Protein AF-A0A3P7DG30-F1 (afdb_monomer)

Solvent-accessible surface area (backbone atoms only — not comparable to full-atom values): 66988 Å² total; per-residue (Å²): 108,68,69,62,52,48,56,38,57,54,28,17,49,40,93,50,67,67,52,9,52,51,21,15,55,46,50,40,54,54,44,76,74,46,60,71,66,63,37,50,54,53,50,51,48,46,51,65,69,16,72,43,100,82,44,52,61,43,20,36,23,16,34,29,41,27,53,17,39,24,22,60,70,63,69,58,56,77,91,47,46,68,63,50,53,58,49,41,66,50,29,53,68,43,72,45,83,51,95,93,50,63,50,24,65,66,26,24,31,27,26,22,46,29,49,36,14,44,37,73,49,56,54,60,82,76,45,55,94,46,45,68,63,53,50,40,49,30,53,41,31,23,34,65,46,90,49,52,65,39,8,38,36,15,29,53,18,49,50,42,30,34,73,63,50,64,71,46,83,66,35,72,71,47,46,81,55,48,34,75,69,49,24,55,41,57,71,48,15,39,63,46,44,44,56,62,50,32,68,44,68,87,40,31,61,53,48,55,51,47,35,68,72,54,31,27,55,33,86,55,63,68,53,17,53,47,36,13,55,22,43,20,62,42,22,72,61,45,47,66,57,41,60,67,51,49,50,67,65,30,60,61,24,57,72,40,88,49,62,55,33,18,33,18,19,43,31,31,48,22,27,34,53,33,17,30,50,75,62,68,52,89,72,62,67,69,59,50,58,57,58,48,46,46,46,61,71,45,41,70,48,41,70,38,65,73,89,38,68,66,13,54,46,44,44,49,27,48,21,50,26,41,31,40,32,38,84,58,54,64,64,92,64,52,53,58,68,43,52,47,52,51,41,57,58,26,20,35,33,84,49,65,69,43,23,55,36,20,43,56,12,39,48,31,41,45,60,66,27,56,51,78,69,39,18,51,51,50,49,50,46,40,66,73,45,44,62,50,37,54,73,67,53,93,46,65,37,45,26,30,17,42,31,41,50,64,43,33,58,43,65,62,42,54,64,53,82,50,103,54,94,41,61,48,55,52,51,50,53,52,35,46,47,54,57,62,59,72,50,71,63,56,55,52,54,61,62,64,65,78,69,78,72,62,88,85,59,66,69,63,79,49,56,40,30,43,31,24,46,55,17,46,47,52,49,54,55,65,51,62,84,45,88,82,36,53,68,55,50,49,54,41,52,45,50,37,50,18,40,43,44,31,72,46,39,69,47,11,31,48,26,41,55,30,48,33,50,37,69,72,63,67,49,76,78,63,75,72,46,68,62,52,42,71,57,53,60,63,81,95,58,88,78,58,48,58,48,42,73,43,32,59,54,56,40,58,35,56,73,39,85,84,45,21,62,34,37,48,53,10,35,27,44,10,32,21,46,82,56,60,65,46,14,49,28,27,34,56,25,50,52,49,55,47,56,71,38,44,88,37,66,68,57,46,48,56,51,39,41,44,54,38,49,54,52,64,78,36,65,88,41,59,88,51,47,55,12,41,53,49,34,49,50,54,49,58,76,66,64,51,58,64,83,33,36,86,46,51,80,78,32,74,34,56,47,52,44,52,59,51,56,53,44,42,56,52,28,36,51,43,92,47,30,66,49,16,37,56,28,35,53,53,52,41,53,62,62,64,70,69,81,85,68,91,46,66,72,56,48,51,53,49,51,51,51,48,48,56,50,68,73,49,71,43,73,63,79,92,53,67,70,58,33,44,49,50,42,40,48,69,55,68,74,36,88,79,76,73,47,44,65,51,71,65,59,72,82,68,86,87,83,93,77,88,88,82,58,38,74,60,83,86,80,90,78,92,77,51,74,68,48,51,48,53,50,68,61,57,72,62,84,69,87,75,77,79,41,75,70,51,54,54,49,52,48,57,47,35,56,54,25,50,52,52,26,52,55,35,41,75,74,34,67,96,36,60,32,79,28,40,22,39,47,49,56,30,47,53,37,56,59,62,50,53,65,52,47,80,45,31,66,54,32,47,58,40,53,78,69,48,42,56,65,51,54,61,55,41,38,63,44,91,54,63,68,54,23,32,53,50,32,51,45,46,30,52,65,34,30,59,74,45,35,67,76,12,53,72,16,32,47,54,38,53,56,48,39,55,70,73,39,42,56,37,48,47,34,62,44,37,62,71,61,50,51,71,87,41,65,72,42,32,52,29,41,42,34,49,50,48,34,51,51,24,48,37,74,79,40,59,82,48,45,55,54,40,46,71,40,45,44,50,66,50,26,54,52,51,44,42,50,88,74,84,87,51,71,58,39,41,51,26,22,46,56,42,22,48,39,23,61,77,26,69,61,42,36,56,54,38,58,72,87,50,62,45,62,54,40,50,53,57,45,56,57,64,43,41,86,40,62,64,90,40,69,66,53,39,50,42,52,50,25,52,44,48,26,50,38,30,30,31,71,39,61,73,42,35,53,52,38,55,75,62,44,42,64,62,52,31,54,43,15,52,70,63,66,39,71,54,21,63,58,29,43,49,40,48,23,50,39,22,39,76,79,71,8,26,66,44,27,43,48,43,58,59,36,66,83,48,100,84,54,36,39,65,74,60,50,51,56,46,66,77,46,72,78,57,65,92,74,35,85,87,57,53,74,62,61,56,49,29,33,49,32,45,34,53,34,27,35,61,69,50,28,54,71,69,53,40,50,58,53,46,50,62,40,59,42,79,90,26,51,61,51,53,55,48,53,59,50,44,55,61,39,53,67,69,60,73,75,92,75,93,68,55,74,70,52,45,54,50,49,49,50,56,32,44,77,55,40,44,62,44,47,47,28,49,44,51,43,50,44,52,38,49,59,70,38,61,69,65,56,30,54,50,51,29,50,50,35,30,73,74,72,73,47,40,53,57,38,82,70,46,38,64,53,48,50,55,49,47,71,72,50,58,89,88,43,54,68,59,42,52,50,46,53,51,44,46,54,43,38,56,50,54,76,74,110

Radius of gyration: 38.96 Å; Cα contacts (8 Å, |Δi|>4): 1635; chains: 1; bounding box: 98×92×104 Å

Secondary structure (DSSP, 8-state):
-HHHHHHHHHGGG-SSHHHHHHHHHHHHHHHTTS-HHHHHHHHHHHHHHHSSTT--HHHHHHHHHHHHHHHHTT-S-GGGHHHHHHHHHHHTT--EEETTEEE-HHHHHHHHHHHHHHHHHS-HHHHGGGHHHHHHHHHHHHHH-SSHHHHHHHHHHHHHHHHHH--STTHHHHHTTS-TTGGG-HHHIIIIIHHHHTTSHHHHHHHHHHIIIIITT-SSHHHHHHHHHHHHHHTTT-HHHIIIIIHHHHGGGGG-SSHHHHHHHHHHHHHHHHHHHHTT----HHHHHHHTTHHHHHHHHHTS-TTSHHHHHHHHHHHHHHHHHTTTS-GGG--HHHHHHHHHHHHT-SSHHHHHHHHHHHHHHGGGG-SHHHHHHHHHHIIIIIHHHHHH-SSHHHHHHHHHHHTTS-HHHHT---SSTTHHHHHHHHHHHHHTT-SHHHHHHHHHTTSSSTTSS--HHHHHHHHHHHHHHHHHHHHTT-GGGHHHHHHHHHHHHHHTTSS-HHHHHHHHHHHHHHHHTT-TT-TTHHHHHHHH--SSS---SSSTTHHHHHTHHHH-TTTHHHHHHHHHHHHTSS-HHHHHHHHHHHHHHHHHHTT-HHHHHHHHHHHHHHHHHTTT-HHHHHHHHHHHHHHHHTTTTHHHHT-GGG-HHHHHHHHHHHHHHHHTT-SSHHHHHHHHHHHHHHHHH------HHHHHHHHHHHHHHHHS-TT--S-HHHHHHHHHHHHHS-STT--HHHHTTSSS----------------S---HHHHHHHHSSS-S------HHHHHHHHHHHHHHHHHHHHHHHHHTT-GGGTHHHHHHHHHHHHHGGGGGG-GGGHHHHHHTTHHHHHHHHHT-SSHHHHHHHHHHHHHHT-HHHHHHSHHHHHHHHHHHHHTTHHHHIIIIIITTS-TTSHHHHHHHHHHHHHHHHHHHH-GGGHHHHHHTSHHHHHHHHHT-SS---HHHHHHHHHHHHHHHH-HHHHHHTTTSS-HHHHHHHHHTTTTTS--SSHHHHHHHHHHHHHHHHHTTSTTHHHHHHHTTHHHHHHHHHHHT-TTHHHHHHHHHHHHSTTTTHHHHHHHHH-TTSTT--HHHHHHHHHH-PPPGGG-SS--HHHHHHHHHHHHHHHHHHS-HHHHHHHHHHHHSGGGHHHHHHHHHHHHHHHHH-------HHHHHHHHHHHHHTTHHHHHHHHHHHHHHHHHS-HHHHHHHHHHHHHHHS---HHHHHHHHHHHHHHT--TT-HHHHHHHHHHHHHHHHHTT-

Foldseek 3Di:
DVVVLVVLLVQLQDPDPVSLLVSLLVLLVVLVVDDLVVLVVSLVVLLVFQQDPPHDQSSLLSSLSNLLSCLLSQNDDLVCVVSLLVSLLCQLQDWDDDPLGTDRLSSNLSSLSSLLSNLNHDALVSCVVPLLVLLLSLLLQLQQPPDLSSVLSSLVSLVSNCVRHVRRVCSVVLNVLSDSVNSNDNLSSLAPSLLVCLLPVSNLLSNLCSLLPRQLLHSDPVSLLSSLNSLLSSCLSPVPCCQPPVLVSLVVQCVDPPLSSNLSSLLNNLSNLLSSVVNVHDDDLVSLLSNLCSLVVLVVQLPPDLPDPSNVSSLLSLLSNLLRCLVRHQLVSHPLCSNVSSLLSQLLRPDPVSVVSSLSSLLSNLVNQLPPRSLVVVLCCCVPPLLCCLQPPPGLSSVLSSLSNLLNHDLSSCPDDDPDLPRLVSLLVSLLVLLVLPDVSSVVVVVVPPDEDPPPPPPSSLSSNLSSLSSCLRSQLSSLVRPPCLVSNLSSLLSLLLQLQAADQVSVVSSLVSLLSNLVSPRPNDPPSVLSCQLNVDPDDDDRSSALQSLLSSLSLCVDPSNNLSSVQRLLLQLLDDPPRSNCSSLVNNLVVLQVCLVPPPSNLSNLQSLLVQCVVCPPVCSRNNSSVSSVVSNVVSVSNLVCLVPVVVRPSSVSVVVSLVVLLVLLLDQALVSNLVSLVSVLVVLVPDDDDPDPVVVVLSVVSNCLSVVDPSRDHDCSVVSVVSSVVVCVSPPPPPNSVVVNVPPDDDDDDDDFDDLDDDDDDDADVVNVVVVVCVVPDDPPPCDLVNLLVLLVQLVVLLVLLVVQCVVQVVPCRRRVNSVVSNLVSLVSLLSCLVPLLNLQSCVVSCVLVSLLVQLQDPDVVSVLSSLLSLLSNLAQVSCVVRVVSSCVNLVVNLVVPVLLSCVPSQQVPFDCVDPSSVVSNVSSLSSVVSSCVSPVVCLLVNLVSCVLVSLLCLCLDPDDDDDNNLSSLQVNLSSLQSDPNSLVSCCDPHVSLLSLLNSLLVQLQDAQPHPSSNSSNLSSLSSLLSSLVNLVVLVVCVVSCVLQSLQSSLVNLYLCNQSSLSNLLSSLDDLSSLVVLAVQCVLPPDPPRRNCVRLVVCLLDPDDCVSCVPDDSLSSLLSSLSNLLSSLPRDDPVSVQVVLVSCPPPQSSSLVVLLVVLVVLVVQLPDDDDDDPVVVVVSVVVSVVSRLSSNLSSLSNLLSNLLPHDVSSVVVQLVSCCVPVVGSQSLVRRVVSLVVVLVPDDPPCVVVNVVSVVSNVSSVVVNVD

Structure (mmCIF, N/CA/C/O backbone):
data_AF-A0A3P7DG30-F1
#
_entry.id   AF-A0A3P7DG30-F1
#
loop_
_atom_site.group_PDB
_atom_site.id
_atom_site.type_symbol
_atom_site.label_atom_id
_atom_site.label_alt_id
_atom_site.label_comp_id
_atom_site.label_asym_id
_atom_site.label_entity_id
_atom_site.label_seq_id
_atom_site.pdbx_PDB_ins_code
_atom_site.Cartn_x
_atom_site.Cartn_y
_atom_site.Cartn_z
_atom_site.occupancy
_atom_site.B_iso_or_equiv
_atom_site.auth_seq_id
_atom_site.auth_comp_id
_atom_site.auth_asym_id
_atom_site.auth_atom_id
_atom_site.pdbx_PDB_model_num
ATOM 1 N N . MET A 1 1 ? 42.788 17.725 -25.098 1.00 73.31 1 MET A N 1
ATOM 2 C CA . MET A 1 1 ? 41.752 18.670 -24.625 1.00 73.31 1 MET A CA 1
ATOM 3 C C . MET A 1 1 ? 40.387 18.272 -25.163 1.00 73.31 1 MET A C 1
ATOM 5 O O . MET A 1 1 ? 39.527 17.990 -24.349 1.00 73.31 1 MET A O 1
ATOM 9 N N . GLU A 1 2 ? 40.218 18.169 -26.484 1.00 78.88 2 GLU A N 1
ATOM 10 C CA . GLU A 1 2 ? 38.965 17.752 -27.139 1.00 78.88 2 GLU A CA 1
ATOM 11 C C . GLU A 1 2 ? 38.338 16.475 -26.551 1.00 78.88 2 GLU A C 1
ATOM 13 O O . GLU A 1 2 ? 37.195 16.528 -26.125 1.00 78.88 2 GLU A O 1
ATOM 18 N N . VAL A 1 3 ? 39.102 15.383 -26.394 1.00 83.75 3 VAL A N 1
ATOM 19 C CA . VAL A 1 3 ? 38.621 14.132 -25.760 1.00 83.75 3 VAL A CA 1
ATOM 20 C C . VAL A 1 3 ? 38.001 14.378 -24.377 1.00 83.75 3 VAL A C 1
ATOM 22 O O . VAL A 1 3 ? 36.866 13.991 -24.137 1.00 83.75 3 VAL A O 1
ATOM 25 N N . VAL A 1 4 ? 38.712 15.089 -23.493 1.00 84.81 4 VAL A N 1
ATOM 26 C CA . VAL A 1 4 ? 38.225 15.430 -22.142 1.00 84.81 4 VAL A CA 1
ATOM 27 C C . VAL A 1 4 ? 36.963 16.289 -22.214 1.00 84.81 4 VAL A C 1
ATOM 29 O O . VAL A 1 4 ? 36.044 16.109 -21.424 1.00 84.81 4 VAL A O 1
ATOM 32 N N . LEU A 1 5 ? 36.906 17.226 -23.161 1.00 85.94 5 LEU A N 1
ATOM 33 C CA . LEU A 1 5 ? 35.750 18.096 -23.330 1.00 85.94 5 LEU A CA 1
ATOM 34 C C . LEU A 1 5 ? 34.532 17.332 -23.874 1.00 85.94 5 LEU A C 1
ATOM 36 O O . LEU A 1 5 ? 33.424 17.607 -23.427 1.00 85.94 5 LEU A O 1
ATOM 40 N N . ASN A 1 6 ? 34.730 16.340 -24.747 1.00 86.94 6 ASN A N 1
ATOM 41 C CA . ASN A 1 6 ? 33.671 15.443 -25.211 1.00 86.94 6 ASN A CA 1
ATOM 42 C C . ASN A 1 6 ? 33.125 14.581 -24.063 1.00 86.94 6 ASN A C 1
ATOM 44 O O . ASN A 1 6 ? 31.918 14.586 -23.859 1.00 86.94 6 ASN A O 1
ATOM 48 N N . THR A 1 7 ? 33.981 13.969 -23.236 1.00 88.62 7 THR A N 1
ATOM 49 C CA . THR A 1 7 ? 33.534 13.199 -22.056 1.00 88.62 7 THR A CA 1
ATOM 50 C C . THR A 1 7 ? 32.713 14.048 -21.076 1.00 88.62 7 THR A C 1
ATOM 52 O O . THR A 1 7 ? 31.718 13.586 -20.525 1.00 88.62 7 THR A O 1
ATOM 55 N N . ILE A 1 8 ? 33.078 15.321 -20.871 1.00 90.62 8 ILE A N 1
ATOM 56 C CA . ILE A 1 8 ? 32.302 16.228 -20.005 1.00 90.62 8 ILE A CA 1
ATOM 57 C C . ILE A 1 8 ? 31.005 16.705 -20.699 1.00 90.62 8 ILE A C 1
ATOM 59 O O . ILE A 1 8 ? 30.000 16.937 -20.031 1.00 90.62 8 ILE A O 1
ATOM 63 N N . LEU A 1 9 ? 30.981 16.841 -22.031 1.00 92.38 9 LEU A N 1
ATOM 64 C CA . LEU A 1 9 ? 29.743 17.110 -22.778 1.00 92.38 9 LEU A CA 1
ATOM 65 C C . LEU A 1 9 ? 28.774 15.920 -22.721 1.00 92.38 9 LEU A C 1
ATOM 67 O O . LEU A 1 9 ? 27.572 16.127 -22.565 1.00 92.38 9 LEU A O 1
ATOM 71 N N . GLU A 1 10 ? 29.285 14.692 -22.803 1.00 92.12 10 GLU A N 1
ATOM 72 C CA . GLU A 1 10 ? 28.518 13.452 -22.638 1.00 92.12 10 GLU A CA 1
ATOM 73 C C . GLU A 1 10 ? 27.915 13.363 -21.229 1.00 92.12 10 GLU A C 1
ATOM 75 O O . GLU A 1 10 ? 26.727 13.071 -21.092 1.00 92.12 10 GLU A O 1
ATOM 80 N N . SER A 1 11 ? 28.664 13.757 -20.190 1.00 93.62 11 SER A N 1
ATOM 81 C CA . SER A 1 11 ? 28.175 13.769 -18.803 1.00 93.62 11 SER A CA 1
ATOM 82 C C . SER A 1 11 ? 27.002 14.734 -18.550 1.00 93.62 11 SER A C 1
ATOM 84 O O . SER A 1 11 ? 26.345 14.632 -17.517 1.00 93.62 11 SER A O 1
ATOM 86 N N . LEU A 1 12 ? 26.682 15.654 -19.474 1.00 93.94 12 LEU A N 1
ATOM 87 C CA . LEU A 1 12 ? 25.449 16.456 -19.408 1.00 93.94 12 LEU A CA 1
ATOM 88 C C . LEU A 1 12 ? 24.175 15.647 -19.704 1.00 93.94 12 LEU A C 1
ATOM 90 O O . LEU A 1 12 ? 23.078 16.176 -19.534 1.00 93.94 12 LEU A O 1
ATOM 94 N N . ARG A 1 13 ? 24.302 14.407 -20.185 1.00 94.31 13 ARG A N 1
ATOM 95 C CA . ARG A 1 13 ? 23.184 13.535 -20.579 1.00 94.31 13 ARG A CA 1
ATOM 96 C C . ARG A 1 13 ? 23.017 12.301 -19.683 1.00 94.31 13 ARG A C 1
ATOM 98 O O . ARG A 1 13 ? 22.098 11.530 -19.918 1.00 94.31 13 ARG A O 1
ATOM 105 N N . ASP A 1 14 ? 23.876 12.152 -18.678 1.00 93.69 14 ASP A N 1
ATOM 106 C CA . ASP A 1 14 ? 23.865 11.083 -17.669 1.00 93.69 14 ASP A CA 1
ATOM 107 C C . ASP A 1 14 ? 22.534 11.020 -16.894 1.00 93.69 14 ASP A C 1
ATOM 109 O O . ASP A 1 14 ? 21.919 12.071 -16.683 1.00 93.69 14 ASP A O 1
ATOM 113 N N . ARG A 1 15 ? 22.089 9.840 -16.430 1.00 90.12 15 ARG A N 1
ATOM 114 C CA . ARG A 1 15 ? 20.874 9.687 -15.600 1.00 90.12 15 ARG A CA 1
ATOM 115 C C . ARG A 1 15 ? 20.934 10.412 -14.248 1.00 90.12 15 ARG A C 1
ATOM 117 O O . ARG A 1 15 ? 19.916 10.956 -13.805 1.00 90.12 15 ARG A O 1
ATOM 124 N N . HIS A 1 16 ? 22.100 10.516 -13.616 1.00 90.56 16 HIS A N 1
ATOM 125 C CA . HIS A 1 16 ? 22.272 11.097 -12.285 1.00 90.56 16 HIS A CA 1
ATOM 126 C C . HIS A 1 16 ? 22.434 12.625 -12.336 1.00 90.56 16 HIS A C 1
ATOM 128 O O . HIS A 1 16 ? 23.271 13.186 -13.048 1.00 90.56 16 HIS A O 1
ATOM 134 N N . THR A 1 17 ? 21.639 13.337 -11.531 1.00 91.12 17 THR A N 1
ATOM 135 C CA . THR A 1 17 ? 21.659 14.811 -11.475 1.00 91.12 17 THR A CA 1
ATOM 136 C C . THR A 1 17 ? 23.016 15.375 -11.058 1.00 91.12 17 THR A C 1
ATOM 138 O O . THR A 1 17 ? 23.458 16.365 -11.645 1.00 91.12 17 THR A O 1
ATOM 141 N N . ASP A 1 18 ? 23.708 14.736 -10.115 1.00 91.50 18 ASP A N 1
ATOM 142 C CA . ASP A 1 18 ? 25.004 15.210 -9.621 1.00 91.50 18 ASP A CA 1
ATOM 143 C C . ASP A 1 18 ? 26.095 15.160 -10.693 1.00 91.50 18 ASP A C 1
ATOM 145 O O . ASP A 1 18 ? 26.908 16.083 -10.789 1.00 91.50 18 ASP A O 1
ATOM 149 N N . ILE A 1 19 ? 26.063 14.146 -11.564 1.00 93.06 19 ILE A N 1
ATOM 150 C CA . ILE A 1 19 ? 26.992 14.012 -12.692 1.00 93.06 19 ILE A CA 1
ATOM 151 C C . ILE A 1 19 ? 26.727 15.113 -13.728 1.00 93.06 19 ILE A C 1
ATOM 153 O O . ILE A 1 19 ? 27.662 15.816 -14.132 1.00 93.06 19 ILE A O 1
ATOM 157 N N . ARG A 1 20 ? 25.457 15.366 -14.080 1.00 95.38 20 ARG A N 1
ATOM 158 C CA . ARG A 1 20 ? 25.079 16.480 -14.974 1.00 95.38 20 ARG A CA 1
ATOM 159 C C . ARG A 1 20 ? 25.500 17.844 -14.413 1.00 95.38 20 ARG A C 1
ATOM 161 O O . ARG A 1 20 ? 26.015 18.692 -15.146 1.00 95.38 20 ARG A O 1
ATOM 168 N N . TRP A 1 21 ? 25.332 18.056 -13.108 1.00 93.31 21 TRP A N 1
ATOM 169 C CA . TRP A 1 21 ? 25.706 19.286 -12.399 1.00 93.31 21 TRP A CA 1
ATOM 170 C C . TRP A 1 21 ? 27.225 19.484 -12.306 1.00 93.31 21 TRP A C 1
ATOM 172 O O . TRP A 1 21 ? 27.728 20.590 -12.543 1.00 93.31 21 TRP A O 1
ATOM 182 N N . ALA A 1 22 ? 27.975 18.419 -12.014 1.00 94.38 22 ALA A N 1
ATOM 183 C CA . ALA A 1 22 ? 29.434 18.421 -12.036 1.00 94.38 22 ALA A CA 1
ATOM 184 C C . ALA A 1 22 ? 29.970 18.716 -13.448 1.00 94.38 22 ALA A C 1
ATOM 186 O O . ALA A 1 22 ? 30.849 19.572 -13.600 1.00 94.38 22 ALA A O 1
ATOM 187 N N . GLY A 1 23 ? 29.383 18.093 -14.476 1.00 93.94 23 GLY A N 1
ATOM 188 C CA . GLY A 1 23 ? 29.694 18.333 -15.887 1.00 93.94 23 GLY A CA 1
ATOM 189 C C . GLY A 1 23 ? 29.487 19.791 -16.297 1.00 93.94 23 GLY A C 1
ATOM 190 O O . GLY A 1 23 ? 30.417 20.447 -16.774 1.00 93.94 23 GLY A O 1
ATOM 191 N N . ALA A 1 24 ? 28.309 20.352 -16.006 1.00 94.88 24 ALA A N 1
ATOM 192 C CA . ALA A 1 24 ? 27.980 21.756 -16.262 1.00 94.88 24 ALA A CA 1
ATOM 193 C C . ALA A 1 24 ? 28.974 22.729 -15.594 1.00 94.88 24 ALA A C 1
ATOM 195 O O . ALA A 1 24 ? 29.511 23.638 -16.239 1.00 94.88 24 ALA A O 1
ATOM 196 N N . LYS A 1 25 ? 29.299 22.502 -14.312 1.00 93.38 25 LYS A N 1
ATOM 197 C CA . LYS A 1 25 ? 30.315 23.279 -13.578 1.00 93.38 25 LYS A CA 1
ATOM 198 C C . LYS A 1 25 ? 31.717 23.133 -14.174 1.00 93.38 25 LYS A C 1
ATOM 200 O O . LYS A 1 25 ? 32.481 24.107 -14.146 1.00 93.38 25 LYS A O 1
ATOM 205 N N . GLY A 1 26 ? 32.058 21.945 -14.679 1.00 91.06 26 GLY A N 1
ATOM 206 C CA . GLY A 1 26 ? 33.310 21.626 -15.366 1.00 91.06 26 GLY A CA 1
ATOM 207 C C . GLY A 1 26 ? 33.457 22.397 -16.677 1.00 91.06 26 GLY A C 1
ATOM 208 O O . GLY A 1 26 ? 34.430 23.134 -16.841 1.00 91.06 26 GLY A O 1
ATOM 209 N N . ILE A 1 27 ? 32.449 22.334 -17.549 1.00 91.19 27 ILE A N 1
ATOM 210 C CA . ILE A 1 27 ? 32.363 23.114 -18.797 1.00 91.19 27 ILE A CA 1
ATOM 211 C C . ILE A 1 27 ? 32.520 24.607 -18.505 1.00 91.19 27 ILE A C 1
ATOM 213 O O . ILE A 1 27 ? 33.396 25.255 -19.079 1.00 91.19 27 ILE A O 1
ATOM 217 N N . GLY A 1 28 ? 31.765 25.147 -17.542 1.00 89.00 28 GLY A N 1
ATOM 218 C CA . GLY A 1 28 ? 31.875 26.553 -17.143 1.00 89.00 28 GLY A CA 1
ATOM 219 C C . GLY A 1 28 ? 33.263 26.949 -16.618 1.00 89.00 28 GLY A C 1
ATOM 220 O O . GLY A 1 28 ? 33.649 28.116 -16.712 1.00 89.00 28 GLY A O 1
ATOM 221 N N . ARG A 1 29 ? 34.045 26.006 -16.062 1.00 89.19 29 ARG A N 1
ATOM 222 C CA . ARG A 1 29 ? 35.455 26.237 -15.689 1.00 89.19 29 ARG A CA 1
ATOM 223 C C . ARG A 1 29 ? 36.363 26.206 -16.915 1.00 89.19 29 ARG A C 1
ATOM 225 O O . ARG A 1 29 ? 37.182 27.110 -17.050 1.00 89.19 29 ARG A O 1
ATOM 232 N N . ILE A 1 30 ? 36.217 25.232 -17.810 1.00 87.88 30 ILE A N 1
ATOM 233 C CA . ILE A 1 30 ? 37.080 25.106 -18.994 1.00 87.88 30 ILE A CA 1
ATOM 234 C C . ILE A 1 30 ? 36.874 26.280 -19.959 1.00 87.88 30 ILE A C 1
ATOM 236 O O . ILE A 1 30 ? 37.850 26.912 -20.358 1.00 87.88 30 ILE A O 1
ATOM 240 N N . LEU A 1 31 ? 35.625 26.645 -20.269 1.00 87.25 31 LEU A N 1
ATOM 241 C CA . LEU A 1 31 ? 35.320 27.736 -21.206 1.00 87.25 31 LEU A CA 1
ATOM 242 C C . LEU A 1 31 ? 35.843 29.095 -20.722 1.00 87.25 31 LEU A C 1
ATOM 244 O O . LEU A 1 31 ? 36.256 29.906 -21.545 1.00 87.25 31 LEU A O 1
ATOM 248 N N . SER A 1 32 ? 35.954 29.297 -19.402 1.00 83.44 32 SER A N 1
ATOM 249 C CA . SER A 1 32 ? 36.580 30.492 -18.809 1.00 83.44 32 SER A CA 1
ATOM 250 C C . SER A 1 32 ? 38.069 30.674 -19.136 1.00 83.44 32 SER A C 1
ATOM 252 O O . SER A 1 32 ? 38.636 31.735 -18.877 1.00 83.44 32 SER A O 1
ATOM 254 N N . ARG A 1 33 ? 38.715 29.644 -19.698 1.00 86.06 33 ARG A N 1
ATOM 255 C CA . ARG A 1 33 ? 40.132 29.624 -20.092 1.00 86.06 33 ARG A CA 1
ATOM 256 C C . ARG A 1 33 ? 40.342 29.480 -21.604 1.00 86.06 33 ARG A C 1
ATOM 258 O O . ARG A 1 33 ? 41.489 29.462 -22.041 1.00 86.06 33 ARG A O 1
ATOM 265 N N . LEU A 1 34 ? 39.271 29.377 -22.396 1.00 84.81 34 LEU A N 1
ATOM 266 C CA . LEU A 1 34 ? 39.346 29.216 -23.849 1.00 84.81 34 LEU A CA 1
ATOM 267 C C . LEU A 1 34 ? 39.227 30.561 -24.593 1.00 84.81 34 LEU A C 1
ATOM 269 O O . LEU A 1 34 ? 38.516 31.463 -24.145 1.00 84.81 34 LEU A O 1
ATOM 273 N N . PRO A 1 35 ? 39.861 30.699 -25.774 1.00 85.50 35 PRO A N 1
ATOM 274 C CA . PRO A 1 35 ? 39.541 31.752 -26.733 1.00 85.50 35 PRO A CA 1
ATOM 275 C C . PRO A 1 35 ? 38.043 31.797 -27.071 1.00 85.50 35 PRO A C 1
ATOM 277 O O . PRO A 1 35 ? 37.397 30.758 -27.210 1.00 85.50 35 PRO A O 1
ATOM 280 N N . LYS A 1 36 ? 37.502 33.007 -27.285 1.00 82.12 36 LYS A N 1
ATOM 281 C CA . LYS A 1 36 ? 36.061 33.236 -27.518 1.00 82.12 36 LYS A CA 1
ATOM 282 C C . LYS A 1 36 ? 35.451 32.386 -28.643 1.00 82.12 36 LYS A C 1
ATOM 284 O O . LYS A 1 36 ? 34.299 31.988 -28.521 1.00 82.12 36 LYS A O 1
ATOM 289 N N . HIS A 1 37 ? 36.201 32.110 -29.715 1.00 84.69 37 HIS A N 1
ATOM 290 C CA . HIS A 1 37 ? 35.710 31.283 -30.823 1.00 84.69 37 HIS A CA 1
ATOM 291 C C . HIS A 1 37 ? 35.477 29.830 -30.374 1.00 84.69 37 HIS A C 1
ATOM 293 O O . HIS A 1 37 ? 34.351 29.358 -30.470 1.00 84.69 37 HIS A O 1
ATOM 299 N N . LEU A 1 38 ? 36.463 29.193 -29.727 1.00 85.69 38 LEU A N 1
ATOM 300 C CA . LEU A 1 38 ? 36.312 27.834 -29.186 1.00 85.69 38 LEU A CA 1
ATOM 301 C C . LEU A 1 38 ? 35.207 27.744 -28.123 1.00 85.69 38 LEU A C 1
ATOM 303 O O . LEU A 1 38 ? 34.479 26.758 -28.070 1.00 85.69 38 LEU A O 1
ATOM 307 N N . ALA A 1 39 ? 35.038 28.775 -27.287 1.00 85.06 39 ALA A N 1
ATOM 308 C CA . ALA A 1 39 ? 33.930 28.816 -26.330 1.00 85.06 39 ALA A CA 1
ATOM 309 C C . ALA A 1 39 ? 32.552 28.864 -27.028 1.00 85.06 39 ALA A C 1
ATOM 311 O O . ALA A 1 39 ? 31.612 28.206 -26.578 1.00 85.06 39 ALA A O 1
ATOM 312 N N . SER A 1 40 ? 32.444 29.589 -28.149 1.00 86.25 40 SER A N 1
ATOM 313 C CA . SER A 1 40 ? 31.245 29.611 -28.999 1.00 86.25 40 SER A CA 1
ATOM 314 C C . SER A 1 40 ? 30.978 28.248 -29.645 1.00 86.25 40 SER A C 1
ATOM 316 O O . SER A 1 40 ? 29.835 27.795 -29.649 1.00 86.25 40 SER A O 1
ATOM 318 N N . ASP A 1 41 ? 32.016 27.553 -30.121 1.00 88.31 41 ASP A N 1
ATOM 319 C CA . ASP A 1 41 ? 31.886 26.225 -30.737 1.00 88.31 41 ASP A CA 1
ATOM 320 C C . ASP A 1 41 ? 31.365 25.179 -29.736 1.00 88.31 41 ASP A C 1
ATOM 322 O O . ASP A 1 41 ? 30.448 24.412 -30.046 1.00 88.31 41 ASP A O 1
ATOM 326 N N . VAL A 1 42 ? 31.868 25.190 -28.495 1.00 90.31 42 VAL A N 1
ATOM 327 C CA . VAL A 1 42 ? 31.369 24.293 -27.438 1.00 90.31 42 VAL A CA 1
ATOM 328 C C . VAL A 1 42 ? 29.922 24.618 -27.060 1.00 90.31 42 VAL A C 1
ATOM 330 O O . VAL A 1 42 ? 29.117 23.702 -26.901 1.00 90.31 42 VAL A O 1
ATOM 333 N N . LEU A 1 43 ? 29.551 25.899 -26.987 1.00 91.12 43 LEU A N 1
ATOM 334 C CA . LEU A 1 43 ? 28.156 26.299 -26.787 1.00 91.12 43 LEU A CA 1
ATOM 335 C C . LEU A 1 43 ? 27.249 25.813 -27.931 1.00 91.12 43 LEU A C 1
ATOM 337 O O . LEU A 1 43 ? 26.147 25.332 -27.672 1.00 91.12 43 LEU A O 1
ATOM 341 N N . CYS A 1 44 ? 27.714 25.868 -29.183 1.00 91.19 44 CYS A N 1
ATOM 342 C CA . CYS A 1 44 ? 26.976 25.328 -30.327 1.00 91.19 44 CYS A CA 1
ATOM 343 C C . CYS A 1 44 ? 26.771 23.808 -30.215 1.00 91.19 44 CYS A C 1
ATOM 345 O O . CYS A 1 44 ? 25.694 23.319 -30.558 1.00 91.19 44 CYS A O 1
ATOM 347 N N . ASN A 1 45 ? 27.753 23.066 -29.692 1.00 91.25 45 ASN A N 1
ATOM 348 C CA . ASN A 1 45 ? 27.604 21.635 -29.410 1.00 91.25 45 ASN A CA 1
ATOM 349 C C . ASN A 1 45 ? 26.573 21.367 -28.303 1.00 91.25 45 ASN A C 1
ATOM 351 O O . ASN A 1 45 ? 25.682 20.546 -28.519 1.00 91.25 45 ASN A O 1
ATOM 355 N N . ILE A 1 46 ? 26.620 22.090 -27.176 1.00 93.56 46 ILE A N 1
ATOM 356 C CA . ILE A 1 46 ? 25.603 21.979 -26.108 1.00 93.56 46 ILE A CA 1
ATOM 357 C C . ILE A 1 46 ? 24.205 22.210 -26.695 1.00 93.56 46 ILE A C 1
ATOM 359 O O . ILE A 1 46 ? 23.308 21.392 -26.498 1.00 93.56 46 ILE A O 1
ATOM 363 N N . ILE A 1 47 ? 24.032 23.276 -27.485 1.00 93.56 47 ILE A N 1
ATOM 364 C CA . ILE A 1 47 ? 22.747 23.602 -28.114 1.00 93.56 47 ILE A CA 1
ATOM 365 C C . ILE A 1 47 ? 22.261 22.466 -29.026 1.00 93.56 47 ILE A C 1
ATOM 367 O O . ILE A 1 47 ? 21.115 22.028 -28.923 1.00 93.56 47 ILE A O 1
ATOM 371 N N . LYS A 1 48 ? 23.141 21.970 -29.900 1.00 91.31 48 LYS A N 1
ATOM 372 C CA . LYS A 1 48 ? 22.831 20.951 -30.909 1.00 91.31 48 LYS A CA 1
ATOM 373 C C . LYS A 1 48 ? 22.445 19.598 -30.304 1.00 91.31 48 LYS A C 1
ATOM 375 O O . LYS A 1 48 ? 21.527 18.950 -30.809 1.00 91.31 48 LYS A O 1
ATOM 380 N N . PHE A 1 49 ? 23.154 19.152 -29.268 1.00 91.31 49 PHE A N 1
ATOM 381 C CA . PHE A 1 49 ? 23.005 17.796 -28.736 1.00 91.31 49 PHE A CA 1
ATOM 382 C C . PHE A 1 49 ? 22.009 17.692 -27.573 1.00 91.31 49 PHE A C 1
ATOM 384 O O . PHE A 1 49 ? 21.404 16.632 -27.406 1.00 91.31 49 PHE A O 1
ATOM 391 N N . ASN A 1 50 ? 21.757 18.776 -26.831 1.00 93.94 50 ASN A N 1
ATOM 392 C CA . ASN A 1 50 ? 20.921 18.711 -25.628 1.00 93.94 50 ASN A CA 1
ATOM 393 C C . ASN A 1 50 ? 19.492 19.243 -25.825 1.00 93.94 50 ASN A C 1
ATOM 395 O O . ASN A 1 50 ? 18.592 18.752 -25.154 1.00 93.94 50 ASN A O 1
ATOM 399 N N . PHE A 1 51 ? 19.254 20.177 -26.757 1.00 93.69 51 PHE A N 1
ATOM 400 C CA . PHE A 1 51 ? 17.945 20.833 -26.940 1.00 93.69 51 PHE A CA 1
ATOM 401 C C . PHE A 1 51 ? 17.293 20.523 -28.295 1.00 93.69 51 PHE A C 1
ATOM 403 O O . PHE A 1 51 ? 16.898 21.419 -29.045 1.00 93.69 51 PHE A O 1
ATOM 410 N N . ASN A 1 52 ? 17.189 19.240 -28.636 1.00 86.75 52 ASN A N 1
ATOM 411 C CA . ASN A 1 52 ? 16.437 18.789 -29.807 1.00 86.75 52 ASN A CA 1
ATOM 412 C C . ASN A 1 52 ? 15.200 17.973 -29.384 1.00 86.75 52 ASN A C 1
ATOM 414 O O . ASN A 1 52 ? 15.104 17.512 -28.250 1.00 86.75 52 ASN A O 1
ATOM 418 N N . LEU A 1 53 ? 14.254 17.784 -30.311 1.00 76.44 53 LEU A N 1
ATOM 419 C CA . LEU A 1 53 ? 12.971 17.099 -30.072 1.00 76.44 53 LEU A CA 1
ATOM 420 C C . LEU A 1 53 ? 13.088 15.599 -29.724 1.00 76.44 53 LEU A C 1
ATOM 422 O O . LEU A 1 53 ? 12.069 14.964 -29.486 1.00 76.44 53 LEU A O 1
ATOM 426 N N . ARG A 1 54 ? 14.295 15.020 -29.756 1.00 81.25 54 ARG A N 1
ATOM 427 C CA . ARG A 1 54 ? 14.576 13.624 -29.381 1.00 81.25 54 ARG A CA 1
ATOM 428 C C . ARG A 1 54 ? 15.427 13.506 -28.115 1.00 81.25 54 ARG A C 1
ATOM 430 O O . ARG A 1 54 ? 15.737 12.395 -27.707 1.00 81.25 54 ARG A O 1
ATOM 437 N N . SER A 1 55 ? 15.856 14.625 -27.535 1.00 86.75 55 SER A N 1
ATOM 438 C CA . SER A 1 55 ? 16.566 14.636 -26.260 1.00 86.75 55 SER A CA 1
ATOM 439 C C . SER A 1 55 ? 15.546 14.524 -25.130 1.00 86.75 55 SER A C 1
ATOM 441 O O . SER A 1 55 ? 14.687 15.397 -25.024 1.00 86.75 55 SER A O 1
ATOM 443 N N . GLY A 1 56 ? 15.659 13.492 -24.292 1.00 87.75 56 GLY A N 1
ATOM 444 C CA . GLY A 1 56 ? 14.860 13.356 -23.070 1.00 87.75 56 GLY A CA 1
ATOM 445 C C . GLY A 1 56 ? 15.268 14.340 -21.965 1.00 87.75 56 GLY A C 1
ATOM 446 O O . GLY A 1 56 ? 16.250 15.090 -22.086 1.00 87.75 56 GLY A O 1
ATOM 447 N N . ASN A 1 57 ? 14.520 14.321 -20.864 1.00 91.94 57 ASN A N 1
ATOM 448 C CA . ASN A 1 57 ? 14.636 15.223 -19.718 1.00 91.94 57 ASN A CA 1
ATOM 449 C C . ASN A 1 57 ? 16.071 15.387 -19.185 1.00 91.94 57 ASN A C 1
ATOM 451 O O . ASN A 1 57 ? 16.466 16.504 -18.853 1.00 91.94 57 ASN A O 1
ATOM 455 N N . ALA A 1 58 ? 16.866 14.315 -19.114 1.00 93.19 58 ALA A N 1
ATOM 456 C CA . ALA A 1 58 ? 18.229 14.340 -18.589 1.00 93.19 58 ALA A CA 1
ATOM 457 C C . ALA A 1 58 ? 19.133 15.260 -19.422 1.00 93.19 58 ALA A C 1
ATOM 459 O O . ALA A 1 58 ? 19.805 16.138 -18.878 1.00 93.19 58 ALA A O 1
ATOM 460 N N . ALA A 1 59 ? 19.079 15.125 -20.749 1.00 94.38 59 ALA A N 1
ATOM 461 C CA . ALA A 1 59 ? 19.856 15.939 -21.676 1.00 94.38 59 ALA A CA 1
ATOM 462 C C . ALA A 1 59 ? 19.417 17.412 -21.655 1.00 94.38 59 ALA A C 1
ATOM 464 O O . ALA A 1 59 ? 20.273 18.299 -21.581 1.00 94.38 59 ALA A O 1
ATOM 465 N N . TRP A 1 60 ? 18.104 17.682 -21.641 1.00 96.00 60 TRP A N 1
ATOM 466 C CA . TRP A 1 60 ? 17.582 19.044 -21.466 1.00 96.00 60 TRP A CA 1
ATOM 467 C C . TRP A 1 60 ? 18.040 19.651 -20.137 1.00 96.00 60 TRP A C 1
ATOM 469 O O . TRP A 1 60 ? 18.530 20.778 -20.117 1.00 96.00 60 TRP A O 1
ATOM 479 N N . HIS A 1 61 ? 17.965 18.892 -19.042 1.00 96.38 61 HIS A N 1
ATOM 480 C CA . HIS A 1 61 ? 18.366 19.346 -17.715 1.00 96.38 61 HIS A CA 1
ATOM 481 C C . HIS A 1 61 ? 19.855 19.714 -17.663 1.00 96.38 61 HIS A C 1
ATOM 483 O O . HIS A 1 61 ? 20.194 20.851 -17.334 1.00 96.38 61 HIS A O 1
ATOM 489 N N . GLY A 1 62 ? 20.757 18.803 -18.049 1.00 96.44 62 GLY A N 1
ATOM 490 C CA . GLY A 1 62 ? 22.197 19.084 -18.052 1.00 96.44 62 GLY A CA 1
ATOM 491 C C . GLY A 1 62 ? 22.592 20.180 -19.045 1.00 96.44 62 GLY A C 1
ATOM 492 O O . GLY A 1 62 ? 23.450 21.010 -18.741 1.00 96.44 62 GLY A O 1
ATOM 493 N N . GLY A 1 63 ? 21.907 20.262 -20.192 1.00 96.12 63 GLY A N 1
ATOM 494 C CA . GLY A 1 63 ? 22.025 21.392 -21.114 1.00 96.12 63 GLY A CA 1
ATOM 495 C C . GLY A 1 63 ? 21.676 22.721 -20.442 1.00 96.12 63 GLY A C 1
ATOM 496 O O . GLY A 1 63 ? 22.454 23.674 -20.525 1.00 96.12 63 GLY A O 1
ATOM 497 N N . CYS A 1 64 ? 20.538 22.793 -19.745 1.00 97.00 64 CYS A N 1
ATOM 498 C CA . CYS A 1 64 ? 20.103 24.001 -19.048 1.00 97.00 64 CYS A CA 1
ATOM 499 C C . CYS A 1 64 ? 21.091 24.423 -17.952 1.00 97.00 64 CYS A C 1
ATOM 501 O O . CYS A 1 64 ? 21.465 25.596 -17.890 1.00 97.00 64 CYS A O 1
ATOM 503 N N . LEU A 1 65 ? 21.581 23.473 -17.148 1.00 96.81 65 LEU A N 1
ATOM 504 C CA . LEU A 1 65 ? 22.602 23.727 -16.126 1.00 96.81 65 LEU A CA 1
ATOM 505 C C . LEU A 1 65 ? 23.904 24.274 -16.736 1.00 96.81 65 LEU A C 1
ATOM 507 O O . LEU A 1 65 ? 24.493 25.211 -16.194 1.00 96.81 65 LEU A O 1
ATOM 511 N N . ALA A 1 66 ? 24.346 23.737 -17.879 1.00 95.12 66 ALA A N 1
ATOM 512 C CA . ALA A 1 66 ? 25.544 24.213 -18.570 1.00 95.12 66 ALA A CA 1
ATOM 513 C C . ALA A 1 66 ? 25.366 25.636 -19.130 1.00 95.12 66 ALA A C 1
ATOM 515 O O . ALA A 1 66 ? 26.249 26.479 -18.959 1.00 95.12 66 ALA A O 1
ATOM 516 N N . VAL A 1 67 ? 24.213 25.942 -19.738 1.00 94.81 67 VAL A N 1
ATOM 517 C CA . VAL A 1 67 ? 23.878 27.300 -20.205 1.00 94.81 67 VAL A CA 1
ATOM 518 C C . VAL A 1 67 ? 23.826 28.291 -19.038 1.00 94.81 67 VAL A C 1
ATOM 520 O O . VAL A 1 67 ? 24.398 29.378 -19.142 1.00 94.81 67 VAL A O 1
ATOM 523 N N . ALA A 1 68 ? 23.210 27.916 -17.913 1.00 94.81 68 ALA A N 1
ATOM 524 C CA . ALA A 1 68 ? 23.149 28.752 -16.717 1.00 94.81 68 ALA A CA 1
ATOM 525 C C . ALA A 1 68 ? 24.548 29.031 -16.141 1.00 94.81 68 ALA A C 1
ATOM 527 O O . ALA A 1 68 ? 24.885 30.186 -15.883 1.00 94.81 68 ALA A O 1
ATOM 528 N N . GLU A 1 69 ? 25.412 28.016 -16.028 1.00 93.06 69 GLU A N 1
ATOM 529 C CA . GLU A 1 69 ? 26.798 28.196 -15.579 1.00 93.06 69 GLU A CA 1
ATOM 530 C C . GLU A 1 69 ? 27.615 29.105 -16.513 1.00 93.06 69 GLU A C 1
ATOM 532 O O . GLU A 1 69 ? 28.414 29.909 -16.029 1.00 93.06 69 GLU A O 1
ATOM 537 N N . LEU A 1 70 ? 27.414 29.029 -17.834 1.00 90.75 70 LEU A N 1
ATOM 538 C CA . LEU A 1 70 ? 28.085 29.912 -18.797 1.00 90.75 70 LEU A CA 1
ATOM 539 C C . LEU A 1 70 ? 27.582 31.356 -18.713 1.00 90.75 70 LEU A C 1
ATOM 541 O O . LEU A 1 70 ? 28.397 32.284 -18.710 1.00 90.75 70 LEU A O 1
ATOM 545 N N . ALA A 1 71 ? 26.268 31.551 -18.576 1.00 91.06 71 ALA A N 1
ATOM 546 C CA . ALA A 1 71 ? 25.669 32.859 -18.340 1.00 91.06 71 ALA A CA 1
ATOM 547 C C . ALA A 1 71 ? 26.196 33.470 -17.029 1.00 91.06 71 ALA A C 1
ATOM 549 O O . ALA A 1 71 ? 26.799 34.546 -17.044 1.00 91.06 71 ALA A O 1
ATOM 550 N N . ARG A 1 72 ? 26.076 32.754 -15.904 1.00 89.31 72 ARG A N 1
ATOM 551 C CA . ARG A 1 72 ? 26.475 33.210 -14.559 1.00 89.31 72 ARG A CA 1
ATOM 552 C C . ARG A 1 72 ? 27.941 33.650 -14.471 1.00 89.31 72 ARG A C 1
ATOM 554 O O . ARG A 1 72 ? 28.290 34.458 -13.613 1.00 89.31 72 ARG A O 1
ATOM 561 N N . ARG A 1 73 ? 28.801 33.108 -15.336 1.00 86.88 73 ARG A N 1
ATOM 562 C CA . ARG A 1 73 ? 30.242 33.397 -15.395 1.00 86.88 73 ARG A CA 1
ATOM 563 C C . ARG A 1 73 ? 30.637 34.446 -16.444 1.00 86.88 73 ARG A C 1
ATOM 565 O O . ARG A 1 73 ? 31.814 34.780 -16.514 1.00 86.88 73 ARG A O 1
ATOM 572 N N . GLY A 1 74 ? 29.698 34.960 -17.242 1.00 84.81 74 GLY A N 1
ATOM 573 C CA . GLY A 1 74 ? 29.971 35.980 -18.263 1.00 84.81 74 GLY A CA 1
ATOM 574 C C . GLY A 1 74 ? 30.504 35.447 -19.600 1.00 84.81 74 GLY A C 1
ATOM 575 O O . GLY A 1 74 ? 31.065 36.219 -20.373 1.00 84.81 74 GLY A O 1
ATOM 576 N N . PHE A 1 75 ? 30.351 34.147 -19.886 1.00 83.94 75 PHE A N 1
ATOM 577 C CA . PHE A 1 75 ? 30.882 33.502 -21.101 1.00 83.94 75 PHE A CA 1
ATOM 578 C C . PHE A 1 75 ? 29.820 33.173 -22.160 1.00 83.94 75 PHE A C 1
ATOM 580 O O . PHE A 1 75 ? 30.143 32.543 -23.164 1.00 83.94 75 PHE A O 1
ATOM 587 N N . LEU A 1 76 ? 28.571 33.605 -21.966 1.00 87.75 76 LEU A N 1
ATOM 588 C CA . LEU A 1 76 ? 27.513 33.473 -22.967 1.00 87.75 76 LEU A CA 1
ATOM 589 C C . LEU A 1 76 ? 27.573 34.654 -23.966 1.00 87.75 76 LEU A C 1
ATOM 591 O O . LEU A 1 76 ? 27.357 35.790 -23.540 1.00 87.75 76 LEU A O 1
ATOM 595 N N . PRO A 1 77 ? 27.866 34.440 -25.267 1.00 86.69 77 PRO A N 1
ATOM 596 C CA . PRO A 1 77 ? 27.971 35.531 -26.240 1.00 86.69 77 PRO A CA 1
ATOM 597 C C . PRO A 1 77 ? 26.612 36.183 -26.532 1.00 86.69 77 PRO A C 1
ATOM 599 O O . PRO A 1 77 ? 25.594 35.493 -26.619 1.00 86.69 77 PRO A O 1
ATOM 602 N N . LEU A 1 78 ? 26.594 37.503 -26.743 1.00 89.00 78 LEU A N 1
ATOM 603 C CA . LEU A 1 78 ? 25.367 38.259 -27.037 1.00 89.00 78 LEU A CA 1
ATOM 604 C C . LEU A 1 78 ? 24.715 37.802 -28.352 1.00 89.00 78 LEU A C 1
ATOM 606 O O . LEU A 1 78 ? 23.494 37.755 -28.471 1.00 89.00 78 LEU A O 1
ATOM 610 N N . GLU A 1 79 ? 25.532 37.383 -29.314 1.00 90.19 79 GLU A N 1
ATOM 611 C CA . GLU A 1 79 ? 25.123 36.864 -30.620 1.00 90.19 79 GLU A CA 1
ATOM 612 C C . GLU A 1 79 ? 24.332 35.547 -30.509 1.00 90.19 79 GLU A C 1
ATOM 614 O O . GLU A 1 79 ? 23.604 35.188 -31.431 1.00 90.19 79 GLU A O 1
ATOM 619 N N . ARG A 1 80 ? 24.456 34.836 -29.377 1.00 90.44 80 ARG A N 1
ATOM 620 C CA . ARG A 1 80 ? 23.765 33.570 -29.073 1.00 90.44 80 ARG A CA 1
ATOM 621 C C . ARG A 1 80 ? 22.540 33.734 -28.178 1.00 90.44 80 ARG A C 1
ATOM 623 O O . ARG A 1 80 ? 21.797 32.774 -27.990 1.00 90.44 80 ARG A O 1
ATOM 630 N N . LEU A 1 81 ? 22.281 34.938 -27.667 1.00 91.62 81 LEU A N 1
ATOM 631 C CA . LEU A 1 81 ? 21.097 35.224 -26.857 1.00 91.62 81 LEU A CA 1
ATOM 632 C C . LEU A 1 81 ? 19.760 34.831 -27.539 1.00 91.62 81 LEU A C 1
ATOM 634 O O . LEU A 1 81 ? 18.927 34.258 -26.838 1.00 91.62 81 LEU A O 1
ATOM 638 N N . PRO A 1 82 ? 19.539 35.026 -28.863 1.00 93.81 82 PRO A N 1
ATOM 639 C CA . PRO A 1 82 ? 18.301 34.581 -29.517 1.00 93.81 82 PRO A CA 1
ATOM 640 C C . PRO A 1 82 ? 18.085 33.061 -29.430 1.00 93.81 82 PRO A C 1
ATOM 642 O O . PRO A 1 82 ? 16.971 32.605 -29.164 1.00 93.81 82 PRO A O 1
ATOM 645 N N . ASP A 1 83 ? 19.158 32.280 -29.611 1.00 93.50 83 ASP A N 1
ATOM 646 C CA . ASP A 1 83 ? 19.127 30.815 -29.532 1.00 93.50 83 ASP A CA 1
ATOM 647 C C . ASP A 1 83 ? 18.771 30.369 -28.101 1.00 93.50 83 ASP A C 1
ATOM 649 O O . ASP A 1 83 ? 17.895 29.523 -27.904 1.00 93.50 83 ASP A O 1
ATOM 653 N N . ILE A 1 84 ? 19.394 30.993 -27.092 1.00 94.50 84 ILE A N 1
ATOM 654 C CA . ILE A 1 84 ? 19.147 30.692 -25.674 1.00 94.50 84 ILE A CA 1
ATOM 655 C C . ILE A 1 84 ? 17.734 31.065 -25.234 1.00 94.50 84 ILE A C 1
ATOM 657 O O . ILE A 1 84 ? 17.111 30.272 -24.533 1.00 94.50 84 ILE A O 1
ATOM 661 N N . VAL A 1 85 ? 17.191 32.214 -25.647 1.00 94.12 85 VAL A N 1
ATOM 662 C CA . VAL A 1 85 ? 15.808 32.581 -25.292 1.00 94.12 85 VAL A CA 1
ATOM 663 C C . VAL A 1 85 ? 14.814 31.589 -25.902 1.00 94.12 85 VAL A C 1
ATOM 665 O O . VAL A 1 85 ? 13.890 31.156 -25.217 1.00 94.12 85 VAL A O 1
ATOM 668 N N . LYS A 1 86 ? 15.037 31.129 -27.140 1.00 94.44 86 LYS A N 1
ATOM 669 C CA . LYS A 1 86 ? 14.201 30.085 -27.753 1.00 94.44 86 LYS A CA 1
ATOM 670 C C . LYS A 1 86 ? 14.225 28.771 -26.960 1.00 94.44 86 LYS A C 1
ATOM 672 O O . LYS A 1 86 ? 13.174 28.166 -26.770 1.00 94.44 86 LYS A O 1
ATOM 677 N N . ILE A 1 87 ? 15.398 28.339 -26.493 1.00 95.25 87 ILE A N 1
ATOM 678 C CA . ILE A 1 87 ? 15.546 27.146 -25.640 1.00 95.25 87 ILE A CA 1
ATOM 679 C C . ILE A 1 87 ? 14.835 27.349 -24.299 1.00 95.25 87 ILE A C 1
ATOM 681 O O . ILE A 1 87 ? 14.064 26.495 -23.873 1.00 95.25 87 ILE A O 1
ATOM 685 N N . LEU A 1 88 ? 15.071 28.495 -23.658 1.00 95.25 88 LEU A N 1
ATOM 686 C CA . LEU A 1 88 ? 14.534 28.859 -22.351 1.00 95.25 88 LEU A CA 1
ATOM 687 C C . LEU A 1 88 ? 13.002 28.806 -22.316 1.00 95.25 88 LEU A C 1
ATOM 689 O O . LEU A 1 88 ? 12.433 28.225 -21.396 1.00 95.25 88 LEU A O 1
ATOM 693 N N . LEU A 1 89 ? 12.340 29.368 -23.331 1.00 94.62 89 LEU A N 1
ATOM 694 C CA . LEU A 1 89 ? 10.878 29.386 -23.422 1.00 94.62 89 LEU A CA 1
ATOM 695 C C . LEU A 1 89 ? 10.270 27.981 -23.566 1.00 94.62 89 LEU A C 1
ATOM 697 O O . LEU A 1 89 ? 9.159 27.761 -23.094 1.00 94.62 89 LEU A O 1
ATOM 701 N N . ILE A 1 90 ? 10.991 27.027 -24.168 1.00 94.62 90 ILE A N 1
ATOM 702 C CA . ILE A 1 90 ? 10.576 25.615 -24.226 1.00 94.62 90 ILE A CA 1
ATOM 703 C C . ILE A 1 90 ? 10.878 24.923 -22.888 1.00 94.62 90 ILE A C 1
ATOM 705 O O . ILE A 1 90 ? 10.027 24.227 -22.341 1.00 94.62 90 ILE A O 1
ATOM 709 N N . ALA A 1 91 ? 12.070 25.148 -22.331 1.00 96.00 91 ALA A N 1
ATOM 710 C CA . ALA A 1 91 ? 12.528 24.507 -21.102 1.00 96.00 91 ALA A CA 1
ATOM 711 C C . ALA A 1 91 ? 11.678 24.886 -19.874 1.00 96.00 91 ALA A C 1
ATOM 713 O O . ALA A 1 91 ? 11.434 24.032 -19.030 1.00 96.00 91 ALA A O 1
ATOM 714 N N . LEU A 1 92 ? 11.165 26.123 -19.798 1.00 96.62 92 LEU A N 1
ATOM 715 C CA . LEU A 1 92 ? 10.256 26.590 -18.735 1.00 96.62 92 LEU A CA 1
ATOM 716 C C . LEU A 1 92 ? 8.886 25.885 -18.724 1.00 96.62 92 LEU A C 1
ATOM 718 O O . LEU A 1 92 ? 8.181 25.951 -17.721 1.00 96.62 92 LEU A O 1
ATOM 722 N N . VAL A 1 93 ? 8.498 25.212 -19.811 1.00 94.44 93 VAL A N 1
ATOM 723 C CA . VAL A 1 93 ? 7.218 24.486 -19.939 1.00 94.44 93 VAL A CA 1
ATOM 724 C C . VAL A 1 93 ? 7.411 23.005 -20.278 1.00 94.44 93 VAL A C 1
ATOM 726 O O . VAL A 1 93 ? 6.467 22.339 -20.695 1.00 94.44 93 VAL A O 1
ATOM 729 N N . PHE A 1 94 ? 8.630 22.487 -20.104 1.00 93.12 94 PHE A N 1
ATOM 730 C CA . PHE A 1 94 ? 8.990 21.123 -20.475 1.00 93.12 94 PHE A CA 1
ATOM 731 C C . PHE A 1 94 ? 8.219 20.087 -19.641 1.00 93.12 94 PHE A C 1
ATOM 733 O O . PHE A 1 94 ? 8.271 20.117 -18.411 1.00 93.12 94 PHE A O 1
ATOM 740 N N . GLU A 1 95 ? 7.541 19.167 -20.324 1.00 88.56 95 GLU A N 1
ATOM 741 C CA . GLU A 1 95 ? 6.834 17.994 -19.793 1.00 88.56 95 GLU A CA 1
ATOM 742 C C . GLU A 1 95 ? 7.118 16.821 -20.746 1.00 88.56 95 GLU A C 1
ATOM 744 O O . GLU A 1 95 ? 6.868 16.925 -21.948 1.00 88.56 95 GLU A O 1
ATOM 749 N N . GLU A 1 96 ? 7.610 15.706 -20.217 1.00 84.19 96 GLU A N 1
ATOM 750 C CA . GLU A 1 96 ? 7.853 14.453 -20.934 1.00 84.19 96 GLU A CA 1
ATOM 751 C C . GLU A 1 96 ? 6.973 13.353 -20.314 1.00 84.19 96 GLU A C 1
ATOM 753 O O . GLU A 1 96 ? 7.237 12.933 -19.185 1.00 84.19 96 GLU A O 1
ATOM 758 N N . PRO A 1 97 ? 5.886 12.921 -20.983 1.00 75.75 97 PRO A N 1
ATOM 759 C CA . PRO A 1 97 ? 4.948 11.953 -20.418 1.00 75.75 97 PRO A CA 1
ATOM 760 C C . PRO A 1 97 ? 5.589 10.578 -20.198 1.00 75.75 97 PRO A C 1
ATOM 762 O O . PRO A 1 97 ? 6.130 9.991 -21.131 1.00 75.75 97 PRO A O 1
ATOM 765 N N . GLN A 1 98 ? 5.442 10.029 -18.993 1.00 69.62 98 GLN A N 1
ATOM 766 C CA . GLN A 1 98 ? 5.904 8.692 -18.627 1.00 69.62 98 GLN A CA 1
ATOM 767 C C . GLN A 1 98 ? 4.791 7.979 -17.845 1.00 69.62 98 GLN A C 1
ATOM 769 O O . GLN A 1 98 ? 4.571 8.234 -16.662 1.00 69.62 98 GLN A O 1
ATOM 774 N N . GLY A 1 99 ? 4.035 7.109 -18.521 1.00 62.59 99 GLY A N 1
ATOM 775 C CA . GLY A 1 99 ? 2.923 6.370 -17.913 1.00 62.59 99 GLY A CA 1
ATOM 776 C C . GLY A 1 99 ? 1.820 7.280 -17.352 1.00 62.59 99 GLY A C 1
ATOM 777 O O . GLY A 1 99 ? 1.066 7.899 -18.105 1.00 62.59 99 GLY A O 1
ATOM 778 N N . HIS A 1 100 ? 1.702 7.328 -16.022 1.00 59.34 100 HIS A N 1
ATOM 779 C CA . HIS A 1 100 ? 0.699 8.123 -15.299 1.00 59.34 100 HIS A CA 1
ATOM 780 C C . HIS A 1 100 ? 1.228 9.447 -14.725 1.00 59.34 100 HIS A C 1
ATOM 782 O O . HIS A 1 100 ? 0.474 10.148 -14.055 1.00 59.34 100 HIS A O 1
ATOM 788 N N . HIS A 1 101 ? 2.480 9.804 -15.008 1.00 66.31 101 HIS A N 1
ATOM 789 C CA . HIS A 1 101 ? 3.140 11.041 -14.585 1.00 66.31 101 HIS A CA 1
ATOM 790 C C . HIS A 1 101 ? 3.910 11.665 -15.764 1.00 66.31 101 HIS A C 1
ATOM 792 O O . HIS A 1 101 ? 3.878 11.153 -16.885 1.00 66.31 101 HIS A O 1
ATOM 798 N N . ALA A 1 102 ? 4.588 12.790 -15.539 1.00 77.69 102 ALA A N 1
ATOM 799 C CA . ALA A 1 102 ? 5.520 13.359 -16.508 1.00 77.69 102 ALA A CA 1
ATOM 800 C C . ALA A 1 102 ? 6.812 13.818 -15.829 1.00 77.69 102 ALA A C 1
ATOM 802 O O . ALA A 1 102 ? 6.793 14.376 -14.730 1.00 77.69 102 ALA A O 1
ATOM 803 N N . LEU A 1 103 ? 7.932 13.607 -16.514 1.00 84.19 103 LEU A N 1
ATOM 804 C CA . LEU A 1 103 ? 9.233 14.138 -16.134 1.00 84.19 103 LEU A CA 1
ATOM 805 C C . LEU A 1 103 ? 9.381 15.568 -16.673 1.00 84.19 103 LEU A C 1
ATOM 807 O O . LEU A 1 103 ? 8.839 15.916 -17.717 1.00 84.19 103 LEU A O 1
ATOM 811 N N . GLY A 1 104 ? 10.129 16.420 -15.971 1.00 89.81 104 GLY A N 1
ATOM 812 C CA . GLY A 1 104 ? 10.390 17.786 -16.445 1.00 89.81 104 GLY A CA 1
ATOM 813 C C . GLY A 1 104 ? 10.609 18.830 -15.358 1.00 89.81 104 GLY A C 1
ATOM 814 O O . GLY A 1 104 ? 11.222 19.855 -15.638 1.00 89.81 104 GLY A O 1
ATOM 815 N N . ALA A 1 105 ? 10.207 18.561 -14.112 1.00 93.50 105 ALA A N 1
ATOM 816 C CA . ALA A 1 105 ? 10.377 19.489 -12.989 1.00 93.50 105 ALA A CA 1
ATOM 817 C C . ALA A 1 105 ? 11.815 20.039 -12.873 1.00 93.50 105 ALA A C 1
ATOM 819 O O . ALA A 1 105 ? 12.009 21.251 -12.834 1.00 93.50 105 ALA A O 1
ATOM 820 N N . SER A 1 106 ? 12.831 19.169 -12.936 1.00 94.50 106 SER A N 1
ATOM 821 C CA . SER A 1 106 ? 14.246 19.574 -12.914 1.00 94.50 106 SER A CA 1
ATOM 822 C C . SER A 1 106 ? 14.655 20.417 -14.130 1.00 94.50 106 SER A C 1
ATOM 824 O O . SER A 1 106 ? 15.457 21.336 -14.001 1.00 94.50 106 SER A O 1
ATOM 826 N N . VAL A 1 107 ? 14.092 20.151 -15.317 1.00 96.06 107 VAL A N 1
ATOM 827 C CA . VAL A 1 107 ? 14.346 20.956 -16.529 1.00 96.06 107 VAL A CA 1
ATOM 828 C C . VAL A 1 107 ? 13.803 22.374 -16.342 1.00 96.06 107 VAL A C 1
ATOM 830 O O . VAL A 1 107 ? 14.511 23.340 -16.625 1.00 96.06 107 VAL A O 1
ATOM 833 N N . ARG A 1 108 ? 12.580 22.505 -15.810 1.00 97.06 108 ARG A N 1
ATOM 834 C CA . ARG A 1 108 ? 11.938 23.800 -15.535 1.00 97.06 108 ARG A CA 1
ATOM 835 C C . ARG A 1 108 ? 12.654 24.580 -14.430 1.00 97.06 108 ARG A C 1
ATOM 837 O O . ARG A 1 108 ? 12.836 25.790 -14.561 1.00 97.06 108 ARG A O 1
ATOM 844 N N . ASP A 1 109 ? 13.123 23.897 -13.387 1.00 97.06 109 ASP A N 1
ATOM 845 C CA . ASP A 1 109 ? 13.955 24.481 -12.327 1.00 97.06 109 ASP A CA 1
ATOM 846 C C . ASP A 1 109 ? 15.291 25.018 -12.881 1.00 97.06 109 ASP A C 1
ATOM 848 O O . ASP A 1 109 ? 15.611 26.200 -12.729 1.00 97.06 109 ASP A O 1
ATOM 852 N N . ALA A 1 110 ? 16.013 24.210 -13.666 1.00 96.81 110 ALA A N 1
ATOM 853 C CA . ALA A 1 110 ? 17.239 24.646 -14.332 1.00 96.81 110 ALA A CA 1
ATOM 854 C C . ALA A 1 110 ? 16.998 25.767 -15.363 1.00 96.81 110 ALA A C 1
ATOM 856 O O . ALA A 1 110 ? 17.862 26.625 -15.552 1.00 96.81 110 ALA A O 1
ATOM 857 N N . ALA A 1 111 ? 15.826 25.821 -16.000 1.00 97.50 111 ALA A N 1
ATOM 858 C CA . ALA A 1 111 ? 15.426 26.939 -16.852 1.00 97.50 111 ALA A CA 1
ATOM 859 C C . ALA A 1 111 ? 15.216 28.235 -16.042 1.00 97.50 111 ALA A C 1
ATOM 861 O O . ALA A 1 111 ? 15.671 29.304 -16.455 1.00 97.50 111 ALA A O 1
ATOM 862 N N . CYS A 1 112 ? 14.639 28.150 -14.839 1.00 97.50 112 CYS A N 1
ATOM 863 C CA . CYS A 1 112 ? 14.597 29.277 -13.902 1.00 97.50 112 CYS A CA 1
ATOM 864 C C . CYS A 1 112 ? 16.014 29.708 -13.474 1.00 97.50 112 CYS A C 1
ATOM 866 O O . CYS A 1 112 ? 16.296 30.907 -13.389 1.00 97.50 112 CYS A O 1
ATOM 868 N N . TYR A 1 113 ? 16.946 28.765 -13.304 1.00 96.50 113 TYR A N 1
ATOM 869 C CA . TYR A 1 113 ? 18.353 29.077 -13.033 1.00 96.50 113 TYR A CA 1
ATOM 870 C C . TYR A 1 113 ? 19.067 29.766 -14.215 1.00 96.50 113 TYR A C 1
ATOM 872 O O . TYR A 1 113 ? 19.901 30.651 -13.988 1.00 96.50 113 TYR A O 1
ATOM 880 N N . ILE A 1 114 ? 18.704 29.466 -15.473 1.00 96.06 114 ILE A N 1
ATOM 881 C CA . ILE A 1 114 ? 19.139 30.262 -16.639 1.00 96.06 114 ILE A CA 1
ATOM 882 C C . ILE A 1 114 ? 18.627 31.700 -16.507 1.00 96.06 114 ILE A C 1
ATOM 884 O O . ILE A 1 114 ? 19.438 32.620 -16.579 1.00 96.06 114 ILE A O 1
ATOM 888 N N . CYS A 1 115 ? 17.326 31.916 -16.269 1.00 95.12 115 CYS A N 1
ATOM 889 C CA . CYS A 1 115 ? 16.749 33.258 -16.084 1.00 95.12 115 CYS A CA 1
ATOM 890 C C . CYS A 1 115 ? 17.486 34.070 -15.007 1.00 95.12 115 CYS A C 1
ATOM 892 O O . CYS A 1 115 ? 17.921 35.198 -15.255 1.00 95.12 115 CYS A O 1
ATOM 894 N N . TRP A 1 116 ? 17.679 33.469 -13.831 1.00 95.06 116 TRP A N 1
ATOM 895 C CA . TRP A 1 116 ? 18.412 34.064 -12.712 1.00 95.06 116 TRP A CA 1
ATOM 896 C C . TRP A 1 116 ? 19.865 34.409 -13.079 1.00 95.06 116 TRP A C 1
ATOM 898 O O . TRP A 1 116 ? 20.413 35.424 -12.643 1.00 95.06 116 TRP A O 1
ATOM 908 N N . SER A 1 117 ? 20.494 33.583 -13.918 1.00 94.31 117 SER A N 1
ATOM 909 C CA . SER A 1 117 ? 21.859 33.807 -14.395 1.00 94.31 117 SER A CA 1
ATOM 910 C C . SER A 1 117 ? 21.933 34.934 -15.428 1.00 94.31 117 SER A C 1
ATOM 912 O O . SER A 1 117 ? 22.786 35.808 -15.287 1.00 94.31 117 SER A O 1
ATOM 914 N N . LEU A 1 118 ? 21.010 34.987 -16.399 1.00 92.69 118 LEU A N 1
ATOM 915 C CA . LEU A 1 118 ? 20.924 36.056 -17.408 1.00 92.69 118 LEU A CA 1
ATOM 916 C C . LEU A 1 118 ? 20.810 37.448 -16.763 1.00 92.69 118 LEU A C 1
ATOM 918 O O . LEU A 1 118 ? 21.444 38.391 -17.238 1.00 92.69 118 LEU A O 1
ATOM 922 N N . ALA A 1 119 ? 20.093 37.550 -15.635 1.00 88.44 119 ALA A N 1
ATOM 923 C CA . ALA A 1 119 ? 19.977 38.759 -14.812 1.00 88.44 119 ALA A CA 1
ATOM 924 C C . ALA A 1 119 ? 21.327 39.335 -14.340 1.00 88.44 119 ALA A C 1
ATOM 926 O O . ALA A 1 119 ? 21.417 40.524 -14.028 1.00 88.44 119 ALA A O 1
ATOM 927 N N . ARG A 1 120 ? 22.367 38.495 -14.249 1.00 87.12 120 ARG A N 1
ATOM 928 C CA . ARG A 1 120 ? 23.739 38.864 -13.863 1.00 87.12 120 ARG A CA 1
ATOM 929 C C . ARG A 1 120 ? 24.677 39.073 -15.054 1.00 87.12 120 ARG A C 1
ATOM 931 O O . ARG A 1 120 ? 25.707 39.718 -14.880 1.00 87.12 120 ARG A O 1
ATOM 938 N N . THR A 1 121 ? 24.362 38.503 -16.216 1.00 87.81 121 THR A N 1
ATOM 939 C CA . THR A 1 121 ? 25.257 38.439 -17.386 1.00 87.81 121 THR A CA 1
ATOM 940 C C . THR A 1 121 ? 25.171 39.669 -18.279 1.00 87.81 121 THR A C 1
ATOM 942 O O . THR A 1 121 ? 26.193 40.176 -18.737 1.00 87.81 121 THR A O 1
ATOM 945 N N . PHE A 1 122 ? 23.947 40.106 -18.571 1.00 89.25 122 PHE A N 1
ATOM 946 C CA . PHE A 1 122 ? 23.651 41.064 -19.633 1.00 89.25 122 PHE A CA 1
ATOM 947 C C . PHE A 1 122 ? 23.198 42.411 -19.067 1.00 89.25 122 PHE A C 1
ATOM 949 O O . PHE A 1 122 ? 22.748 42.499 -17.922 1.00 89.25 122 PHE A O 1
ATOM 956 N N . ARG A 1 123 ? 23.329 43.479 -19.860 1.00 87.31 123 ARG A N 1
ATOM 957 C CA . ARG A 1 123 ? 22.833 44.813 -19.490 1.00 87.31 123 ARG A CA 1
ATOM 958 C C . ARG A 1 123 ? 21.343 44.932 -19.850 1.00 87.31 123 ARG A C 1
ATOM 960 O O . ARG A 1 123 ? 20.896 44.223 -20.754 1.00 87.31 123 ARG A O 1
ATOM 967 N N . PRO A 1 124 ? 20.604 45.894 -19.267 1.00 86.38 124 PRO A N 1
ATOM 968 C CA . PRO A 1 124 ? 19.193 46.130 -19.589 1.00 86.38 124 PRO A CA 1
ATOM 969 C C . PRO A 1 124 ? 18.896 46.213 -21.096 1.00 86.38 124 PRO A C 1
ATOM 971 O O . PRO A 1 124 ? 17.988 45.551 -21.589 1.00 86.38 124 PRO A O 1
ATOM 974 N N . VAL A 1 125 ? 19.735 46.948 -21.836 1.00 89.06 125 VAL A N 1
ATOM 975 C CA . VAL A 1 125 ? 19.642 47.141 -23.298 1.00 89.06 125 VAL A CA 1
ATOM 976 C C . VAL A 1 125 ? 19.889 45.870 -24.121 1.00 89.06 125 VAL A C 1
ATOM 978 O O . VAL A 1 125 ? 19.436 45.767 -25.256 1.00 89.06 125 VAL A O 1
ATOM 981 N N . ASP A 1 126 ? 20.613 44.893 -23.571 1.00 90.19 126 ASP A N 1
ATOM 982 C CA . ASP A 1 126 ? 20.930 43.641 -24.266 1.00 90.19 126 ASP A CA 1
ATOM 983 C C . ASP A 1 126 ? 19.747 42.653 -24.178 1.00 90.19 126 ASP A C 1
ATOM 985 O O . ASP A 1 126 ? 19.495 41.887 -25.109 1.00 90.19 126 ASP A O 1
ATOM 989 N N . LEU A 1 127 ? 18.999 42.695 -23.066 1.00 89.44 127 LEU A N 1
ATOM 990 C CA . LEU A 1 127 ? 17.810 41.868 -22.816 1.00 89.44 127 LEU A CA 1
ATOM 991 C C . LEU A 1 127 ? 16.502 42.501 -23.318 1.00 89.44 127 LEU A C 1
ATOM 993 O O . LEU A 1 127 ? 15.483 41.811 -23.346 1.00 89.44 127 LEU A O 1
ATOM 997 N N . GLU A 1 128 ? 16.521 43.776 -23.722 1.00 89.12 128 GLU A N 1
ATOM 998 C CA . GLU A 1 128 ? 15.337 44.612 -23.983 1.00 89.12 128 GLU A CA 1
ATOM 999 C C . GLU A 1 128 ? 14.260 43.915 -24.835 1.00 89.12 128 GLU A C 1
ATOM 1001 O O . GLU A 1 128 ? 13.087 43.872 -24.473 1.00 89.12 128 GLU A O 1
ATOM 1006 N N . LYS A 1 129 ? 14.686 43.256 -25.918 1.00 91.12 129 LYS A N 1
ATOM 1007 C CA . LYS A 1 129 ? 13.820 42.564 -26.892 1.00 91.12 129 LYS A CA 1
ATOM 1008 C C . LYS A 1 129 ? 13.128 41.299 -26.367 1.00 91.12 129 LYS A C 1
ATOM 1010 O O . LYS A 1 129 ? 12.267 40.759 -27.055 1.00 91.12 129 LYS A O 1
ATOM 1015 N N . TYR A 1 130 ? 13.529 40.798 -25.200 1.00 92.75 130 TYR A N 1
ATOM 1016 C CA . TYR A 1 130 ? 13.087 39.511 -24.649 1.00 92.75 130 TYR A CA 1
ATOM 1017 C C . TYR A 1 130 ? 12.411 39.635 -23.282 1.00 92.75 130 TYR A C 1
ATOM 1019 O O . TYR A 1 130 ? 11.823 38.657 -22.817 1.00 92.75 130 TYR A O 1
ATOM 1027 N N . ILE A 1 131 ? 12.468 40.816 -22.650 1.00 90.94 131 ILE A N 1
ATOM 1028 C CA . ILE A 1 131 ? 11.886 41.082 -21.326 1.00 90.94 131 ILE A CA 1
ATOM 1029 C C . ILE A 1 131 ? 10.459 40.556 -21.237 1.00 90.94 131 ILE A C 1
ATOM 1031 O O . ILE A 1 131 ? 10.153 39.807 -20.315 1.00 90.94 131 ILE A O 1
ATOM 1035 N N . GLU A 1 132 ? 9.601 40.916 -22.194 1.00 91.94 132 GLU A N 1
ATOM 1036 C CA . GLU A 1 132 ? 8.174 40.625 -22.080 1.00 91.94 132 GLU A CA 1
ATOM 1037 C C . GLU A 1 132 ? 7.887 39.122 -22.075 1.00 91.94 132 GLU A C 1
ATOM 1039 O O . GLU A 1 132 ? 7.089 38.636 -21.273 1.00 91.94 132 GLU A O 1
ATOM 1044 N N . GLN A 1 133 ? 8.603 38.372 -22.915 1.00 92.94 133 GLN A N 1
ATOM 1045 C CA . GLN A 1 133 ? 8.470 36.922 -23.036 1.00 92.94 133 GLN A CA 1
ATOM 1046 C C . GLN A 1 133 ? 9.020 36.205 -21.796 1.00 92.94 133 GLN A C 1
ATOM 1048 O O . GLN A 1 133 ? 8.376 35.291 -21.279 1.00 92.94 133 GLN A O 1
ATOM 1053 N N . ILE A 1 134 ? 10.180 36.635 -21.282 1.00 94.38 134 ILE A N 1
ATOM 1054 C CA . ILE A 1 134 ? 10.814 36.032 -20.100 1.00 94.38 134 ILE A CA 1
ATOM 1055 C C . ILE A 1 134 ? 10.002 36.343 -18.834 1.00 94.38 134 ILE A C 1
ATOM 1057 O O . ILE A 1 134 ? 9.701 35.429 -18.067 1.00 94.38 134 ILE A O 1
ATOM 1061 N N . ALA A 1 135 ? 9.596 37.602 -18.635 1.00 95.00 135 ALA A N 1
ATOM 1062 C CA . ALA A 1 135 ? 8.786 38.031 -17.495 1.00 95.00 135 ALA A CA 1
ATOM 1063 C C . ALA A 1 135 ? 7.447 37.284 -17.449 1.00 95.00 135 ALA A C 1
ATOM 1065 O O . ALA A 1 135 ? 7.092 36.708 -16.420 1.00 95.00 135 ALA A O 1
ATOM 1066 N N . THR A 1 136 ? 6.739 37.227 -18.582 1.00 95.88 136 THR A N 1
ATOM 1067 C CA . THR A 1 136 ? 5.457 36.517 -18.696 1.00 95.88 136 THR A CA 1
ATOM 1068 C C . THR A 1 136 ? 5.613 35.023 -18.431 1.00 95.88 136 THR A C 1
ATOM 1070 O O . THR A 1 136 ? 4.817 34.448 -17.689 1.00 95.88 136 THR A O 1
ATOM 1073 N N . SER A 1 137 ? 6.659 34.391 -18.972 1.00 96.31 137 SER A N 1
ATOM 1074 C CA . SER A 1 137 ? 6.903 32.956 -18.776 1.00 96.31 137 SER A CA 1
ATOM 1075 C C . SER A 1 137 ? 7.227 32.622 -17.319 1.00 96.31 137 SER A C 1
ATOM 1077 O O . SER A 1 137 ? 6.638 31.695 -16.769 1.00 96.31 137 SER A O 1
ATOM 1079 N N . LEU A 1 138 ? 8.089 33.406 -16.661 1.00 96.69 138 LEU A N 1
ATOM 1080 C CA . LEU A 1 138 ? 8.405 33.231 -15.239 1.00 96.69 138 LEU A CA 1
ATOM 1081 C C . LEU A 1 138 ? 7.177 33.423 -14.342 1.00 96.69 138 LEU A C 1
ATOM 1083 O O . LEU A 1 138 ? 6.956 32.613 -13.447 1.00 96.69 138 LEU A O 1
ATOM 1087 N N . VAL A 1 139 ? 6.345 34.437 -14.606 1.00 97.00 139 VAL A N 1
ATOM 1088 C CA . VAL A 1 139 ? 5.064 34.625 -13.901 1.00 97.00 139 VAL A CA 1
ATOM 1089 C C . VAL A 1 139 ? 4.156 33.410 -14.086 1.00 97.00 139 VAL A C 1
ATOM 1091 O O . VAL A 1 139 ? 3.597 32.912 -13.111 1.00 97.00 139 VAL A O 1
ATOM 1094 N N . CYS A 1 140 ? 4.034 32.888 -15.307 1.00 97.44 140 CYS A N 1
ATOM 1095 C CA . CYS A 1 140 ? 3.205 31.714 -15.568 1.00 97.44 140 CYS A CA 1
ATOM 1096 C C . CYS A 1 140 ? 3.716 30.462 -14.841 1.00 97.44 140 CYS A C 1
ATOM 1098 O O . CYS A 1 140 ? 2.908 29.731 -14.274 1.00 97.44 140 CYS A O 1
ATOM 1100 N N . VAL A 1 141 ? 5.031 30.231 -14.790 1.00 97.38 141 VAL A N 1
ATOM 1101 C CA . VAL A 1 141 ? 5.610 29.113 -14.025 1.00 97.38 141 VAL A CA 1
ATOM 1102 C C . VAL A 1 141 ? 5.400 29.315 -12.518 1.00 97.38 141 VAL A C 1
ATOM 1104 O O . VAL A 1 141 ? 4.904 28.408 -11.856 1.00 97.38 141 VAL A O 1
ATOM 1107 N N . ALA A 1 142 ? 5.661 30.513 -11.981 1.00 97.50 142 ALA A N 1
ATOM 1108 C CA . ALA A 1 142 ? 5.442 30.843 -10.566 1.00 97.50 142 ALA A CA 1
ATOM 1109 C C . ALA A 1 142 ? 3.975 30.678 -10.121 1.00 97.50 142 ALA A C 1
ATOM 1111 O O . ALA A 1 142 ? 3.709 30.342 -8.967 1.00 97.50 142 ALA A O 1
ATOM 1112 N N . LEU A 1 143 ? 3.019 30.882 -11.033 1.00 97.44 143 LEU A N 1
ATOM 1113 C CA . LEU A 1 143 ? 1.593 30.677 -10.784 1.00 97.44 143 LEU A CA 1
ATOM 1114 C C . LEU A 1 143 ? 1.147 29.221 -10.961 1.00 97.44 143 LEU A C 1
ATOM 1116 O O . LEU A 1 143 ? 0.391 28.706 -10.134 1.00 97.44 143 LEU A O 1
ATOM 1120 N N . PHE A 1 144 ? 1.567 28.578 -12.053 1.00 97.38 144 PHE A N 1
ATOM 1121 C CA . PHE A 1 144 ? 0.888 27.404 -12.604 1.00 97.38 144 PHE A CA 1
ATOM 1122 C C . PHE A 1 144 ? 1.737 26.132 -12.670 1.00 97.38 144 PHE A C 1
ATOM 1124 O O . PHE A 1 144 ? 1.249 25.106 -13.161 1.00 97.38 144 PHE A O 1
ATOM 1131 N N . ASP A 1 145 ? 2.983 26.122 -12.193 1.00 96.12 145 ASP A N 1
ATOM 1132 C CA . ASP A 1 145 ? 3.681 24.843 -12.054 1.00 96.12 145 ASP A CA 1
ATOM 1133 C C . ASP A 1 145 ? 2.967 23.914 -11.061 1.00 96.12 145 ASP A C 1
ATOM 1135 O O . ASP A 1 145 ? 2.365 24.371 -10.085 1.00 96.12 145 ASP A O 1
ATOM 1139 N N . ARG A 1 146 ? 3.024 22.605 -11.317 1.00 94.06 146 ARG A N 1
ATOM 1140 C CA . ARG A 1 146 ? 2.538 21.586 -10.382 1.00 94.06 146 ARG A CA 1
ATOM 1141 C C . ARG A 1 146 ? 3.437 21.554 -9.148 1.00 94.06 146 ARG A C 1
ATOM 1143 O O . ARG A 1 146 ? 2.934 21.577 -8.022 1.00 94.06 146 ARG A O 1
ATOM 1150 N N . GLU A 1 147 ? 4.747 21.626 -9.367 1.00 94.44 147 GLU A N 1
ATOM 1151 C CA . GLU A 1 147 ? 5.754 21.432 -8.332 1.00 94.44 147 GLU A CA 1
ATOM 1152 C C . GLU A 1 147 ? 6.070 22.729 -7.579 1.00 94.44 147 GLU A C 1
ATOM 1154 O O . GLU A 1 147 ? 6.287 23.794 -8.162 1.00 94.44 147 GLU A O 1
ATOM 1159 N N . VAL A 1 148 ? 6.086 22.653 -6.246 1.00 95.00 148 VAL A N 1
ATOM 1160 C CA . VAL A 1 148 ? 6.254 23.834 -5.382 1.00 95.00 148 VAL A CA 1
ATOM 1161 C C . VAL A 1 148 ? 7.663 24.431 -5.447 1.00 95.00 148 VAL A C 1
ATOM 1163 O O . VAL A 1 148 ? 7.813 25.651 -5.361 1.00 95.00 148 VAL A O 1
ATOM 1166 N N . ASN A 1 149 ? 8.687 23.599 -5.646 1.00 94.25 149 ASN A N 1
ATOM 1167 C CA . ASN A 1 149 ? 10.065 24.040 -5.867 1.00 94.25 149 ASN A CA 1
ATOM 1168 C C . ASN A 1 149 ? 10.185 24.850 -7.168 1.00 94.25 149 ASN A C 1
ATOM 1170 O O . ASN A 1 149 ? 10.693 25.966 -7.124 1.00 94.25 149 ASN A O 1
ATOM 1174 N N . VAL A 1 150 ? 9.616 24.373 -8.279 1.00 96.44 150 VAL A N 1
ATOM 1175 C CA . VAL A 1 150 ? 9.652 25.072 -9.574 1.00 96.44 150 VAL A CA 1
ATOM 1176 C C . VAL A 1 150 ? 8.919 26.419 -9.503 1.00 96.44 150 VAL A C 1
ATOM 1178 O O . VAL A 1 150 ? 9.443 27.427 -9.984 1.00 96.44 150 VAL A O 1
ATOM 1181 N N . ARG A 1 151 ? 7.758 26.496 -8.825 1.00 97.44 151 ARG A N 1
ATOM 1182 C CA . ARG A 1 151 ? 7.072 27.787 -8.593 1.00 97.44 151 ARG A CA 1
ATOM 1183 C C . ARG A 1 151 ? 7.948 28.777 -7.809 1.00 97.44 151 ARG A C 1
ATOM 1185 O O . ARG A 1 151 ? 8.015 29.958 -8.155 1.00 97.44 151 ARG A O 1
ATOM 1192 N N . ARG A 1 152 ? 8.654 28.298 -6.776 1.00 96.69 152 ARG A N 1
ATOM 1193 C CA . ARG A 1 152 ? 9.594 29.097 -5.965 1.00 96.69 152 ARG A CA 1
ATOM 1194 C C . ARG A 1 152 ? 10.833 29.526 -6.756 1.00 96.69 152 ARG A C 1
ATOM 1196 O O . ARG A 1 152 ? 11.232 30.684 -6.648 1.00 96.69 152 ARG A O 1
ATOM 1203 N N . ALA A 1 153 ? 11.397 28.650 -7.584 1.00 96.94 153 ALA A N 1
ATOM 1204 C CA . ALA A 1 153 ? 12.528 28.958 -8.455 1.00 96.94 153 ALA A CA 1
ATOM 1205 C C . ALA A 1 153 ? 12.172 30.033 -9.493 1.00 96.94 153 ALA A C 1
ATOM 1207 O O . ALA A 1 153 ? 12.940 30.975 -9.694 1.00 96.94 153 ALA A O 1
ATOM 1208 N N . ALA A 1 154 ? 10.977 29.958 -10.089 1.00 97.44 154 ALA A N 1
ATOM 1209 C CA . ALA A 1 154 ? 10.481 30.974 -11.015 1.00 97.44 154 ALA A CA 1
ATOM 1210 C C . ALA A 1 154 ? 10.267 32.337 -10.334 1.00 97.44 154 ALA A C 1
ATOM 1212 O O . ALA A 1 154 ? 10.691 33.362 -10.870 1.00 97.44 154 ALA A O 1
ATOM 1213 N N . SER A 1 155 ? 9.693 32.349 -9.124 1.00 96.38 155 SER A N 1
ATOM 1214 C CA . SER A 1 155 ? 9.601 33.548 -8.275 1.00 96.38 155 SER A CA 1
ATOM 1215 C C . SER A 1 155 ? 10.982 34.158 -7.995 1.00 96.38 155 SER A C 1
ATOM 1217 O O . SER A 1 155 ? 11.192 35.349 -8.219 1.00 96.38 155 SER A O 1
ATOM 1219 N N . ALA A 1 156 ? 11.952 33.351 -7.552 1.00 95.44 156 ALA A N 1
ATOM 1220 C CA . ALA A 1 156 ? 13.305 33.818 -7.241 1.00 95.44 156 ALA A CA 1
ATOM 1221 C C . ALA A 1 156 ? 14.050 34.349 -8.482 1.00 95.44 156 ALA A C 1
ATOM 1223 O O . ALA A 1 156 ? 14.747 35.363 -8.412 1.00 95.44 156 ALA A O 1
ATOM 1224 N N . ALA A 1 157 ? 13.875 33.707 -9.641 1.00 95.25 157 ALA A N 1
ATOM 1225 C CA . ALA A 1 157 ? 14.420 34.178 -10.911 1.00 95.25 157 ALA A CA 1
ATOM 1226 C C . ALA A 1 157 ? 13.783 35.505 -11.362 1.00 95.25 157 ALA A C 1
ATOM 1228 O O . ALA A 1 157 ? 14.497 36.403 -11.809 1.00 95.25 157 ALA A O 1
ATOM 1229 N N . PHE A 1 158 ? 12.465 35.664 -11.191 1.00 95.12 158 PHE A N 1
ATOM 1230 C CA . PHE A 1 158 ? 11.766 36.926 -11.448 1.00 95.12 158 PHE A CA 1
ATOM 1231 C C . PHE A 1 158 ? 12.280 38.033 -10.512 1.00 95.12 158 PHE A C 1
ATOM 1233 O O . PHE A 1 158 ? 12.610 39.125 -10.975 1.00 95.12 158 PHE A O 1
ATOM 1240 N N . GLN A 1 159 ? 12.448 37.732 -9.218 1.00 94.50 159 GLN A N 1
ATOM 1241 C CA . GLN A 1 159 ? 12.981 38.663 -8.217 1.00 94.50 159 GLN A CA 1
ATOM 1242 C C . GLN A 1 159 ? 14.379 39.172 -8.567 1.00 94.50 159 GLN A C 1
ATOM 1244 O O . GLN A 1 159 ? 14.641 40.371 -8.467 1.00 94.50 159 GLN A O 1
ATOM 1249 N N . GLU A 1 160 ? 15.269 38.286 -9.009 1.00 93.50 160 GLU A N 1
ATOM 1250 C CA . GLU A 1 160 ? 16.628 38.666 -9.385 1.00 93.50 160 GLU A CA 1
ATOM 1251 C C . GLU A 1 160 ? 16.655 39.582 -10.619 1.00 93.50 160 GLU A C 1
ATOM 1253 O O . GLU A 1 160 ? 17.414 40.553 -10.641 1.00 93.50 160 GLU A O 1
ATOM 1258 N N . ILE A 1 161 ? 15.810 39.329 -11.628 1.00 92.31 161 ILE A N 1
ATOM 1259 C CA . ILE A 1 161 ? 15.745 40.189 -12.818 1.00 92.31 161 ILE A CA 1
ATOM 1260 C C . ILE A 1 161 ? 15.170 41.566 -12.463 1.00 92.31 161 ILE A C 1
ATOM 1262 O O . ILE A 1 161 ? 15.763 42.577 -12.841 1.00 92.31 161 ILE A O 1
ATOM 1266 N N . VAL A 1 162 ? 14.086 41.633 -11.681 1.00 92.44 162 VAL A N 1
ATOM 1267 C CA . VAL A 1 162 ? 13.540 42.913 -11.193 1.00 92.44 162 VAL A CA 1
ATOM 1268 C C . VAL A 1 162 ? 14.598 43.685 -10.399 1.00 92.44 162 VAL A C 1
ATOM 1270 O O . VAL A 1 162 ? 14.817 44.862 -10.671 1.00 92.44 162 VAL A O 1
ATOM 1273 N N . GLY A 1 163 ? 15.293 43.027 -9.466 1.00 89.50 163 GLY A N 1
ATOM 1274 C CA . GLY A 1 163 ? 16.280 43.670 -8.595 1.00 89.50 163 GLY A CA 1
ATOM 1275 C C . GLY A 1 163 ? 17.558 44.137 -9.301 1.00 89.50 163 GLY A C 1
ATOM 1276 O O . GLY A 1 163 ? 18.133 45.145 -8.895 1.00 89.50 163 GLY A O 1
ATOM 1277 N N . ARG A 1 164 ? 18.019 43.434 -10.348 1.00 86.00 164 ARG A N 1
ATOM 1278 C CA . ARG A 1 164 ? 19.259 43.782 -11.076 1.00 86.00 164 ARG A CA 1
ATOM 1279 C C . ARG A 1 164 ? 19.058 44.639 -12.310 1.00 86.00 164 ARG A C 1
ATOM 1281 O O . ARG A 1 164 ? 19.901 45.484 -12.594 1.00 86.00 164 ARG A O 1
ATOM 1288 N N . GLN A 1 165 ? 18.011 44.361 -13.077 1.00 82.50 165 GLN A N 1
ATOM 1289 C CA . GLN A 1 165 ? 17.778 45.000 -14.369 1.00 82.50 165 GLN A CA 1
ATOM 1290 C C . GLN A 1 165 ? 16.772 46.147 -14.235 1.00 82.50 165 GLN A C 1
ATOM 1292 O O . GLN A 1 165 ? 16.891 47.140 -14.944 1.00 82.50 165 GLN A O 1
ATOM 1297 N N . GLY A 1 166 ? 15.787 46.028 -13.333 1.00 80.31 166 GLY A N 1
ATOM 1298 C CA . GLY A 1 166 ? 14.730 47.031 -13.150 1.00 80.31 166 GLY A CA 1
ATOM 1299 C C . GLY A 1 166 ? 13.775 47.168 -14.342 1.00 80.31 166 GLY A C 1
ATOM 1300 O O . GLY A 1 166 ? 12.986 48.105 -14.383 1.00 80.31 166 GLY A O 1
ATOM 1301 N N . THR A 1 167 ? 13.849 46.262 -15.323 1.00 83.69 167 THR A N 1
ATOM 1302 C CA . THR A 1 167 ? 13.176 46.403 -16.623 1.00 83.69 167 THR A CA 1
ATOM 1303 C C . THR A 1 167 ? 11.851 45.654 -16.755 1.00 83.69 167 THR A C 1
ATOM 1305 O O . THR A 1 167 ? 11.119 45.879 -17.714 1.00 83.69 167 THR A O 1
ATOM 1308 N N . PHE A 1 168 ? 11.531 44.750 -15.827 1.00 88.75 168 PHE A N 1
ATOM 1309 C CA . PHE A 1 168 ? 10.288 43.974 -15.852 1.00 88.75 168 PHE A CA 1
ATOM 1310 C C . PHE A 1 168 ? 9.081 44.873 -15.521 1.00 88.75 168 PHE A C 1
ATOM 1312 O O . PHE A 1 168 ? 9.030 45.411 -14.408 1.00 88.75 168 PHE A O 1
ATOM 1319 N N . PRO A 1 169 ? 8.097 45.038 -16.431 1.00 89.50 169 PRO A N 1
ATOM 1320 C CA . PRO A 1 169 ? 6.950 45.910 -16.187 1.00 89.50 169 PRO A CA 1
ATOM 1321 C C . PRO A 1 169 ? 6.147 45.448 -14.966 1.00 89.50 169 PRO A C 1
ATOM 1323 O O . PRO A 1 169 ? 5.878 44.256 -14.812 1.00 89.50 169 PRO A O 1
ATOM 1326 N N . ASN A 1 170 ? 5.802 46.390 -14.082 1.00 92.69 170 ASN A N 1
ATOM 1327 C CA . ASN A 1 170 ? 5.151 46.142 -12.785 1.00 92.69 170 ASN A CA 1
ATOM 1328 C C . ASN A 1 170 ? 5.865 45.100 -11.897 1.00 92.69 170 ASN A C 1
ATOM 1330 O O . ASN A 1 170 ? 5.239 44.421 -11.082 1.00 92.69 170 ASN A O 1
ATOM 1334 N N . GLY A 1 171 ? 7.183 44.938 -12.067 1.00 91.88 171 GLY A N 1
ATOM 1335 C CA . GLY A 1 171 ? 7.951 43.878 -11.419 1.00 91.88 171 GLY A CA 1
ATOM 1336 C C . GLY A 1 171 ? 7.915 43.922 -9.889 1.00 91.88 171 GLY A C 1
ATOM 1337 O O . GLY A 1 171 ? 7.811 42.876 -9.253 1.00 91.88 171 GLY A O 1
ATOM 1338 N N . ILE A 1 172 ? 7.947 45.115 -9.286 1.00 91.19 172 ILE A N 1
ATOM 1339 C CA . ILE A 1 172 ? 7.908 45.281 -7.824 1.00 91.19 172 ILE A CA 1
ATOM 1340 C C . ILE A 1 172 ? 6.523 44.889 -7.291 1.00 91.19 172 ILE A C 1
ATOM 1342 O O . ILE A 1 172 ? 6.402 44.121 -6.337 1.00 91.19 172 ILE A O 1
ATOM 1346 N N . GLU A 1 173 ? 5.465 45.369 -7.937 1.00 93.38 173 GLU A N 1
ATOM 1347 C CA . GLU A 1 173 ? 4.084 45.126 -7.531 1.00 93.38 173 GLU A CA 1
ATOM 1348 C C . GLU A 1 173 ? 3.669 43.666 -7.753 1.00 93.38 173 GLU A C 1
ATOM 1350 O O . GLU A 1 173 ? 2.869 43.132 -6.985 1.00 93.38 173 GLU A O 1
ATOM 1355 N N . ILE A 1 174 ? 4.228 42.994 -8.763 1.00 94.94 174 ILE A N 1
ATOM 1356 C CA . ILE A 1 174 ? 4.049 41.554 -8.985 1.00 94.94 174 ILE A CA 1
ATOM 1357 C C . ILE A 1 174 ? 4.810 40.740 -7.935 1.00 94.94 174 ILE A C 1
ATOM 1359 O O . ILE A 1 174 ? 4.238 39.801 -7.386 1.00 94.94 174 ILE A O 1
ATOM 1363 N N . LEU A 1 175 ? 6.042 41.117 -7.576 1.00 91.62 175 LEU A N 1
ATOM 1364 C CA . LEU A 1 175 ? 6.818 40.413 -6.545 1.00 91.62 175 LEU A CA 1
ATOM 1365 C C . LEU A 1 175 ? 6.121 40.356 -5.187 1.00 91.62 175 LEU A C 1
ATOM 1367 O O . LEU A 1 175 ? 6.149 39.317 -4.539 1.00 91.62 175 LEU A O 1
ATOM 1371 N N . THR A 1 176 ? 5.423 41.424 -4.790 1.00 92.12 176 THR A N 1
ATOM 1372 C CA . THR A 1 176 ? 4.602 41.423 -3.559 1.00 92.12 176 THR A CA 1
ATOM 1373 C C . THR A 1 176 ? 3.393 40.473 -3.600 1.00 92.12 176 THR A C 1
ATOM 1375 O O . THR A 1 176 ? 2.660 40.373 -2.619 1.00 92.12 176 THR A O 1
ATOM 1378 N N . LYS A 1 177 ? 3.151 39.797 -4.732 1.00 93.94 177 LYS A N 1
ATOM 1379 C CA . LYS A 1 177 ? 2.054 38.840 -4.948 1.00 93.94 177 LYS A CA 1
ATOM 1380 C C . LYS A 1 177 ? 2.536 37.414 -5.197 1.00 93.94 177 LYS A C 1
ATOM 1382 O O . LYS A 1 177 ? 1.834 36.481 -4.821 1.00 93.94 177 LYS A O 1
ATOM 1387 N N . ILE A 1 178 ? 3.695 37.248 -5.837 1.00 93.31 178 ILE A N 1
ATOM 1388 C CA . ILE A 1 178 ? 4.336 35.946 -6.083 1.00 93.31 178 ILE A CA 1
ATOM 1389 C C . ILE A 1 178 ? 5.477 35.671 -5.100 1.00 93.31 178 ILE A C 1
ATOM 1391 O O . ILE A 1 178 ? 6.483 35.094 -5.484 1.00 93.31 178 ILE A O 1
ATOM 1395 N N . ASP A 1 179 ? 5.337 36.072 -3.835 1.00 89.62 179 ASP A N 1
ATOM 1396 C CA . ASP A 1 179 ? 6.339 35.766 -2.814 1.00 89.62 179 ASP A CA 1
ATOM 1397 C C . ASP A 1 179 ? 6.454 34.252 -2.523 1.00 89.62 179 ASP A C 1
ATOM 1399 O O . ASP A 1 179 ? 5.574 33.452 -2.851 1.00 89.62 179 ASP A O 1
ATOM 1403 N N . TYR A 1 180 ? 7.545 33.864 -1.858 1.00 87.50 180 TYR A N 1
ATOM 1404 C CA . TYR A 1 180 ? 7.911 32.479 -1.536 1.00 87.50 180 TYR A CA 1
ATOM 1405 C C . TYR A 1 180 ? 6.824 31.655 -0.810 1.00 87.50 180 TYR A C 1
ATOM 1407 O O . TYR A 1 180 ? 6.743 30.431 -0.995 1.00 87.50 180 TYR A O 1
ATOM 1415 N N . PHE A 1 181 ? 6.000 32.302 0.021 1.00 88.12 181 PHE A N 1
ATOM 1416 C CA . PHE A 1 181 ? 4.899 31.671 0.750 1.00 88.12 181 PHE A CA 1
ATOM 1417 C C . PHE A 1 181 ? 3.630 31.639 -0.100 1.00 88.12 181 PHE A C 1
ATOM 1419 O O . PHE A 1 181 ? 2.965 30.603 -0.175 1.00 88.12 181 PHE A O 1
ATOM 1426 N N . ALA A 1 182 ? 3.324 32.742 -0.787 1.00 90.25 182 ALA A N 1
ATOM 1427 C CA . ALA A 1 182 ? 2.191 32.854 -1.696 1.00 90.25 182 ALA A CA 1
ATOM 1428 C C . ALA A 1 182 ? 2.255 31.806 -2.821 1.00 90.25 182 ALA A C 1
ATOM 1430 O O . ALA A 1 182 ? 1.265 31.110 -3.059 1.00 90.25 182 ALA A O 1
ATOM 1431 N N . VAL A 1 183 ? 3.431 31.599 -3.433 1.00 93.62 183 VAL A N 1
ATOM 1432 C CA . VAL A 1 183 ? 3.633 30.546 -4.448 1.00 93.62 183 VAL A CA 1
ATOM 1433 C C . VAL A 1 183 ? 3.666 29.125 -3.875 1.00 93.62 183 VAL A C 1
ATOM 1435 O O . VAL A 1 183 ? 3.559 28.149 -4.620 1.00 93.62 183 VAL A O 1
ATOM 1438 N N . GLY A 1 184 ? 3.742 28.972 -2.550 1.00 90.69 184 GLY A N 1
ATOM 1439 C CA . GLY A 1 184 ? 3.581 27.679 -1.884 1.00 90.69 184 GLY A CA 1
ATOM 1440 C C . GLY A 1 184 ? 2.197 27.066 -2.128 1.00 90.69 184 GLY A C 1
ATOM 1441 O O . GLY A 1 184 ? 2.079 25.876 -2.417 1.00 90.69 184 GLY A O 1
ATOM 1442 N N . GLN A 1 185 ? 1.147 27.890 -2.093 1.00 92.00 185 GLN A N 1
ATOM 1443 C CA . GLN A 1 185 ? -0.251 27.451 -2.074 1.00 92.00 185 GLN A CA 1
ATOM 1444 C C . GLN A 1 185 ? -0.849 27.330 -3.489 1.00 92.00 185 GLN A C 1
ATOM 1446 O O . GLN A 1 185 ? -1.464 28.266 -3.996 1.00 92.00 185 GLN A O 1
ATOM 1451 N N . ARG A 1 186 ? -0.729 26.146 -4.109 1.00 94.81 186 ARG A N 1
ATOM 1452 C CA . ARG A 1 186 ? -1.182 25.845 -5.490 1.00 94.81 186 ARG A CA 1
ATOM 1453 C C . ARG A 1 186 ? -2.607 26.327 -5.820 1.00 94.81 186 ARG A C 1
ATOM 1455 O O . ARG A 1 186 ? -2.810 26.976 -6.837 1.00 94.81 186 ARG A O 1
ATOM 1462 N N . CYS A 1 187 ? -3.603 26.083 -4.967 1.00 94.94 187 CYS A N 1
ATOM 1463 C CA . CYS A 1 187 ? -4.970 26.558 -5.238 1.00 94.94 187 CYS A CA 1
ATOM 1464 C C . CYS A 1 187 ? -5.064 28.096 -5.238 1.00 94.94 187 CYS A C 1
ATOM 1466 O O . CYS A 1 187 ? -5.772 28.683 -6.055 1.00 94.94 187 CYS A O 1
ATOM 1468 N N . ARG A 1 188 ? -4.310 28.764 -4.359 1.00 95.81 188 ARG A N 1
ATOM 1469 C CA . ARG A 1 188 ? -4.289 30.226 -4.232 1.00 95.81 188 ARG A CA 1
ATOM 1470 C C . ARG A 1 188 ? -3.554 30.892 -5.397 1.00 95.81 188 ARG A C 1
ATOM 1472 O O . ARG A 1 188 ? -4.022 31.916 -5.898 1.00 95.81 188 ARG A O 1
ATOM 1479 N N . THR A 1 189 ? -2.458 30.301 -5.882 1.00 96.81 189 THR A N 1
ATOM 1480 C CA . THR A 1 189 ? -1.766 30.801 -7.081 1.00 96.81 189 THR A CA 1
ATOM 1481 C C . THR A 1 189 ? -2.671 30.747 -8.303 1.00 96.81 189 THR A C 1
ATOM 1483 O O . THR A 1 189 ? -2.856 31.763 -8.976 1.00 96.81 189 THR A O 1
ATOM 1486 N N . TYR A 1 190 ? -3.312 29.598 -8.528 1.00 97.19 190 TYR A N 1
ATOM 1487 C CA . TYR A 1 190 ? -4.224 29.383 -9.646 1.00 97.19 190 TYR A CA 1
ATOM 1488 C C . TYR A 1 190 ? -5.447 30.303 -9.618 1.00 97.19 190 TYR A C 1
ATOM 1490 O O . TYR A 1 190 ? -5.829 30.818 -10.669 1.00 97.19 190 TYR A O 1
ATOM 1498 N N . LEU A 1 191 ? -6.070 30.506 -8.451 1.00 96.38 191 LEU A N 1
ATOM 1499 C CA . LEU A 1 191 ? -7.432 31.050 -8.363 1.00 96.38 191 LEU A CA 1
ATOM 1500 C C . LEU A 1 191 ? -7.551 32.473 -7.797 1.00 96.38 191 LEU A C 1
ATOM 1502 O O . LEU A 1 191 ? -8.616 33.084 -7.928 1.00 96.38 191 LEU A O 1
ATOM 1506 N N . GLU A 1 192 ? -6.503 33.000 -7.163 1.00 96.00 192 GLU A N 1
ATOM 1507 C CA . GLU A 1 192 ? -6.487 34.357 -6.598 1.00 96.00 192 GLU A CA 1
ATOM 1508 C C . GLU A 1 192 ? -5.343 35.194 -7.165 1.00 96.00 192 GLU A C 1
ATOM 1510 O O . GLU A 1 192 ? -5.574 36.284 -7.687 1.00 96.00 192 GLU A O 1
ATOM 1515 N N . ILE A 1 193 ? -4.107 34.699 -7.065 1.00 96.25 193 ILE A N 1
ATOM 1516 C CA . ILE A 1 193 ? -2.907 35.480 -7.396 1.00 96.25 193 ILE A CA 1
ATOM 1517 C C . ILE A 1 193 ? -2.829 35.713 -8.911 1.00 96.25 193 ILE A C 1
ATOM 1519 O O . ILE A 1 193 ? -2.594 36.844 -9.339 1.00 96.25 193 ILE A O 1
ATOM 1523 N N . SER A 1 194 ? -3.147 34.698 -9.722 1.00 96.62 194 SER A N 1
ATOM 1524 C CA . SER A 1 194 ? -3.298 34.818 -11.181 1.00 96.62 194 SER A CA 1
ATOM 1525 C C . SER A 1 194 ? -4.215 35.983 -11.582 1.00 96.62 194 SER A C 1
ATOM 1527 O O . SER A 1 194 ? -3.849 36.814 -12.410 1.00 96.62 194 SER A O 1
ATOM 1529 N N . CYS A 1 195 ? -5.371 36.101 -10.926 1.00 95.81 195 CYS A N 1
ATOM 1530 C CA . CYS A 1 195 ? -6.392 37.116 -11.181 1.00 95.81 195 CYS A CA 1
ATOM 1531 C C . CYS A 1 195 ? -5.983 38.510 -10.681 1.00 95.81 195 CYS A C 1
ATOM 1533 O O . CYS A 1 195 ? -6.497 39.521 -11.156 1.00 95.81 195 CYS A O 1
ATOM 1535 N N . GLN A 1 196 ? -5.062 38.590 -9.717 1.00 95.62 196 GLN A N 1
ATOM 1536 C CA . GLN A 1 196 ? -4.466 39.858 -9.297 1.00 95.62 196 GLN A CA 1
ATOM 1537 C C . GLN A 1 196 ? -3.380 40.337 -10.266 1.00 95.62 196 GLN A C 1
ATOM 1539 O O . GLN A 1 196 ? -3.235 41.545 -10.439 1.00 95.62 196 GLN A O 1
ATOM 1544 N N . ILE A 1 197 ? -2.628 39.420 -10.885 1.00 95.75 197 ILE A N 1
ATOM 1545 C CA . ILE A 1 197 ? -1.563 39.746 -11.849 1.00 95.75 197 ILE A CA 1
ATOM 1546 C C . ILE A 1 197 ? -2.141 40.019 -13.239 1.00 95.75 197 ILE A C 1
ATOM 1548 O O . ILE A 1 197 ? -1.703 40.955 -13.898 1.00 95.75 197 ILE A O 1
ATOM 1552 N N . ALA A 1 198 ? -3.213 39.331 -13.635 1.00 93.88 198 ALA A N 1
ATOM 1553 C CA . ALA A 1 198 ? -4.000 39.627 -14.837 1.00 93.88 198 ALA A CA 1
ATOM 1554 C C . ALA A 1 198 ? -4.798 40.954 -14.761 1.00 93.88 198 ALA A C 1
ATOM 1556 O O . ALA A 1 198 ? -5.771 41.151 -15.485 1.00 93.88 198 ALA A O 1
ATOM 1557 N N . ARG A 1 199 ? -4.421 41.867 -13.856 1.00 92.81 199 ARG A N 1
ATOM 1558 C CA . ARG A 1 199 ? -4.789 43.293 -13.890 1.00 92.81 199 ARG A CA 1
ATOM 1559 C C . ARG A 1 199 ? -3.740 44.132 -14.622 1.00 92.81 199 ARG A C 1
ATOM 1561 O O . ARG A 1 199 ? -4.043 45.233 -15.068 1.00 92.81 199 ARG A O 1
ATOM 1568 N N . TYR A 1 200 ? -2.521 43.613 -14.751 1.00 93.75 200 TYR A N 1
ATOM 1569 C CA . TYR A 1 200 ? -1.467 44.179 -15.577 1.00 93.75 200 TYR A CA 1
ATOM 1570 C C . TYR A 1 200 ? -1.645 43.618 -16.994 1.00 93.75 200 TYR A C 1
ATOM 1572 O O . TYR A 1 200 ? -1.442 42.425 -17.239 1.00 93.75 200 TYR A O 1
ATOM 1580 N N . SER A 1 201 ? -2.082 44.470 -17.926 1.00 90.75 201 SER A N 1
ATOM 1581 C CA . SER A 1 201 ? -2.502 44.076 -19.284 1.00 90.75 201 SER A CA 1
ATOM 1582 C C . SER A 1 201 ? -1.456 43.228 -20.014 1.00 90.75 201 SER A C 1
ATOM 1584 O O . SER A 1 201 ? -1.797 42.195 -20.584 1.00 90.75 201 SER A O 1
ATOM 1586 N N . MET A 1 202 ? -0.181 43.603 -19.891 1.00 92.44 202 MET A N 1
ATOM 1587 C CA . MET A 1 202 ? 0.986 42.896 -20.432 1.00 92.44 202 MET A CA 1
ATOM 1588 C C . MET A 1 202 ? 1.002 41.384 -20.119 1.00 92.44 202 MET A C 1
ATOM 1590 O O . MET A 1 202 ? 1.281 40.577 -20.999 1.00 92.44 202 MET A O 1
ATOM 1594 N N . TYR A 1 203 ? 0.663 40.982 -18.890 1.00 95.25 203 TYR A N 1
ATOM 1595 C CA . TYR A 1 203 ? 0.703 39.575 -18.465 1.00 95.25 203 TYR A CA 1
ATOM 1596 C C . TYR A 1 203 ? -0.601 38.822 -18.756 1.00 95.25 203 TYR A C 1
ATOM 1598 O O . TYR A 1 203 ? -0.638 37.594 -18.689 1.00 95.25 203 TYR A O 1
ATOM 1606 N N . THR A 1 204 ? -1.684 39.543 -19.053 1.00 94.88 204 THR A N 1
ATOM 1607 C CA . THR A 1 204 ? -3.054 39.010 -19.045 1.00 94.88 204 THR A CA 1
ATOM 1608 C C . THR A 1 204 ? -3.257 37.937 -20.110 1.00 94.88 204 THR A C 1
ATOM 1610 O O . THR A 1 204 ? -3.657 36.816 -19.791 1.00 94.88 204 THR A O 1
ATOM 1613 N N . GLN A 1 205 ? -2.929 38.248 -21.366 1.00 94.75 205 GLN A N 1
ATOM 1614 C CA . GLN A 1 205 ? -3.090 37.301 -22.469 1.00 94.75 205 GLN A CA 1
ATOM 1615 C C . GLN A 1 205 ? -2.128 36.116 -22.320 1.00 94.75 205 GLN A C 1
ATOM 1617 O O . GLN A 1 205 ? -2.563 34.977 -22.445 1.00 94.75 205 GLN A O 1
ATOM 1622 N N . GLY A 1 206 ? -0.871 36.348 -21.925 1.00 94.62 206 GLY A N 1
ATOM 1623 C CA . GLY A 1 206 ? 0.109 35.279 -21.697 1.00 94.62 206 GLY A CA 1
ATOM 1624 C C . GLY A 1 206 ? -0.281 34.290 -20.590 1.00 94.62 206 GLY A C 1
ATOM 1625 O O . GLY A 1 206 ? -0.137 33.083 -20.773 1.00 94.62 206 GLY A O 1
ATOM 1626 N N . ILE A 1 207 ? -0.855 34.774 -19.482 1.00 96.88 207 ILE A N 1
ATOM 1627 C CA . ILE A 1 207 ? -1.425 33.935 -18.413 1.00 96.88 207 ILE A CA 1
ATOM 1628 C C . ILE A 1 207 ? -2.537 33.025 -18.959 1.00 96.88 207 ILE A C 1
ATOM 1630 O O . ILE A 1 207 ? -2.548 31.819 -18.698 1.00 96.88 207 ILE A O 1
ATOM 1634 N N . ILE A 1 208 ? -3.456 33.587 -19.749 1.00 96.56 208 ILE A N 1
ATOM 1635 C CA . ILE A 1 208 ? -4.573 32.851 -20.355 1.00 96.56 208 ILE A CA 1
ATOM 1636 C C . ILE A 1 208 ? -4.055 31.838 -21.390 1.00 96.56 208 ILE A C 1
ATOM 1638 O O . ILE A 1 208 ? -4.490 30.684 -21.401 1.00 96.56 208 ILE A O 1
ATOM 1642 N N . GLU A 1 209 ? -3.091 32.233 -22.225 1.00 95.50 209 GLU A N 1
ATOM 1643 C CA . GLU A 1 209 ? -2.464 31.364 -23.223 1.00 95.50 209 GLU A CA 1
ATOM 1644 C C . GLU A 1 209 ? -1.682 30.206 -22.605 1.00 95.50 209 GLU A C 1
ATOM 1646 O O . GLU A 1 209 ? -1.719 29.095 -23.139 1.00 95.50 209 GLU A O 1
ATOM 1651 N N . HIS A 1 210 ? -1.012 30.423 -21.474 1.00 96.19 210 HIS A N 1
ATOM 1652 C CA . HIS A 1 210 ? -0.292 29.369 -20.770 1.00 96.19 210 HIS A CA 1
ATOM 1653 C C . HIS A 1 210 ? -1.249 28.298 -20.226 1.00 96.19 210 HIS A C 1
ATOM 1655 O O . HIS A 1 210 ? -1.014 27.100 -20.413 1.00 96.19 210 HIS A O 1
ATOM 1661 N N . LEU A 1 211 ? -2.364 28.714 -19.612 1.00 96.88 211 LEU A N 1
ATOM 1662 C CA . LEU A 1 211 ? -3.383 27.791 -19.109 1.00 96.88 211 LEU A CA 1
ATOM 1663 C C . LEU A 1 211 ? -3.933 26.898 -20.229 1.00 96.88 211 LEU A C 1
ATOM 1665 O O . LEU A 1 211 ? -3.888 25.674 -20.112 1.00 96.88 211 LEU A O 1
ATOM 1669 N N . ILE A 1 212 ? -4.394 27.487 -21.336 1.00 95.25 212 ILE A N 1
ATOM 1670 C CA . ILE A 1 212 ? -5.013 26.735 -22.444 1.00 95.25 212 ILE A CA 1
ATOM 1671 C C . ILE A 1 212 ? -4.022 25.875 -23.235 1.00 95.25 212 ILE A C 1
ATOM 1673 O O . ILE A 1 212 ? -4.431 24.857 -23.787 1.00 95.25 212 ILE A O 1
ATOM 1677 N N . SER A 1 213 ? -2.743 26.264 -23.298 1.00 93.81 213 SER A N 1
ATOM 1678 C CA . SER A 1 213 ? -1.740 25.559 -24.113 1.00 93.81 213 SER A CA 1
ATOM 1679 C C . SER A 1 213 ? -1.037 24.429 -23.357 1.00 93.81 213 SER A C 1
ATOM 1681 O O . SER A 1 213 ? -0.653 23.450 -23.986 1.00 93.81 213 SER A O 1
ATOM 1683 N N . PHE A 1 214 ? -0.892 24.533 -22.028 1.00 94.06 214 PHE A N 1
ATOM 1684 C CA . PHE A 1 214 ? -0.129 23.560 -21.228 1.00 94.06 214 PHE A CA 1
ATOM 1685 C C . PHE A 1 214 ? -0.929 22.920 -20.089 1.00 94.06 214 PHE A C 1
ATOM 1687 O O . PHE A 1 214 ? -0.722 21.750 -19.779 1.00 94.06 214 PHE A O 1
ATOM 1694 N N . LYS A 1 215 ? -1.842 23.657 -19.443 1.00 95.56 215 LYS A N 1
ATOM 1695 C CA . LYS A 1 215 ? -2.453 23.221 -18.173 1.00 95.56 215 LYS A CA 1
ATOM 1696 C C . LYS A 1 215 ? -3.837 22.586 -18.342 1.00 95.56 215 LYS A C 1
ATOM 1698 O O . LYS A 1 215 ? -4.153 21.636 -17.635 1.00 95.56 215 LYS A O 1
ATOM 1703 N N . ILE A 1 216 ? -4.613 22.996 -19.350 1.00 95.75 216 ILE A N 1
ATOM 1704 C CA . ILE A 1 216 ? -5.875 22.330 -19.735 1.00 95.75 216 ILE A CA 1
ATOM 1705 C C . ILE A 1 216 ? -5.653 20.927 -20.317 1.00 95.75 216 ILE A C 1
ATOM 1707 O O . ILE A 1 216 ? -6.523 20.074 -20.175 1.00 95.75 216 ILE A O 1
ATOM 1711 N N . ILE A 1 217 ? -4.498 20.649 -20.923 1.00 93.12 217 ILE A N 1
ATOM 1712 C CA . ILE A 1 217 ? -4.164 19.326 -21.488 1.00 93.12 217 ILE A CA 1
ATOM 1713 C C . ILE A 1 217 ? -3.218 18.493 -20.608 1.00 93.12 217 ILE A C 1
ATOM 1715 O O . ILE A 1 217 ? -2.803 17.411 -21.015 1.00 93.12 217 ILE A O 1
ATOM 1719 N N . HIS A 1 218 ? -2.894 18.983 -19.409 1.00 92.31 218 HIS A N 1
ATOM 1720 C CA . HIS A 1 218 ? -1.982 18.341 -18.461 1.00 92.31 218 HIS A CA 1
ATOM 1721 C C . HIS A 1 218 ? -2.487 16.954 -18.023 1.00 92.31 218 HIS A C 1
ATOM 1723 O O . HIS A 1 218 ? -3.694 16.734 -17.939 1.00 92.31 218 HIS A O 1
ATOM 1729 N N . TRP A 1 219 ? -1.591 16.014 -17.715 1.00 88.69 219 TRP A N 1
ATOM 1730 C CA . TRP A 1 219 ? -1.942 14.628 -17.357 1.00 88.69 219 TRP A CA 1
ATOM 1731 C C . TRP A 1 219 ? -2.670 14.515 -16.001 1.00 88.69 219 TRP A C 1
ATOM 1733 O O . TRP A 1 219 ? -3.658 13.786 -15.887 1.00 88.69 219 TRP A O 1
ATOM 1743 N N . ASP A 1 220 ? -2.251 15.305 -15.010 1.00 90.00 220 ASP A N 1
ATOM 1744 C CA . ASP A 1 220 ? -2.898 15.447 -13.696 1.00 90.00 220 ASP A CA 1
ATOM 1745 C C . ASP A 1 220 ? -4.274 16.136 -13.822 1.00 90.00 220 ASP A C 1
ATOM 1747 O O . ASP A 1 220 ? -4.396 17.210 -14.417 1.00 90.00 220 ASP A O 1
ATOM 1751 N N . GLU A 1 221 ? -5.320 15.514 -13.274 1.00 91.94 221 GLU A N 1
ATOM 1752 C CA . GLU A 1 221 ? -6.695 16.024 -13.316 1.00 91.94 221 GLU A CA 1
ATOM 1753 C C . GLU A 1 221 ? -6.919 17.249 -12.430 1.00 91.94 221 GLU A C 1
ATOM 1755 O O . GLU A 1 221 ? -7.673 18.142 -12.821 1.00 91.94 221 GLU A O 1
ATOM 1760 N N . GLU A 1 222 ? -6.260 17.330 -11.274 1.00 92.81 222 GLU A N 1
ATOM 1761 C CA . GLU A 1 222 ? -6.426 18.455 -10.354 1.00 92.81 222 GLU A CA 1
ATOM 1762 C C . GLU A 1 222 ? -5.928 19.750 -11.007 1.00 92.81 222 GLU A C 1
ATOM 1764 O O . GLU A 1 222 ? -6.597 20.783 -10.953 1.00 92.81 222 GLU A O 1
ATOM 1769 N N . ILE A 1 223 ? -4.808 19.662 -11.734 1.00 94.50 223 ILE A N 1
ATOM 1770 C CA . ILE A 1 223 ? -4.267 20.758 -12.545 1.00 94.50 223 ILE A CA 1
ATOM 1771 C C . ILE A 1 223 ? -5.266 21.195 -13.623 1.00 94.50 223 ILE A C 1
ATOM 1773 O O . ILE A 1 223 ? -5.499 22.397 -13.770 1.00 94.50 223 ILE A O 1
ATOM 1777 N N . ARG A 1 224 ? -5.915 20.265 -14.340 1.00 95.25 224 ARG A N 1
ATOM 1778 C CA . ARG A 1 224 ? -6.928 20.616 -15.358 1.00 95.25 224 ARG A CA 1
ATOM 1779 C C . ARG A 1 224 ? -8.161 21.292 -14.745 1.00 95.25 224 ARG A C 1
ATOM 1781 O O . ARG A 1 224 ? -8.653 22.271 -15.306 1.00 95.25 224 ARG A O 1
ATOM 1788 N N . LEU A 1 225 ? -8.638 20.819 -13.590 1.00 95.69 225 LEU A N 1
ATOM 1789 C CA . LEU A 1 225 ? -9.783 21.406 -12.879 1.00 95.69 225 LEU A CA 1
ATOM 1790 C C . LEU A 1 225 ? -9.465 22.811 -12.335 1.00 95.69 225 LEU A C 1
ATOM 1792 O O . LEU A 1 225 ? -10.231 23.745 -12.581 1.00 95.69 225 LEU A O 1
ATOM 1796 N N . LEU A 1 226 ? -8.316 22.989 -11.670 1.00 96.69 226 LEU A N 1
ATOM 1797 C CA . LEU A 1 226 ? -7.839 24.299 -11.202 1.00 96.69 226 LEU A CA 1
ATOM 1798 C C . LEU A 1 226 ? -7.632 25.277 -12.363 1.00 96.69 226 LEU A C 1
ATOM 1800 O O . LEU A 1 226 ? -7.979 26.450 -12.250 1.00 96.69 226 LEU A O 1
ATOM 1804 N N . SER A 1 227 ? -7.117 24.799 -13.496 1.00 97.44 227 SER A N 1
ATOM 1805 C CA . SER A 1 227 ? -6.935 25.606 -14.707 1.00 97.44 227 SER A CA 1
ATOM 1806 C C . SER A 1 227 ? -8.259 26.074 -15.307 1.00 97.44 227 SER A C 1
ATOM 1808 O O . SER A 1 227 ? -8.367 27.222 -15.732 1.00 97.44 227 SER A O 1
ATOM 1810 N N . ALA A 1 228 ? -9.283 25.218 -15.328 1.00 97.31 228 ALA A N 1
ATOM 1811 C CA . ALA A 1 228 ? -10.607 25.589 -15.816 1.00 97.31 228 ALA A CA 1
ATOM 1812 C C . ALA A 1 228 ? -11.273 26.647 -14.914 1.00 97.31 228 ALA A C 1
ATOM 1814 O O . ALA A 1 228 ? -11.809 27.634 -15.414 1.00 97.31 228 ALA A O 1
ATOM 1815 N N . GLU A 1 229 ? -11.198 26.491 -13.589 1.00 96.50 229 GLU A N 1
ATOM 1816 C CA . GLU A 1 229 ? -11.692 27.488 -12.623 1.00 96.50 229 GLU A CA 1
ATOM 1817 C C . GLU A 1 229 ? -10.868 28.795 -12.665 1.00 96.50 229 GLU A C 1
ATOM 1819 O O . GLU A 1 229 ? -11.431 29.886 -12.554 1.00 96.50 229 GLU A O 1
ATOM 1824 N N . ALA A 1 230 ? -9.558 28.726 -12.925 1.00 96.94 230 ALA A N 1
ATOM 1825 C CA . ALA A 1 230 ? -8.740 29.910 -13.193 1.00 96.94 230 ALA A CA 1
ATOM 1826 C C . ALA A 1 230 ? -9.218 30.644 -14.459 1.00 96.94 230 ALA A C 1
ATOM 1828 O O . ALA A 1 230 ? -9.434 31.855 -14.417 1.00 96.94 230 ALA A O 1
ATOM 1829 N N . LEU A 1 231 ? -9.470 29.923 -15.561 1.00 96.44 231 LEU A N 1
ATOM 1830 C CA . LEU A 1 231 ? -10.022 30.504 -16.791 1.00 96.44 231 LEU A CA 1
ATOM 1831 C C . LEU A 1 231 ? -11.399 31.147 -16.572 1.00 96.44 231 LEU A C 1
ATOM 1833 O O . LEU A 1 231 ? -11.629 32.231 -17.105 1.00 96.44 231 LEU A O 1
ATOM 1837 N N . HIS A 1 232 ? -12.288 30.551 -15.764 1.00 96.25 232 HIS A N 1
ATOM 1838 C CA . HIS A 1 232 ? -13.575 31.167 -15.398 1.00 96.25 232 HIS A CA 1
ATOM 1839 C C . HIS A 1 232 ? -13.389 32.571 -14.804 1.00 96.25 232 HIS A C 1
ATOM 1841 O O . HIS A 1 232 ? -14.079 33.514 -15.192 1.00 96.25 232 HIS A O 1
ATOM 1847 N N . ARG A 1 233 ? -12.439 32.719 -13.874 1.00 95.81 233 ARG A N 1
ATOM 1848 C CA . ARG A 1 233 ? -12.163 33.987 -13.180 1.00 95.81 233 ARG A CA 1
ATOM 1849 C C . ARG A 1 233 ? -11.437 34.992 -14.075 1.00 95.81 233 ARG A C 1
ATOM 1851 O O . ARG A 1 233 ? -11.785 36.171 -14.073 1.00 95.81 233 ARG A O 1
ATOM 1858 N N . LEU A 1 234 ? -10.479 34.520 -14.872 1.00 95.38 234 LEU A N 1
ATOM 1859 C CA . LEU A 1 234 ? -9.673 35.332 -15.791 1.00 95.38 234 LEU A CA 1
ATOM 1860 C C . LEU A 1 234 ? -10.462 35.871 -16.996 1.00 95.38 234 LEU A C 1
ATOM 1862 O O . LEU A 1 234 ? -10.008 36.826 -17.624 1.00 95.38 234 LEU A O 1
ATOM 1866 N N . CYS A 1 235 ? -11.662 35.344 -17.281 1.00 94.62 235 CYS A N 1
ATOM 1867 C CA . CYS A 1 235 ? -12.576 35.921 -18.278 1.00 94.62 235 CYS A CA 1
ATOM 1868 C C . CYS A 1 235 ? -12.810 37.425 -18.066 1.00 94.62 235 CYS A C 1
ATOM 1870 O O . CYS A 1 235 ? -12.953 38.151 -19.042 1.00 94.62 235 CYS A O 1
ATOM 1872 N N . ALA A 1 236 ? -12.808 37.901 -16.816 1.00 93.50 236 ALA A N 1
ATOM 1873 C CA . ALA A 1 236 ? -13.031 39.310 -16.491 1.00 93.50 236 ALA A CA 1
ATOM 1874 C C . ALA A 1 236 ? -11.857 40.243 -16.840 1.00 93.50 236 ALA A C 1
ATOM 1876 O O . ALA A 1 236 ? -12.057 41.456 -16.862 1.00 93.50 236 ALA A O 1
ATOM 1877 N N . SER A 1 237 ? -10.660 39.708 -17.105 1.00 92.75 237 SER A N 1
ATOM 1878 C CA . SER A 1 237 ? -9.474 40.510 -17.431 1.00 92.75 237 SER A CA 1
ATOM 1879 C C . SER A 1 237 ? -9.388 40.888 -18.914 1.00 92.75 237 SER A C 1
ATOM 1881 O O . SER A 1 237 ? -8.996 42.007 -19.226 1.00 92.75 237 SER A O 1
ATOM 1883 N N . ASP A 1 238 ? -9.767 39.985 -19.825 1.00 92.88 238 ASP A N 1
ATOM 1884 C CA . ASP A 1 238 ? -9.874 40.266 -21.269 1.00 92.88 238 ASP A CA 1
ATOM 1885 C C . ASP A 1 238 ? -10.953 39.367 -21.917 1.00 92.88 238 ASP A C 1
ATOM 1887 O O . ASP A 1 238 ? -10.637 38.338 -22.530 1.00 92.88 238 ASP A O 1
ATOM 1891 N N . PRO A 1 239 ? -12.250 39.716 -21.778 1.00 92.88 239 PRO A N 1
ATOM 1892 C CA . PRO A 1 239 ? -13.343 38.896 -22.306 1.00 92.88 239 PRO A CA 1
ATOM 1893 C C . PRO A 1 239 ? -13.287 38.747 -23.834 1.00 92.88 239 PRO A C 1
ATOM 1895 O O . PRO A 1 239 ? -13.650 37.703 -24.377 1.00 92.88 239 PRO A O 1
ATOM 1898 N N . SER A 1 240 ? -12.801 39.778 -24.531 1.00 91.44 240 SER A N 1
ATOM 1899 C CA . SER A 1 240 ? -12.607 39.813 -25.985 1.00 91.44 240 SER A CA 1
ATOM 1900 C C . SER A 1 240 ? -11.609 38.760 -26.466 1.00 91.44 240 SER A C 1
ATOM 1902 O O . SER A 1 240 ? -11.925 37.964 -27.353 1.00 91.44 240 SER A O 1
ATOM 1904 N N . PHE A 1 241 ? -10.420 38.723 -25.863 1.00 91.94 241 PHE A N 1
ATOM 1905 C CA . PHE A 1 241 ? -9.383 37.750 -26.194 1.00 91.94 241 PHE A CA 1
ATOM 1906 C C . PHE A 1 241 ? -9.819 36.323 -25.861 1.00 91.94 241 PHE A C 1
ATOM 1908 O O . PHE A 1 241 ? -9.622 35.408 -26.664 1.00 91.94 241 PHE A O 1
ATOM 1915 N N . VAL A 1 242 ? -10.462 36.133 -24.705 1.00 92.06 242 VAL A N 1
ATOM 1916 C CA . VAL A 1 242 ? -10.977 34.823 -24.294 1.00 92.06 242 VAL A CA 1
ATOM 1917 C C . VAL A 1 242 ? -12.035 34.319 -25.282 1.00 92.06 242 VAL A C 1
ATOM 1919 O O . VAL A 1 242 ? -11.935 33.185 -25.750 1.00 92.06 242 VAL A O 1
ATOM 1922 N N . CYS A 1 243 ? -12.995 35.156 -25.679 1.00 91.25 243 CYS A N 1
ATOM 1923 C CA . CYS A 1 243 ? -13.995 34.777 -26.675 1.00 91.25 243 CYS A CA 1
ATOM 1924 C C . CYS A 1 243 ? -13.347 34.383 -28.020 1.00 91.25 243 CYS A C 1
ATOM 1926 O O . CYS A 1 243 ? -13.599 33.295 -28.536 1.00 91.25 243 CYS A O 1
ATOM 1928 N N . ALA A 1 244 ? -12.440 35.210 -28.553 1.00 89.06 244 ALA A N 1
ATOM 1929 C CA . ALA A 1 244 ? -11.856 34.993 -29.878 1.00 89.06 244 ALA A CA 1
ATOM 1930 C C . ALA A 1 244 ? -10.822 33.848 -29.953 1.00 89.06 244 ALA A C 1
ATOM 1932 O O . ALA A 1 244 ? -10.778 33.123 -30.949 1.00 89.06 244 ALA A O 1
ATOM 1933 N N . GLN A 1 245 ? -9.962 33.691 -28.938 1.00 91.38 245 GLN A N 1
ATOM 1934 C CA . GLN A 1 245 ? -8.802 32.786 -28.995 1.00 91.38 245 GLN A CA 1
ATOM 1935 C C . GLN A 1 245 ? -8.946 31.542 -28.115 1.00 91.38 245 GLN A C 1
ATOM 1937 O O . GLN A 1 245 ? -8.573 30.449 -28.549 1.00 91.38 245 GLN A O 1
ATOM 1942 N N . VAL A 1 246 ? -9.497 31.663 -26.899 1.00 93.31 246 VAL A N 1
ATOM 1943 C CA . VAL A 1 246 ? -9.622 30.509 -25.987 1.00 93.31 246 VAL A CA 1
ATOM 1944 C C . VAL A 1 246 ? -10.633 29.513 -26.538 1.00 93.31 246 VAL A C 1
ATOM 1946 O O . VAL A 1 246 ? -10.293 28.344 -26.709 1.00 93.31 246 VAL A O 1
ATOM 1949 N N . LEU A 1 247 ? -11.838 29.966 -26.899 1.00 92.12 247 LEU A N 1
ATOM 1950 C CA . LEU A 1 247 ? -12.881 29.083 -27.436 1.00 92.12 247 LEU A CA 1
ATOM 1951 C C . LEU A 1 247 ? -12.396 28.325 -28.683 1.00 92.12 247 LEU A C 1
ATOM 1953 O O . LEU A 1 247 ? -12.557 27.107 -28.772 1.00 92.12 247 LEU A O 1
ATOM 1957 N N . LYS A 1 248 ? -11.687 29.013 -29.587 1.00 92.19 248 LYS A N 1
ATOM 1958 C CA . LYS A 1 248 ? -11.082 28.422 -30.789 1.00 92.19 248 LYS A CA 1
ATOM 1959 C C . LYS A 1 248 ? -10.067 27.309 -30.482 1.00 92.19 248 LYS A C 1
ATOM 1961 O O . LYS A 1 248 ? -10.021 26.330 -31.224 1.00 92.19 248 LYS A O 1
ATOM 1966 N N . LYS A 1 249 ? -9.271 27.426 -29.407 1.00 93.31 249 LYS A N 1
ATOM 1967 C CA . LYS A 1 249 ? -8.338 26.366 -28.967 1.00 93.31 249 LYS A CA 1
ATOM 1968 C C . LYS A 1 249 ? -9.041 25.234 -28.198 1.00 93.31 249 LYS A C 1
ATOM 1970 O O . LYS A 1 249 ? -8.585 24.097 -28.270 1.00 93.31 249 LYS A O 1
ATOM 1975 N N . LEU A 1 250 ? -10.142 25.511 -27.493 1.00 94.50 250 LEU A N 1
ATOM 1976 C CA . LEU A 1 250 ? -10.868 24.505 -26.705 1.00 94.50 250 LEU A CA 1
ATOM 1977 C C . LEU A 1 250 ? -11.771 23.596 -27.551 1.00 94.50 250 LEU A C 1
ATOM 1979 O O . LEU A 1 250 ? -11.849 22.401 -27.264 1.00 94.50 250 LEU A O 1
ATOM 1983 N N . MET A 1 251 ? -12.415 24.116 -28.603 1.00 91.44 251 MET A N 1
ATOM 1984 C CA . MET A 1 251 ? -13.359 23.338 -29.424 1.00 91.44 251 MET A CA 1
ATOM 1985 C C . MET A 1 251 ? -12.775 22.025 -30.000 1.00 91.44 251 MET A C 1
ATOM 1987 O O . MET A 1 251 ? -13.431 20.988 -29.870 1.00 91.44 251 MET A O 1
ATOM 1991 N N . PRO A 1 252 ? -11.542 21.981 -30.554 1.00 93.81 252 PRO A N 1
ATOM 1992 C CA . PRO A 1 252 ? -10.936 20.729 -31.021 1.00 93.81 252 PRO A CA 1
ATOM 1993 C C . PRO A 1 252 ? -10.718 19.680 -29.918 1.00 93.81 252 PRO A C 1
ATOM 1995 O O . PRO A 1 252 ? -10.816 18.480 -30.179 1.00 93.81 252 PRO A O 1
ATOM 1998 N N . LEU A 1 253 ? -10.454 20.105 -28.675 1.00 94.56 253 LEU A N 1
ATOM 1999 C CA . LEU A 1 253 ? -10.151 19.191 -27.567 1.00 94.56 253 LEU A CA 1
ATOM 2000 C C . LEU A 1 253 ? -11.353 18.310 -27.199 1.00 94.56 253 LEU A C 1
ATOM 2002 O O . LEU A 1 253 ? -11.167 17.147 -26.851 1.00 94.56 253 LEU A O 1
ATOM 2006 N N . ILE A 1 254 ? -12.579 18.819 -27.359 1.00 92.56 254 ILE A N 1
ATOM 2007 C CA . ILE A 1 254 ? -13.847 18.116 -27.076 1.00 92.56 254 ILE A CA 1
ATOM 2008 C C . ILE A 1 254 ? -13.969 16.804 -27.874 1.00 92.56 254 ILE A C 1
ATOM 2010 O O . ILE A 1 254 ? -14.579 15.840 -27.409 1.00 92.56 254 ILE A O 1
ATOM 2014 N N . SER A 1 255 ? -13.361 16.749 -29.063 1.00 90.44 255 SER A N 1
ATOM 2015 C CA . SER A 1 255 ? -13.350 15.561 -29.926 1.00 90.44 255 SER A CA 1
ATOM 2016 C C . SER A 1 255 ? -12.023 14.789 -29.896 1.00 90.44 255 SER A C 1
ATOM 2018 O O . SER A 1 255 ? -11.935 13.734 -30.520 1.00 90.44 255 SER A O 1
ATOM 2020 N N . SER A 1 256 ? -11.011 15.254 -29.149 1.00 91.81 256 SER A N 1
ATOM 2021 C CA . SER A 1 256 ? -9.680 14.627 -29.081 1.00 91.81 256 SER A CA 1
ATOM 2022 C C . SER A 1 256 ? -9.758 13.159 -28.665 1.00 91.81 256 SER A C 1
ATOM 2024 O O . SER A 1 256 ? -10.482 12.811 -27.731 1.00 91.81 256 SER A O 1
ATOM 2026 N N . GLU A 1 257 ? -9.023 12.279 -29.344 1.00 88.38 257 GLU A N 1
ATOM 2027 C CA . GLU A 1 257 ? -8.962 10.845 -29.022 1.00 88.38 257 GLU A CA 1
ATOM 2028 C C . GLU A 1 257 ? -8.371 10.588 -27.626 1.00 88.38 257 GLU A C 1
ATOM 2030 O O . GLU A 1 257 ? -8.781 9.652 -26.938 1.00 88.38 257 GLU A O 1
ATOM 2035 N N . SER A 1 258 ? -7.479 11.471 -27.161 1.00 89.06 258 SER A N 1
ATOM 2036 C CA . SER A 1 258 ? -6.970 11.447 -25.790 1.00 89.06 258 SER A CA 1
ATOM 2037 C C . SER A 1 258 ? -8.066 11.851 -24.802 1.00 89.06 258 SER A C 1
ATOM 2039 O O . SER A 1 258 ? -8.498 13.004 -24.756 1.00 89.06 258 SER A O 1
ATOM 2041 N N . LEU A 1 259 ? -8.488 10.907 -23.955 1.00 89.50 259 LEU A N 1
ATOM 2042 C CA . LEU A 1 259 ? -9.508 11.145 -22.926 1.00 89.50 259 LEU A CA 1
ATOM 2043 C C . LEU A 1 259 ? -9.088 12.208 -21.897 1.00 89.50 259 LEU A C 1
ATOM 2045 O O . LEU A 1 259 ? -9.954 12.890 -21.355 1.00 89.50 259 LEU A O 1
ATOM 2049 N N . ILE A 1 260 ? -7.782 12.379 -21.663 1.00 90.12 260 ILE A N 1
ATOM 2050 C CA . ILE A 1 260 ? -7.212 13.438 -20.813 1.00 90.12 260 ILE A CA 1
ATOM 2051 C C . ILE A 1 260 ? -7.482 14.812 -21.434 1.00 90.12 260 ILE A C 1
ATOM 2053 O O . ILE A 1 260 ? -8.098 15.669 -20.800 1.00 90.12 260 ILE A O 1
ATOM 2057 N N . MET A 1 261 ? -7.100 14.992 -22.703 1.00 92.81 261 MET A N 1
ATOM 2058 C CA . MET A 1 261 ? -7.329 16.236 -23.446 1.00 92.81 261 MET A CA 1
ATOM 2059 C C . MET A 1 261 ? -8.823 16.527 -23.603 1.00 92.81 261 MET A C 1
ATOM 2061 O O . MET A 1 261 ? -9.249 17.669 -23.442 1.00 92.81 261 MET A O 1
ATOM 2065 N N . ARG A 1 262 ? -9.629 15.486 -23.848 1.00 94.12 262 ARG A N 1
ATOM 2066 C CA . ARG A 1 262 ? -11.090 15.578 -23.924 1.00 94.12 262 ARG A CA 1
ATOM 2067 C C . ARG A 1 262 ? -11.707 16.044 -22.609 1.00 94.12 262 ARG A C 1
ATOM 2069 O O . ARG A 1 262 ? -12.566 16.921 -22.622 1.00 94.12 262 ARG A O 1
ATOM 2076 N N . GLN A 1 263 ? -11.258 15.495 -21.477 1.00 94.94 263 GLN A N 1
ATOM 2077 C CA . GLN A 1 263 ? -11.755 15.881 -20.153 1.00 94.94 263 GLN A CA 1
ATOM 2078 C C . GLN A 1 263 ? -11.410 17.339 -19.853 1.00 94.94 263 GLN A C 1
ATOM 2080 O O . GLN A 1 263 ? -12.297 18.108 -19.486 1.00 94.94 263 GLN A O 1
ATOM 2085 N N . GLY A 1 264 ? -10.155 17.725 -20.095 1.00 95.62 264 GLY A N 1
ATOM 2086 C CA . GLY A 1 264 ? -9.694 19.102 -19.962 1.00 95.62 264 GLY A CA 1
ATOM 2087 C C . GLY A 1 264 ? -10.495 20.078 -20.816 1.00 95.62 264 GLY A C 1
ATOM 2088 O O . GLY A 1 264 ? -11.041 21.041 -20.287 1.00 95.62 264 GLY A O 1
ATOM 2089 N N . GLY A 1 265 ? -10.636 19.797 -22.115 1.00 96.00 265 GLY A N 1
ATOM 2090 C CA . GLY A 1 265 ? -11.384 20.635 -23.054 1.00 96.00 265 GLY A CA 1
ATOM 2091 C C . GLY A 1 265 ? -12.844 20.852 -22.651 1.00 96.00 265 GLY A C 1
ATOM 2092 O O . GLY A 1 265 ? -13.315 21.986 -22.661 1.00 96.00 265 GLY A O 1
ATOM 2093 N N . VAL A 1 266 ? -13.544 19.791 -22.234 1.00 96.44 266 VAL A N 1
ATOM 2094 C CA . VAL A 1 266 ? -14.947 19.856 -21.782 1.00 96.44 266 VAL A CA 1
ATOM 2095 C C . VAL A 1 266 ? -15.110 20.724 -20.529 1.00 96.44 266 VAL A C 1
ATOM 2097 O O . VAL A 1 266 ? -15.997 21.578 -20.489 1.00 96.44 266 VAL A O 1
ATOM 2100 N N . VAL A 1 267 ? -14.261 20.532 -19.513 1.00 97.12 267 VAL A N 1
ATOM 2101 C CA . VAL A 1 267 ? -14.319 21.305 -18.258 1.00 97.12 267 VAL A CA 1
ATOM 2102 C C . VAL A 1 267 ? -13.921 22.763 -18.510 1.00 97.12 267 VAL A C 1
ATOM 2104 O O . VAL A 1 267 ? -14.627 23.672 -18.078 1.00 97.12 267 VAL A O 1
ATOM 2107 N N . ALA A 1 268 ? -12.840 22.996 -19.259 1.00 97.25 268 ALA A N 1
ATOM 2108 C CA . ALA A 1 268 ? -12.374 24.331 -19.624 1.00 97.25 268 ALA A CA 1
ATOM 2109 C C . ALA A 1 268 ? -13.452 25.127 -20.362 1.00 97.25 268 ALA A C 1
ATOM 2111 O O . ALA A 1 268 ? -13.747 26.254 -19.979 1.00 97.25 268 ALA A O 1
ATOM 2112 N N . LEU A 1 269 ? -14.080 24.523 -21.377 1.00 96.56 269 LEU A N 1
ATOM 2113 C CA . LEU A 1 269 ? -15.127 25.160 -22.170 1.00 96.56 269 LEU A CA 1
ATOM 2114 C C . LEU A 1 269 ? -16.304 25.582 -21.288 1.00 96.56 269 LEU A C 1
ATOM 2116 O O . LEU A 1 269 ? -16.762 26.720 -21.372 1.00 96.56 269 LEU A O 1
ATOM 2120 N N . ALA A 1 270 ? -16.757 24.690 -20.405 1.00 96.69 270 ALA A N 1
ATOM 2121 C CA . ALA A 1 270 ? -17.852 24.974 -19.488 1.00 96.69 270 ALA A CA 1
ATOM 2122 C C . ALA A 1 270 ? -17.538 26.146 -18.545 1.00 96.69 270 ALA A C 1
ATOM 2124 O O . ALA A 1 270 ? -18.349 27.063 -18.393 1.00 96.69 270 ALA A O 1
ATOM 2125 N N . SER A 1 271 ? -16.345 26.144 -17.952 1.00 96.44 271 SER A N 1
ATOM 2126 C CA . SER A 1 271 ? -15.887 27.201 -17.051 1.00 96.44 271 SER A CA 1
ATOM 2127 C C . SER A 1 271 ? -15.671 28.540 -17.769 1.00 96.44 271 SER A C 1
ATOM 2129 O O . SER A 1 271 ? -16.119 29.576 -17.268 1.00 96.44 271 SER A O 1
ATOM 2131 N N . THR A 1 272 ? -15.071 28.533 -18.965 1.00 96.31 272 THR A N 1
ATOM 2132 C CA . THR A 1 272 ? -14.852 29.727 -19.798 1.00 96.31 272 THR A CA 1
ATOM 2133 C C . THR A 1 272 ? -16.165 30.357 -20.257 1.00 96.31 272 THR A C 1
ATOM 2135 O O . THR A 1 272 ? -16.350 31.555 -20.072 1.00 96.31 272 THR A O 1
ATOM 2138 N N . LEU A 1 273 ? -17.111 29.585 -20.801 1.00 95.62 273 LEU A N 1
ATOM 2139 C CA . LEU A 1 273 ? -18.412 30.124 -21.226 1.00 95.62 273 LEU A CA 1
ATOM 2140 C C . LEU A 1 273 ? -19.202 30.697 -20.039 1.00 95.62 273 LEU A C 1
ATOM 2142 O O . LEU A 1 273 ? -19.838 31.743 -20.165 1.00 95.62 273 LEU A O 1
ATOM 2146 N N . SER A 1 274 ? -19.115 30.056 -18.869 1.00 95.00 274 SER A N 1
ATOM 2147 C CA . SER A 1 274 ? -19.696 30.570 -17.623 1.00 95.00 274 SER A CA 1
ATOM 2148 C C . SER A 1 274 ? -19.042 31.883 -17.168 1.00 95.00 274 SER A C 1
ATOM 2150 O O . SER A 1 274 ? -19.733 32.803 -16.728 1.00 95.00 274 SER A O 1
ATOM 2152 N N . GLY A 1 275 ? -17.724 32.019 -17.350 1.00 95.12 275 GLY A N 1
ATOM 2153 C CA . GLY A 1 275 ? -16.985 33.255 -17.082 1.00 95.12 275 GLY A CA 1
ATOM 2154 C C . GLY A 1 275 ? -17.368 34.385 -18.042 1.00 95.12 275 GLY A C 1
ATOM 2155 O O . GLY A 1 275 ? -17.777 35.453 -17.597 1.00 95.12 275 GLY A O 1
ATOM 2156 N N . LEU A 1 276 ? -17.346 34.132 -19.354 1.00 94.81 276 LEU A N 1
ATOM 2157 C CA . LEU A 1 276 ? -17.755 35.093 -20.390 1.00 94.81 276 LEU A CA 1
ATOM 2158 C C . LEU A 1 276 ? -19.198 35.583 -20.189 1.00 94.81 276 LEU A C 1
ATOM 2160 O O . LEU A 1 276 ? -19.467 36.783 -20.264 1.00 94.81 276 LEU A O 1
ATOM 2164 N N . LYS A 1 277 ? -20.125 34.678 -19.845 1.00 92.81 277 LYS A N 1
ATOM 2165 C CA . LYS A 1 277 ? -21.513 35.042 -19.528 1.00 92.81 277 LYS A CA 1
ATOM 2166 C C . LYS A 1 277 ? -21.607 35.957 -18.307 1.00 92.81 277 LYS A C 1
ATOM 2168 O O . LYS A 1 277 ? -22.359 36.929 -18.337 1.00 92.81 277 LYS A O 1
ATOM 2173 N N . ARG A 1 278 ? -20.829 35.679 -17.255 1.00 92.81 278 ARG A N 1
ATOM 2174 C CA . ARG A 1 278 ? -20.726 36.527 -16.055 1.00 92.81 278 ARG A CA 1
ATOM 2175 C C . ARG A 1 278 ? -20.136 37.909 -16.366 1.00 92.81 278 ARG A C 1
ATOM 2177 O O . ARG A 1 278 ? -20.507 38.877 -15.711 1.00 92.81 278 ARG A O 1
ATOM 2184 N N . CYS A 1 279 ? -19.272 38.010 -17.374 1.00 91.94 279 CYS A N 1
ATOM 2185 C CA . CYS A 1 279 ? -18.730 39.270 -17.891 1.00 91.94 279 CYS A CA 1
ATOM 2186 C C . CYS A 1 279 ? -19.690 40.032 -18.823 1.00 91.94 279 CYS A C 1
ATOM 2188 O O . CYS A 1 279 ? -19.346 41.120 -19.278 1.00 91.94 279 CYS A O 1
ATOM 2190 N N . GLY A 1 280 ? -20.876 39.488 -19.125 1.00 91.19 280 GLY A N 1
ATOM 2191 C CA . GLY A 1 280 ? -21.837 40.105 -20.044 1.00 91.19 280 GLY A CA 1
ATOM 2192 C C . GLY A 1 280 ? -21.444 40.013 -21.523 1.00 91.19 280 GLY A C 1
ATOM 2193 O O . GLY A 1 280 ? -22.025 40.715 -22.347 1.00 91.19 280 GLY A O 1
ATOM 2194 N N . THR A 1 281 ? -20.475 39.164 -21.878 1.00 89.44 281 THR A N 1
ATOM 2195 C CA . THR A 1 281 ? -20.058 38.960 -23.269 1.00 89.44 281 THR A CA 1
ATOM 2196 C C . THR A 1 281 ? -21.187 38.313 -24.072 1.00 89.44 281 THR A C 1
ATOM 2198 O O . THR A 1 281 ? -21.756 37.301 -23.657 1.00 89.44 281 THR A O 1
ATOM 2201 N N . LEU A 1 282 ? -21.507 38.897 -25.230 1.00 84.88 282 LEU A N 1
ATOM 2202 C CA . LEU A 1 282 ? -22.410 38.288 -26.204 1.00 84.88 282 LEU A CA 1
ATOM 2203 C C . LEU A 1 282 ? -21.705 37.094 -26.859 1.00 84.88 282 LEU A C 1
ATOM 2205 O O . LEU A 1 282 ? -20.545 37.197 -27.254 1.00 84.88 282 LEU A O 1
ATOM 2209 N N . LEU A 1 283 ? -22.407 35.967 -26.929 1.00 86.69 283 LEU A N 1
ATOM 2210 C CA . LEU A 1 283 ? -21.937 34.710 -27.502 1.00 86.69 283 LEU A CA 1
ATOM 2211 C C . LEU A 1 283 ? -22.948 34.265 -28.557 1.00 86.69 283 LEU A C 1
ATOM 2213 O O . LEU A 1 283 ? -24.154 34.347 -28.312 1.00 86.69 283 LEU A O 1
ATOM 2217 N N . ASP A 1 284 ? -22.447 33.815 -29.704 1.00 85.62 284 ASP A N 1
ATOM 2218 C CA . ASP A 1 284 ? -23.274 33.463 -30.857 1.00 85.62 284 ASP A CA 1
ATOM 2219 C C . ASP A 1 284 ? -24.160 32.241 -30.571 1.00 85.62 284 ASP A C 1
ATOM 2221 O O . ASP A 1 284 ? -23.763 31.306 -29.872 1.00 85.62 284 ASP A O 1
ATOM 2225 N N . GLU A 1 285 ? -25.369 32.223 -31.134 1.00 86.94 285 GLU A N 1
ATOM 2226 C CA . GLU A 1 285 ? -26.333 31.141 -30.897 1.00 86.94 285 GLU A CA 1
ATOM 2227 C C . GLU A 1 285 ? -25.821 29.790 -31.431 1.00 86.94 285 GLU A C 1
ATOM 2229 O O . GLU A 1 285 ? -25.909 28.780 -30.733 1.00 86.94 285 GLU A O 1
ATOM 2234 N N . GLU A 1 286 ? -25.132 29.796 -32.579 1.00 90.75 286 GLU A N 1
ATOM 2235 C CA . GLU A 1 286 ? -24.442 28.634 -33.163 1.00 90.75 286 GLU A CA 1
ATOM 2236 C C . GLU A 1 286 ? -23.414 28.004 -32.198 1.00 90.75 286 GLU A C 1
ATOM 2238 O O . GLU A 1 286 ? -23.253 26.781 -32.140 1.00 90.75 286 GLU A O 1
ATOM 2243 N N . LEU A 1 287 ? -22.723 28.809 -31.381 1.00 90.75 287 LEU A N 1
ATOM 2244 C CA . LEU A 1 287 ? -21.798 28.285 -30.374 1.00 90.75 287 LEU A CA 1
ATOM 2245 C C . LEU A 1 287 ? -22.561 27.507 -29.294 1.00 90.75 287 LEU A C 1
ATOM 2247 O O . LEU A 1 287 ? -22.127 26.425 -28.897 1.00 90.75 287 LEU A O 1
ATOM 2251 N N . TYR A 1 288 ? -23.710 28.011 -28.841 1.00 92.69 288 TYR A N 1
ATOM 2252 C CA . TYR A 1 288 ? -24.562 27.293 -27.893 1.00 92.69 288 TYR A CA 1
ATOM 2253 C C . TYR A 1 288 ? -25.188 26.030 -28.508 1.00 92.69 288 TYR A C 1
ATOM 2255 O O . TYR A 1 288 ? -25.226 24.991 -27.843 1.00 92.69 288 TYR A O 1
ATOM 2263 N N . GLU A 1 289 ? -25.612 26.063 -29.772 1.00 91.56 289 GLU A N 1
ATOM 2264 C CA . GLU A 1 289 ? -26.103 24.881 -30.499 1.00 91.56 289 GLU A CA 1
ATOM 2265 C C . GLU A 1 289 ? -25.038 23.782 -30.627 1.00 91.56 289 GLU A C 1
ATOM 2267 O O . GLU A 1 289 ? -25.344 22.597 -30.492 1.00 91.56 289 GLU A O 1
ATOM 2272 N N . ASN A 1 290 ? -23.770 24.147 -30.825 1.00 91.88 290 ASN A N 1
ATOM 2273 C CA . ASN A 1 290 ? -22.660 23.193 -30.830 1.00 91.88 290 ASN A CA 1
ATOM 2274 C C . ASN A 1 290 ? -22.351 22.659 -29.418 1.00 91.88 290 ASN A C 1
ATOM 2276 O O . ASN A 1 290 ? -22.192 21.453 -29.218 1.00 91.88 290 ASN A O 1
ATOM 2280 N N . VAL A 1 291 ? -22.312 23.533 -28.408 1.00 94.06 291 VAL A N 1
ATOM 2281 C CA . VAL A 1 291 ? -22.006 23.160 -27.014 1.00 94.06 291 VAL A CA 1
ATOM 2282 C C . VAL A 1 291 ? -23.081 22.243 -26.418 1.00 94.06 291 VAL A C 1
ATOM 2284 O O . VAL A 1 291 ? -22.759 21.280 -25.721 1.00 94.06 291 VAL A O 1
ATOM 2287 N N . THR A 1 292 ? -24.361 22.475 -26.713 1.00 94.25 292 THR A N 1
ATOM 2288 C CA . THR A 1 292 ? -25.477 21.661 -26.188 1.00 94.25 292 THR A CA 1
ATOM 2289 C C . THR A 1 292 ? -25.467 20.206 -26.656 1.00 94.25 292 THR A C 1
ATOM 2291 O O . THR A 1 292 ? -26.076 19.367 -25.989 1.00 94.25 292 THR A O 1
ATOM 2294 N N . GLN A 1 293 ? -24.742 19.881 -27.732 1.00 93.88 293 GLN A N 1
ATOM 2295 C CA . GLN A 1 293 ? -24.582 18.516 -28.248 1.00 93.88 293 GLN A CA 1
ATOM 2296 C C . GLN A 1 293 ? -23.543 17.687 -27.474 1.00 93.88 293 GLN A C 1
ATOM 2298 O O . GLN A 1 293 ? -23.577 16.456 -27.542 1.00 93.88 293 GLN A O 1
ATOM 2303 N N . ILE A 1 294 ? -22.650 18.319 -26.705 1.00 94.94 294 ILE A N 1
ATOM 2304 C CA . ILE A 1 294 ? -21.515 17.650 -26.046 1.00 94.94 294 ILE A CA 1
ATOM 2305 C C . ILE A 1 294 ? -21.952 16.504 -25.112 1.00 94.94 294 ILE A C 1
ATOM 2307 O O . ILE A 1 294 ? -21.341 15.435 -25.196 1.00 94.94 294 ILE A O 1
ATOM 2311 N N . PRO A 1 295 ? -23.016 16.624 -24.287 1.00 94.75 295 PRO A N 1
ATOM 2312 C CA . PRO A 1 295 ? -23.500 15.498 -23.488 1.00 94.75 295 PRO A CA 1
ATOM 2313 C C . PRO A 1 295 ? -23.873 14.272 -24.328 1.00 94.75 295 PRO A C 1
ATOM 2315 O O . PRO A 1 295 ? -23.477 13.168 -23.966 1.00 94.75 295 PRO A O 1
ATOM 2318 N N . SER A 1 296 ? -24.507 14.443 -25.495 1.00 92.81 296 SER A N 1
ATOM 2319 C CA . SER A 1 296 ? -24.824 13.323 -26.401 1.00 92.81 296 SER A CA 1
ATOM 2320 C C . SER A 1 296 ? -23.566 12.640 -26.969 1.00 92.81 296 SER A C 1
ATOM 2322 O O . SER A 1 296 ? -23.527 11.417 -27.100 1.00 92.81 296 SER A O 1
ATOM 2324 N N . MET A 1 297 ? -22.497 13.407 -27.228 1.00 91.12 297 MET A N 1
ATOM 2325 C CA . MET A 1 297 ? -21.206 12.889 -27.706 1.00 91.12 297 MET A CA 1
ATOM 2326 C C . MET A 1 297 ? -20.415 12.160 -26.608 1.00 91.12 297 MET A C 1
ATOM 2328 O O . MET A 1 297 ? -19.695 11.199 -26.888 1.00 91.12 297 MET A O 1
ATOM 2332 N N . VAL A 1 298 ? -20.520 12.621 -25.357 1.00 90.56 298 VAL A N 1
ATOM 2333 C CA . VAL A 1 298 ? -19.749 12.103 -24.213 1.00 90.56 298 VAL A CA 1
ATOM 2334 C C . VAL A 1 298 ? -20.478 10.968 -23.481 1.00 90.56 298 VAL A C 1
ATOM 2336 O O . VAL A 1 298 ? -19.821 10.057 -22.973 1.00 90.56 298 VAL A O 1
ATOM 2339 N N . TYR A 1 299 ? -21.814 10.938 -23.479 1.00 91.62 299 TYR A N 1
ATOM 2340 C CA . TYR A 1 299 ? -22.624 9.911 -22.810 1.00 91.62 299 TYR A CA 1
ATOM 2341 C C . TYR A 1 299 ? -22.232 8.454 -23.162 1.00 91.62 299 TYR A C 1
ATOM 2343 O O . TYR A 1 299 ? -22.098 7.641 -22.239 1.00 91.62 299 TYR A O 1
ATOM 2351 N N . PRO A 1 300 ? -21.924 8.087 -24.428 1.00 89.19 300 PRO A N 1
ATOM 2352 C CA . PRO A 1 300 ? -21.420 6.751 -24.766 1.00 89.19 300 PRO A CA 1
ATOM 2353 C C . PRO A 1 300 ? -20.094 6.376 -24.087 1.00 89.19 300 PRO A C 1
ATOM 2355 O O . PRO A 1 300 ? -19.787 5.191 -23.964 1.00 89.19 300 PRO A O 1
ATOM 2358 N N . LEU A 1 301 ? -19.293 7.353 -23.649 1.00 86.88 301 LEU A N 1
ATOM 2359 C CA . LEU A 1 301 ? -18.055 7.136 -22.893 1.00 86.88 301 LEU A CA 1
ATOM 2360 C C . LEU A 1 301 ? -18.352 6.941 -21.403 1.00 86.88 301 LEU A C 1
ATOM 2362 O O . LEU A 1 301 ? -17.837 5.996 -20.812 1.00 86.88 301 LEU A O 1
ATOM 2366 N N . CYS A 1 302 ? -19.243 7.757 -20.829 1.00 86.81 302 CYS A N 1
ATOM 2367 C CA . CYS A 1 302 ? -19.737 7.586 -19.457 1.00 86.81 302 CYS A CA 1
ATOM 2368 C C . CYS A 1 302 ? -20.426 6.223 -19.257 1.00 86.81 302 CYS A C 1
ATOM 2370 O O . CYS A 1 302 ? -20.338 5.620 -18.187 1.00 86.81 302 CYS A O 1
ATOM 2372 N N . LYS A 1 303 ? -21.109 5.703 -20.284 1.00 84.50 303 LYS A N 1
ATOM 2373 C CA . LYS A 1 303 ? -21.813 4.410 -20.229 1.00 84.50 303 LYS A CA 1
ATOM 2374 C C . LYS A 1 303 ? -20.898 3.186 -20.409 1.00 84.50 303 LYS A C 1
ATOM 2376 O O . LYS A 1 303 ? -21.300 2.075 -20.067 1.00 84.50 303 LYS A O 1
ATOM 2381 N N . LYS A 1 304 ? -19.667 3.347 -20.918 1.00 72.12 304 LYS A N 1
ATOM 2382 C CA . LYS A 1 304 ? -18.671 2.254 -20.949 1.00 72.12 304 LYS A CA 1
ATOM 2383 C C . LYS A 1 304 ? -18.270 1.875 -19.518 1.00 72.12 304 LYS A C 1
ATOM 2385 O O . LYS A 1 304 ? -18.278 2.736 -18.641 1.00 72.12 304 LYS A O 1
ATOM 2390 N N . ARG A 1 305 ? -17.933 0.583 -19.323 1.00 58.66 305 ARG A N 1
ATOM 2391 C CA . ARG A 1 305 ? -17.644 -0.105 -18.037 1.00 58.66 305 ARG A CA 1
ATOM 2392 C C . ARG A 1 305 ? -17.332 0.873 -16.894 1.00 58.66 305 ARG A C 1
ATOM 2394 O O . ARG A 1 305 ? -16.270 1.498 -16.910 1.00 58.66 305 ARG A O 1
ATOM 2401 N N . THR A 1 306 ? -18.245 0.952 -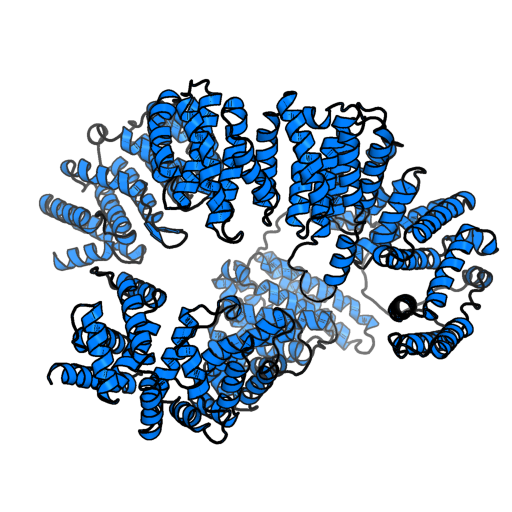15.926 1.00 59.00 306 THR A N 1
ATOM 2402 C CA . THR A 1 306 ? -18.271 1.890 -14.783 1.00 59.00 306 THR A CA 1
ATOM 2403 C C . THR A 1 306 ? -16.918 2.058 -14.088 1.00 59.00 306 THR A C 1
ATOM 2405 O O . THR A 1 306 ? -16.502 3.174 -13.797 1.00 59.00 306 THR A O 1
ATOM 2408 N N . HIS A 1 307 ? -16.167 0.971 -13.907 1.00 60.94 307 HIS A N 1
ATOM 2409 C CA . HIS A 1 307 ? -14.872 1.010 -13.220 1.00 60.94 307 HIS A CA 1
ATOM 2410 C C . HIS A 1 307 ? -13.694 1.562 -14.054 1.00 60.94 307 HIS A C 1
ATOM 2412 O O . HIS A 1 307 ? -12.608 1.739 -13.509 1.00 60.94 307 HIS A O 1
ATOM 2418 N N . SER A 1 308 ? -13.858 1.835 -15.355 1.00 72.81 308 SER A N 1
ATOM 2419 C CA . SER A 1 308 ? -12.763 2.351 -16.195 1.00 72.81 308 SER A CA 1
ATOM 2420 C C . SER A 1 308 ? -12.431 3.818 -15.889 1.00 72.81 308 SER A C 1
ATOM 2422 O O . SER A 1 308 ? -13.327 4.658 -15.791 1.00 72.81 308 SER A O 1
ATOM 2424 N N . LEU A 1 309 ? -11.134 4.148 -15.804 1.00 75.69 309 LEU A N 1
ATOM 2425 C CA . LEU A 1 309 ? -10.646 5.509 -15.527 1.00 75.69 309 LEU A CA 1
ATOM 2426 C C . LEU A 1 309 ? -11.242 6.546 -16.497 1.00 75.69 309 LEU A C 1
ATOM 2428 O O . LEU A 1 309 ? -11.694 7.608 -16.077 1.00 75.69 309 LEU A O 1
ATOM 2432 N N . GLY A 1 310 ? -11.333 6.195 -17.784 1.00 80.88 310 GLY A N 1
ATOM 2433 C CA . GLY A 1 310 ? -11.960 7.027 -18.812 1.00 80.88 310 GLY A CA 1
ATOM 2434 C C . GLY A 1 310 ? -13.439 7.339 -18.554 1.00 80.88 310 GLY A C 1
ATOM 2435 O O . GLY A 1 310 ? -13.862 8.473 -18.768 1.00 80.88 310 GLY A O 1
ATOM 2436 N N . SER A 1 311 ? -14.216 6.375 -18.045 1.00 85.50 311 SER A N 1
ATOM 2437 C CA . SER A 1 311 ? -15.618 6.597 -17.665 1.00 85.50 311 SER A CA 1
ATOM 2438 C C . SER A 1 311 ? -15.705 7.561 -16.477 1.00 85.50 311 SER A C 1
ATOM 2440 O O . SER A 1 311 ? -16.357 8.599 -16.577 1.00 85.50 311 SER A O 1
ATOM 2442 N N . LYS A 1 312 ? -14.946 7.306 -15.401 1.00 89.44 312 LYS A N 1
ATOM 2443 C CA . LYS A 1 312 ? -14.891 8.171 -14.204 1.00 89.44 312 LYS A CA 1
ATOM 2444 C C . LYS A 1 312 ? -14.441 9.609 -14.509 1.00 89.44 312 LYS A C 1
ATOM 2446 O O . LYS A 1 312 ? -14.954 10.553 -13.909 1.00 89.44 312 LYS A O 1
ATOM 2451 N N . LEU A 1 313 ? -13.496 9.795 -15.435 1.00 90.75 313 LEU A N 1
ATOM 2452 C CA . LEU A 1 313 ? -13.054 11.111 -15.920 1.00 90.75 313 LEU A CA 1
ATOM 2453 C C . LEU A 1 313 ? -14.172 11.852 -16.669 1.00 90.75 313 LEU A C 1
ATOM 2455 O O . LEU A 1 313 ? -14.473 12.999 -16.340 1.00 90.75 313 LEU A O 1
ATOM 2459 N N . MET A 1 314 ? -14.819 11.201 -17.642 1.00 93.56 314 MET A N 1
ATOM 2460 C CA . MET A 1 314 ? -15.907 11.808 -18.425 1.00 93.56 314 MET A CA 1
ATOM 2461 C C . MET A 1 314 ? -17.134 12.137 -17.565 1.00 93.56 314 MET A C 1
ATOM 2463 O O . MET A 1 314 ? -17.726 13.201 -17.724 1.00 93.56 314 MET A O 1
ATOM 2467 N N . ARG A 1 315 ? -17.485 11.275 -16.604 1.00 93.81 315 ARG A N 1
ATOM 2468 C CA . ARG A 1 315 ? -18.600 11.497 -15.670 1.00 93.81 315 ARG A CA 1
ATOM 2469 C C . ARG A 1 315 ? -18.390 12.744 -14.809 1.00 93.81 315 ARG A C 1
ATOM 2471 O O . ARG A 1 315 ? -19.268 13.604 -14.762 1.00 93.81 315 ARG A O 1
ATOM 2478 N N . ARG A 1 316 ? -17.201 12.906 -14.212 1.00 94.38 316 ARG A N 1
ATOM 2479 C CA . ARG A 1 316 ? -16.837 14.123 -13.457 1.00 94.38 316 ARG A CA 1
ATOM 2480 C C . ARG A 1 316 ? -16.795 15.365 -14.353 1.00 94.38 316 ARG A C 1
ATOM 2482 O O . ARG A 1 316 ? -17.274 16.417 -13.934 1.00 94.38 316 ARG A O 1
ATOM 2489 N N . ALA A 1 317 ? -16.339 15.232 -15.602 1.00 95.50 317 ALA A N 1
ATOM 2490 C CA . ALA A 1 317 ? -16.414 16.305 -16.598 1.00 95.50 317 ALA A CA 1
ATOM 2491 C C . ALA A 1 317 ? -17.860 16.762 -16.851 1.00 95.50 317 ALA A C 1
ATOM 2493 O O . ALA A 1 317 ? -18.130 17.959 -16.849 1.00 95.50 317 ALA A O 1
ATOM 2494 N N . MET A 1 318 ? -18.793 15.818 -17.020 1.00 96.25 318 MET A N 1
ATOM 2495 C CA . MET A 1 318 ? -20.218 16.103 -17.231 1.00 96.25 318 MET A CA 1
ATOM 2496 C C . MET A 1 318 ? -20.876 16.765 -16.018 1.00 96.25 318 MET A C 1
ATOM 2498 O O . MET A 1 318 ? -21.675 17.680 -16.201 1.00 96.25 318 MET A O 1
ATOM 2502 N N . ASN A 1 319 ? -20.494 16.396 -14.791 1.00 96.56 319 ASN A N 1
ATOM 2503 C CA . ASN A 1 319 ? -20.950 17.102 -13.590 1.00 96.56 319 ASN A CA 1
ATOM 2504 C C . ASN A 1 319 ? -20.539 18.585 -13.615 1.00 96.56 319 ASN A C 1
ATOM 2506 O O . ASN A 1 319 ? -21.388 19.457 -13.435 1.00 96.56 319 ASN A O 1
ATOM 2510 N N . VAL A 1 320 ? -19.265 18.892 -13.892 1.00 96.25 320 VAL A N 1
ATOM 2511 C CA . VAL A 1 320 ? -18.802 20.292 -13.993 1.00 96.25 320 VAL A CA 1
ATOM 2512 C C . VAL A 1 320 ? -19.464 21.009 -15.172 1.00 96.25 320 VAL A C 1
ATOM 2514 O O . VAL A 1 320 ? -19.941 22.129 -15.013 1.00 96.25 320 VAL A O 1
ATOM 2517 N N . PHE A 1 321 ? -19.557 20.353 -16.330 1.00 97.25 321 PHE A N 1
ATOM 2518 C CA . PHE A 1 321 ? -20.180 20.897 -17.536 1.00 97.25 321 PHE A CA 1
ATOM 2519 C C . PHE A 1 321 ? -21.624 21.343 -17.283 1.00 97.25 321 PHE A C 1
ATOM 2521 O O . PHE A 1 321 ? -21.971 22.503 -17.505 1.00 97.25 321 PHE A O 1
ATOM 2528 N N . ILE A 1 322 ? -22.452 20.439 -16.754 1.00 97.06 322 ILE A N 1
ATOM 2529 C CA . ILE A 1 322 ? -23.869 20.700 -16.502 1.00 97.06 322 ILE A CA 1
ATOM 2530 C C . ILE A 1 322 ? -24.035 21.724 -15.371 1.00 97.06 322 ILE A C 1
ATOM 2532 O O . ILE A 1 322 ? -24.849 22.641 -15.509 1.00 97.06 322 ILE A O 1
ATOM 2536 N N . LYS A 1 323 ? -23.229 21.651 -14.299 1.00 96.38 323 LYS A N 1
ATOM 2537 C CA . LYS A 1 323 ? -23.220 22.659 -13.223 1.00 96.38 323 LYS A CA 1
ATOM 2538 C C . LYS A 1 323 ? -22.957 24.067 -13.764 1.00 96.38 323 LYS A C 1
ATOM 2540 O O . LYS A 1 323 ? -23.728 24.979 -13.482 1.00 96.38 323 LYS A O 1
ATOM 2545 N N . SER A 1 324 ? -21.888 24.238 -14.539 1.00 95.38 324 SER A N 1
ATOM 2546 C CA . SER A 1 324 ? -21.407 25.555 -14.972 1.00 95.38 324 SER A CA 1
ATOM 2547 C C . SER A 1 324 ? -22.224 26.172 -16.107 1.00 95.38 324 SER A C 1
ATOM 2549 O O . SER A 1 324 ? -22.270 27.399 -16.203 1.00 95.38 324 SER A O 1
ATOM 2551 N N . LEU A 1 325 ? -22.858 25.356 -16.962 1.00 96.06 325 LEU A N 1
ATOM 2552 C CA . LEU A 1 325 ? -23.554 25.827 -18.167 1.00 96.06 325 LEU A CA 1
ATOM 2553 C C . LEU A 1 325 ? -25.077 25.914 -18.054 1.00 96.06 325 LEU A C 1
ATOM 2555 O O . LEU A 1 325 ? -25.689 26.623 -18.854 1.00 96.06 325 LEU A O 1
ATOM 2559 N N . SER A 1 326 ? -25.700 25.265 -17.065 1.00 94.44 326 SER A N 1
ATOM 2560 C CA . SER A 1 326 ? -27.163 25.320 -16.913 1.00 94.44 326 SER A CA 1
ATOM 2561 C C . SER A 1 326 ? -27.691 26.740 -16.671 1.00 94.44 326 SER A C 1
ATOM 2563 O O . SER A 1 326 ? -28.792 27.053 -17.091 1.00 94.44 326 SER A O 1
ATOM 2565 N N . SER A 1 327 ? -26.921 27.639 -16.052 1.00 90.31 327 SER A N 1
ATOM 2566 C CA . SER A 1 327 ? -27.305 29.055 -15.902 1.00 90.31 327 SER A CA 1
ATOM 2567 C C . SER A 1 327 ? -26.822 29.962 -17.046 1.00 90.31 327 SER A C 1
ATOM 2569 O O . SER A 1 327 ? -26.979 31.180 -16.972 1.00 90.31 327 SER A O 1
ATOM 2571 N N . VAL A 1 328 ? -26.175 29.397 -18.069 1.00 92.75 328 VAL A N 1
ATOM 2572 C CA . VAL A 1 328 ? -25.478 30.137 -19.135 1.00 92.75 328 VAL A CA 1
ATOM 2573 C C . VAL A 1 328 ? -26.217 30.036 -20.459 1.00 92.75 328 VAL A C 1
ATOM 2575 O O . VAL A 1 328 ? -26.436 31.055 -21.118 1.00 92.75 328 VAL A O 1
ATOM 2578 N N . ILE A 1 329 ? -26.573 28.809 -20.838 1.00 92.69 329 ILE A N 1
ATOM 2579 C CA . ILE A 1 329 ? -27.195 28.495 -22.121 1.00 92.69 329 ILE A CA 1
ATOM 2580 C C . ILE A 1 329 ? -28.710 28.746 -22.028 1.00 92.69 329 ILE A C 1
ATOM 2582 O O . ILE A 1 329 ? -29.335 28.307 -21.060 1.00 92.69 329 ILE A O 1
ATOM 2586 N N . PRO A 1 330 ? -29.333 29.425 -23.011 1.00 90.69 330 PRO A N 1
ATOM 2587 C CA . PRO A 1 330 ? -30.785 29.568 -23.070 1.00 90.69 330 PRO A CA 1
ATOM 2588 C C . PRO A 1 330 ? -31.499 28.208 -23.032 1.00 90.69 330 PRO A C 1
ATOM 2590 O O . PRO A 1 330 ? -31.184 27.320 -23.825 1.00 90.69 330 PRO A O 1
ATOM 2593 N N . LYS A 1 331 ? -32.507 28.064 -22.156 1.00 89.12 331 LYS A N 1
ATOM 2594 C CA . LYS A 1 331 ? -33.277 26.815 -21.961 1.00 89.12 331 LYS A CA 1
ATOM 2595 C C . LYS A 1 331 ? -33.707 26.164 -23.283 1.00 89.12 331 LYS A C 1
ATOM 2597 O O . LYS A 1 331 ? -33.597 24.953 -23.420 1.00 89.12 331 LYS A O 1
ATOM 2602 N N . GLY A 1 332 ? -34.175 26.965 -24.245 1.00 88.94 332 GLY A N 1
ATOM 2603 C CA . GLY A 1 332 ? -34.704 26.489 -25.529 1.00 88.94 332 GLY A CA 1
ATOM 2604 C C . GLY A 1 332 ? -33.707 25.726 -26.411 1.00 88.94 332 GLY A C 1
ATOM 2605 O O . GLY A 1 332 ? -34.145 24.956 -27.258 1.00 88.94 332 GLY A O 1
ATOM 2606 N N . LEU A 1 333 ? -32.397 25.889 -26.193 1.00 92.56 333 LEU A N 1
ATOM 2607 C CA . LEU A 1 333 ? -31.347 25.174 -26.933 1.00 92.56 333 LEU A CA 1
ATOM 2608 C C . LEU A 1 333 ? -30.925 23.864 -26.244 1.00 92.56 333 LEU A C 1
ATOM 2610 O O . LEU A 1 333 ? -30.272 23.014 -26.848 1.00 92.56 333 LEU A O 1
ATOM 2614 N N . ILE A 1 334 ? -31.260 23.686 -24.962 1.00 92.00 334 ILE A N 1
ATOM 2615 C CA . ILE A 1 334 ? -30.799 22.546 -24.168 1.00 92.00 334 ILE A CA 1
ATOM 2616 C C . ILE A 1 334 ? -31.654 21.317 -24.479 1.00 92.00 334 ILE A C 1
ATOM 2618 O O . ILE A 1 334 ? -32.833 21.248 -24.134 1.00 92.00 334 ILE A O 1
ATOM 2622 N N . LYS A 1 335 ? -31.025 20.292 -25.062 1.00 90.00 335 LYS A N 1
ATOM 2623 C CA . LYS A 1 335 ? -31.617 18.961 -25.243 1.00 90.00 335 LYS A CA 1
ATOM 2624 C C . LYS A 1 335 ? -31.792 18.281 -23.883 1.00 90.00 335 LYS A C 1
ATOM 2626 O O . LYS A 1 335 ? -30.867 17.646 -23.374 1.00 90.00 335 LYS A O 1
ATOM 2631 N N . THR A 1 336 ? -32.976 18.439 -23.289 1.00 91.06 336 THR A N 1
ATOM 2632 C CA . THR A 1 336 ? -33.293 18.003 -21.919 1.00 91.06 336 THR A CA 1
ATOM 2633 C C . THR A 1 336 ? -32.903 16.553 -21.649 1.00 91.06 336 THR A C 1
ATOM 2635 O O . THR A 1 336 ? -32.186 16.306 -20.685 1.00 91.06 336 THR A O 1
ATOM 2638 N N . GLU A 1 337 ? -33.304 15.613 -22.509 1.00 91.81 337 GLU A N 1
ATOM 2639 C CA . GLU A 1 337 ? -33.043 14.176 -22.321 1.00 91.81 337 GLU A CA 1
ATOM 2640 C C . GLU A 1 337 ? -31.549 13.814 -22.383 1.00 91.81 337 GLU A C 1
ATOM 2642 O O . GLU A 1 337 ? -31.109 12.958 -21.618 1.00 91.81 337 GLU A O 1
ATOM 2647 N N . ASP A 1 338 ? -30.741 14.477 -23.222 1.00 93.19 338 ASP A N 1
ATOM 2648 C CA . ASP A 1 338 ? -29.297 14.201 -23.331 1.00 93.19 338 ASP A CA 1
ATOM 2649 C C . ASP A 1 338 ? -28.558 14.609 -22.046 1.00 93.19 338 ASP A C 1
ATOM 2651 O O . ASP A 1 338 ? -27.723 13.873 -21.514 1.00 93.19 338 ASP A O 1
ATOM 2655 N N . TRP A 1 339 ? -28.888 15.793 -21.523 1.00 95.31 339 TRP A N 1
ATOM 2656 C CA . TRP A 1 339 ? -28.305 16.328 -20.292 1.00 95.31 339 TRP A CA 1
ATOM 2657 C C . TRP A 1 339 ? -28.816 15.566 -19.064 1.00 95.31 339 TRP A C 1
ATOM 2659 O O . TRP A 1 339 ? -28.030 15.214 -18.180 1.00 95.31 339 TRP A O 1
ATOM 2669 N N . LEU A 1 340 ? -30.116 15.258 -19.031 1.00 93.88 340 LEU A N 1
ATOM 2670 C CA . LEU A 1 340 ? -30.741 14.490 -17.961 1.00 93.88 340 LEU A CA 1
ATOM 2671 C C . LEU A 1 340 ? -30.199 13.058 -17.911 1.00 93.88 340 LEU A C 1
ATOM 2673 O O . LEU A 1 340 ? -29.873 12.591 -16.827 1.00 93.88 340 LEU A O 1
ATOM 2677 N N . SER A 1 341 ? -29.985 12.405 -19.057 1.00 93.81 341 SER A N 1
ATOM 2678 C CA . SER A 1 341 ? -29.373 11.069 -19.124 1.00 93.81 341 SER A CA 1
ATOM 2679 C C . SER A 1 341 ? -27.967 11.041 -18.517 1.00 93.81 341 SER A C 1
ATOM 2681 O O . SER A 1 341 ? -27.614 10.083 -17.829 1.00 93.81 341 SER A O 1
ATOM 2683 N N . CYS A 1 342 ? -27.155 12.083 -18.736 1.00 94.12 342 CYS A N 1
ATOM 2684 C CA . CYS A 1 342 ? -25.853 12.230 -18.078 1.00 94.12 342 CYS A CA 1
ATOM 2685 C C . CYS A 1 342 ? -25.983 12.425 -16.559 1.00 94.12 342 CYS A C 1
ATOM 2687 O O . CYS A 1 342 ? -25.213 11.823 -15.811 1.00 94.12 342 CYS A O 1
ATOM 2689 N N . LEU A 1 343 ? -26.949 13.228 -16.095 1.00 94.75 343 LEU A N 1
ATOM 2690 C CA . LEU A 1 343 ? -27.207 13.413 -14.664 1.00 94.75 343 LEU A CA 1
ATOM 2691 C C . LEU A 1 343 ? -27.699 12.126 -14.000 1.00 94.75 343 LEU A C 1
ATOM 2693 O O . LEU A 1 343 ? -27.082 11.693 -13.035 1.00 94.75 343 LEU A O 1
ATOM 2697 N N . GLU A 1 344 ? -28.760 11.497 -14.511 1.00 93.75 344 GLU A N 1
ATOM 2698 C CA . GLU A 1 344 ? -29.325 10.241 -13.990 1.00 93.75 344 GLU A CA 1
ATOM 2699 C C . GLU A 1 344 ? -28.239 9.155 -13.868 1.00 93.75 344 GLU A C 1
ATOM 2701 O O . GLU A 1 344 ? -28.116 8.502 -12.829 1.00 93.75 344 GLU A O 1
ATOM 2706 N N . LEU A 1 345 ? -27.385 9.027 -14.893 1.00 92.94 345 LEU A N 1
ATOM 2707 C CA . LEU A 1 345 ? -26.262 8.085 -14.924 1.00 92.94 345 LEU A CA 1
ATOM 2708 C C . LEU A 1 345 ? -25.174 8.380 -13.874 1.00 92.94 345 LEU A C 1
ATOM 2710 O O . LEU A 1 345 ? -24.521 7.441 -13.413 1.00 92.94 345 LEU A O 1
ATOM 2714 N N . ASN A 1 346 ? -24.964 9.652 -13.520 1.00 94.44 346 ASN A N 1
ATOM 2715 C CA . ASN A 1 346 ? -23.984 10.087 -12.520 1.00 94.44 346 ASN A CA 1
ATOM 2716 C C . ASN A 1 346 ? -24.554 10.082 -11.091 1.00 94.44 346 ASN A C 1
ATOM 2718 O O . ASN A 1 346 ? -23.815 9.804 -10.150 1.00 94.44 346 ASN A O 1
ATOM 2722 N N . PHE A 1 347 ? -25.851 10.352 -10.915 1.00 93.88 347 PHE A N 1
ATOM 2723 C CA . PHE A 1 347 ? -26.542 10.188 -9.635 1.00 93.88 347 PHE A CA 1
ATOM 2724 C C . PHE A 1 347 ? -26.491 8.728 -9.183 1.00 93.88 347 PHE A C 1
ATOM 2726 O O . PHE A 1 347 ? -26.201 8.475 -8.023 1.00 93.88 347 PHE A O 1
ATOM 2733 N N . CYS A 1 348 ? -26.699 7.773 -10.093 1.00 90.81 348 CYS A N 1
ATOM 2734 C CA . CYS A 1 348 ? -26.687 6.339 -9.780 1.00 90.81 348 CYS A CA 1
ATOM 2735 C C . CYS A 1 348 ? -25.275 5.698 -9.780 1.00 90.81 348 CYS A C 1
ATOM 2737 O O . CYS A 1 348 ? -25.155 4.473 -9.732 1.00 90.81 348 CYS A O 1
ATOM 2739 N N . ASP A 1 349 ? -24.198 6.491 -9.872 1.00 89.94 349 ASP A N 1
ATOM 2740 C CA . ASP A 1 349 ? -22.817 5.980 -9.880 1.00 89.94 349 ASP A CA 1
ATOM 2741 C C . ASP A 1 349 ? -22.430 5.364 -8.525 1.00 89.94 349 ASP A C 1
ATOM 2743 O O . ASP A 1 349 ? -22.819 5.864 -7.473 1.00 89.94 349 ASP A O 1
ATOM 2747 N N . GLU A 1 350 ? -21.618 4.308 -8.529 1.00 84.62 350 GLU A N 1
ATOM 2748 C CA . GLU A 1 350 ? -21.092 3.662 -7.318 1.00 84.62 350 GLU A CA 1
ATOM 2749 C C . GLU A 1 350 ? -20.115 4.570 -6.542 1.00 84.62 350 GLU A C 1
ATOM 2751 O O . GLU A 1 350 ? -20.038 4.501 -5.312 1.00 84.62 350 GLU A O 1
ATOM 2756 N N . ASN A 1 351 ? -19.400 5.473 -7.222 1.00 85.81 351 ASN A N 1
ATOM 2757 C CA . ASN A 1 351 ? -18.460 6.409 -6.610 1.00 85.81 351 ASN A CA 1
ATOM 2758 C C . ASN A 1 351 ? -19.169 7.644 -6.016 1.00 85.81 351 ASN A C 1
ATOM 2760 O O . ASN A 1 351 ? -19.851 8.401 -6.707 1.00 85.81 351 ASN A O 1
ATOM 2764 N N . GLU A 1 352 ? -18.947 7.874 -4.720 1.00 83.94 352 GLU A N 1
ATOM 2765 C CA . GLU A 1 352 ? -19.593 8.937 -3.941 1.00 83.94 352 GLU A CA 1
ATOM 2766 C C . GLU A 1 352 ? -19.274 10.354 -4.455 1.00 83.94 352 GLU A C 1
ATOM 2768 O O . GLU A 1 352 ? -20.146 11.221 -4.445 1.00 83.94 352 GLU A O 1
ATOM 2773 N N . ASP A 1 353 ? -18.062 10.605 -4.958 1.00 87.38 353 ASP A N 1
ATOM 2774 C CA . ASP A 1 353 ? -17.664 11.929 -5.457 1.00 87.38 353 ASP A CA 1
ATOM 2775 C C . ASP A 1 353 ? -18.334 12.261 -6.797 1.00 87.38 353 ASP A C 1
ATOM 2777 O O . ASP A 1 353 ? -18.688 13.417 -7.056 1.00 87.38 353 ASP A O 1
ATOM 2781 N N . ILE A 1 354 ? -18.597 11.245 -7.629 1.00 92.69 354 ILE A N 1
ATOM 2782 C CA . ILE A 1 354 ? -19.428 11.390 -8.831 1.00 92.69 354 ILE A CA 1
ATOM 2783 C C . ILE A 1 354 ? -20.874 11.722 -8.437 1.00 92.69 354 ILE A C 1
ATOM 2785 O O . ILE A 1 354 ? -21.437 12.656 -9.018 1.00 92.69 354 ILE A O 1
ATOM 2789 N N . ARG A 1 355 ? -21.444 11.062 -7.414 1.00 91.38 355 ARG A N 1
ATOM 2790 C CA . ARG A 1 355 ? -22.789 11.393 -6.897 1.00 91.38 355 ARG A CA 1
ATOM 2791 C C . ARG A 1 355 ? -22.853 12.814 -6.326 1.00 91.38 355 ARG A C 1
ATOM 2793 O O . ARG A 1 355 ? -23.723 13.588 -6.717 1.00 91.38 355 ARG A O 1
ATOM 2800 N N . LYS A 1 356 ? -21.889 13.222 -5.490 1.00 91.06 356 LYS A N 1
ATOM 2801 C CA . LYS A 1 356 ? -21.784 14.599 -4.954 1.00 91.06 356 LYS A CA 1
ATOM 2802 C C . LYS A 1 356 ? -21.694 15.650 -6.063 1.00 91.06 356 LYS A C 1
ATOM 2804 O O . LYS A 1 356 ? -22.374 16.676 -6.002 1.00 91.06 356 LYS A O 1
ATOM 2809 N N . GLY A 1 357 ? -20.893 15.388 -7.098 1.00 93.69 357 GLY A N 1
ATOM 2810 C CA . GLY A 1 357 ? -20.821 16.245 -8.280 1.00 93.69 357 GLY A CA 1
ATOM 2811 C C . GLY A 1 357 ? -22.148 16.317 -9.046 1.00 93.69 357 GLY A C 1
ATOM 2812 O O . GLY A 1 357 ? -22.515 17.395 -9.515 1.00 93.69 357 GLY A O 1
ATOM 2813 N N . ALA A 1 358 ? -22.891 15.207 -9.127 1.00 96.19 358 ALA A N 1
ATOM 2814 C CA . ALA A 1 358 ? -24.205 15.155 -9.765 1.00 96.19 358 ALA A CA 1
ATOM 2815 C C . ALA A 1 358 ? -25.246 15.977 -8.989 1.00 96.19 358 ALA A C 1
ATOM 2817 O O . ALA A 1 358 ? -26.009 16.715 -9.608 1.00 96.19 358 ALA A O 1
ATOM 2818 N N . CYS A 1 359 ? -25.218 15.960 -7.650 1.00 93.75 359 CYS A N 1
ATOM 2819 C CA . CYS A 1 359 ? -26.059 16.826 -6.815 1.00 93.75 359 CYS A CA 1
ATOM 2820 C C . CYS A 1 359 ? -25.851 18.313 -7.143 1.00 93.75 359 CYS A C 1
ATOM 2822 O O . CYS A 1 359 ? -26.810 19.058 -7.342 1.00 93.75 359 CYS A O 1
ATOM 2824 N N . GLU A 1 360 ? -24.597 18.757 -7.230 1.00 94.62 360 GLU A N 1
ATOM 2825 C CA . GLU A 1 360 ? -24.254 20.144 -7.562 1.00 94.62 360 GLU A CA 1
ATOM 2826 C C . GLU A 1 360 ? -24.650 20.535 -8.998 1.00 94.62 360 GLU A C 1
ATOM 2828 O O . GLU A 1 360 ? -25.110 21.657 -9.240 1.00 94.62 360 GLU A O 1
ATOM 2833 N N . ALA A 1 361 ? -24.521 19.603 -9.943 1.00 96.69 361 ALA A N 1
ATOM 2834 C CA . ALA A 1 361 ? -24.961 19.780 -11.321 1.00 96.69 361 ALA A CA 1
ATOM 2835 C C . ALA A 1 361 ? -26.496 19.847 -11.434 1.00 96.69 361 ALA A C 1
ATOM 2837 O O . ALA A 1 361 ? -27.029 20.766 -12.056 1.00 96.69 361 ALA A O 1
ATOM 2838 N N . GLY A 1 362 ? -27.211 18.945 -10.756 1.00 95.56 362 GLY A N 1
ATOM 2839 C CA . GLY A 1 362 ? -28.673 18.889 -10.704 1.00 95.56 362 GLY A CA 1
ATOM 2840 C C . GLY A 1 362 ? -29.300 20.154 -10.112 1.00 95.56 362 GLY A C 1
ATOM 2841 O O . GLY A 1 362 ? -30.229 20.698 -10.706 1.00 95.56 362 GLY A O 1
ATOM 2842 N N . LYS A 1 363 ? -28.735 20.706 -9.023 1.00 93.00 363 LYS A N 1
ATOM 2843 C CA . LYS A 1 363 ? -29.161 22.004 -8.446 1.00 93.00 363 LYS A CA 1
ATOM 2844 C C . LYS A 1 363 ? -29.134 23.157 -9.454 1.00 93.00 363 LYS A C 1
ATOM 2846 O O . LYS A 1 363 ? -29.896 24.112 -9.303 1.00 93.00 363 LYS A O 1
ATOM 2851 N N . SER A 1 364 ? -28.228 23.103 -10.431 1.00 94.19 364 SER A N 1
ATOM 2852 C CA . SER A 1 364 ? -28.106 24.117 -11.485 1.00 94.19 364 SER A CA 1
ATOM 2853 C C . SER A 1 364 ? -29.029 23.798 -12.663 1.00 94.19 364 SER A C 1
ATOM 2855 O O . SER A 1 364 ? -29.712 24.690 -13.157 1.00 94.19 364 SER A O 1
ATOM 2857 N N . PHE A 1 365 ? -29.098 22.528 -13.071 1.00 95.88 365 PHE A N 1
ATOM 2858 C CA . PHE A 1 365 ? -29.898 22.067 -14.206 1.00 95.88 365 PHE A CA 1
ATOM 2859 C C . PHE A 1 365 ? -31.402 22.173 -13.971 1.00 95.88 365 PHE A C 1
ATOM 2861 O O . PHE A 1 365 ? -32.109 22.768 -14.778 1.00 95.88 365 PHE A O 1
ATOM 2868 N N . PHE A 1 366 ? -31.917 21.647 -12.858 1.00 94.06 366 PHE A N 1
ATOM 2869 C CA . PHE A 1 366 ? -33.363 21.597 -12.639 1.00 94.06 366 PHE A CA 1
ATOM 2870 C C . PHE A 1 366 ? -33.991 22.993 -12.472 1.00 94.06 366 PHE A C 1
ATOM 2872 O O . PHE A 1 366 ? -35.160 23.173 -12.805 1.00 94.06 366 PHE A O 1
ATOM 2879 N N . LYS A 1 367 ? -33.212 24.011 -12.067 1.00 91.94 367 LYS A N 1
ATOM 2880 C CA . LYS A 1 367 ? -33.655 25.420 -12.022 1.00 91.94 367 LYS A CA 1
ATOM 2881 C C . LYS A 1 367 ? -34.075 25.991 -13.382 1.00 91.94 367 LYS A C 1
ATOM 2883 O O . LYS A 1 367 ? -34.804 26.975 -13.411 1.00 91.94 367 LYS A O 1
ATOM 2888 N N . LEU A 1 368 ? -33.660 25.385 -14.496 1.00 91.44 368 LEU A N 1
ATOM 2889 C CA . LEU A 1 368 ? -34.120 25.760 -15.840 1.00 91.44 368 LEU A CA 1
ATOM 2890 C C . LEU A 1 368 ? -35.577 25.368 -16.131 1.00 91.44 368 LEU A C 1
ATOM 2892 O O . LEU A 1 368 ? -36.147 25.839 -17.112 1.00 91.44 368 LEU A O 1
ATOM 2896 N N . TYR A 1 369 ? -36.166 24.492 -15.318 1.00 89.94 369 TYR A N 1
ATOM 2897 C CA . TYR A 1 369 ? -37.461 23.857 -15.564 1.00 89.94 369 TYR A CA 1
ATOM 2898 C C . TYR A 1 369 ? -38.475 24.218 -14.465 1.00 89.94 369 TYR A C 1
ATOM 2900 O O . TYR A 1 369 ? -39.287 23.390 -14.070 1.00 89.94 369 TYR A O 1
ATOM 2908 N N . ILE A 1 370 ? -38.402 25.449 -13.947 1.00 87.56 370 ILE A N 1
ATOM 2909 C CA . ILE A 1 370 ? -39.340 25.998 -12.947 1.00 87.56 370 ILE A CA 1
ATOM 2910 C C . ILE A 1 370 ? -40.563 26.691 -13.570 1.00 87.56 370 ILE A C 1
ATOM 2912 O O . ILE A 1 370 ? -41.499 27.052 -12.863 1.00 87.56 370 ILE A O 1
ATOM 2916 N N . ASP A 1 371 ? -40.567 26.893 -14.888 1.00 87.44 371 ASP A N 1
ATOM 2917 C CA . ASP A 1 371 ? -41.751 27.317 -15.633 1.00 87.44 371 ASP A CA 1
ATOM 2918 C C . ASP A 1 371 ? -42.802 26.200 -15.663 1.00 87.44 371 ASP A C 1
ATOM 2920 O O . ASP A 1 371 ? -42.463 25.021 -15.578 1.00 87.44 371 ASP A O 1
ATOM 2924 N N . SER A 1 372 ? -44.074 26.557 -15.868 1.00 83.12 372 SER A N 1
ATOM 2925 C CA . SER A 1 372 ? -45.193 25.604 -15.795 1.00 83.12 372 SER A CA 1
ATOM 2926 C C . SER A 1 372 ? -44.985 24.331 -16.629 1.00 83.12 372 SER A C 1
ATOM 2928 O O . SER A 1 372 ? -45.344 23.253 -16.169 1.00 83.12 372 SER A O 1
ATOM 2930 N N . SER A 1 373 ? -44.385 24.437 -17.824 1.00 86.19 373 SER A N 1
ATOM 2931 C CA . SER A 1 373 ? -44.165 23.285 -18.710 1.00 86.19 373 SER A CA 1
ATOM 2932 C C . SER A 1 373 ? -43.007 22.392 -18.251 1.00 86.19 373 SER A C 1
ATOM 2934 O O . SER A 1 373 ? -43.134 21.168 -18.215 1.00 86.19 373 SER A O 1
ATOM 2936 N N . GLY A 1 374 ? -41.883 22.994 -17.846 1.00 87.31 374 GLY A N 1
ATOM 2937 C CA . GLY A 1 374 ? -40.729 22.262 -17.326 1.00 87.31 374 GLY A CA 1
ATOM 2938 C C . GLY A 1 374 ? -41.024 21.590 -15.986 1.00 87.31 374 GLY A C 1
ATOM 2939 O O . GLY A 1 374 ? -40.590 20.462 -15.746 1.00 87.31 374 GLY A O 1
ATOM 2940 N N . ALA A 1 375 ? -41.807 22.256 -15.141 1.00 86.06 375 ALA A N 1
ATOM 2941 C CA . ALA A 1 375 ? -42.125 21.778 -13.809 1.00 86.06 375 ALA A CA 1
ATOM 2942 C C . ALA A 1 375 ? -43.134 20.614 -13.862 1.00 86.06 375 ALA A C 1
ATOM 2944 O O . ALA A 1 375 ? -42.973 19.633 -13.134 1.00 86.06 375 ALA A O 1
ATOM 2945 N N . GLU A 1 376 ? -44.107 20.649 -14.784 1.00 86.06 376 GLU A N 1
ATOM 2946 C CA . GLU A 1 376 ? -44.991 19.509 -15.065 1.00 86.06 376 GLU A CA 1
ATOM 2947 C C . GLU A 1 376 ? -44.214 18.299 -15.619 1.00 86.06 376 GLU A C 1
ATOM 2949 O O . GLU A 1 376 ? -44.407 17.177 -15.143 1.00 86.06 376 GLU A O 1
ATOM 2954 N N . PHE A 1 377 ? -43.271 18.517 -16.546 1.00 89.75 377 PHE A N 1
ATOM 2955 C CA . PHE A 1 377 ? -42.369 17.470 -17.046 1.00 89.75 377 PHE A CA 1
ATOM 2956 C C . PHE A 1 377 ? -41.562 16.810 -15.915 1.00 89.75 377 PHE A C 1
ATOM 2958 O O . PHE A 1 377 ? -41.556 15.581 -15.794 1.00 89.75 377 PHE A O 1
ATOM 2965 N N . LEU A 1 378 ? -40.923 17.603 -15.045 1.00 89.75 378 LEU A N 1
ATOM 2966 C CA . LEU A 1 378 ? -40.156 17.069 -13.916 1.00 89.75 378 LEU A CA 1
ATOM 2967 C C . LEU A 1 378 ? -41.050 16.320 -12.922 1.00 89.75 378 LEU A C 1
ATOM 2969 O O . LEU A 1 378 ? -40.678 15.239 -12.470 1.00 89.75 378 LEU A O 1
ATOM 2973 N N . MET A 1 379 ? -42.243 16.836 -12.620 1.00 87.88 379 MET A N 1
ATOM 2974 C CA . MET A 1 379 ? -43.223 16.160 -11.766 1.00 87.88 379 MET A CA 1
ATOM 2975 C C . MET A 1 379 ? -43.636 14.790 -12.334 1.00 87.88 379 MET A C 1
ATOM 2977 O O . MET A 1 379 ? -43.703 13.808 -11.588 1.00 87.88 379 MET A O 1
ATOM 2981 N N . LEU A 1 380 ? -43.883 14.700 -13.646 1.00 89.44 380 LEU A N 1
ATOM 2982 C CA . LEU A 1 380 ? -44.190 13.438 -14.323 1.00 89.44 380 LEU A CA 1
ATOM 2983 C C . LEU A 1 380 ? -43.006 12.463 -14.256 1.00 89.44 380 LEU A C 1
ATOM 2985 O O . LEU A 1 380 ? -43.205 11.313 -13.862 1.00 89.44 380 LEU A O 1
ATOM 2989 N N . ARG A 1 381 ? -41.775 12.917 -14.539 1.00 91.19 381 ARG A N 1
ATOM 2990 C CA . ARG A 1 381 ? -40.550 12.098 -14.427 1.00 91.19 381 ARG A CA 1
ATOM 2991 C C . ARG A 1 381 ? -40.340 11.578 -12.999 1.00 91.19 381 ARG A C 1
ATOM 2993 O O . ARG A 1 381 ? -40.057 10.396 -12.816 1.00 91.19 381 ARG A O 1
ATOM 3000 N N . ILE A 1 382 ? -40.559 12.420 -11.984 1.00 90.38 382 ILE A N 1
ATOM 3001 C CA . ILE A 1 382 ? -40.469 12.038 -10.566 1.00 90.38 382 ILE A CA 1
ATOM 3002 C C . ILE A 1 382 ? -41.476 10.927 -10.232 1.00 90.38 382 ILE A C 1
ATOM 3004 O O . ILE A 1 382 ? -41.079 9.907 -9.668 1.00 90.38 382 ILE A O 1
ATOM 3008 N N . ARG A 1 383 ? -42.755 11.078 -10.610 1.00 88.75 383 ARG A N 1
ATOM 3009 C CA . ARG A 1 383 ? -43.792 10.060 -10.342 1.00 88.75 383 ARG A CA 1
ATOM 3010 C C . ARG A 1 383 ? -43.601 8.762 -11.128 1.00 88.75 383 ARG A C 1
ATOM 3012 O O . ARG A 1 383 ? -43.885 7.694 -10.596 1.00 88.75 383 ARG A O 1
ATOM 3019 N N . GLN A 1 384 ? -43.170 8.840 -12.386 1.00 90.38 384 GLN A N 1
ATOM 3020 C CA . GLN A 1 384 ? -43.121 7.683 -13.291 1.00 90.38 384 GLN A CA 1
ATOM 3021 C C . GLN A 1 384 ? -41.793 6.917 -13.250 1.00 90.38 384 GLN A C 1
ATOM 3023 O O . GLN A 1 384 ? -41.784 5.729 -13.563 1.00 90.38 384 GLN A O 1
ATOM 3028 N N . VAL A 1 385 ? -40.688 7.569 -12.872 1.00 90.75 385 VAL A N 1
ATOM 3029 C CA . VAL A 1 385 ? -39.340 6.973 -12.893 1.00 90.75 385 VAL A CA 1
ATOM 3030 C C . VAL A 1 385 ? -38.735 6.938 -11.494 1.00 90.75 385 VAL A C 1
ATOM 3032 O O . VAL A 1 385 ? -38.489 5.859 -10.963 1.00 90.75 385 VAL A O 1
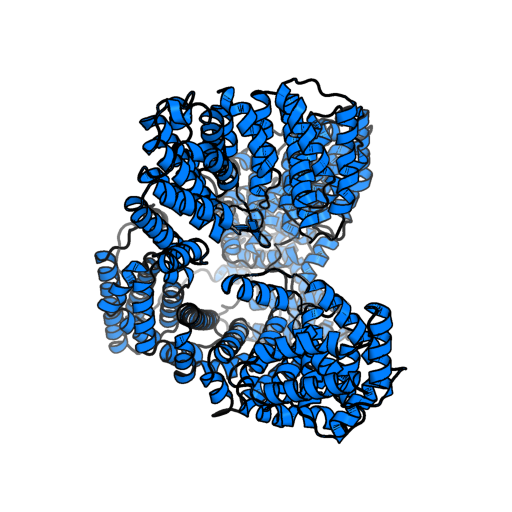ATOM 3035 N N . TYR A 1 386 ? -38.547 8.094 -10.855 1.00 91.75 386 TYR A N 1
ATOM 3036 C CA . TYR A 1 386 ? -37.736 8.185 -9.635 1.00 91.75 386 TYR A CA 1
ATOM 3037 C C . TYR A 1 386 ? -38.406 7.557 -8.400 1.00 91.75 386 TYR A C 1
ATOM 3039 O O . TYR A 1 386 ? -37.785 6.746 -7.711 1.00 91.75 386 TYR A O 1
ATOM 3047 N N . LEU A 1 387 ? -39.678 7.869 -8.123 1.00 87.69 387 LEU A N 1
ATOM 3048 C CA . LEU A 1 387 ? -40.395 7.286 -6.978 1.00 87.69 387 LEU A CA 1
ATOM 3049 C C . LEU A 1 387 ? -40.584 5.757 -7.099 1.00 87.69 387 LEU A C 1
ATOM 3051 O O . LEU A 1 387 ? -40.427 5.069 -6.090 1.00 87.69 387 LEU A O 1
ATOM 3055 N N . PRO A 1 388 ? -40.832 5.177 -8.291 1.00 88.38 388 PRO A N 1
ATOM 3056 C CA . PRO A 1 388 ? -40.731 3.732 -8.487 1.00 88.38 388 PRO A CA 1
ATOM 3057 C C . PRO A 1 388 ? -39.307 3.186 -8.302 1.00 88.38 388 PRO A C 1
ATOM 3059 O O . PRO A 1 388 ? -39.134 2.154 -7.654 1.00 88.38 388 PRO A O 1
ATOM 3062 N N . GLN A 1 389 ? -38.280 3.863 -8.830 1.00 86.62 389 GLN A N 1
ATOM 3063 C CA . GLN A 1 389 ? -36.896 3.376 -8.811 1.00 86.62 389 GLN A CA 1
ATOM 3064 C C . GLN A 1 389 ? -36.317 3.278 -7.392 1.00 86.62 389 GLN A C 1
ATOM 3066 O O . GLN A 1 389 ? -35.737 2.249 -7.063 1.00 86.62 389 GLN A O 1
ATOM 3071 N N . ILE A 1 390 ? -36.534 4.260 -6.509 1.00 82.50 390 ILE A N 1
ATOM 3072 C CA . ILE A 1 390 ? -36.038 4.191 -5.114 1.00 82.50 390 ILE A CA 1
ATOM 3073 C C . ILE A 1 390 ? -36.646 3.020 -4.307 1.00 82.50 390 ILE A C 1
ATOM 3075 O O . ILE A 1 390 ? -36.017 2.505 -3.378 1.00 82.50 390 ILE A O 1
ATOM 3079 N N . ILE A 1 391 ? -37.848 2.562 -4.684 1.00 77.38 391 ILE A N 1
ATOM 3080 C CA . ILE A 1 391 ? -38.544 1.424 -4.059 1.00 77.38 391 ILE A CA 1
ATOM 3081 C C . ILE A 1 391 ? -38.138 0.085 -4.701 1.00 77.38 391 ILE A C 1
ATOM 3083 O O . ILE A 1 391 ? -38.025 -0.916 -3.996 1.00 77.38 391 ILE A O 1
ATOM 3087 N N . ALA A 1 392 ? -37.955 0.047 -6.026 1.00 78.00 392 ALA A N 1
ATOM 3088 C CA . ALA A 1 392 ? -37.839 -1.192 -6.805 1.00 78.00 392 ALA A CA 1
ATOM 3089 C C . ALA A 1 392 ? -36.436 -1.497 -7.368 1.00 78.00 392 ALA A C 1
ATOM 3091 O O . ALA A 1 392 ? -36.240 -2.573 -7.944 1.00 78.00 392 ALA A O 1
ATOM 3092 N N . ALA A 1 393 ? -35.469 -0.581 -7.252 1.00 74.50 393 ALA A N 1
ATOM 3093 C CA . ALA A 1 393 ? -34.116 -0.800 -7.756 1.00 74.50 393 ALA A CA 1
ATOM 3094 C C . ALA A 1 393 ? -33.409 -1.960 -7.036 1.00 74.50 393 ALA A C 1
ATOM 3096 O O . ALA A 1 393 ? -33.595 -2.206 -5.846 1.00 74.50 393 ALA A O 1
ATOM 3097 N N . LYS A 1 394 ? -32.577 -2.678 -7.798 1.00 71.62 394 LYS A N 1
ATOM 3098 C CA . LYS A 1 394 ? -31.818 -3.853 -7.336 1.00 71.62 394 LYS A CA 1
ATOM 3099 C C . LYS A 1 394 ? -30.392 -3.519 -6.890 1.00 71.62 394 LYS A C 1
ATOM 3101 O O . LYS A 1 394 ? -29.667 -4.424 -6.492 1.00 71.62 394 LYS A O 1
ATOM 3106 N N . VAL A 1 395 ? -29.984 -2.260 -7.018 1.00 73.38 395 VAL A N 1
ATOM 3107 C CA . VAL A 1 395 ? -28.647 -1.751 -6.702 1.00 73.38 395 VAL A CA 1
ATOM 3108 C C . VAL A 1 395 ? -28.836 -0.565 -5.762 1.00 73.38 395 VAL A C 1
ATOM 3110 O O . VAL A 1 395 ? -29.682 0.288 -6.030 1.00 73.38 395 VAL A O 1
ATOM 3113 N N . GLU A 1 396 ? -28.094 -0.499 -4.654 1.00 71.38 396 GLU A N 1
ATOM 3114 C CA . GLU A 1 396 ? -28.303 0.593 -3.690 1.00 71.38 396 GLU A CA 1
ATOM 3115 C C . GLU A 1 396 ? -27.796 1.937 -4.225 1.00 71.38 396 GLU A C 1
ATOM 3117 O O . GLU A 1 396 ? -28.429 2.949 -3.956 1.00 71.38 396 GLU A O 1
ATOM 3122 N N . SER A 1 397 ? -26.742 1.969 -5.056 1.00 81.06 397 SER A N 1
ATOM 3123 C CA . SER A 1 397 ? -26.266 3.218 -5.677 1.00 81.06 397 SER A CA 1
ATOM 3124 C C . SER A 1 397 ? -27.354 3.909 -6.506 1.00 81.06 397 SER A C 1
ATOM 3126 O O . SER A 1 397 ? -27.428 5.136 -6.507 1.00 81.06 397 SER A O 1
ATOM 3128 N N . ASP A 1 398 ? -28.253 3.141 -7.135 1.00 85.31 398 ASP A N 1
ATOM 3129 C CA . ASP A 1 398 ? -29.448 3.676 -7.794 1.00 85.31 398 ASP A CA 1
ATOM 3130 C C . ASP A 1 398 ? -30.403 4.313 -6.767 1.00 85.31 398 ASP A C 1
ATOM 3132 O O . ASP A 1 398 ? -30.885 5.425 -6.970 1.00 85.31 398 ASP A O 1
ATOM 3136 N N . ARG A 1 399 ? -30.682 3.634 -5.643 1.00 83.94 399 ARG A N 1
ATOM 3137 C CA . ARG A 1 399 ? -31.594 4.133 -4.592 1.00 83.94 399 ARG A CA 1
ATOM 3138 C C . ARG A 1 399 ? -31.033 5.390 -3.923 1.00 83.94 399 ARG A C 1
ATOM 3140 O O . ARG A 1 399 ? -31.760 6.369 -3.768 1.00 83.94 399 ARG A O 1
ATOM 3147 N N . GLU A 1 400 ? -29.749 5.375 -3.567 1.00 84.19 400 GLU A N 1
ATOM 3148 C CA . GLU A 1 400 ? -29.006 6.510 -3.007 1.00 84.19 400 GLU A CA 1
ATOM 3149 C C . GLU A 1 400 ? -28.996 7.690 -3.980 1.00 84.19 400 GLU A C 1
ATOM 3151 O O . GLU A 1 400 ? -29.333 8.812 -3.606 1.00 84.19 400 GLU A O 1
ATOM 3156 N N . GLY A 1 401 ? -28.660 7.422 -5.244 1.00 88.44 401 GLY A N 1
ATOM 3157 C CA . GLY A 1 401 ? -28.625 8.409 -6.313 1.00 88.44 401 GLY A CA 1
ATOM 3158 C C . GLY A 1 401 ? -29.962 9.100 -6.522 1.00 88.44 401 GLY A C 1
ATOM 3159 O O . GLY A 1 401 ? -30.022 10.325 -6.616 1.00 88.44 401 GLY A O 1
ATOM 3160 N N . ILE A 1 402 ? -31.051 8.331 -6.532 1.00 91.69 402 ILE A N 1
ATOM 3161 C CA . ILE A 1 402 ? -32.401 8.875 -6.651 1.00 91.69 402 ILE A CA 1
ATOM 3162 C C . ILE A 1 402 ? -32.830 9.641 -5.388 1.00 91.69 402 ILE A C 1
ATOM 3164 O O . ILE A 1 402 ? -33.449 10.699 -5.515 1.00 91.69 402 ILE A O 1
ATOM 3168 N N . ALA A 1 403 ? -32.477 9.185 -4.182 1.00 86.81 403 ALA A N 1
ATOM 3169 C CA . ALA A 1 403 ? -32.733 9.942 -2.951 1.00 86.81 403 ALA A CA 1
ATOM 3170 C C . ALA A 1 403 ? -32.037 11.318 -2.979 1.00 86.81 403 ALA A C 1
ATOM 3172 O O . ALA A 1 403 ? -32.666 12.343 -2.699 1.00 86.81 403 ALA A O 1
ATOM 3173 N N . ALA A 1 404 ? -30.772 11.347 -3.404 1.00 88.81 404 ALA A N 1
ATOM 3174 C CA . ALA A 1 404 ? -29.988 12.566 -3.567 1.00 88.81 404 ALA A CA 1
ATOM 3175 C C . ALA A 1 404 ? -30.543 13.483 -4.679 1.00 88.81 404 ALA A C 1
ATOM 3177 O O . ALA A 1 404 ? -30.615 14.702 -4.499 1.00 88.81 404 ALA A O 1
ATOM 3178 N N . LEU A 1 405 ? -31.009 12.910 -5.799 1.00 92.75 405 LEU A N 1
ATOM 3179 C CA . LEU A 1 405 ? -31.662 13.635 -6.897 1.00 92.75 405 LEU A CA 1
ATOM 3180 C C . LEU A 1 405 ? -32.934 14.346 -6.416 1.00 92.75 405 LEU A C 1
ATOM 3182 O O . LEU A 1 405 ? -33.110 15.538 -6.675 1.00 92.75 405 LEU A O 1
ATOM 3186 N N . LEU A 1 406 ? -33.799 13.653 -5.667 1.00 89.56 406 LEU A N 1
ATOM 3187 C CA . LEU A 1 406 ? -35.021 14.238 -5.099 1.00 89.56 406 LEU A CA 1
ATOM 3188 C C . LEU A 1 406 ? -34.716 15.417 -4.157 1.00 89.56 406 LEU A C 1
ATOM 3190 O O . LEU A 1 406 ? -35.476 16.384 -4.121 1.00 89.56 406 LEU A O 1
ATOM 3194 N N . GLY A 1 407 ? -33.579 15.380 -3.453 1.00 85.19 407 GLY A N 1
ATOM 3195 C CA . GLY A 1 407 ? -33.096 16.468 -2.598 1.00 85.19 407 GLY A CA 1
ATOM 3196 C C . GLY A 1 407 ? -32.595 17.724 -3.330 1.00 85.19 407 GLY A C 1
ATOM 3197 O O . GLY A 1 407 ? -32.334 18.730 -2.668 1.00 85.19 407 GLY A O 1
ATOM 3198 N N . VAL A 1 408 ? -32.453 17.703 -4.664 1.00 90.50 408 VAL A N 1
ATOM 3199 C CA . VAL A 1 408 ? -31.997 18.862 -5.464 1.00 90.50 408 VAL A CA 1
ATOM 3200 C C . VAL A 1 408 ? -33.042 19.420 -6.438 1.00 90.50 408 VAL A C 1
ATOM 3202 O O . VAL A 1 408 ? -32.746 20.362 -7.177 1.00 90.50 408 VAL A O 1
ATOM 3205 N N . ILE A 1 409 ? -34.263 18.877 -6.429 1.00 89.50 409 ILE A N 1
ATOM 3206 C CA . ILE A 1 409 ? -35.394 19.406 -7.201 1.00 89.50 409 ILE A CA 1
ATOM 3207 C C . ILE A 1 409 ? -35.792 20.804 -6.668 1.00 89.50 409 ILE A C 1
ATOM 3209 O O . ILE A 1 409 ? -35.890 20.977 -5.450 1.00 89.50 409 ILE A O 1
ATOM 3213 N N . PRO A 1 410 ? -36.031 21.811 -7.536 1.00 86.88 410 PRO A N 1
ATOM 3214 C CA . PRO A 1 410 ? -36.430 23.149 -7.113 1.00 86.88 410 PRO A CA 1
ATOM 3215 C C . PRO A 1 410 ? -37.751 23.169 -6.347 1.00 86.88 410 PRO A C 1
ATOM 3217 O O . PRO A 1 410 ? -38.677 22.406 -6.633 1.00 86.88 410 PRO A O 1
ATOM 3220 N N . SER A 1 411 ? -37.855 24.125 -5.428 1.00 80.25 411 SER A N 1
ATOM 3221 C CA . SER A 1 411 ? -39.063 24.431 -4.661 1.00 80.25 411 SER A CA 1
ATOM 3222 C C . SER A 1 411 ? -40.309 24.551 -5.528 1.00 80.25 411 SER A C 1
ATOM 3224 O O . SER A 1 411 ? -41.339 23.993 -5.197 1.00 80.25 411 SER A O 1
ATOM 3226 N N . GLU A 1 412 ? -40.206 25.223 -6.662 1.00 81.19 412 GLU A N 1
ATOM 3227 C CA . GLU A 1 412 ? -41.278 25.529 -7.601 1.00 81.19 412 GLU A CA 1
ATOM 3228 C C . GLU A 1 412 ? -41.914 24.255 -8.177 1.00 81.19 412 GLU A C 1
ATOM 3230 O O . GLU A 1 412 ? -43.126 24.196 -8.357 1.00 81.19 412 GLU A O 1
ATOM 3235 N N . VAL A 1 413 ? -41.109 23.208 -8.389 1.00 83.50 413 VAL A N 1
ATOM 3236 C CA . VAL A 1 413 ? -41.560 21.892 -8.868 1.00 83.50 413 VAL A CA 1
ATOM 3237 C C . VAL A 1 413 ? -42.179 21.084 -7.725 1.00 83.50 413 VAL A C 1
ATOM 3239 O O . VAL A 1 413 ? -43.221 20.455 -7.895 1.00 83.50 413 VAL A O 1
ATOM 3242 N N . LEU A 1 414 ? -41.563 21.118 -6.537 1.00 77.69 414 LEU A N 1
ATOM 3243 C CA . LEU A 1 414 ? -42.088 20.467 -5.329 1.00 77.69 414 LEU A CA 1
ATOM 3244 C C . LEU A 1 414 ? -43.413 21.099 -4.858 1.00 77.69 414 LEU A C 1
ATOM 3246 O O . LEU A 1 414 ? -44.246 20.409 -4.273 1.00 77.69 414 LEU A O 1
ATOM 3250 N N . LEU A 1 415 ? -43.600 22.393 -5.131 1.00 73.00 415 LEU A N 1
ATOM 3251 C CA . LEU A 1 415 ? -44.768 23.207 -4.794 1.00 73.00 415 LEU A CA 1
ATOM 3252 C C . LEU A 1 415 ? -45.811 23.294 -5.932 1.00 73.00 415 LEU A C 1
ATOM 3254 O O . LEU A 1 415 ? -46.679 24.174 -5.929 1.00 73.00 415 LEU A O 1
ATOM 3258 N N . LEU A 1 416 ? -45.778 22.376 -6.903 1.00 72.56 416 LEU A N 1
ATOM 3259 C CA . LEU A 1 416 ? -46.851 22.269 -7.890 1.00 72.56 416 LEU A CA 1
ATOM 3260 C C . LEU A 1 416 ? -48.136 21.722 -7.256 1.00 72.56 416 LEU A C 1
ATOM 3262 O O . LEU A 1 416 ? -48.264 20.540 -6.931 1.00 72.56 416 LEU A O 1
ATOM 3266 N N . SER A 1 417 ? -49.125 22.607 -7.144 1.00 58.25 417 SER A N 1
ATOM 3267 C CA . SER A 1 417 ? -50.500 22.281 -6.769 1.00 58.25 417 SER A CA 1
ATOM 3268 C C . SER A 1 417 ? -51.200 21.480 -7.875 1.00 58.25 417 SER A C 1
ATOM 3270 O O . SER A 1 417 ? -51.954 22.035 -8.675 1.00 58.25 417 SER A O 1
ATOM 3272 N N . THR A 1 418 ? -51.000 20.161 -7.916 1.00 55.88 418 THR A N 1
ATOM 3273 C CA . THR A 1 418 ? -51.903 19.280 -8.673 1.00 55.88 418 THR A CA 1
ATOM 3274 C C . THR A 1 418 ? -53.309 19.271 -8.070 1.00 55.88 418 THR A C 1
ATOM 3276 O O . THR A 1 418 ? -53.481 19.548 -6.888 1.00 55.88 418 THR A O 1
ATOM 3279 N N . LEU A 1 419 ? -54.313 18.864 -8.857 1.00 51.56 419 LEU A N 1
ATOM 3280 C CA . LEU A 1 419 ? -55.717 18.692 -8.426 1.00 51.56 419 LEU A CA 1
ATOM 3281 C C . LEU A 1 419 ? -55.911 17.751 -7.214 1.00 51.56 419 LEU A C 1
ATOM 3283 O O . LEU A 1 419 ? -56.992 17.698 -6.633 1.00 51.56 419 LEU A O 1
ATOM 3287 N N . SER A 1 420 ? -54.867 17.022 -6.819 1.00 52.62 420 SER A N 1
ATOM 3288 C CA . SER A 1 420 ? -54.713 16.421 -5.496 1.00 52.62 420 SER A CA 1
ATOM 3289 C C . SER A 1 420 ? -53.546 17.078 -4.751 1.00 52.62 420 SER A C 1
ATOM 3291 O O . SER A 1 420 ? -52.461 17.189 -5.329 1.00 52.62 420 SER A O 1
ATOM 3293 N N . ASP A 1 421 ? -53.732 17.397 -3.462 1.00 54.50 421 ASP A N 1
ATOM 3294 C CA . ASP A 1 421 ? -52.756 18.015 -2.527 1.00 54.50 421 ASP A CA 1
ATOM 3295 C C . ASP A 1 421 ? -51.517 17.134 -2.204 1.00 54.50 421 ASP A C 1
ATOM 3297 O O . ASP A 1 421 ? -51.031 17.094 -1.072 1.00 54.50 421 ASP A O 1
ATOM 3301 N N . SER A 1 422 ? -51.068 16.307 -3.147 1.00 67.12 422 SER A N 1
ATOM 3302 C CA . SER A 1 422 ? -50.354 15.066 -2.857 1.00 67.12 422 SER A CA 1
ATOM 3303 C C . SER A 1 422 ? -48.884 15.045 -3.250 1.00 67.12 422 SER A C 1
ATOM 3305 O O . SER A 1 422 ? -48.180 14.216 -2.695 1.00 67.12 422 SER A O 1
ATOM 3307 N N . PHE A 1 423 ? -48.384 15.891 -4.159 1.00 79.38 423 PHE A N 1
ATOM 3308 C CA . PHE A 1 423 ? -47.065 15.645 -4.768 1.00 79.38 423 PHE A CA 1
ATOM 3309 C C . PHE A 1 423 ? -45.895 15.694 -3.770 1.00 79.38 423 PHE A C 1
ATOM 3311 O O . PHE A 1 423 ? -45.189 14.699 -3.600 1.00 79.38 423 PHE A O 1
ATOM 3318 N N . ALA A 1 424 ? -45.733 16.793 -3.027 1.00 78.69 424 ALA A N 1
ATOM 3319 C CA . ALA A 1 424 ? -44.724 16.864 -1.966 1.00 78.69 424 ALA A CA 1
ATOM 3320 C C . ALA A 1 424 ? -44.941 15.780 -0.890 1.00 78.69 424 ALA A C 1
ATOM 3322 O O . ALA A 1 424 ? -43.987 15.149 -0.437 1.00 78.69 424 ALA A O 1
ATOM 3323 N N . ALA A 1 425 ? -46.199 15.506 -0.523 1.00 79.88 425 ALA A N 1
ATOM 3324 C CA . ALA A 1 425 ? -46.549 14.470 0.448 1.00 79.88 425 ALA A CA 1
ATOM 3325 C C . ALA A 1 425 ? -46.215 13.042 -0.041 1.00 79.88 425 ALA A C 1
ATOM 3327 O O . ALA A 1 425 ? -45.883 12.180 0.769 1.00 79.88 425 ALA A O 1
ATOM 3328 N N . GLU A 1 426 ? -46.270 12.790 -1.350 1.00 83.69 426 GLU A N 1
ATOM 3329 C CA . GLU A 1 426 ? -45.925 11.531 -2.014 1.00 83.69 426 GLU A CA 1
ATOM 3330 C C . GLU A 1 426 ? -44.409 11.287 -1.972 1.00 83.69 426 GLU A C 1
ATOM 3332 O O . GLU A 1 426 ? -43.974 10.193 -1.597 1.00 83.69 426 GLU A O 1
ATOM 3337 N N . ILE A 1 427 ? -43.612 12.327 -2.252 1.00 85.31 427 ILE A N 1
ATOM 3338 C CA . ILE A 1 427 ? -42.147 12.300 -2.121 1.00 85.31 427 ILE A CA 1
ATOM 3339 C C . ILE A 1 427 ? -41.749 12.094 -0.654 1.00 85.31 427 ILE A C 1
ATOM 3341 O O . ILE A 1 427 ? -41.006 11.160 -0.352 1.00 85.31 427 ILE A O 1
ATOM 3345 N N . ILE A 1 428 ? -42.287 12.901 0.272 1.00 84.06 428 ILE A N 1
ATOM 3346 C CA . ILE A 1 428 ? -41.985 12.795 1.711 1.00 84.06 428 ILE A CA 1
ATOM 3347 C C . ILE A 1 428 ? -42.325 11.397 2.230 1.00 84.06 428 ILE A C 1
ATOM 3349 O O . ILE A 1 428 ? -41.475 10.759 2.840 1.00 84.06 428 ILE A O 1
ATOM 3353 N N . ARG A 1 429 ? -43.523 10.873 1.934 1.00 84.69 429 ARG A N 1
ATOM 3354 C CA . ARG A 1 429 ? -43.924 9.509 2.324 1.00 84.69 429 ARG A CA 1
ATOM 3355 C C . ARG A 1 429 ? -42.936 8.454 1.815 1.00 84.69 429 ARG A C 1
ATOM 3357 O O . ARG A 1 429 ? -42.629 7.514 2.542 1.00 84.69 429 ARG A O 1
ATOM 3364 N N . THR A 1 430 ? -42.430 8.604 0.592 1.00 84.94 430 THR A N 1
ATOM 3365 C CA . THR A 1 430 ? -41.481 7.654 -0.012 1.00 84.94 430 THR A CA 1
ATOM 3366 C C . THR A 1 430 ? -40.107 7.708 0.667 1.00 84.94 430 THR A C 1
ATOM 3368 O O . THR A 1 430 ? -39.541 6.665 1.004 1.00 84.94 430 THR A O 1
ATOM 3371 N N . LEU A 1 431 ? -39.596 8.909 0.958 1.00 84.75 431 LEU A N 1
ATOM 3372 C CA . LEU A 1 431 ? -38.342 9.092 1.698 1.00 84.75 431 LEU A CA 1
ATOM 3373 C C . LEU A 1 431 ? -38.462 8.604 3.156 1.00 84.75 431 LEU A C 1
ATOM 3375 O O . LEU A 1 431 ? -37.595 7.877 3.633 1.00 84.75 431 LEU A O 1
ATOM 3379 N N . THR A 1 432 ? -39.566 8.902 3.845 1.00 83.19 432 THR A N 1
ATOM 3380 C CA . THR A 1 432 ? -39.839 8.442 5.221 1.00 83.19 432 THR A CA 1
ATOM 3381 C C . THR A 1 432 ? -40.012 6.917 5.315 1.00 83.19 432 THR A C 1
ATOM 3383 O O . THR A 1 432 ? -39.545 6.291 6.275 1.00 83.19 432 THR A O 1
ATOM 3386 N N . PHE A 1 433 ? -40.608 6.284 4.297 1.00 79.69 433 PHE A N 1
ATOM 3387 C CA . PHE A 1 433 ? -40.653 4.822 4.180 1.00 79.69 433 PHE A CA 1
ATOM 3388 C C . PHE A 1 433 ? -39.248 4.223 4.010 1.00 79.69 433 PHE A C 1
ATOM 3390 O O . PHE A 1 433 ? -38.907 3.249 4.682 1.00 79.69 433 PHE A O 1
ATOM 3397 N N . THR A 1 434 ? -38.412 4.854 3.180 1.00 76.88 434 THR A N 1
ATOM 3398 C CA . THR A 1 434 ? -37.010 4.460 2.958 1.00 76.88 434 THR A CA 1
ATOM 3399 C C . THR A 1 434 ? -36.183 4.558 4.247 1.00 76.88 434 THR A C 1
ATOM 3401 O O . THR A 1 434 ? -35.492 3.607 4.604 1.00 76.88 434 THR A O 1
ATOM 3404 N N . ILE A 1 435 ? -36.336 5.642 5.020 1.00 78.88 435 ILE A N 1
ATOM 3405 C CA . ILE A 1 435 ? -35.692 5.809 6.340 1.00 78.88 435 ILE A CA 1
ATOM 3406 C C . ILE A 1 435 ? -36.083 4.688 7.314 1.00 78.88 435 ILE A C 1
ATOM 3408 O O . ILE A 1 435 ? -35.264 4.240 8.113 1.00 78.88 435 ILE A O 1
ATOM 3412 N N . SER A 1 436 ? -37.319 4.194 7.225 1.00 68.50 436 SER A N 1
ATOM 3413 C CA . SER A 1 436 ? -37.829 3.124 8.090 1.00 68.50 436 SER A CA 1
ATOM 3414 C C . SER A 1 436 ? -37.317 1.719 7.723 1.00 68.50 436 SER A C 1
ATOM 3416 O O . SER A 1 436 ? -37.674 0.756 8.409 1.00 68.50 436 SER A O 1
ATOM 3418 N N . GLY A 1 437 ? -36.542 1.565 6.637 1.00 62.84 437 GLY A N 1
ATOM 3419 C CA . GLY A 1 437 ? -35.935 0.296 6.202 1.00 62.84 437 GLY A CA 1
ATOM 3420 C C . GLY A 1 437 ? -36.926 -0.870 6.158 1.00 62.84 437 GLY A C 1
ATOM 3421 O O . GLY A 1 437 ? -36.643 -1.942 6.697 1.00 62.84 437 GLY A O 1
ATOM 3422 N N . SER A 1 438 ? -38.147 -0.611 5.685 1.00 52.66 438 SER A N 1
ATOM 3423 C CA . SER A 1 438 ? -39.310 -1.499 5.837 1.00 52.66 438 SER A CA 1
ATOM 3424 C C . SER A 1 438 ? -39.597 -2.363 4.604 1.00 52.66 438 SER A C 1
ATOM 3426 O O . SER A 1 438 ? -40.617 -3.052 4.576 1.00 52.66 438 SER A O 1
ATOM 3428 N N . SER A 1 439 ? -38.740 -2.347 3.577 1.00 52.81 439 SER A N 1
ATOM 3429 C CA . SER A 1 439 ? -38.925 -3.224 2.419 1.00 52.81 439 SER A CA 1
ATOM 3430 C C . SER A 1 439 ? -38.408 -4.639 2.701 1.00 52.81 439 SER A C 1
ATOM 3432 O O . SER A 1 439 ? -37.471 -4.855 3.474 1.00 52.81 439 SER A O 1
ATOM 3434 N N . ALA A 1 440 ? -38.994 -5.630 2.024 1.00 48.44 440 ALA A N 1
ATOM 3435 C CA . ALA A 1 440 ? -38.484 -6.999 2.059 1.00 48.44 440 ALA A CA 1
ATOM 3436 C C . ALA A 1 440 ? -37.052 -7.099 1.490 1.00 48.44 440 ALA A C 1
ATOM 3438 O O . ALA A 1 440 ? -36.294 -7.968 1.917 1.00 48.44 440 ALA A O 1
ATOM 3439 N N . LEU A 1 441 ? -36.663 -6.185 0.586 1.00 53.31 441 LEU A N 1
ATOM 3440 C CA . LEU A 1 441 ? -35.293 -6.081 0.079 1.00 53.31 441 LEU A CA 1
ATOM 3441 C C . LEU A 1 441 ? -34.319 -5.771 1.223 1.00 53.31 441 LEU A C 1
ATOM 3443 O O . LEU A 1 441 ? -33.400 -6.556 1.456 1.00 53.31 441 LEU A O 1
ATOM 3447 N N . ASP A 1 442 ? -34.591 -4.717 2.003 1.00 51.03 442 ASP A N 1
ATOM 3448 C CA . ASP A 1 442 ? -33.747 -4.297 3.134 1.00 51.03 442 ASP A CA 1
ATOM 3449 C C . ASP A 1 442 ? -33.569 -5.441 4.161 1.00 51.03 442 ASP A C 1
ATOM 3451 O O . ASP A 1 442 ? -32.494 -5.618 4.737 1.00 51.03 442 ASP A O 1
ATOM 3455 N N . ALA A 1 443 ? -34.604 -6.270 4.357 1.00 46.69 443 ALA A N 1
ATOM 3456 C CA . ALA A 1 443 ? -34.543 -7.457 5.213 1.00 46.69 443 ALA A CA 1
ATOM 3457 C C . ALA A 1 443 ? -33.710 -8.609 4.611 1.00 46.69 443 ALA A C 1
ATOM 3459 O O . ALA A 1 443 ? -32.938 -9.245 5.330 1.00 46.69 443 ALA A O 1
ATOM 3460 N N . THR A 1 444 ? -33.827 -8.879 3.305 1.00 45.41 444 THR A N 1
ATOM 3461 C CA . THR A 1 444 ? -33.001 -9.907 2.636 1.00 45.41 444 THR A CA 1
ATOM 3462 C C . THR A 1 444 ? -31.519 -9.535 2.588 1.00 45.41 444 THR A C 1
ATOM 3464 O O . THR A 1 444 ? -30.667 -10.401 2.783 1.00 45.41 444 THR A O 1
ATOM 3467 N N . TRP A 1 445 ? -31.197 -8.253 2.407 1.00 49.53 445 TRP A N 1
ATOM 3468 C CA . TRP A 1 445 ? -29.813 -7.777 2.338 1.00 49.53 445 TRP A CA 1
ATOM 3469 C C . TRP A 1 445 ? -29.143 -7.818 3.721 1.00 49.53 445 TRP A C 1
ATOM 3471 O O . TRP A 1 445 ? -27.970 -8.165 3.828 1.00 49.53 445 TRP A O 1
ATOM 3481 N N . ALA A 1 446 ? -29.904 -7.603 4.801 1.00 43.84 446 ALA A N 1
ATOM 3482 C CA . ALA A 1 446 ? -29.425 -7.823 6.168 1.00 43.84 446 ALA A CA 1
ATOM 3483 C C . ALA A 1 446 ? -29.095 -9.301 6.481 1.00 43.84 446 ALA A C 1
ATOM 3485 O O . ALA A 1 446 ? -28.215 -9.564 7.299 1.00 43.84 446 ALA A O 1
ATOM 3486 N N . TYR A 1 447 ? -29.766 -10.265 5.837 1.00 38.34 447 TYR A N 1
ATOM 3487 C CA . TYR A 1 447 ? -29.482 -11.696 6.023 1.00 38.34 447 TYR A CA 1
ATOM 3488 C C . TYR A 1 447 ? -28.257 -12.175 5.229 1.00 38.34 447 TYR A C 1
ATOM 3490 O O . TYR A 1 447 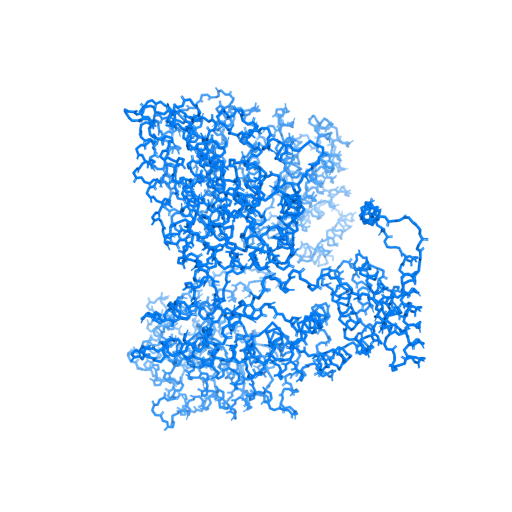? -27.511 -13.011 5.731 1.00 38.34 447 TYR A O 1
ATOM 3498 N N . GLY A 1 448 ? -28.013 -11.626 4.032 1.00 41.38 448 GLY A N 1
ATOM 3499 C CA . GLY A 1 448 ? -26.819 -11.945 3.235 1.00 41.38 448 GLY A CA 1
ATOM 3500 C C . GLY A 1 448 ? -25.504 -11.461 3.863 1.00 41.38 448 GLY A C 1
ATOM 3501 O O . GLY A 1 448 ? -24.470 -12.100 3.697 1.00 41.38 448 GLY A O 1
ATOM 3502 N N . ARG A 1 449 ? -25.546 -10.373 4.644 1.00 45.00 449 ARG A N 1
ATOM 3503 C CA . ARG A 1 449 ? -24.361 -9.741 5.258 1.00 45.00 449 ARG A CA 1
ATOM 3504 C C . ARG A 1 449 ? -23.754 -10.474 6.454 1.00 45.00 449 ARG A C 1
ATOM 3506 O O . ARG A 1 449 ? -22.655 -10.127 6.870 1.00 45.00 449 ARG A O 1
ATOM 3513 N N . ARG A 1 450 ? -24.429 -11.478 7.024 1.00 40.84 450 ARG A N 1
ATOM 3514 C CA . ARG A 1 450 ? -23.958 -12.193 8.230 1.00 40.84 450 ARG A CA 1
ATOM 3515 C C . ARG A 1 450 ? -22.866 -13.248 7.970 1.00 40.84 450 ARG A C 1
ATOM 3517 O O . ARG A 1 450 ? -22.539 -13.994 8.890 1.00 40.84 450 ARG A O 1
ATOM 3524 N N . SER A 1 451 ? -22.313 -13.357 6.756 1.00 37.88 451 SER A N 1
ATOM 3525 C CA . SER A 1 451 ? -21.369 -14.435 6.406 1.00 37.88 451 SER A CA 1
ATOM 3526 C C . SER A 1 451 ? -20.268 -14.013 5.407 1.00 37.88 451 SER A C 1
ATOM 3528 O O . SER A 1 451 ? -20.323 -14.370 4.235 1.00 37.88 451 SER A O 1
ATOM 3530 N N . CYS A 1 452 ? -19.238 -13.322 5.926 1.00 30.19 452 CYS A N 1
ATOM 3531 C CA . CYS A 1 452 ? -17.836 -13.355 5.445 1.00 30.19 452 CYS A CA 1
ATOM 3532 C C . CYS A 1 452 ? -17.303 -12.397 4.337 1.00 30.19 452 CYS A C 1
ATOM 3534 O O . CYS A 1 452 ? -16.315 -12.775 3.718 1.00 30.19 452 CYS A O 1
ATOM 3536 N N . VAL A 1 453 ? -17.833 -11.179 4.078 1.00 31.00 453 VAL A N 1
ATOM 3537 C CA . VAL A 1 453 ? -17.129 -10.214 3.161 1.00 31.00 453 VAL A CA 1
ATOM 3538 C C . VAL A 1 453 ? -17.205 -8.705 3.517 1.00 31.00 453 VAL A C 1
ATOM 3540 O O . VAL A 1 453 ? -16.231 -7.984 3.324 1.00 31.00 453 VAL A O 1
ATOM 3543 N N . GLU A 1 454 ? -18.328 -8.158 4.000 1.00 34.81 454 GLU A N 1
ATOM 3544 C CA . GLU A 1 454 ? -18.609 -6.704 3.835 1.00 34.81 454 GLU A CA 1
ATOM 3545 C C . GLU A 1 454 ? -18.096 -5.729 4.930 1.00 34.81 454 GLU A C 1
ATOM 3547 O O . GLU A 1 454 ? -18.620 -4.620 5.047 1.00 34.81 454 GLU A O 1
ATOM 3552 N N . ALA A 1 455 ? -17.042 -6.055 5.691 1.00 36.94 455 ALA A N 1
ATOM 3553 C CA . ALA A 1 455 ? -16.366 -5.045 6.533 1.00 36.94 455 ALA A CA 1
ATOM 3554 C C . ALA A 1 455 ? -15.706 -3.931 5.685 1.00 36.94 455 ALA A C 1
ATOM 3556 O O . ALA A 1 455 ? -15.634 -2.775 6.097 1.00 36.94 455 ALA A O 1
ATOM 3557 N N . ILE A 1 456 ? -15.296 -4.272 4.458 1.00 36.41 456 ILE A N 1
ATOM 3558 C CA . ILE A 1 456 ? -14.559 -3.400 3.529 1.00 36.41 456 ILE A CA 1
ATOM 3559 C C . ILE A 1 456 ? -15.500 -2.538 2.649 1.00 36.41 456 ILE A C 1
ATOM 3561 O O . ILE A 1 456 ? -15.063 -1.592 1.995 1.00 36.41 456 ILE A O 1
ATOM 3565 N N . THR A 1 457 ? -16.819 -2.779 2.663 1.00 33.22 457 THR A N 1
ATOM 3566 C CA . THR A 1 457 ? -17.793 -2.080 1.795 1.00 33.22 457 THR A CA 1
ATOM 3567 C C . THR A 1 457 ? -18.962 -1.461 2.568 1.00 33.22 457 THR A C 1
ATOM 3569 O O . THR A 1 457 ? -20.116 -1.821 2.353 1.00 33.22 457 THR A O 1
ATOM 3572 N N . ARG A 1 458 ? -18.632 -0.499 3.448 1.00 44.22 458 ARG A N 1
ATOM 3573 C CA . ARG A 1 458 ? -19.494 0.572 4.011 1.00 44.22 458 ARG A CA 1
ATOM 3574 C C . ARG A 1 458 ? -21.000 0.267 4.076 1.00 44.22 458 ARG A C 1
ATOM 3576 O O . ARG A 1 458 ? -21.698 0.518 3.101 1.00 44.22 458 ARG A O 1
ATOM 3583 N N . ASP A 1 459 ? -21.486 -0.134 5.257 1.00 53.00 459 ASP A N 1
ATOM 3584 C CA . ASP A 1 459 ? -22.900 -0.370 5.631 1.00 53.00 459 ASP A CA 1
ATOM 3585 C C . ASP A 1 459 ? -23.942 0.308 4.709 1.00 53.00 459 ASP A C 1
ATOM 3587 O O . ASP A 1 459 ? -24.393 1.437 4.921 1.00 53.00 459 ASP A O 1
ATOM 3591 N N . ILE A 1 460 ? -24.289 -0.406 3.638 1.00 52.59 460 ILE A N 1
ATOM 3592 C CA . ILE A 1 460 ? -24.884 0.166 2.421 1.00 52.59 460 ILE A CA 1
ATOM 3593 C C . ILE A 1 460 ? -26.280 0.751 2.700 1.00 52.59 460 ILE A C 1
ATOM 3595 O O . ILE A 1 460 ? -26.618 1.847 2.262 1.00 52.59 460 ILE A O 1
ATOM 3599 N N . GLY A 1 461 ? -27.053 0.083 3.565 1.00 65.19 461 GLY A N 1
ATOM 3600 C CA . GLY A 1 461 ? -28.377 0.556 3.982 1.00 65.19 461 GLY A CA 1
ATOM 3601 C C . GLY A 1 461 ? -28.340 1.764 4.927 1.00 65.19 461 GLY A C 1
ATOM 3602 O O . GLY A 1 461 ? -29.392 2.293 5.290 1.00 65.19 461 GLY A O 1
ATOM 3603 N N . ARG A 1 462 ? -27.161 2.210 5.381 1.00 76.06 462 ARG A N 1
ATOM 3604 C CA . ARG A 1 462 ? -27.003 3.472 6.115 1.00 76.06 462 ARG A CA 1
ATOM 3605 C C . ARG A 1 462 ? -26.963 4.662 5.147 1.00 76.06 462 ARG A C 1
ATOM 3607 O O . ARG A 1 462 ? -27.639 5.652 5.411 1.00 76.06 462 ARG A O 1
ATOM 3614 N N . VAL A 1 463 ? -26.242 4.566 4.025 1.00 76.38 463 VAL A N 1
ATOM 3615 C CA . VAL A 1 463 ? -26.022 5.705 3.108 1.00 76.38 463 VAL A CA 1
ATOM 3616 C C . VAL A 1 463 ? -27.344 6.168 2.493 1.00 76.38 463 VAL A C 1
ATOM 3618 O O . VAL A 1 463 ? -27.651 7.359 2.512 1.00 76.38 463 VAL A O 1
ATOM 3621 N N . LEU A 1 464 ? -28.190 5.223 2.074 1.00 79.38 464 LEU A N 1
ATOM 3622 C CA . LEU A 1 464 ? -29.539 5.509 1.583 1.00 79.38 464 LEU A CA 1
ATOM 3623 C C . LEU A 1 464 ? -30.418 6.236 2.621 1.00 79.38 464 LEU A C 1
ATOM 3625 O O . LEU A 1 464 ? -31.139 7.177 2.278 1.00 79.38 464 LEU A O 1
ATOM 3629 N N . ARG A 1 465 ? -30.353 5.833 3.899 1.00 82.75 465 ARG A N 1
ATOM 3630 C CA . ARG A 1 465 ? -31.095 6.500 4.984 1.00 82.75 465 ARG A CA 1
ATOM 3631 C C . ARG A 1 465 ? -30.576 7.915 5.223 1.00 82.75 465 ARG A C 1
ATOM 3633 O O . ARG A 1 465 ? -31.380 8.827 5.403 1.00 82.75 465 ARG A O 1
ATOM 3640 N N . GLU A 1 466 ? -29.261 8.115 5.187 1.00 86.69 466 GLU A N 1
ATOM 3641 C CA . GLU A 1 466 ? -28.651 9.440 5.309 1.00 86.69 466 GLU A CA 1
ATOM 3642 C C . GLU A 1 466 ? -29.062 10.381 4.161 1.00 86.69 466 GLU A C 1
ATOM 3644 O O . GLU A 1 466 ? -29.498 11.501 4.431 1.00 86.69 466 GLU A O 1
ATOM 3649 N N . GLU A 1 467 ? -29.015 9.937 2.899 1.00 84.31 467 GLU A N 1
ATOM 3650 C CA . GLU A 1 467 ? -29.468 10.744 1.752 1.00 84.31 467 GLU A CA 1
ATOM 3651 C C . GLU A 1 467 ? -30.967 11.069 1.820 1.00 84.31 467 GLU A C 1
ATOM 3653 O O . GLU A 1 467 ? -31.364 12.217 1.609 1.00 84.31 467 GLU A O 1
ATOM 3658 N N . ALA A 1 468 ? -31.810 10.110 2.218 1.00 86.12 468 ALA A N 1
ATOM 3659 C CA . ALA A 1 468 ? -33.235 10.364 2.418 1.00 86.12 468 ALA A CA 1
ATOM 3660 C C . ALA A 1 468 ? -33.496 11.408 3.525 1.00 86.12 468 ALA A C 1
ATOM 3662 O O . ALA A 1 468 ? -34.342 12.290 3.355 1.00 86.12 468 ALA A O 1
ATOM 3663 N N . MET A 1 469 ? -32.740 11.374 4.631 1.00 92.50 469 MET A N 1
ATOM 3664 C CA . MET A 1 469 ? -32.814 12.397 5.683 1.00 92.50 469 MET A CA 1
ATOM 3665 C C . MET A 1 469 ? -32.319 13.769 5.193 1.00 92.50 469 MET A C 1
ATOM 3667 O O . MET A 1 469 ? -32.960 14.786 5.470 1.00 92.50 469 MET A O 1
ATOM 3671 N N . ARG A 1 470 ? -31.222 13.821 4.421 1.00 90.06 470 ARG A N 1
ATOM 3672 C CA . ARG A 1 470 ? -30.696 15.060 3.811 1.00 90.06 470 ARG A CA 1
ATOM 3673 C C . ARG A 1 470 ? -31.696 15.690 2.837 1.00 90.06 470 ARG A C 1
ATOM 3675 O O . ARG A 1 470 ? -31.860 16.911 2.860 1.00 90.06 470 ARG A O 1
ATOM 3682 N N . ALA A 1 471 ? -32.397 14.880 2.042 1.00 86.31 471 ALA A N 1
ATOM 3683 C CA . ALA A 1 471 ? -33.463 15.334 1.152 1.00 86.31 471 ALA A CA 1
ATOM 3684 C C . ALA A 1 471 ? -34.673 15.880 1.935 1.00 86.31 471 ALA A C 1
ATOM 3686 O O . ALA A 1 471 ? -35.142 16.985 1.652 1.00 86.31 471 ALA A O 1
ATOM 3687 N N . LEU A 1 472 ? -35.138 15.185 2.982 1.00 90.12 472 LEU A N 1
ATOM 3688 C CA . LEU A 1 472 ? -36.222 15.682 3.845 1.00 90.12 472 LEU A CA 1
ATOM 3689 C C . LEU A 1 472 ? -35.876 17.010 4.539 1.00 90.12 472 LEU A C 1
ATOM 3691 O O . LEU A 1 472 ? -36.745 17.873 4.655 1.00 90.12 472 LEU A O 1
ATOM 3695 N N . ALA A 1 473 ? -34.611 17.225 4.916 1.00 90.38 473 ALA A N 1
ATOM 3696 C CA . ALA A 1 473 ? -34.135 18.493 5.481 1.00 90.38 473 ALA A CA 1
ATOM 3697 C C . ALA A 1 473 ? -34.312 19.705 4.543 1.00 90.38 473 ALA A C 1
ATOM 3699 O O . ALA A 1 473 ? -34.263 20.848 4.998 1.00 90.38 473 ALA A O 1
ATOM 3700 N N . ILE A 1 474 ? -34.475 19.460 3.238 1.00 85.94 474 ILE A N 1
ATOM 3701 C CA . ILE A 1 474 ? -34.707 20.470 2.197 1.00 85.94 474 ILE A CA 1
ATOM 3702 C C . ILE A 1 474 ? -36.196 20.536 1.836 1.00 85.94 474 ILE A C 1
ATOM 3704 O O . ILE A 1 474 ? -36.742 21.627 1.700 1.00 85.94 474 ILE A O 1
ATOM 3708 N N . ILE A 1 475 ? -36.866 19.388 1.710 1.00 85.25 475 ILE A N 1
ATOM 3709 C CA . ILE A 1 475 ? -38.251 19.303 1.222 1.00 85.25 475 ILE A CA 1
ATOM 3710 C C . ILE A 1 475 ? -39.270 19.737 2.292 1.00 85.25 475 ILE A C 1
ATOM 3712 O O . ILE A 1 475 ? -40.224 20.445 1.965 1.00 85.25 475 ILE A O 1
ATOM 3716 N N . LEU A 1 476 ? -39.078 19.362 3.566 1.00 87.81 476 LEU A N 1
ATOM 3717 C CA . LEU A 1 476 ? -40.040 19.671 4.637 1.00 87.81 476 LEU A CA 1
ATOM 3718 C C . LEU A 1 476 ? -40.258 21.188 4.849 1.00 87.81 476 LEU A C 1
ATOM 3720 O O . LEU A 1 476 ? -41.420 21.597 4.884 1.00 87.81 476 LEU A O 1
ATOM 3724 N N . PRO A 1 477 ? -39.215 22.046 4.937 1.00 86.31 477 PRO A N 1
ATOM 3725 C CA . PRO A 1 477 ? -39.396 23.491 5.129 1.00 86.31 477 PRO A CA 1
ATOM 3726 C C . PRO A 1 477 ? -40.089 24.187 3.955 1.00 86.31 477 PRO A C 1
ATOM 3728 O O . PRO A 1 477 ? -40.813 25.161 4.154 1.00 86.31 477 PRO A O 1
ATOM 3731 N N . LEU A 1 478 ? -39.879 23.686 2.734 1.00 80.31 478 LEU A N 1
ATOM 3732 C CA . LEU A 1 478 ? -40.509 24.221 1.528 1.00 80.31 478 LEU A CA 1
ATOM 3733 C C . LEU A 1 478 ? -42.004 23.909 1.515 1.00 80.31 478 LEU A C 1
ATOM 3735 O O . LEU A 1 478 ? -42.827 24.801 1.329 1.00 80.31 478 LEU A O 1
ATOM 3739 N N . ALA A 1 479 ? -42.359 22.650 1.762 1.00 78.38 479 ALA A N 1
ATOM 3740 C CA . ALA A 1 479 ? -43.718 22.156 1.590 1.00 78.38 479 ALA A CA 1
ATOM 3741 C C . ALA A 1 479 ? -44.680 22.508 2.752 1.00 78.38 479 ALA A C 1
ATOM 3743 O O . ALA A 1 479 ? -45.851 22.131 2.715 1.00 78.38 479 ALA A O 1
ATOM 3744 N N . GLN A 1 480 ? -44.229 23.279 3.752 1.00 76.81 480 GLN A N 1
ATOM 3745 C CA . GLN A 1 480 ? -45.019 23.714 4.919 1.00 76.81 480 GLN A CA 1
ATOM 3746 C C . GLN A 1 480 ? -46.296 24.516 4.592 1.00 76.81 480 GLN A C 1
ATOM 3748 O O . GLN A 1 480 ? -47.137 24.717 5.464 1.00 76.81 480 GLN A O 1
ATOM 3753 N N . SER A 1 481 ? -46.440 25.005 3.358 1.00 70.44 481 SER A N 1
ATOM 3754 C CA . SER A 1 481 ? -47.616 25.742 2.881 1.00 70.44 481 SER A CA 1
ATOM 3755 C C . SER A 1 481 ? -48.854 24.861 2.653 1.00 70.44 481 SER A C 1
ATOM 3757 O O . SER A 1 481 ? -49.955 25.397 2.519 1.00 70.44 481 SER A O 1
ATOM 3759 N N . TYR A 1 482 ? -48.713 23.530 2.629 1.00 71.12 482 TYR A N 1
ATOM 3760 C CA . TYR A 1 482 ? -49.822 22.604 2.379 1.00 71.12 482 TYR A CA 1
ATOM 3761 C C . TYR A 1 482 ? -50.526 22.138 3.655 1.00 71.12 482 TYR A C 1
ATOM 3763 O O . TYR A 1 482 ? -49.931 21.513 4.529 1.00 71.12 482 TYR A O 1
ATOM 3771 N N . SER A 1 483 ? -51.845 22.332 3.714 1.00 63.97 483 SER A N 1
ATOM 3772 C CA . SER A 1 483 ? -52.681 21.996 4.879 1.00 63.97 483 SER A CA 1
ATOM 3773 C C . SER A 1 483 ? -52.609 20.525 5.319 1.00 63.97 483 SER A C 1
ATOM 3775 O O . SER A 1 483 ? -52.683 20.240 6.511 1.00 63.97 483 SER A O 1
ATOM 3777 N N . LYS A 1 484 ? -52.430 19.586 4.381 1.00 67.88 484 LYS A N 1
ATOM 3778 C CA . LYS A 1 484 ? -52.382 18.132 4.642 1.00 67.88 484 LYS A CA 1
ATOM 3779 C C . LYS A 1 484 ? -50.989 17.590 4.985 1.00 67.88 484 LYS A C 1
ATOM 3781 O O . LYS A 1 484 ? -50.826 16.380 5.123 1.00 67.88 484 LYS A O 1
ATOM 3786 N N . ILE A 1 485 ? -49.972 18.446 5.093 1.00 76.00 485 ILE A N 1
ATOM 3787 C CA . ILE A 1 485 ? -48.587 17.990 5.270 1.00 76.00 485 ILE A CA 1
ATOM 3788 C C . ILE A 1 485 ? -48.168 17.807 6.732 1.00 76.00 485 ILE A C 1
ATOM 3790 O O . ILE A 1 485 ? -47.159 17.159 6.990 1.00 76.00 485 ILE A O 1
ATOM 3794 N N . VAL A 1 486 ? -48.938 18.340 7.687 1.00 76.94 486 VAL A N 1
ATOM 3795 C CA . VAL A 1 486 ? -48.596 18.342 9.122 1.00 76.94 486 VAL A CA 1
ATOM 3796 C C . VAL A 1 486 ? -48.347 16.924 9.650 1.00 76.94 486 VAL A C 1
ATOM 3798 O O . VAL A 1 486 ? -47.327 16.679 10.295 1.00 76.94 486 VAL A O 1
ATOM 3801 N N . ASP A 1 487 ? -49.193 15.963 9.274 1.00 79.38 487 ASP A N 1
ATOM 3802 C CA . ASP A 1 487 ? -49.025 14.549 9.641 1.00 79.38 487 ASP A CA 1
ATOM 3803 C C . ASP A 1 487 ? -47.721 13.953 9.081 1.00 79.38 487 ASP A C 1
ATOM 3805 O O . ASP A 1 487 ? -47.064 13.145 9.735 1.00 79.38 487 ASP A O 1
ATOM 3809 N N . ARG A 1 488 ? -47.303 14.381 7.879 1.00 83.62 488 ARG A N 1
ATOM 3810 C CA . ARG A 1 488 ? -46.060 13.933 7.227 1.00 83.62 488 ARG A CA 1
ATOM 3811 C C . ARG A 1 488 ? -44.818 14.613 7.795 1.00 83.62 488 ARG A C 1
ATOM 3813 O O . ARG A 1 488 ? -43.776 13.966 7.859 1.00 83.62 488 ARG A O 1
ATOM 3820 N N . ILE A 1 489 ? -44.923 15.870 8.240 1.00 85.25 489 ILE A N 1
ATOM 3821 C CA . ILE A 1 489 ? -43.872 16.538 9.024 1.00 85.25 489 ILE A CA 1
ATOM 3822 C C . ILE A 1 489 ? -43.637 15.749 10.313 1.00 85.25 489 ILE A C 1
ATOM 3824 O O . ILE A 1 489 ? -42.495 15.395 10.597 1.00 85.25 489 ILE A O 1
ATOM 3828 N N . SER A 1 490 ? -44.703 15.420 11.051 1.00 86.56 490 SER A N 1
ATOM 3829 C CA . SER A 1 490 ? -44.603 14.608 12.268 1.00 86.56 490 SER A CA 1
ATOM 3830 C C . SER A 1 490 ? -43.957 13.247 11.997 1.00 86.56 490 SER A C 1
ATOM 3832 O O . SER A 1 490 ? -42.961 12.907 12.632 1.00 86.56 490 SER A O 1
ATOM 3834 N N . GLU A 1 491 ? -44.459 12.497 11.010 1.00 86.75 491 GLU A N 1
ATOM 3835 C CA . GLU A 1 491 ? -43.927 11.179 10.649 1.00 86.75 491 GLU A CA 1
ATOM 3836 C C . GLU A 1 491 ? -42.425 11.240 10.311 1.00 86.75 491 GLU A C 1
ATOM 3838 O O . GLU A 1 491 ? -41.638 10.435 10.812 1.00 86.75 491 GLU A O 1
ATOM 3843 N N . ALA A 1 492 ? -42.010 12.233 9.518 1.00 88.94 492 ALA A N 1
ATOM 3844 C CA . ALA A 1 492 ? -40.614 12.446 9.154 1.00 88.94 492 ALA A CA 1
ATOM 3845 C C . ALA A 1 492 ? -39.735 12.831 10.358 1.00 88.94 492 ALA A C 1
ATOM 3847 O O . ALA A 1 492 ? -38.681 12.226 10.558 1.00 88.94 492 ALA A O 1
ATOM 3848 N N . VAL A 1 493 ? -40.165 13.794 11.183 1.00 92.12 493 VAL A N 1
ATOM 3849 C CA . VAL A 1 493 ? -39.431 14.234 12.385 1.00 92.12 493 VAL A CA 1
ATOM 3850 C C . VAL A 1 493 ? -39.261 13.072 13.364 1.00 92.12 493 VAL A C 1
ATOM 3852 O O . VAL A 1 493 ? -38.145 12.804 13.802 1.00 92.12 493 VAL A O 1
ATOM 3855 N N . CYS A 1 494 ? -40.328 12.317 13.628 1.00 92.50 494 CYS A N 1
ATOM 3856 C CA . CYS A 1 494 ? -40.306 11.118 14.462 1.00 92.50 494 CYS A CA 1
ATOM 3857 C C . CYS A 1 494 ? -39.320 10.052 13.953 1.00 92.50 494 CYS A C 1
ATOM 3859 O O . CYS A 1 494 ? -38.597 9.446 14.747 1.00 92.50 494 CYS A O 1
ATOM 3861 N N . LYS A 1 495 ? -39.234 9.837 12.633 1.00 90.12 495 LYS A N 1
ATOM 3862 C CA . LYS A 1 495 ? -38.282 8.882 12.042 1.00 90.12 495 LYS A CA 1
ATOM 3863 C C . LYS A 1 495 ? -36.837 9.368 12.068 1.00 90.12 495 LYS A C 1
ATOM 3865 O O . LYS A 1 495 ? -35.955 8.568 12.369 1.00 90.12 495 LYS A O 1
ATOM 3870 N N . ILE A 1 496 ? -36.587 10.657 11.847 1.00 93.00 496 ILE A N 1
ATOM 3871 C CA . ILE A 1 496 ? -35.247 11.243 12.010 1.00 93.00 496 ILE A CA 1
ATOM 3872 C C . ILE A 1 496 ? -34.807 11.161 13.481 1.00 93.00 496 ILE A C 1
ATOM 3874 O O . ILE A 1 496 ? -33.677 10.770 13.758 1.00 93.00 496 ILE A O 1
ATOM 3878 N N . ILE A 1 497 ? -35.708 11.430 14.432 1.00 93.94 497 ILE A N 1
ATOM 3879 C CA . ILE A 1 497 ? -35.445 11.255 15.868 1.00 93.94 497 ILE A CA 1
ATOM 3880 C C . ILE A 1 497 ? -35.047 9.807 16.183 1.00 93.94 497 ILE A C 1
ATOM 3882 O O . ILE A 1 497 ? -34.022 9.598 16.829 1.00 93.94 497 ILE A O 1
ATOM 3886 N N . GLN A 1 498 ? -35.788 8.813 15.675 1.00 92.81 498 GLN A N 1
ATOM 3887 C CA . GLN A 1 498 ? -35.443 7.395 15.834 1.00 92.81 498 GLN A CA 1
ATOM 3888 C C . GLN A 1 498 ? -34.021 7.098 15.310 1.00 92.81 498 GLN A C 1
ATOM 3890 O O . GLN A 1 498 ? -33.213 6.503 16.021 1.00 92.81 498 GLN A O 1
ATOM 3895 N N . GLN A 1 499 ? -33.677 7.574 14.105 1.00 91.06 499 GLN A N 1
ATOM 3896 C CA . GLN A 1 499 ? -32.332 7.411 13.532 1.00 91.06 499 GLN A CA 1
ATOM 3897 C C . GLN A 1 499 ? -31.234 8.129 14.333 1.00 91.06 499 GLN A C 1
ATOM 3899 O O . GLN A 1 499 ? -30.114 7.634 14.394 1.00 91.06 499 GLN A O 1
ATOM 3904 N N . SER A 1 500 ? -31.548 9.242 15.007 1.00 93.62 500 SER A N 1
ATOM 3905 C CA . SER A 1 500 ? -30.612 9.946 15.899 1.00 93.62 500 SER A CA 1
ATOM 3906 C C . SER A 1 500 ? -30.348 9.239 17.236 1.00 93.62 500 SER A C 1
ATOM 3908 O O . SER A 1 500 ? -29.630 9.775 18.071 1.00 93.62 500 SER A O 1
ATOM 3910 N N . ILE A 1 501 ? -30.930 8.058 17.462 1.00 93.88 501 ILE A N 1
ATOM 3911 C CA . ILE A 1 501 ? -30.752 7.255 18.683 1.00 93.88 501 ILE A CA 1
ATOM 3912 C C . ILE A 1 501 ? -30.305 5.823 18.337 1.00 93.88 501 ILE A C 1
ATOM 3914 O O . ILE A 1 501 ? -29.723 5.139 19.173 1.00 93.88 501 ILE A O 1
ATOM 3918 N N . GLU A 1 502 ? -30.520 5.346 17.110 1.00 88.31 502 GLU A N 1
ATOM 3919 C CA . GLU A 1 502 ? -30.056 4.020 16.685 1.00 88.31 502 GLU A CA 1
ATOM 3920 C C . GLU A 1 502 ? -28.517 3.869 16.692 1.00 88.31 502 GLU A C 1
ATOM 3922 O O . GLU A 1 502 ? -27.738 4.827 16.716 1.00 88.31 502 GLU A O 1
ATOM 3927 N N . LYS A 1 503 ? -28.080 2.606 16.672 1.00 84.50 503 LYS A N 1
ATOM 3928 C CA . LYS A 1 503 ? -26.720 2.159 17.012 1.00 84.50 503 LYS A CA 1
ATOM 3929 C C . LYS A 1 503 ? -25.590 2.536 16.040 1.00 84.50 503 LYS A C 1
ATOM 3931 O O . LYS A 1 503 ? -24.472 2.078 16.232 1.00 84.50 503 LYS A O 1
ATOM 3936 N N . ILE A 1 504 ? -25.873 3.263 14.957 1.00 83.81 504 ILE A N 1
ATOM 3937 C CA . ILE A 1 504 ? -24.905 3.536 13.882 1.00 83.81 504 ILE A CA 1
ATOM 3938 C C . ILE A 1 504 ? -24.471 4.997 13.971 1.00 83.81 504 ILE A C 1
ATOM 3940 O O . ILE A 1 504 ? -25.222 5.895 13.592 1.00 83.81 504 ILE A O 1
ATOM 3944 N N . ASP A 1 505 ? -23.254 5.232 14.450 1.00 86.94 505 ASP A N 1
ATOM 3945 C CA . ASP A 1 505 ? -22.787 6.547 14.910 1.00 86.94 505 ASP A CA 1
ATOM 3946 C C . ASP A 1 505 ? -22.879 7.656 13.851 1.00 86.94 505 ASP A C 1
ATOM 3948 O O . ASP A 1 505 ? -23.362 8.751 14.129 1.00 86.94 505 ASP A O 1
ATOM 3952 N N . ALA A 1 506 ? -22.498 7.370 12.606 1.00 85.56 506 ALA A N 1
ATOM 3953 C CA . ALA A 1 506 ? -22.575 8.350 11.521 1.00 85.56 506 ALA A CA 1
ATOM 3954 C C . ALA A 1 506 ? -24.008 8.571 10.989 1.00 85.56 506 ALA A C 1
ATOM 3956 O O . ALA A 1 506 ? -24.346 9.673 10.555 1.00 85.56 506 ALA A O 1
ATOM 3957 N N . THR A 1 507 ? -24.892 7.570 11.085 1.00 87.19 507 THR A N 1
ATOM 3958 C CA . THR A 1 507 ? -26.327 7.764 10.808 1.00 87.19 507 THR A CA 1
ATOM 3959 C C . THR A 1 507 ? -26.972 8.601 11.912 1.00 87.19 507 THR A C 1
ATOM 3961 O O . THR A 1 507 ? -27.762 9.495 11.608 1.00 87.19 507 THR A O 1
ATOM 3964 N N . ARG A 1 508 ? -26.570 8.380 13.171 1.00 91.19 508 ARG A N 1
ATOM 3965 C CA . ARG A 1 508 ? -26.973 9.171 14.337 1.00 91.19 508 ARG A CA 1
ATOM 3966 C C . ARG A 1 508 ? -26.545 10.634 14.209 1.00 91.19 508 ARG A C 1
ATOM 3968 O O . ARG A 1 508 ? -27.378 11.529 14.353 1.00 91.19 508 ARG A O 1
ATOM 3975 N N . GLU A 1 509 ? -25.289 10.878 13.848 1.00 92.75 509 GLU A N 1
ATOM 3976 C CA . GLU A 1 509 ? -24.764 12.208 13.528 1.00 92.75 509 GLU A CA 1
ATOM 3977 C C . GLU A 1 509 ? -25.513 12.859 12.359 1.00 92.75 509 GLU A C 1
ATOM 3979 O O . GLU A 1 509 ? -25.976 13.995 12.482 1.00 92.75 509 GLU A O 1
ATOM 3984 N N . CYS A 1 510 ? -25.696 12.151 11.240 1.00 92.06 510 CYS A N 1
ATOM 3985 C CA . CYS A 1 510 ? -26.416 12.697 10.094 1.00 92.06 510 CYS A CA 1
ATOM 3986 C C . CYS A 1 510 ? -27.860 13.076 10.456 1.00 92.06 510 CYS A C 1
ATOM 3988 O O . CYS A 1 510 ? -28.311 14.159 10.078 1.00 92.06 510 CYS A O 1
ATOM 3990 N N . ALA A 1 511 ? -28.563 12.231 11.214 1.00 93.56 511 ALA A N 1
ATOM 3991 C CA . ALA A 1 511 ? -29.911 12.497 11.700 1.00 93.56 511 ALA A CA 1
ATOM 3992 C C . ALA A 1 511 ? -29.960 13.726 12.625 1.00 93.56 511 ALA A C 1
ATOM 3994 O O . ALA A 1 511 ? -30.834 14.581 12.471 1.00 93.56 511 ALA A O 1
ATOM 3995 N N . ALA A 1 512 ? -28.996 13.865 13.538 1.00 93.31 512 ALA A N 1
ATOM 3996 C CA . ALA A 1 512 ? -28.903 15.012 14.436 1.00 93.31 512 ALA A CA 1
ATOM 3997 C C . ALA A 1 512 ? -28.591 16.326 13.696 1.00 93.31 512 ALA A C 1
ATOM 3999 O O . ALA A 1 512 ? -29.221 17.350 13.968 1.00 93.31 512 ALA A O 1
ATOM 4000 N N . LEU A 1 513 ? -27.685 16.307 12.711 1.00 92.50 513 LEU A N 1
ATOM 4001 C CA . LEU A 1 513 ? -27.386 17.463 11.854 1.00 92.50 513 LEU A CA 1
ATOM 4002 C C . LEU A 1 513 ? -28.567 17.832 10.940 1.00 92.50 513 LEU A C 1
ATOM 4004 O O . LEU A 1 513 ? -28.840 19.015 10.724 1.00 92.50 513 LEU A O 1
ATOM 4008 N N . VAL A 1 514 ? -29.312 16.840 10.445 1.00 93.19 514 VAL A N 1
ATOM 4009 C CA . VAL A 1 514 ? -30.570 17.053 9.715 1.00 93.19 514 VAL A CA 1
ATOM 4010 C C . VAL A 1 514 ? -31.623 17.692 10.620 1.00 93.19 514 VAL A C 1
ATOM 4012 O O . VAL A 1 514 ? -32.242 18.677 10.218 1.00 93.19 514 VAL A O 1
ATOM 4015 N N . MET A 1 515 ? -31.790 17.211 11.854 1.00 94.25 515 MET A N 1
ATOM 4016 C CA . MET A 1 515 ? -32.745 17.787 12.803 1.00 94.25 515 MET A CA 1
ATOM 4017 C C . MET A 1 515 ? -32.357 19.215 13.211 1.00 94.25 515 MET A C 1
ATOM 4019 O O . MET A 1 515 ? -33.202 20.109 13.203 1.00 94.25 515 MET A O 1
ATOM 4023 N N . LYS A 1 516 ? -31.061 19.474 13.437 1.00 92.38 516 LYS A N 1
ATOM 4024 C CA . LYS A 1 516 ? -30.498 20.822 13.618 1.00 92.38 516 LYS A CA 1
ATOM 4025 C C . LYS A 1 516 ? -30.896 21.754 12.465 1.00 92.38 516 LYS A C 1
ATOM 4027 O O . LYS A 1 516 ? -31.412 22.843 12.715 1.00 92.38 516 LYS A O 1
ATOM 4032 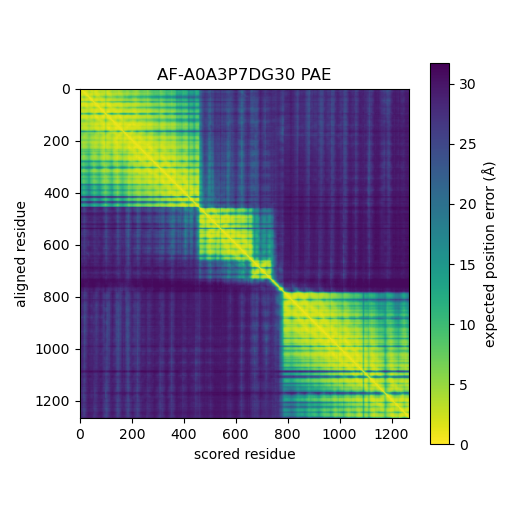N N . ARG A 1 517 ? -30.736 21.308 11.212 1.00 91.81 517 ARG A N 1
ATOM 4033 C CA . ARG A 1 517 ? -31.111 22.073 10.009 1.00 91.81 517 ARG A CA 1
ATOM 4034 C C . ARG A 1 517 ? -32.622 22.310 9.898 1.00 91.81 517 ARG A C 1
ATOM 4036 O O . ARG A 1 517 ? -33.029 23.419 9.561 1.00 91.81 517 ARG A O 1
ATOM 4043 N N . ILE A 1 518 ? -33.449 21.311 10.212 1.00 92.31 518 ILE A N 1
ATOM 4044 C CA . ILE A 1 518 ? -34.916 21.438 10.215 1.00 92.31 518 ILE A CA 1
ATOM 4045 C C . ILE A 1 518 ? -35.359 22.485 11.251 1.00 92.31 518 ILE A C 1
ATOM 4047 O O . ILE A 1 518 ? -36.101 23.402 10.904 1.00 92.31 518 ILE A O 1
ATOM 4051 N N . LEU A 1 519 ? -34.840 22.439 12.480 1.00 92.06 519 LEU A N 1
ATOM 4052 C CA . LEU A 1 519 ? -35.160 23.421 13.529 1.00 92.06 519 LEU A CA 1
ATOM 4053 C C . LEU A 1 519 ? -34.653 24.837 13.198 1.00 92.06 519 LEU A C 1
ATOM 4055 O O . LEU A 1 519 ? -35.285 25.831 13.564 1.00 92.06 519 LEU A O 1
ATOM 4059 N N . GLN A 1 520 ? -33.528 24.956 12.487 1.00 91.12 520 GLN A N 1
ATOM 4060 C CA . GLN A 1 520 ? -33.016 26.242 11.995 1.00 91.12 520 GLN A CA 1
ATOM 4061 C C . GLN A 1 520 ? -33.826 26.813 10.820 1.00 91.12 520 GLN A C 1
ATOM 4063 O O . GLN A 1 520 ? -33.794 28.020 10.605 1.00 91.12 520 GLN A O 1
ATOM 4068 N N . SER A 1 521 ? -34.573 25.985 10.083 1.00 89.31 521 SER A N 1
ATOM 4069 C CA . SER A 1 521 ? -35.362 26.427 8.921 1.00 89.31 521 SER A CA 1
ATOM 4070 C C . SER A 1 521 ? -36.638 27.208 9.266 1.00 89.31 521 SER A C 1
ATOM 4072 O O . SER A 1 521 ? -37.210 27.853 8.3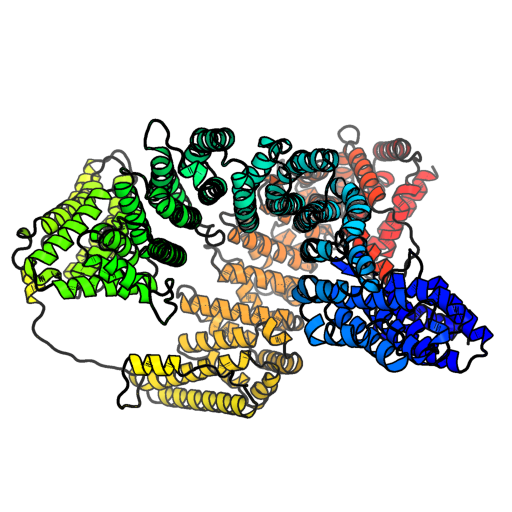91 1.00 89.31 521 SER A O 1
ATOM 4074 N N . GLY A 1 522 ? -37.102 27.144 10.521 1.00 84.50 522 GLY A N 1
ATOM 4075 C CA . GLY A 1 522 ? -38.362 27.765 10.950 1.00 84.50 522 GLY A CA 1
ATOM 4076 C C . GLY A 1 522 ? -39.631 27.019 10.510 1.00 84.50 522 GLY A C 1
ATOM 4077 O O . GLY A 1 522 ? -40.704 27.622 10.490 1.00 84.50 522 GLY A O 1
ATOM 4078 N N . LEU A 1 523 ? -39.515 25.734 10.148 1.00 86.38 523 LEU A N 1
ATOM 4079 C CA . LEU A 1 523 ? -40.634 24.857 9.791 1.00 86.38 523 LEU A CA 1
ATOM 4080 C C . LEU A 1 523 ? -41.711 24.835 10.888 1.00 86.38 523 LEU A C 1
ATOM 4082 O O . LEU A 1 523 ? -41.481 24.338 11.989 1.00 86.38 523 LEU A O 1
ATOM 4086 N N . LYS A 1 524 ? -42.910 25.326 10.563 1.00 84.38 524 LYS A N 1
ATOM 4087 C CA . LYS A 1 524 ? -44.057 25.312 11.482 1.00 84.38 524 LYS A CA 1
ATOM 4088 C C . LYS A 1 524 ? -44.677 23.915 11.610 1.00 84.38 524 LYS A C 1
ATOM 4090 O O . LYS A 1 524 ? -44.633 23.112 10.683 1.00 84.38 524 LYS A O 1
ATOM 4095 N N . GLY A 1 525 ? -45.325 23.657 12.748 1.00 81.75 525 GLY A N 1
ATOM 4096 C CA . GLY A 1 525 ? -46.085 22.423 13.004 1.00 81.75 525 GLY A CA 1
ATOM 4097 C C . GLY A 1 525 ? -45.296 21.294 13.678 1.00 81.75 525 GLY A C 1
ATOM 4098 O O . GLY A 1 525 ? -45.883 20.257 13.990 1.00 81.75 525 GLY A O 1
ATOM 4099 N N . ILE A 1 526 ? -44.003 21.500 13.952 1.00 87.31 526 ILE A N 1
ATOM 4100 C CA . ILE A 1 526 ? -43.190 20.601 14.780 1.00 87.31 526 ILE A CA 1
ATOM 4101 C C . ILE A 1 526 ? -43.776 20.571 16.201 1.00 87.31 526 ILE A C 1
ATOM 4103 O O . ILE A 1 526 ? -43.914 21.605 16.850 1.00 87.31 526 ILE A O 1
ATOM 4107 N N . GLN A 1 527 ? -44.141 19.383 16.684 1.00 89.56 527 GLN A N 1
ATOM 4108 C CA . GLN A 1 527 ? -44.710 19.213 18.024 1.00 89.56 527 GLN A CA 1
ATOM 4109 C C . GLN A 1 527 ? -43.615 19.271 19.095 1.00 89.56 527 GLN A C 1
ATOM 4111 O O . GLN A 1 527 ? -42.486 18.854 18.846 1.00 89.56 527 GLN A O 1
ATOM 4116 N N . GLU A 1 528 ? -43.942 19.794 20.281 1.00 91.31 528 GLU A N 1
ATOM 4117 C CA . GLU A 1 528 ? -43.003 19.960 21.408 1.00 91.31 528 GLU A CA 1
ATOM 4118 C C . GLU A 1 528 ? -41.640 20.592 20.996 1.00 91.31 528 GLU A C 1
ATOM 4120 O O . GLU A 1 528 ? -40.596 20.234 21.533 1.00 91.31 528 GLU A O 1
ATOM 4125 N N . GLU A 1 529 ? -41.622 21.524 20.028 1.00 90.56 529 GLU A N 1
ATOM 4126 C CA . GLU A 1 529 ? -40.399 22.032 19.367 1.00 90.56 529 GLU A CA 1
ATOM 4127 C C . GLU A 1 529 ? -39.296 22.491 20.345 1.00 90.56 529 GLU A C 1
ATOM 4129 O O . GLU A 1 529 ? -38.107 22.280 20.094 1.00 90.56 529 GLU A O 1
ATOM 4134 N N . GLU A 1 530 ? -39.677 23.056 21.493 1.00 90.12 530 GLU A N 1
ATOM 4135 C CA . GLU A 1 530 ? -38.768 23.471 22.569 1.00 90.12 530 GLU A CA 1
ATOM 4136 C C . GLU A 1 530 ? -37.850 22.338 23.064 1.00 90.12 530 GLU A C 1
ATOM 4138 O O . GLU A 1 530 ? -36.657 22.572 23.291 1.00 90.12 530 GLU A O 1
ATOM 4143 N N . ILE A 1 531 ? -38.357 21.099 23.176 1.00 92.19 531 ILE A N 1
ATOM 4144 C CA . ILE A 1 531 ? -37.542 19.953 23.608 1.00 92.19 531 ILE A CA 1
ATOM 4145 C C . ILE A 1 531 ? -36.500 19.599 22.544 1.00 92.19 531 ILE A C 1
ATOM 4147 O O . ILE A 1 531 ? -35.340 19.346 22.871 1.00 92.19 531 ILE A O 1
ATOM 4151 N N . LEU A 1 532 ? -36.878 19.670 21.264 1.00 93.19 532 LEU A N 1
ATOM 4152 C CA . LEU A 1 532 ? -35.975 19.396 20.148 1.00 93.19 532 LEU A CA 1
ATOM 4153 C C . LEU A 1 532 ? -34.903 20.484 20.034 1.00 93.19 532 LEU A C 1
ATOM 4155 O O . LEU A 1 532 ? -33.727 20.166 19.853 1.00 93.19 532 LEU A O 1
ATOM 4159 N N . ARG A 1 533 ? -35.264 21.761 20.222 1.00 91.81 533 ARG A N 1
ATOM 4160 C CA . ARG A 1 533 ? -34.291 22.865 20.278 1.00 91.81 533 ARG A CA 1
ATOM 4161 C C . ARG A 1 533 ? -33.278 22.657 21.407 1.00 91.81 533 ARG A C 1
ATOM 4163 O O . ARG A 1 533 ? -32.082 22.737 21.148 1.00 91.81 533 ARG A O 1
ATOM 4170 N N . LYS A 1 534 ? -33.722 22.293 22.616 1.00 89.81 534 LYS A N 1
ATOM 4171 C CA . LYS A 1 534 ? -32.837 21.994 23.764 1.00 89.81 534 LYS A CA 1
ATOM 4172 C C . LYS A 1 534 ? -31.867 20.825 23.508 1.00 89.81 534 LYS A C 1
ATOM 4174 O O . LYS A 1 534 ? -30.783 20.775 24.099 1.00 89.81 534 LYS A O 1
ATOM 4179 N N . ILE A 1 535 ? -32.245 19.884 22.643 1.00 91.62 535 ILE A N 1
ATOM 4180 C CA . ILE A 1 535 ? -31.432 18.713 22.293 1.00 91.62 535 ILE A CA 1
ATOM 4181 C C . ILE A 1 535 ? -30.447 19.031 21.161 1.00 91.62 535 ILE A C 1
ATOM 4183 O O . ILE A 1 535 ? -29.248 18.847 21.346 1.00 91.62 535 ILE A O 1
ATOM 4187 N N . TYR A 1 536 ? -30.923 19.519 20.011 1.00 92.12 536 TYR A N 1
ATOM 4188 C CA . TYR A 1 536 ? -30.118 19.616 18.783 1.00 92.12 536 TYR A CA 1
ATOM 4189 C C . TYR A 1 536 ? -29.507 21.011 18.520 1.00 92.12 536 TYR A C 1
ATOM 4191 O O . TYR A 1 536 ? -28.570 21.124 17.726 1.00 92.12 536 TYR A O 1
ATOM 4199 N N . LEU A 1 537 ? -29.990 22.078 19.177 1.00 87.94 537 LEU A N 1
ATOM 4200 C CA . LEU A 1 537 ? -29.439 23.442 19.078 1.00 87.94 537 LEU A CA 1
ATOM 4201 C C . LEU A 1 537 ? -28.623 23.794 20.327 1.00 87.94 537 LEU A C 1
ATOM 4203 O O . LEU A 1 537 ? -29.027 24.596 21.166 1.00 87.94 537 LEU A O 1
ATOM 4207 N N . ILE A 1 538 ? -27.456 23.166 20.446 1.00 75.06 538 ILE A N 1
ATOM 4208 C CA . ILE A 1 538 ? -26.519 23.407 21.544 1.00 75.06 538 ILE A CA 1
ATOM 4209 C C . ILE A 1 538 ? -25.697 24.664 21.237 1.00 75.06 538 ILE A C 1
ATOM 4211 O O . ILE A 1 538 ? -25.052 24.753 20.191 1.00 75.06 538 ILE A O 1
ATOM 4215 N N . ASN A 1 539 ? -25.719 25.623 22.162 1.00 61.78 539 ASN A N 1
ATOM 4216 C CA . ASN A 1 539 ? -24.859 26.802 22.135 1.00 61.78 539 ASN A CA 1
ATOM 4217 C C . ASN A 1 539 ? -23.530 26.480 22.837 1.00 61.78 539 ASN A C 1
ATOM 4219 O O . ASN A 1 539 ? -23.546 25.934 23.937 1.00 61.78 539 ASN A O 1
ATOM 4223 N N . GLY A 1 540 ? -22.400 26.871 22.244 1.00 55.25 540 GLY A N 1
ATOM 4224 C CA . GLY A 1 540 ? -21.097 26.923 22.926 1.00 55.25 540 GLY A CA 1
ATOM 4225 C C . GLY A 1 540 ? -20.181 25.700 22.796 1.00 55.25 540 GLY A C 1
ATOM 4226 O O . GLY A 1 540 ? -18.983 25.857 22.990 1.00 55.25 540 GLY A O 1
ATOM 4227 N N . SER A 1 541 ? -20.678 24.521 22.409 1.00 57.09 541 SER A N 1
ATOM 4228 C CA . SER A 1 541 ? -19.827 23.353 22.128 1.00 57.09 541 SER A CA 1
ATOM 4229 C C . SER A 1 541 ? -20.361 22.507 20.969 1.00 57.09 541 SER A C 1
ATOM 4231 O O . SER A 1 541 ? -21.570 22.304 20.817 1.00 57.09 541 SER A O 1
ATOM 4233 N N . ASN A 1 542 ? -19.449 22.010 20.127 1.00 68.81 542 ASN A N 1
ATOM 4234 C CA . ASN A 1 542 ? -19.779 21.026 19.100 1.00 68.81 542 ASN A CA 1
ATOM 4235 C C . ASN A 1 542 ? -19.972 19.666 19.776 1.00 68.81 542 ASN A C 1
ATOM 4237 O O . ASN A 1 542 ? -19.009 18.955 20.033 1.00 68.81 542 ASN A O 1
ATOM 4241 N N . MET A 1 543 ? -21.225 19.314 20.068 1.00 81.12 543 MET A N 1
ATOM 4242 C CA . MET A 1 543 ? -21.587 17.961 20.494 1.00 81.12 543 MET A CA 1
ATOM 4243 C C . MET A 1 543 ? -21.161 16.954 19.426 1.00 81.12 543 MET A C 1
ATOM 4245 O O . MET A 1 543 ? -21.673 17.005 18.304 1.00 81.12 543 MET A O 1
ATOM 4249 N N . ASP A 1 544 ? -20.273 16.032 19.792 1.00 86.88 544 ASP A N 1
ATOM 4250 C CA . ASP A 1 544 ? -20.021 14.856 18.977 1.00 86.88 544 ASP A CA 1
ATOM 4251 C C . ASP A 1 544 ? -21.199 13.884 19.111 1.00 86.88 544 ASP A C 1
ATOM 4253 O O . ASP A 1 544 ? -21.430 13.261 20.147 1.00 86.88 544 ASP A O 1
ATOM 4257 N N . TRP A 1 545 ? -21.965 13.765 18.032 1.00 90.31 545 TRP A N 1
ATOM 4258 C CA . TRP A 1 545 ? -23.095 12.846 17.949 1.00 90.31 545 TRP A CA 1
ATOM 4259 C C . TRP A 1 545 ? -22.659 11.392 17.716 1.00 90.31 545 TRP A C 1
ATOM 4261 O O . TRP A 1 545 ? -23.490 10.491 17.848 1.00 90.31 545 TRP A O 1
ATOM 4271 N N . ARG A 1 546 ? -21.379 11.141 17.403 1.00 89.44 546 ARG A N 1
ATOM 4272 C CA . ARG A 1 546 ? -20.809 9.791 17.316 1.00 89.44 546 ARG A CA 1
ATOM 4273 C C . ARG A 1 546 ? -20.440 9.242 18.695 1.00 89.44 546 ARG A C 1
ATOM 4275 O O . ARG A 1 546 ? -20.655 8.062 18.935 1.00 89.44 546 ARG A O 1
ATOM 4282 N N . SER A 1 547 ? -20.021 10.081 19.638 1.00 88.56 547 SER A N 1
ATOM 4283 C CA . SER A 1 547 ? -19.809 9.700 21.038 1.00 88.56 547 SER A CA 1
ATOM 4284 C C . SER A 1 547 ? -21.082 9.132 21.704 1.00 88.56 547 SER A C 1
ATOM 4286 O O . SER A 1 547 ? -22.165 9.712 21.561 1.00 88.56 547 SER A O 1
ATOM 4288 N N . PRO A 1 548 ? -20.988 8.058 22.518 1.00 86.31 548 PRO A N 1
ATOM 4289 C CA . PRO A 1 548 ? -22.100 7.578 23.348 1.00 86.31 548 PRO A CA 1
ATOM 4290 C C . PRO A 1 548 ? -22.618 8.612 24.364 1.00 86.31 548 PRO A C 1
ATOM 4292 O O . PRO A 1 548 ? -23.737 8.490 24.859 1.00 86.31 548 PRO A O 1
ATOM 4295 N N . SER A 1 549 ? -21.852 9.668 24.660 1.00 87.88 549 SER A N 1
ATOM 4296 C CA . SER A 1 549 ? -22.279 10.756 25.553 1.00 87.88 549 SER A CA 1
ATOM 4297 C C . SER A 1 549 ? -23.580 11.444 25.103 1.00 87.88 549 SER A C 1
ATOM 4299 O O . SER A 1 549 ? -24.362 11.898 25.947 1.00 87.88 549 SER A O 1
ATOM 4301 N N . CYS A 1 550 ? -23.875 11.461 23.795 1.00 92.06 550 CYS A N 1
ATOM 4302 C CA . CYS A 1 550 ? -25.091 12.071 23.254 1.00 92.06 550 CYS A CA 1
ATOM 4303 C C . CYS A 1 550 ? -26.388 11.405 23.764 1.00 92.06 550 CYS A C 1
ATOM 4305 O O . CYS A 1 550 ? -27.416 12.084 23.878 1.00 92.06 550 CYS A O 1
ATOM 4307 N N . PHE A 1 551 ? -26.347 10.122 24.157 1.00 94.12 551 PHE A N 1
ATOM 4308 C CA . PHE A 1 551 ? -27.510 9.385 24.667 1.00 94.12 551 PHE A CA 1
ATOM 4309 C C . PHE A 1 551 ? -28.133 10.037 25.903 1.00 94.12 551 PHE A C 1
ATOM 4311 O O . PHE A 1 551 ? -29.358 10.144 25.978 1.00 94.12 551 PHE A O 1
ATOM 4318 N N . LYS A 1 552 ? -27.318 10.583 26.817 1.00 91.38 552 LYS A N 1
ATOM 4319 C CA . LYS A 1 552 ? -27.799 11.308 28.010 1.00 91.38 552 LYS A CA 1
ATOM 4320 C C . LYS A 1 552 ? -28.690 12.504 27.645 1.00 91.38 552 LYS A C 1
ATOM 4322 O O . LYS A 1 552 ? -29.654 12.799 28.346 1.00 91.38 552 LYS A O 1
ATOM 4327 N N . ARG A 1 553 ? -28.402 13.185 26.527 1.00 91.25 553 ARG A N 1
ATOM 4328 C CA . ARG A 1 553 ? -29.210 14.311 26.028 1.00 91.25 553 ARG A CA 1
ATOM 4329 C C . ARG A 1 553 ? -30.436 13.834 25.248 1.00 91.25 553 ARG A C 1
ATOM 4331 O O . ARG A 1 553 ? -31.516 14.395 25.415 1.00 91.25 553 ARG A O 1
ATOM 4338 N N . LEU A 1 554 ? -30.285 12.790 24.434 1.00 94.44 554 LEU A N 1
ATOM 4339 C CA . LEU A 1 554 ? -31.379 12.180 23.671 1.00 94.44 554 LEU A CA 1
ATOM 4340 C C . LEU A 1 554 ? -32.449 11.547 24.579 1.00 94.44 554 LEU A C 1
ATOM 4342 O O . LEU A 1 554 ? -33.630 11.564 24.237 1.00 94.44 554 LEU A O 1
ATOM 4346 N N . ALA A 1 555 ? -32.073 11.069 25.768 1.00 94.00 555 ALA A N 1
ATOM 4347 C CA . ALA A 1 555 ? -32.984 10.485 26.754 1.00 94.00 555 ALA A CA 1
ATOM 4348 C C . ALA A 1 555 ? -34.077 11.455 27.246 1.00 94.00 555 ALA A C 1
ATOM 4350 O O . ALA A 1 555 ? -35.138 11.015 27.690 1.00 94.00 555 ALA A O 1
ATOM 4351 N N . LEU A 1 556 ? -33.902 12.773 27.074 1.00 92.75 556 LEU A N 1
ATOM 4352 C CA . LEU A 1 556 ? -34.965 13.761 27.304 1.00 92.75 556 LEU A CA 1
ATOM 4353 C C . LEU A 1 556 ? -36.232 13.470 26.467 1.00 92.75 556 LEU A C 1
ATOM 4355 O O . LEU A 1 556 ? -37.343 13.732 26.927 1.00 92.75 556 LEU A O 1
ATOM 4359 N N . LEU A 1 557 ? -36.092 12.857 25.284 1.00 94.38 557 LEU A N 1
ATOM 4360 C CA . LEU A 1 557 ? -37.207 12.472 24.404 1.00 94.38 557 LEU A CA 1
ATOM 4361 C C . LEU A 1 557 ? -38.059 11.322 24.956 1.00 94.38 557 LEU A C 1
ATOM 4363 O O . LEU A 1 557 ? -39.182 11.128 24.500 1.00 94.38 557 LEU A O 1
ATOM 4367 N N . LEU A 1 558 ? -37.565 10.567 25.940 1.00 93.38 558 LEU A N 1
ATOM 4368 C CA . LEU A 1 558 ? -38.349 9.529 26.615 1.00 93.38 558 LEU A CA 1
ATOM 4369 C C . LEU A 1 558 ? -39.399 10.139 27.562 1.00 93.38 558 LEU A C 1
ATOM 4371 O O . LEU A 1 558 ? -40.435 9.521 27.817 1.00 93.38 558 LEU A O 1
ATOM 4375 N N . LYS A 1 559 ? -39.164 11.367 28.049 1.00 89.25 559 LYS A N 1
ATOM 4376 C CA . LYS A 1 559 ? -40.105 12.100 28.912 1.00 89.25 559 LYS A CA 1
ATOM 4377 C C . LYS A 1 559 ? -41.257 12.711 28.101 1.00 89.25 559 LYS A C 1
ATOM 4379 O O . LYS A 1 559 ? -42.397 12.651 28.558 1.00 89.25 559 LYS A O 1
ATOM 4384 N N . SER A 1 560 ? -40.986 13.180 26.876 1.00 91.56 560 SER A N 1
ATOM 4385 C CA . SER A 1 560 ? -41.993 13.614 25.885 1.00 91.56 560 SER A CA 1
ATOM 4386 C C . SER A 1 560 ? -43.124 12.595 25.735 1.00 91.56 560 SER A C 1
ATOM 4388 O O . SER A 1 560 ? -42.862 11.402 25.613 1.00 91.56 560 SER A O 1
ATOM 4390 N N . SER A 1 561 ? -44.383 13.038 25.706 1.00 90.06 561 SER A N 1
ATOM 4391 C CA . SER A 1 561 ? -45.506 12.130 25.419 1.00 90.06 561 SER A CA 1
ATOM 4392 C C . SER A 1 561 ? -45.585 11.771 23.933 1.00 90.06 561 SER A C 1
ATOM 4394 O O . SER A 1 561 ? -45.987 10.661 23.584 1.00 90.06 561 SER A O 1
ATOM 4396 N N . TYR A 1 562 ? -45.146 12.696 23.076 1.00 92.12 562 TYR A N 1
ATOM 4397 C CA . TYR A 1 562 ? -45.232 12.604 21.626 1.00 92.12 562 TYR A CA 1
ATOM 4398 C C . TYR A 1 562 ? -44.108 11.753 21.020 1.00 92.12 562 TYR A C 1
ATOM 4400 O O . TYR A 1 562 ? -44.353 10.868 20.200 1.00 92.12 562 TYR A O 1
ATOM 4408 N N . TYR A 1 563 ? -42.863 11.975 21.456 1.00 93.94 563 TYR A N 1
ATOM 4409 C CA . TYR A 1 563 ? -41.685 11.335 20.862 1.00 93.94 563 TYR A CA 1
ATOM 4410 C C . TYR A 1 563 ? -41.300 9.992 21.500 1.00 93.94 563 TYR A C 1
ATOM 4412 O O . TYR A 1 563 ? -40.517 9.249 20.899 1.00 93.94 563 TYR A O 1
ATOM 4420 N N . ARG A 1 564 ? -41.877 9.627 22.659 1.00 94.19 564 ARG A N 1
ATOM 4421 C CA . ARG A 1 564 ? -41.494 8.435 23.445 1.00 94.19 564 ARG A CA 1
ATOM 4422 C C . ARG A 1 564 ? -41.401 7.155 22.631 1.00 94.19 564 ARG A C 1
ATOM 4424 O O . ARG A 1 564 ? -40.440 6.419 22.800 1.00 94.19 564 ARG A O 1
ATOM 4431 N N . TYR A 1 565 ? -42.374 6.877 21.763 1.00 93.75 565 TYR A N 1
ATOM 4432 C CA . TYR A 1 565 ? -42.410 5.632 20.987 1.00 93.75 565 TYR A CA 1
ATOM 4433 C C . TYR A 1 565 ? -41.203 5.495 20.053 1.00 93.75 565 TYR A C 1
ATOM 4435 O O . TYR A 1 565 ? -40.566 4.443 19.994 1.00 93.75 565 TYR A O 1
ATOM 4443 N N . PHE A 1 566 ? -40.854 6.572 19.351 1.00 93.25 566 PHE A N 1
ATOM 4444 C CA . PHE A 1 566 ? -39.743 6.596 18.401 1.00 93.25 566 PHE A CA 1
ATOM 4445 C C . PHE A 1 566 ? -38.395 6.672 19.114 1.00 93.25 566 PHE A C 1
ATOM 4447 O O . PHE A 1 566 ? -37.464 5.963 18.734 1.00 93.25 566 PHE A O 1
ATOM 4454 N N . ALA A 1 567 ? -38.315 7.457 20.193 1.00 94.75 567 ALA A N 1
ATOM 4455 C CA . ALA A 1 567 ? -37.130 7.525 21.031 1.00 94.75 567 ALA A CA 1
ATOM 4456 C C . ALA A 1 567 ? -36.820 6.168 21.676 1.00 94.75 567 ALA A C 1
ATOM 4458 O O . ALA A 1 567 ? -35.722 5.647 21.504 1.00 94.75 567 ALA A O 1
ATOM 4459 N N . LEU A 1 568 ? -37.806 5.548 22.332 1.00 94.81 568 LEU A N 1
ATOM 4460 C CA . LEU A 1 568 ? -37.668 4.230 22.952 1.00 94.81 568 LEU A CA 1
ATOM 4461 C C . LEU A 1 568 ? -37.367 3.138 21.918 1.00 94.81 568 LEU A C 1
ATOM 4463 O O . LEU A 1 568 ? -36.562 2.260 22.202 1.00 94.81 568 LEU A O 1
ATOM 4467 N N . SER A 1 569 ? -37.931 3.217 20.706 1.00 92.00 569 SER A N 1
ATOM 4468 C CA . SER A 1 569 ? -37.568 2.303 19.611 1.00 92.00 569 SER A CA 1
ATOM 4469 C C . SER A 1 569 ? -36.083 2.411 19.247 1.00 92.00 569 SER A C 1
ATOM 4471 O O . SER A 1 569 ? -35.424 1.387 19.098 1.00 92.00 569 SER A O 1
ATOM 4473 N N . GLY A 1 570 ? -35.535 3.628 19.147 1.00 91.81 570 GLY A N 1
ATOM 4474 C CA . GLY A 1 570 ? -34.103 3.836 18.914 1.00 91.81 570 GLY A CA 1
ATOM 4475 C C . GLY A 1 570 ? -33.238 3.360 20.087 1.00 91.81 570 GLY A C 1
ATOM 4476 O O . GLY A 1 570 ? -32.259 2.647 19.875 1.00 91.81 570 GLY A O 1
ATOM 4477 N N . PHE A 1 571 ? -33.637 3.681 21.325 1.00 95.19 571 PHE A N 1
ATOM 4478 C CA . PHE A 1 571 ? -32.939 3.247 22.541 1.00 95.19 571 PHE A CA 1
ATOM 4479 C C . PHE A 1 571 ? -32.897 1.721 22.660 1.00 95.19 571 PHE A C 1
ATOM 4481 O O . PHE A 1 571 ? -31.838 1.186 22.953 1.00 95.19 571 PHE A O 1
ATOM 4488 N N . ILE A 1 572 ? -33.989 1.017 22.350 1.00 91.81 572 ILE A N 1
ATOM 4489 C CA . ILE A 1 572 ? -34.047 -0.453 22.322 1.00 91.81 572 ILE A CA 1
ATOM 4490 C C . ILE A 1 572 ? -33.017 -1.052 21.350 1.00 91.81 572 ILE A C 1
ATOM 4492 O O . ILE A 1 572 ? -32.353 -2.031 21.679 1.00 91.81 572 ILE A O 1
ATOM 4496 N N . ILE A 1 573 ? -32.850 -0.471 20.156 1.00 89.25 573 ILE A N 1
ATOM 4497 C CA . ILE A 1 573 ? -31.880 -0.959 19.158 1.00 89.25 573 ILE A CA 1
ATOM 4498 C C . ILE A 1 573 ? -30.427 -0.742 19.608 1.00 89.25 573 ILE A C 1
ATOM 4500 O O . ILE A 1 573 ? -29.554 -1.533 19.242 1.00 89.25 573 ILE A O 1
ATOM 4504 N N . SER A 1 574 ? -30.168 0.311 20.385 1.00 91.88 574 SER A N 1
ATOM 4505 C CA . SER A 1 574 ? -28.830 0.661 20.875 1.00 91.88 574 SER A CA 1
ATOM 4506 C C . SER A 1 574 ? -28.476 -0.051 22.185 1.00 91.88 574 SER A C 1
ATOM 4508 O O . SER A 1 574 ? -27.456 -0.732 22.230 1.00 91.88 574 SER A O 1
ATOM 4510 N N . ALA A 1 575 ? -29.338 0.009 23.206 1.00 91.44 575 ALA A N 1
ATOM 4511 C CA . ALA A 1 575 ? -29.161 -0.655 24.504 1.00 91.44 575 ALA A CA 1
ATOM 4512 C C . ALA A 1 575 ? -29.238 -2.190 24.408 1.00 91.44 575 ALA A C 1
ATOM 4514 O O . ALA A 1 575 ? -28.556 -2.895 25.143 1.00 91.44 575 ALA A O 1
ATOM 4515 N N . GLY A 1 576 ? -30.005 -2.728 23.455 1.00 81.75 576 GLY A N 1
ATOM 4516 C CA . GLY A 1 576 ? -29.980 -4.146 23.089 1.00 81.75 576 GLY A CA 1
ATOM 4517 C C . GLY A 1 576 ? -28.973 -4.499 21.986 1.00 81.75 576 GLY A C 1
ATOM 4518 O O . GLY A 1 576 ? -29.118 -5.536 21.335 1.00 81.75 576 GLY A O 1
ATOM 4519 N N . GLY A 1 577 ? -28.013 -3.613 21.707 1.00 75.19 577 GLY A N 1
ATOM 4520 C CA . GLY A 1 577 ? -27.019 -3.762 20.649 1.00 75.19 577 GLY A CA 1
ATOM 4521 C C . GLY A 1 577 ? -25.965 -4.847 20.913 1.00 75.19 577 GLY A C 1
ATOM 4522 O O . GLY A 1 577 ? -26.118 -5.723 21.761 1.00 75.19 577 GLY A O 1
ATOM 4523 N N . VAL A 1 578 ? -24.879 -4.788 20.139 1.00 68.12 578 VAL A N 1
ATOM 4524 C CA . VAL A 1 578 ? -23.670 -5.620 20.333 1.00 68.12 578 VAL A CA 1
ATOM 4525 C C . VAL A 1 578 ? -22.416 -4.781 20.575 1.00 68.12 578 VAL A C 1
ATOM 4527 O O . VAL A 1 578 ? -21.505 -5.244 21.245 1.00 68.12 578 VAL A O 1
ATOM 4530 N N . THR A 1 579 ? -22.373 -3.543 20.074 1.00 76.00 579 THR A N 1
ATOM 4531 C CA . THR A 1 579 ? -21.277 -2.600 20.322 1.00 76.00 579 THR A CA 1
ATOM 4532 C C . THR A 1 579 ? -21.345 -2.104 21.760 1.00 76.00 579 THR A C 1
ATOM 4534 O O . THR A 1 579 ? -22.282 -1.392 22.118 1.00 76.00 579 THR A O 1
ATOM 4537 N N . GLU A 1 580 ? -20.366 -2.472 22.581 1.00 79.31 580 GLU A N 1
ATOM 4538 C CA . GLU A 1 580 ? -20.404 -2.256 24.028 1.00 79.31 580 GLU A CA 1
ATOM 4539 C C . GLU A 1 580 ? -20.521 -0.778 24.434 1.00 79.31 580 GLU A C 1
ATOM 4541 O O . GLU A 1 580 ? -21.365 -0.432 25.257 1.00 79.31 580 GLU A O 1
ATOM 4546 N N . SER A 1 581 ? -19.741 0.117 23.824 1.00 84.69 581 SER A N 1
ATOM 4547 C CA . SER A 1 581 ? -19.771 1.554 24.134 1.00 84.69 581 SER A CA 1
ATOM 4548 C C . SER A 1 581 ? -21.136 2.192 23.831 1.00 84.69 581 SER A C 1
ATOM 4550 O O . SER A 1 581 ? -21.675 2.946 24.644 1.00 84.69 581 SER A O 1
ATOM 4552 N N . THR A 1 582 ? -21.735 1.842 22.689 1.00 86.44 582 THR A N 1
ATOM 4553 C CA . THR A 1 582 ? -23.086 2.262 22.289 1.00 86.44 582 THR A CA 1
ATOM 4554 C C . THR A 1 582 ? -24.158 1.646 23.191 1.00 86.44 582 THR A C 1
ATOM 4556 O O . THR A 1 582 ? -25.108 2.334 23.560 1.00 86.44 582 THR A O 1
ATOM 4559 N N . MET A 1 583 ? -23.998 0.369 23.553 1.00 89.38 583 MET A N 1
ATOM 4560 C CA . MET A 1 583 ? -24.911 -0.383 24.414 1.00 89.38 583 MET A CA 1
ATOM 4561 C C . MET A 1 583 ? -24.961 0.220 25.817 1.00 89.38 583 MET A C 1
ATOM 4563 O O . MET A 1 583 ? -26.040 0.616 26.253 1.00 89.38 583 MET A O 1
ATOM 4567 N N . ARG A 1 584 ? -23.803 0.368 26.478 1.00 89.19 584 ARG A N 1
ATOM 4568 C CA . ARG A 1 584 ? -23.677 0.997 27.802 1.00 89.19 584 ARG A CA 1
ATOM 4569 C C . ARG A 1 584 ? -24.236 2.420 27.778 1.00 89.19 584 ARG A C 1
ATOM 4571 O O . ARG A 1 584 ? -25.174 2.712 28.507 1.00 89.19 584 ARG A O 1
ATOM 4578 N N . GLY A 1 585 ? -23.777 3.275 26.857 1.00 91.12 585 GLY A N 1
ATOM 4579 C CA . GLY A 1 585 ? -24.230 4.672 26.787 1.00 91.12 585 GLY A CA 1
ATOM 4580 C C . GLY A 1 585 ? -25.740 4.839 26.561 1.00 91.12 585 GLY A C 1
ATOM 4581 O O . GLY A 1 585 ? -26.356 5.731 27.148 1.00 91.12 585 GLY A O 1
ATOM 4582 N N . ALA A 1 586 ? -26.356 3.975 25.747 1.00 94.19 586 ALA A N 1
ATOM 4583 C CA . ALA A 1 586 ? -27.804 3.965 25.544 1.00 94.19 586 ALA A CA 1
ATOM 4584 C C . ALA A 1 586 ? -28.565 3.372 26.740 1.00 94.19 586 ALA A C 1
ATOM 4586 O O . ALA A 1 586 ? -29.620 3.896 27.103 1.00 94.19 586 ALA A O 1
ATOM 4587 N N . SER A 1 587 ? -28.039 2.304 27.347 1.00 92.75 587 SER A N 1
ATOM 4588 C CA . SER A 1 587 ? -28.640 1.632 28.500 1.00 92.75 587 SER A CA 1
ATOM 4589 C C . SER A 1 587 ? -28.608 2.514 29.743 1.00 92.75 587 SER A C 1
ATOM 4591 O O . SER A 1 587 ? -29.664 2.795 30.300 1.00 92.75 587 SER A O 1
ATOM 4593 N N . ASP A 1 588 ? -27.453 3.079 30.103 1.00 93.00 588 ASP A N 1
ATOM 4594 C CA . ASP A 1 588 ? -27.292 3.998 31.237 1.00 93.00 588 ASP A CA 1
ATOM 4595 C C . ASP A 1 588 ? -28.280 5.171 31.154 1.00 93.00 588 ASP A C 1
ATOM 4597 O O . ASP A 1 588 ? -28.935 5.537 32.132 1.00 93.00 588 ASP A O 1
ATOM 4601 N N . ALA A 1 589 ? -28.428 5.750 29.959 1.00 94.44 589 ALA A N 1
ATOM 4602 C CA . ALA A 1 589 ? -29.339 6.862 29.717 1.00 94.44 589 ALA A CA 1
ATOM 4603 C C . ALA A 1 589 ? -30.824 6.443 29.778 1.00 94.44 589 ALA A C 1
ATOM 4605 O O . ALA A 1 589 ? -31.658 7.211 30.264 1.00 94.44 589 ALA A O 1
ATOM 4606 N N . LEU A 1 590 ? -31.164 5.229 29.330 1.00 94.44 590 LEU A N 1
ATOM 4607 C CA . LEU A 1 590 ? -32.511 4.661 29.427 1.00 94.44 590 LEU A CA 1
ATOM 4608 C C . LEU A 1 590 ? -32.873 4.305 30.880 1.00 94.44 590 LEU A C 1
ATOM 4610 O O . LEU A 1 590 ? -33.911 4.741 31.380 1.00 94.44 590 LEU A O 1
ATOM 4614 N N . LEU A 1 591 ? -32.005 3.560 31.568 1.00 93.12 591 LEU A N 1
ATOM 4615 C CA . LEU A 1 591 ? -32.163 3.139 32.960 1.00 93.12 591 LEU A CA 1
ATOM 4616 C C . LEU A 1 591 ? -32.194 4.342 33.911 1.00 93.12 591 LEU A C 1
ATOM 4618 O O . LEU A 1 591 ? -33.004 4.357 34.834 1.00 93.12 591 LEU A O 1
ATOM 4622 N N . SER A 1 592 ? -31.411 5.395 33.647 1.00 93.31 592 SER A N 1
ATOM 4623 C CA . SER A 1 592 ? -31.500 6.662 34.385 1.00 93.31 592 SER A CA 1
ATOM 4624 C C . SER A 1 592 ? -32.895 7.291 34.286 1.00 93.31 592 SER A C 1
ATOM 4626 O O . SER A 1 592 ? -33.440 7.702 35.309 1.00 93.31 592 SER A O 1
ATOM 4628 N N . VAL A 1 593 ? -33.524 7.312 33.102 1.00 92.12 593 VAL A N 1
ATOM 4629 C CA . VAL A 1 593 ? -34.893 7.843 32.957 1.00 92.12 593 VAL A CA 1
ATOM 4630 C C . VAL A 1 593 ? -35.930 6.957 33.648 1.00 92.12 593 VAL A C 1
ATOM 4632 O O . VAL A 1 593 ? -36.853 7.488 34.262 1.00 92.12 593 VAL A O 1
ATOM 4635 N N . ILE A 1 594 ? -35.790 5.630 33.586 1.00 91.81 594 ILE A N 1
ATOM 4636 C CA . ILE A 1 594 ? -36.690 4.705 34.298 1.00 91.81 594 ILE A CA 1
ATOM 4637 C C . ILE A 1 594 ? -36.528 4.882 35.820 1.00 91.81 594 ILE A C 1
ATOM 4639 O O . ILE A 1 594 ? -37.515 4.905 36.553 1.00 91.81 594 ILE A O 1
ATOM 4643 N N . SER A 1 595 ? -35.297 5.095 36.294 1.00 91.44 595 SER A N 1
ATOM 4644 C CA . SER A 1 595 ? -34.993 5.379 37.696 1.00 91.44 595 SER A CA 1
ATOM 4645 C C . SER A 1 595 ? -35.582 6.711 38.180 1.00 91.44 595 SER A C 1
ATOM 4647 O O . SER A 1 595 ? -36.041 6.772 39.319 1.00 91.44 595 SER A O 1
ATOM 4649 N N . ASP A 1 596 ? -35.625 7.755 37.344 1.00 89.88 596 ASP A N 1
ATOM 4650 C CA . ASP A 1 596 ? -36.292 9.025 37.682 1.00 89.88 596 ASP A CA 1
ATOM 4651 C C . ASP A 1 596 ? -37.798 8.833 37.943 1.00 89.88 596 ASP A C 1
ATOM 4653 O O . ASP A 1 596 ? -38.343 9.404 38.888 1.00 89.88 596 ASP A O 1
ATOM 4657 N N . ILE A 1 597 ? -38.476 8.026 37.117 1.00 89.75 597 ILE A N 1
ATOM 4658 C CA . ILE A 1 597 ? -39.938 7.832 37.177 1.00 89.75 597 ILE A CA 1
ATOM 4659 C C . ILE A 1 597 ? -40.374 6.698 38.117 1.00 89.75 597 ILE A C 1
ATOM 4661 O O . ILE A 1 597 ? -41.571 6.491 38.315 1.00 89.75 597 ILE A O 1
ATOM 4665 N N . ARG A 1 598 ? -39.433 5.961 38.731 1.00 84.44 598 ARG A N 1
ATOM 4666 C CA . ARG A 1 598 ? -39.719 4.719 39.482 1.00 84.44 598 ARG A CA 1
ATOM 4667 C C . ARG A 1 598 ? -40.706 4.877 40.646 1.00 84.44 598 ARG A C 1
ATOM 4669 O O . ARG A 1 598 ? -41.379 3.922 41.022 1.00 84.44 598 ARG A O 1
ATOM 4676 N N . GLY A 1 599 ? -40.808 6.084 41.208 1.00 82.25 599 GLY A N 1
ATOM 4677 C CA . GLY A 1 599 ? -41.766 6.415 42.269 1.00 82.25 599 GLY A CA 1
ATOM 4678 C C . GLY A 1 599 ? -43.214 6.581 41.786 1.00 82.25 599 GLY A C 1
ATOM 4679 O O . GLY A 1 599 ? -44.135 6.520 42.597 1.00 82.25 599 GLY A O 1
ATOM 4680 N N . SER A 1 600 ? -43.437 6.769 40.481 1.00 88.25 600 SER A N 1
ATOM 4681 C CA . SER A 1 600 ? -44.760 6.946 39.887 1.00 88.25 600 SER A CA 1
ATOM 4682 C C . SER A 1 600 ? -45.182 5.695 39.122 1.00 88.25 600 SER A C 1
ATOM 4684 O O . SER A 1 600 ? -44.836 5.479 37.960 1.00 88.25 600 SER A O 1
ATOM 4686 N N . ARG A 1 601 ? -46.019 4.877 39.766 1.00 87.06 601 ARG A N 1
ATOM 4687 C CA . ARG A 1 601 ? -46.626 3.685 39.154 1.00 87.06 601 ARG A CA 1
ATOM 4688 C C . ARG A 1 601 ? -47.399 4.002 37.864 1.00 87.06 601 ARG A C 1
ATOM 4690 O O . ARG A 1 601 ? -47.444 3.174 36.959 1.00 87.06 601 ARG A O 1
ATOM 4697 N N . GLN A 1 602 ? -47.974 5.203 37.758 1.00 89.38 602 GLN A N 1
ATOM 4698 C CA . GLN A 1 602 ? -48.647 5.665 36.542 1.00 89.38 602 GLN A CA 1
ATOM 4699 C C . GLN A 1 602 ? -47.652 5.936 35.402 1.00 89.38 602 GLN A C 1
ATOM 4701 O O . GLN A 1 602 ? -47.910 5.539 34.268 1.00 89.38 602 GLN A O 1
ATOM 4706 N N . GLU A 1 603 ? -46.514 6.577 35.680 1.00 89.75 603 GLU A N 1
ATOM 4707 C CA . GLU A 1 603 ? -45.498 6.863 34.656 1.00 89.75 603 GLU A CA 1
ATOM 4708 C C . GLU A 1 603 ? -44.773 5.594 34.199 1.00 89.75 603 GLU A C 1
ATOM 4710 O O . GLU A 1 603 ? -44.563 5.418 32.996 1.00 89.75 603 GLU A O 1
ATOM 4715 N N . LEU A 1 604 ? -44.472 4.671 35.120 1.00 89.06 604 LEU A N 1
ATOM 4716 C CA . LEU A 1 604 ? -43.923 3.362 34.766 1.00 89.06 604 LEU A CA 1
ATOM 4717 C C . LEU A 1 604 ? -44.902 2.527 33.925 1.00 89.06 604 LEU A C 1
ATOM 4719 O O . LEU A 1 604 ? -44.476 1.952 32.926 1.00 89.06 604 LEU A O 1
ATOM 4723 N N . GLU A 1 605 ? -46.204 2.494 34.243 1.00 91.25 605 GLU A N 1
ATOM 4724 C CA . GLU A 1 605 ? -47.189 1.800 33.392 1.00 91.25 605 GLU A CA 1
ATOM 4725 C C . GLU A 1 605 ? -47.261 2.428 31.991 1.00 91.25 605 GLU A C 1
ATOM 4727 O O . GLU A 1 605 ? -47.297 1.708 30.997 1.00 91.25 605 GLU A O 1
ATOM 4732 N N . ILE A 1 606 ? -47.202 3.760 31.882 1.00 91.69 606 ILE A N 1
ATOM 4733 C CA . ILE A 1 606 ? -47.160 4.471 30.592 1.00 91.69 606 ILE A CA 1
ATOM 4734 C C . ILE A 1 606 ? -45.885 4.125 29.796 1.00 91.69 606 ILE A C 1
ATOM 4736 O O . ILE A 1 606 ? -45.939 3.952 28.573 1.00 91.69 606 ILE A O 1
ATOM 4740 N N . PHE A 1 607 ? -44.734 4.000 30.464 1.00 91.88 607 PHE A N 1
ATOM 4741 C CA . PHE A 1 607 ? -43.485 3.554 29.841 1.00 91.88 607 PHE A CA 1
ATOM 4742 C C . PHE A 1 607 ? -43.587 2.096 29.356 1.00 91.88 607 PHE A C 1
ATOM 4744 O O . PHE A 1 607 ? -43.303 1.808 28.190 1.00 91.88 607 PHE A O 1
ATOM 4751 N N . LEU A 1 608 ? -44.067 1.189 30.209 1.00 90.12 608 LEU A N 1
ATOM 4752 C CA . LEU A 1 608 ? -44.249 -0.231 29.897 1.00 90.12 608 LEU A CA 1
ATOM 4753 C C . LEU A 1 608 ? -45.287 -0.449 28.789 1.00 90.12 608 LEU A C 1
ATOM 4755 O O . LEU A 1 608 ? -45.089 -1.305 27.926 1.00 90.12 608 LEU A O 1
ATOM 4759 N N . GLN A 1 609 ? -46.352 0.353 28.737 1.00 91.94 609 GLN A N 1
ATOM 4760 C CA . GLN A 1 609 ? -47.338 0.341 27.654 1.00 91.94 609 GLN A CA 1
ATOM 4761 C C . GLN A 1 609 ? -46.693 0.720 26.313 1.00 91.94 609 GLN A C 1
ATOM 4763 O O . GLN A 1 609 ? -46.986 0.105 25.282 1.00 91.94 609 GLN A O 1
ATOM 4768 N N . CYS A 1 610 ? -45.782 1.697 26.318 1.00 92.62 610 CYS A N 1
ATOM 4769 C CA . CYS A 1 610 ? -45.001 2.078 25.144 1.00 92.62 610 CYS A CA 1
ATOM 4770 C C . CYS A 1 610 ? -44.081 0.928 24.693 1.00 92.62 610 CYS A C 1
ATOM 4772 O O . CYS A 1 610 ? -44.144 0.506 23.538 1.00 92.62 610 CYS A O 1
ATOM 4774 N N . PHE A 1 611 ? -43.313 0.350 25.622 1.00 91.12 611 PHE A N 1
ATOM 4775 C CA . PHE A 1 611 ? -42.431 -0.799 25.381 1.00 91.12 611 PHE A CA 1
ATOM 4776 C C . PHE A 1 611 ? -43.198 -2.009 24.809 1.00 91.12 611 PHE A C 1
ATOM 4778 O O . PHE A 1 611 ? -42.822 -2.583 23.785 1.00 91.12 611 PHE A O 1
ATOM 4785 N N . THR A 1 612 ? -44.350 -2.329 25.406 1.00 87.81 612 THR A N 1
ATOM 4786 C CA . THR A 1 612 ? -45.283 -3.374 24.948 1.00 87.81 612 THR A CA 1
ATOM 4787 C C . THR A 1 612 ? -45.788 -3.102 23.531 1.00 87.81 612 THR A C 1
ATOM 4789 O O . THR A 1 612 ? -45.896 -4.020 22.719 1.00 87.81 612 THR A O 1
ATOM 4792 N N . SER A 1 613 ? -46.088 -1.841 23.207 1.00 90.62 613 SER A N 1
ATOM 4793 C CA . SER A 1 613 ? -46.559 -1.451 21.875 1.00 90.62 613 SER A CA 1
ATOM 4794 C C . SER A 1 613 ? -45.468 -1.638 20.817 1.00 90.62 613 SER A C 1
ATOM 4796 O O . SER A 1 613 ? -45.754 -2.149 19.737 1.00 90.62 613 SER A O 1
ATOM 4798 N N . ILE A 1 614 ? -44.210 -1.310 21.135 1.00 88.00 614 ILE A N 1
ATOM 4799 C CA . ILE A 1 614 ? -43.058 -1.558 20.251 1.00 88.00 614 ILE A CA 1
ATOM 4800 C C . ILE A 1 614 ? -42.875 -3.068 20.026 1.00 88.00 614 ILE A C 1
ATOM 4802 O O . ILE A 1 614 ? -42.714 -3.490 18.879 1.00 88.00 614 ILE A O 1
ATOM 4806 N N . LEU A 1 615 ? -42.975 -3.888 21.081 1.00 81.31 615 LEU A N 1
ATOM 4807 C CA . LEU A 1 615 ? -42.905 -5.353 20.990 1.00 81.31 615 LEU A CA 1
ATOM 4808 C C . LEU A 1 615 ? -44.008 -5.936 20.095 1.00 81.31 615 LEU A C 1
ATOM 4810 O O . LEU A 1 615 ? -43.727 -6.782 19.249 1.00 81.31 615 LEU A O 1
ATOM 4814 N N . ILE A 1 616 ? -45.254 -5.478 20.251 1.00 80.38 616 ILE A N 1
ATOM 4815 C CA . ILE A 1 616 ? -46.389 -5.942 19.439 1.00 80.38 616 ILE A CA 1
ATOM 4816 C C . ILE A 1 616 ? -46.222 -5.523 17.972 1.00 80.38 616 ILE A C 1
ATOM 4818 O O . ILE A 1 616 ? -46.371 -6.360 17.083 1.00 80.38 616 ILE A O 1
ATOM 4822 N N . ASN A 1 617 ? -45.875 -4.260 17.716 1.00 81.12 617 ASN A N 1
ATOM 4823 C CA . ASN A 1 617 ? -45.776 -3.707 16.362 1.00 81.12 617 ASN A CA 1
ATOM 4824 C C . ASN A 1 617 ? -44.584 -4.258 15.561 1.00 81.12 617 ASN A C 1
ATOM 4826 O O . ASN A 1 617 ? -44.608 -4.217 14.334 1.00 81.12 617 ASN A O 1
ATOM 4830 N N . ASN A 1 618 ? -43.555 -4.782 16.235 1.00 73.25 618 ASN A N 1
ATOM 4831 C CA . ASN A 1 618 ? -42.362 -5.360 15.607 1.00 73.25 618 ASN A CA 1
ATOM 4832 C C . ASN A 1 618 ? -42.238 -6.881 15.832 1.00 73.25 618 ASN A C 1
ATOM 4834 O O . ASN A 1 618 ? -41.161 -7.453 15.648 1.00 73.25 618 ASN A O 1
ATOM 4838 N N . ALA A 1 619 ? -43.321 -7.554 16.232 1.00 64.12 619 ALA A N 1
ATOM 4839 C CA . ALA A 1 619 ? -43.321 -8.991 16.475 1.00 64.12 619 ALA A CA 1
ATOM 4840 C C . ALA A 1 619 ? -42.928 -9.775 15.206 1.00 64.12 619 ALA A C 1
ATOM 4842 O O . ALA A 1 619 ? -43.586 -9.684 14.171 1.00 64.12 619 ALA A O 1
ATOM 4843 N N . GLY A 1 620 ? -41.851 -10.561 15.293 1.00 56.47 620 GLY A N 1
ATOM 4844 C CA . GLY A 1 620 ? -41.302 -11.340 14.174 1.00 56.47 620 GLY A CA 1
ATOM 4845 C C . GLY A 1 620 ? -40.193 -10.638 13.378 1.00 56.47 620 GLY A C 1
ATOM 4846 O O . GLY A 1 620 ? -39.500 -11.297 12.604 1.00 56.47 620 GLY A O 1
ATOM 4847 N N . LEU A 1 621 ? -39.951 -9.340 13.597 1.00 62.44 621 LEU A N 1
ATOM 4848 C CA . LEU A 1 621 ? -38.799 -8.632 13.035 1.00 62.44 621 LEU A CA 1
ATOM 4849 C C . LEU A 1 621 ? -37.579 -8.824 13.945 1.00 62.44 621 LEU A C 1
ATOM 4851 O O . LEU A 1 621 ? -37.305 -7.985 14.801 1.00 62.44 621 LEU A O 1
ATOM 4855 N N . LEU A 1 622 ? -36.820 -9.907 13.727 1.00 61.66 622 LEU A N 1
ATOM 4856 C CA . LEU A 1 622 ? -35.645 -10.297 14.533 1.00 61.66 622 LEU A CA 1
ATOM 4857 C C . LEU A 1 622 ? -34.718 -9.123 14.896 1.00 61.66 622 LEU A C 1
ATOM 4859 O O . LEU A 1 622 ? -34.336 -8.989 16.054 1.00 61.66 622 LEU A O 1
ATOM 4863 N N . ARG A 1 623 ? -34.434 -8.229 13.934 1.00 64.94 623 ARG A N 1
ATOM 4864 C CA . ARG A 1 623 ? -33.577 -7.039 14.118 1.00 64.94 623 ARG A CA 1
ATOM 4865 C C . ARG A 1 623 ? -34.048 -6.066 15.210 1.00 64.94 623 ARG A C 1
ATOM 4867 O O . ARG A 1 623 ? -33.254 -5.244 15.644 1.00 64.94 623 ARG A O 1
ATOM 4874 N N . VAL A 1 624 ? -35.325 -6.126 15.595 1.00 71.00 624 VAL A N 1
ATOM 4875 C CA . VAL A 1 624 ? -35.938 -5.332 16.672 1.00 71.00 624 VAL A CA 1
ATOM 4876 C C . VAL A 1 624 ? -36.250 -6.217 17.876 1.00 71.00 624 VAL A C 1
ATOM 4878 O O . VAL A 1 624 ? -35.976 -5.822 19.002 1.00 71.00 624 VAL A O 1
ATOM 4881 N N . THR A 1 625 ? -36.788 -7.423 17.658 1.00 67.31 625 THR A N 1
ATOM 4882 C CA . THR A 1 625 ? -37.186 -8.326 18.751 1.00 67.31 625 THR A CA 1
ATOM 4883 C C . THR A 1 625 ? -35.994 -8.752 19.619 1.00 67.31 625 THR A C 1
ATOM 4885 O O . THR A 1 625 ? -36.122 -8.755 20.837 1.00 67.31 625 THR A O 1
ATOM 4888 N N . GLN A 1 626 ? -34.832 -9.054 19.025 1.00 66.88 626 GLN A N 1
ATOM 4889 C CA . GLN A 1 626 ? -33.634 -9.480 19.764 1.00 66.88 626 GLN A CA 1
ATOM 4890 C C . GLN A 1 626 ? -33.067 -8.349 20.657 1.00 66.88 626 GLN A C 1
ATOM 4892 O O . GLN A 1 626 ? -32.956 -8.574 21.864 1.00 66.88 626 GLN A O 1
ATOM 4897 N N . PRO A 1 627 ? -32.815 -7.115 20.158 1.00 80.62 627 PRO A N 1
ATOM 4898 C CA . PRO A 1 627 ? -32.459 -5.988 21.027 1.00 80.62 627 PRO A CA 1
ATOM 4899 C C . PRO A 1 627 ? -33.515 -5.651 22.088 1.00 80.62 627 PRO A C 1
ATOM 4901 O O . PRO A 1 627 ? -33.173 -5.283 23.210 1.00 80.62 627 PRO A O 1
ATOM 4904 N N . LEU A 1 628 ? -34.804 -5.809 21.774 1.00 83.62 628 LEU A N 1
ATOM 4905 C CA . LEU A 1 628 ? -35.887 -5.543 22.723 1.00 83.62 628 LEU A CA 1
ATOM 4906 C C . LEU A 1 628 ? -35.863 -6.506 23.912 1.00 83.62 628 LEU A C 1
ATOM 4908 O O . LEU A 1 628 ? -35.994 -6.050 25.044 1.00 83.62 628 LEU A O 1
ATOM 4912 N N . LEU A 1 629 ? -35.643 -7.802 23.681 1.00 76.75 629 LEU A N 1
ATOM 4913 C CA . LEU A 1 629 ? -35.518 -8.783 24.764 1.00 76.75 629 LEU A CA 1
ATOM 4914 C C . LEU A 1 629 ? -34.297 -8.497 25.655 1.00 76.75 629 LEU A C 1
ATOM 4916 O O . LEU A 1 629 ? -34.451 -8.464 26.871 1.00 76.75 629 LEU A O 1
ATOM 4920 N N . ARG A 1 630 ? -33.138 -8.165 25.070 1.00 80.38 630 ARG A N 1
ATOM 4921 C CA . ARG A 1 630 ? -31.935 -7.751 25.827 1.00 80.38 630 ARG A CA 1
ATOM 4922 C C . ARG A 1 630 ? -32.132 -6.444 26.607 1.00 80.38 630 ARG A C 1
ATOM 4924 O O . ARG A 1 630 ? -31.623 -6.284 27.709 1.00 80.38 630 ARG A O 1
ATOM 4931 N N . THR A 1 631 ? -32.901 -5.501 26.061 1.00 86.25 631 THR A N 1
ATOM 4932 C CA . THR A 1 631 ? -33.253 -4.263 26.778 1.00 86.25 631 THR A CA 1
ATOM 4933 C C . THR A 1 631 ? -34.201 -4.556 27.948 1.00 86.25 631 THR A C 1
ATOM 4935 O O . THR A 1 631 ? -34.077 -3.949 29.006 1.00 86.25 631 THR A O 1
ATOM 4938 N N . LEU A 1 632 ? -35.143 -5.494 27.783 1.00 83.25 632 L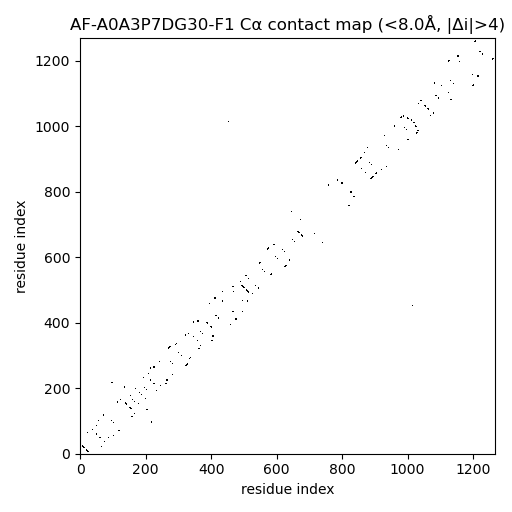EU A N 1
ATOM 4939 C CA . LEU A 1 632 ? -36.056 -5.921 28.848 1.00 83.25 632 LEU A CA 1
ATOM 4940 C C . LEU A 1 632 ? -35.305 -6.614 29.995 1.00 83.25 632 LEU A C 1
ATOM 4942 O O . LEU A 1 632 ? -35.552 -6.289 31.151 1.00 83.25 632 LEU A O 1
ATOM 4946 N N . GLU A 1 633 ? -34.378 -7.515 29.666 1.00 77.00 633 GLU A N 1
ATOM 4947 C CA . GLU A 1 633 ? -33.437 -8.156 30.597 1.00 77.00 633 GLU A CA 1
ATOM 4948 C C . GLU A 1 633 ? -32.705 -7.106 31.448 1.00 77.00 633 GLU A C 1
ATOM 4950 O O . GLU A 1 633 ? -32.812 -7.126 32.670 1.00 77.00 633 GLU A O 1
ATOM 4955 N N . GLN A 1 634 ? -32.080 -6.101 30.823 1.00 81.31 634 GLN A N 1
ATOM 4956 C CA . GLN A 1 634 ? -31.390 -5.016 31.538 1.00 81.31 634 GLN A CA 1
ATOM 4957 C C . GLN A 1 634 ? -32.319 -4.201 32.460 1.00 81.31 634 GLN A C 1
ATOM 4959 O O . GLN A 1 634 ? -31.922 -3.841 33.567 1.00 81.31 634 GLN A O 1
ATOM 4964 N N . ILE A 1 635 ? -33.565 -3.928 32.047 1.00 84.06 635 ILE A N 1
ATOM 4965 C CA . ILE A 1 635 ? -34.555 -3.208 32.874 1.00 84.06 635 ILE A CA 1
ATOM 4966 C C . ILE A 1 635 ? -34.968 -4.028 34.107 1.00 84.06 635 ILE A C 1
ATOM 4968 O O . ILE A 1 635 ? -35.142 -3.458 35.186 1.00 84.06 635 ILE A O 1
ATOM 4972 N N . LEU A 1 636 ? -35.126 -5.346 33.953 1.00 76.31 636 LEU A N 1
ATOM 4973 C CA . LEU A 1 636 ? -35.467 -6.258 35.047 1.00 76.31 636 LEU A CA 1
ATOM 4974 C C . LEU A 1 636 ? -34.289 -6.411 36.021 1.00 76.31 636 LEU A C 1
ATOM 4976 O O . LEU A 1 636 ? -34.465 -6.213 37.223 1.00 76.31 636 LEU A O 1
ATOM 4980 N N . SER A 1 637 ? -33.082 -6.657 35.507 1.00 76.75 637 SER A N 1
ATOM 4981 C CA . SER A 1 637 ? -31.855 -6.794 36.305 1.00 76.75 637 SER A CA 1
ATOM 4982 C C . SER A 1 637 ? -31.497 -5.527 37.090 1.00 76.75 637 SER A C 1
ATOM 4984 O O . SER A 1 637 ? -30.927 -5.616 38.174 1.00 76.75 637 SER A O 1
ATOM 4986 N N . ALA A 1 638 ? -31.879 -4.344 36.599 1.00 80.38 638 ALA A N 1
ATOM 4987 C CA . ALA A 1 638 ? -31.685 -3.074 37.300 1.00 80.38 638 ALA A CA 1
ATOM 4988 C C . ALA A 1 638 ? -32.656 -2.836 38.485 1.00 80.38 638 ALA A C 1
ATOM 4990 O O . ALA A 1 638 ? -32.578 -1.785 39.121 1.00 80.38 638 ALA A O 1
ATOM 4991 N N . GLN A 1 639 ? -33.579 -3.767 38.779 1.00 79.88 639 GLN A N 1
ATOM 4992 C CA . GLN A 1 639 ? -34.571 -3.678 39.869 1.00 79.88 639 GLN A CA 1
ATOM 4993 C C . GLN A 1 639 ? -35.403 -2.375 39.863 1.00 79.88 639 GLN A C 1
ATOM 4995 O O . GLN A 1 639 ? -35.778 -1.841 40.907 1.00 79.88 639 GLN A O 1
ATOM 5000 N N . LEU A 1 640 ? -35.708 -1.824 38.682 1.00 80.50 640 LEU A N 1
ATOM 5001 C CA . LEU A 1 640 ? -36.403 -0.531 38.567 1.00 80.50 640 LEU A CA 1
ATOM 5002 C C . LEU A 1 640 ? -37.941 -0.634 38.604 1.00 80.50 640 LEU A C 1
ATOM 5004 O O . LEU A 1 640 ? -38.621 0.392 38.569 1.00 80.50 640 LEU A O 1
ATOM 5008 N N . LEU A 1 641 ? -38.501 -1.848 38.675 1.00 80.69 641 LEU A N 1
ATOM 5009 C CA . LEU A 1 641 ? -39.946 -2.117 38.588 1.00 80.69 641 LEU A CA 1
ATOM 5010 C C . LEU A 1 641 ? -40.605 -2.493 39.933 1.00 80.69 641 LEU A C 1
ATOM 5012 O O . LEU A 1 641 ? -41.742 -2.970 39.945 1.00 80.69 641 LEU A O 1
ATOM 5016 N N . GLN A 1 642 ? -39.940 -2.193 41.056 1.00 75.19 642 GLN A N 1
ATOM 5017 C CA . GLN A 1 642 ? -40.354 -2.513 42.437 1.00 75.19 642 GLN A CA 1
ATOM 5018 C C . GLN A 1 642 ? -41.833 -2.206 42.771 1.00 75.19 642 GLN A C 1
ATOM 5020 O O . GLN A 1 642 ? -42.457 -2.897 43.574 1.00 75.19 642 GLN A O 1
ATOM 5025 N N . CYS A 1 643 ? -42.452 -1.202 42.136 1.00 77.38 643 CYS A N 1
ATOM 5026 C CA . CYS A 1 643 ? -43.854 -0.830 42.385 1.00 77.38 643 CYS A CA 1
ATOM 5027 C C . CYS A 1 643 ? -44.912 -1.810 41.823 1.00 77.38 643 CYS A C 1
ATOM 5029 O O . CYS A 1 643 ? -46.093 -1.704 42.180 1.00 77.38 643 CYS A O 1
ATOM 5031 N N . PHE A 1 644 ? -44.505 -2.751 40.964 1.00 80.00 644 PHE A N 1
ATOM 5032 C CA . PHE A 1 644 ? -45.327 -3.867 40.470 1.00 80.00 644 PHE A CA 1
ATOM 5033 C C . PHE A 1 644 ? -44.929 -5.208 41.080 1.00 80.00 644 PHE A C 1
ATOM 5035 O O . PHE A 1 644 ? -45.611 -6.202 40.895 1.00 80.00 644 PHE A O 1
ATOM 5042 N N . GLU A 1 645 ? -43.827 -5.256 41.808 1.00 70.25 645 GLU A N 1
ATOM 5043 C CA . GLU A 1 645 ? -43.146 -6.495 42.180 1.00 70.25 645 GLU A CA 1
ATOM 5044 C C . GLU A 1 645 ? -43.982 -7.306 43.205 1.00 70.25 645 GLU A C 1
ATOM 5046 O O . GLU A 1 645 ? -44.006 -8.533 43.180 1.00 70.25 645 GLU A O 1
ATOM 5051 N N . ALA A 1 646 ? -44.796 -6.623 44.024 1.00 68.31 646 ALA A N 1
ATOM 5052 C CA . ALA A 1 646 ? -45.741 -7.245 44.963 1.00 68.31 646 ALA A CA 1
ATOM 5053 C C . ALA A 1 646 ? -47.072 -7.706 44.325 1.00 68.31 646 ALA A C 1
ATOM 5055 O O . ALA A 1 646 ? -47.818 -8.461 44.944 1.00 68.31 646 ALA A O 1
ATOM 5056 N N . ASP A 1 647 ? -47.392 -7.227 43.119 1.00 73.00 647 ASP A N 1
ATOM 5057 C CA . ASP A 1 647 ? -48.575 -7.616 42.338 1.00 73.00 647 ASP A CA 1
ATOM 5058 C C . ASP A 1 647 ? -48.279 -7.389 40.838 1.00 73.00 647 ASP A C 1
ATOM 5060 O O . ASP A 1 647 ? -48.688 -6.370 40.266 1.00 73.00 647 ASP A O 1
ATOM 5064 N N . PRO A 1 648 ? -47.526 -8.294 40.182 1.00 66.81 648 PRO A N 1
ATOM 5065 C CA . PRO A 1 648 ? -47.070 -8.100 38.796 1.00 66.81 648 PRO A CA 1
ATOM 5066 C C . PRO A 1 648 ? -48.242 -8.054 37.813 1.00 66.81 648 PRO A C 1
ATOM 5068 O O . PRO A 1 648 ? -48.236 -7.342 36.807 1.00 66.81 648 PRO A O 1
ATOM 5071 N N . ASP A 1 649 ? -49.287 -8.795 38.170 1.00 72.25 649 ASP A N 1
ATOM 5072 C CA . ASP A 1 649 ? -50.555 -8.934 37.475 1.00 72.25 649 ASP A CA 1
ATOM 5073 C C . ASP A 1 649 ? -51.336 -7.608 37.387 1.00 72.25 649 ASP A C 1
ATOM 5075 O O . ASP A 1 649 ? -52.188 -7.442 36.502 1.00 72.25 649 ASP A O 1
ATOM 5079 N N . SER A 1 650 ? -51.015 -6.650 38.260 1.00 81.31 650 SER A N 1
ATOM 5080 C CA . SER A 1 650 ? -51.592 -5.306 38.288 1.00 81.31 650 SER A CA 1
ATOM 5081 C C . SER A 1 650 ? -50.983 -4.305 37.298 1.00 81.31 650 SER A C 1
ATOM 5083 O O . SER A 1 650 ? -51.474 -3.175 37.212 1.00 81.31 650 SER A O 1
ATOM 5085 N N . SER A 1 651 ? -49.975 -4.717 36.518 1.00 84.50 651 SER A N 1
ATOM 5086 C CA . SER A 1 651 ? -49.565 -4.050 35.276 1.00 84.50 651 SER A CA 1
ATOM 5087 C C . SER A 1 651 ? -50.135 -4.803 34.063 1.00 84.50 651 SER A C 1
ATOM 5089 O O . SER A 1 651 ? -49.635 -5.873 33.688 1.00 84.50 651 SER A O 1
ATOM 5091 N N . PRO A 1 652 ? -51.161 -4.257 33.379 1.00 84.94 652 PRO A N 1
ATOM 5092 C CA . PRO A 1 652 ? -51.646 -4.807 32.114 1.00 84.94 652 PRO A CA 1
ATOM 5093 C C . PRO A 1 652 ? -50.559 -4.892 31.035 1.00 84.94 652 PRO A C 1
ATOM 5095 O O . PRO A 1 652 ? -50.665 -5.719 30.126 1.00 84.94 652 PRO A O 1
ATOM 5098 N N . SER A 1 653 ? -49.540 -4.033 31.107 1.00 85.44 653 SER A N 1
ATOM 5099 C CA . SER A 1 653 ? -48.413 -4.019 30.176 1.00 85.44 653 SER A CA 1
ATOM 5100 C C . SER A 1 653 ? -47.401 -5.133 30.461 1.00 85.44 653 SER A C 1
ATOM 5102 O O . SER A 1 653 ? -47.084 -5.884 29.539 1.00 85.44 653 SER A O 1
ATOM 5104 N N . LEU A 1 654 ? -46.971 -5.342 31.716 1.00 79.94 654 LEU A N 1
ATOM 5105 C CA . LEU A 1 654 ? -46.089 -6.471 32.062 1.00 79.94 654 LEU A CA 1
ATOM 5106 C C . LEU A 1 654 ? -46.739 -7.815 31.735 1.00 79.94 654 LEU A C 1
ATOM 5108 O O . LEU A 1 654 ? -46.104 -8.650 31.091 1.00 79.94 654 LEU A O 1
ATOM 5112 N N . ARG A 1 655 ? -48.027 -7.994 32.059 1.00 75.94 655 ARG A N 1
ATOM 5113 C CA . ARG A 1 655 ? -48.776 -9.210 31.701 1.00 75.94 655 ARG A CA 1
ATOM 5114 C C . ARG A 1 655 ? -48.710 -9.499 30.193 1.00 75.94 655 ARG A C 1
ATOM 5116 O O . ARG A 1 655 ? -48.400 -10.617 29.793 1.00 75.94 655 ARG A O 1
ATOM 5123 N N . LYS A 1 656 ? -48.908 -8.477 29.347 1.00 77.38 656 LYS A N 1
ATOM 5124 C CA . LYS A 1 656 ? -48.798 -8.596 27.878 1.00 77.38 656 LYS A CA 1
ATOM 5125 C C . LYS A 1 656 ? -47.377 -8.895 27.399 1.00 77.38 656 LYS A C 1
ATOM 5127 O O . LYS A 1 656 ? -47.229 -9.611 26.409 1.00 77.38 656 LYS A O 1
ATOM 5132 N N . ILE A 1 657 ? -46.350 -8.345 28.048 1.00 72.88 657 ILE A N 1
ATOM 5133 C CA . ILE A 1 657 ? -44.948 -8.654 27.737 1.00 72.88 657 ILE A CA 1
ATOM 5134 C C . ILE A 1 657 ? -44.684 -10.138 28.026 1.00 72.88 657 ILE A C 1
ATOM 5136 O O . ILE A 1 657 ? -44.266 -10.859 27.121 1.00 72.88 657 ILE A O 1
ATOM 5140 N N . VAL A 1 658 ? -45.028 -10.619 29.225 1.00 69.06 658 VAL A N 1
ATOM 5141 C CA . VAL A 1 658 ? -44.879 -12.030 29.632 1.00 69.06 658 VAL A CA 1
ATOM 5142 C C . VAL A 1 658 ? -45.655 -12.970 28.700 1.00 69.06 658 VAL A C 1
ATOM 5144 O O . VAL A 1 658 ? -45.082 -13.932 28.184 1.00 69.06 658 VAL A O 1
ATOM 5147 N N . ASP A 1 659 ? -46.914 -12.652 28.375 1.00 65.31 659 ASP A N 1
ATOM 5148 C CA . ASP A 1 659 ? -47.731 -13.407 27.410 1.00 65.31 659 ASP A CA 1
ATOM 5149 C C . ASP A 1 659 ? -47.075 -13.515 26.021 1.00 65.31 659 ASP A C 1
ATOM 5151 O O . ASP A 1 659 ? -47.260 -14.513 25.315 1.00 65.31 659 ASP A O 1
ATOM 5155 N N . ARG A 1 660 ? -46.311 -12.497 25.596 1.00 65.38 660 ARG A N 1
ATOM 5156 C CA . ARG A 1 660 ? -45.587 -12.502 24.315 1.00 65.38 660 ARG A CA 1
ATOM 5157 C C . ARG A 1 660 ? -44.240 -13.214 24.390 1.00 65.38 660 ARG A C 1
ATOM 5159 O O . ARG A 1 660 ? -43.929 -13.933 23.440 1.00 65.38 660 ARG A O 1
ATOM 5166 N N . VAL A 1 661 ? -43.502 -13.134 25.498 1.00 61.06 661 VAL A N 1
ATOM 5167 C CA . VAL A 1 661 ? -42.308 -13.977 25.716 1.00 61.06 661 VAL A CA 1
ATOM 5168 C C . VAL A 1 661 ? -42.701 -15.461 25.736 1.00 61.06 661 VAL A C 1
ATOM 5170 O O . VAL A 1 661 ? -42.076 -16.279 25.060 1.00 61.06 661 VAL A O 1
ATOM 5173 N N . ALA A 1 662 ? -43.833 -15.814 26.355 1.00 61.12 662 ALA A N 1
ATOM 5174 C CA . ALA A 1 662 ? -44.380 -17.174 26.323 1.00 61.12 662 ALA A CA 1
ATOM 5175 C C . ALA A 1 662 ? -44.711 -17.682 24.898 1.00 61.12 662 ALA A C 1
ATOM 5177 O O . ALA A 1 662 ? -44.742 -18.892 24.660 1.00 61.12 662 ALA A O 1
ATOM 5178 N N . ILE A 1 663 ? -44.925 -16.796 23.914 1.00 59.94 663 ILE A N 1
ATOM 5179 C CA . ILE A 1 663 ? -45.109 -17.195 22.508 1.00 59.94 663 ILE A CA 1
ATOM 5180 C C . ILE A 1 663 ? -43.787 -17.607 21.847 1.00 59.94 663 ILE A C 1
ATOM 5182 O O . ILE A 1 663 ? -43.816 -18.465 20.966 1.00 59.94 663 ILE A O 1
ATOM 5186 N N . VAL A 1 664 ? -42.632 -17.104 22.298 1.00 57.78 664 VAL A N 1
ATOM 5187 C CA . VAL A 1 664 ? -41.322 -17.605 21.838 1.00 57.78 664 VAL A CA 1
ATOM 5188 C C . VAL A 1 664 ? -41.179 -19.086 22.210 1.00 57.78 664 VAL A C 1
ATOM 5190 O O . VAL A 1 664 ? -40.890 -19.908 21.344 1.00 57.78 664 VAL A O 1
ATOM 5193 N N . VAL A 1 665 ? -41.550 -19.467 23.438 1.00 62.94 665 VAL A N 1
ATOM 5194 C CA . VAL A 1 665 ? -41.607 -20.881 23.863 1.00 62.94 665 VAL A CA 1
ATOM 5195 C C . VAL A 1 665 ? -42.635 -21.682 23.046 1.00 62.94 665 VAL A C 1
ATOM 5197 O O . VAL A 1 665 ? -42.364 -22.815 22.644 1.00 62.94 665 VAL A O 1
ATOM 5200 N N . ARG A 1 666 ? -43.799 -21.104 22.704 1.00 66.25 666 ARG A N 1
ATOM 5201 C CA . ARG A 1 666 ? -44.767 -21.759 21.794 1.00 66.25 666 ARG A CA 1
ATOM 5202 C C . ARG A 1 666 ? -44.218 -21.945 20.374 1.00 66.25 666 ARG A C 1
ATOM 5204 O O . ARG A 1 666 ? -44.587 -22.924 19.730 1.00 66.25 666 ARG A O 1
ATOM 5211 N N . ASN A 1 667 ? -43.327 -21.083 19.883 1.00 68.31 667 ASN A N 1
ATOM 5212 C CA . ASN A 1 667 ? -42.731 -21.230 18.551 1.00 68.31 667 ASN A CA 1
ATOM 5213 C C . ASN A 1 667 ? -41.810 -22.458 18.435 1.00 68.31 667 ASN A C 1
ATOM 5215 O O . ASN A 1 667 ? -41.669 -22.980 17.328 1.00 68.31 667 ASN A O 1
ATOM 5219 N N . LEU A 1 668 ? -41.308 -23.013 19.549 1.00 71.12 668 LEU A N 1
ATOM 5220 C CA . LEU A 1 668 ? -40.661 -24.337 19.579 1.00 71.12 668 LEU A CA 1
ATOM 5221 C C . LEU A 1 668 ? -41.599 -25.475 19.122 1.00 71.12 668 LEU A C 1
ATOM 5223 O O . LEU A 1 668 ? -41.124 -26.518 18.682 1.00 71.12 668 LEU A O 1
ATOM 5227 N N . ARG A 1 669 ? -42.927 -25.275 19.164 1.00 75.12 669 ARG A N 1
ATOM 5228 C CA . ARG A 1 669 ? -43.957 -26.212 18.660 1.00 75.12 669 ARG A CA 1
ATOM 5229 C C . ARG A 1 669 ? -44.290 -26.016 17.181 1.00 75.12 669 ARG A C 1
ATOM 5231 O O . ARG A 1 669 ? -45.151 -26.717 16.658 1.00 75.12 669 ARG A O 1
ATOM 5238 N N . SER A 1 670 ? -43.679 -25.044 16.500 1.00 72.38 670 SER A N 1
ATOM 5239 C CA . SER A 1 670 ? -44.075 -24.693 15.135 1.00 72.38 670 SER A CA 1
ATOM 5240 C C . SER A 1 670 ? -43.886 -25.857 14.158 1.00 72.38 670 SER A C 1
ATOM 5242 O O . SER A 1 670 ? -42.866 -26.552 14.174 1.00 72.38 670 SER A O 1
ATOM 5244 N N . ARG A 1 671 ? -44.844 -26.032 13.240 1.00 76.06 671 ARG A N 1
ATOM 5245 C CA . ARG A 1 671 ? -44.726 -26.991 12.128 1.00 76.06 671 ARG A CA 1
ATOM 5246 C C . ARG A 1 671 ? -43.590 -26.640 11.159 1.00 76.06 671 ARG A C 1
ATOM 5248 O O . ARG A 1 671 ? -43.105 -27.503 10.434 1.00 76.06 671 ARG A O 1
ATOM 5255 N N . TYR A 1 672 ? -43.154 -25.377 11.151 1.00 74.50 672 TYR A N 1
ATOM 5256 C CA . TYR A 1 672 ? -42.084 -24.881 10.290 1.00 74.50 672 TYR A CA 1
ATOM 5257 C C . TYR A 1 672 ? -40.725 -24.967 11.007 1.00 74.50 672 TYR A C 1
ATOM 5259 O O . TYR A 1 672 ? -40.551 -24.297 12.028 1.00 74.50 672 TYR A O 1
ATOM 5267 N N . PRO A 1 673 ? -39.733 -25.713 10.479 1.00 78.06 673 PRO A N 1
ATOM 5268 C CA . PRO A 1 673 ? -38.454 -25.903 11.166 1.00 78.06 673 PRO A CA 1
ATOM 5269 C C . PRO A 1 673 ? -37.690 -24.597 11.440 1.00 78.06 673 PRO A C 1
ATOM 5271 O O . PRO A 1 673 ? -37.145 -24.434 12.526 1.00 78.06 673 PRO A O 1
ATOM 5274 N N . ILE A 1 674 ? -37.746 -23.631 10.512 1.00 70.12 674 ILE A N 1
ATOM 5275 C CA . ILE A 1 674 ? -37.166 -22.280 10.668 1.00 70.12 674 ILE A CA 1
ATOM 5276 C C . ILE A 1 674 ? -37.711 -21.563 11.911 1.00 70.12 674 ILE A C 1
ATOM 5278 O O . ILE A 1 674 ? -36.947 -20.980 12.669 1.00 70.12 674 ILE A O 1
ATOM 5282 N N . MET A 1 675 ? -39.023 -21.627 12.157 1.00 68.25 675 MET A N 1
ATOM 5283 C CA . MET A 1 675 ? -39.642 -20.960 13.311 1.00 68.25 675 MET A CA 1
ATOM 5284 C C . MET A 1 675 ? -39.185 -21.575 14.635 1.00 68.25 675 MET A C 1
ATOM 5286 O O . MET A 1 675 ? -38.959 -20.842 15.595 1.00 68.25 675 MET A O 1
ATOM 5290 N N . ARG A 1 676 ? -39.021 -22.905 14.681 1.00 79.69 676 ARG A N 1
ATOM 5291 C CA . ARG A 1 676 ? -38.499 -23.590 15.869 1.00 79.69 676 ARG A CA 1
ATOM 5292 C C . ARG A 1 676 ? -37.029 -23.271 16.097 1.00 79.69 676 ARG A C 1
ATOM 5294 O O . ARG A 1 676 ? -36.671 -22.933 17.215 1.00 79.69 676 ARG A O 1
ATOM 5301 N N . ARG A 1 677 ? -36.207 -23.328 15.041 1.00 76.31 677 ARG A N 1
ATOM 5302 C CA . ARG A 1 677 ? -34.783 -22.971 15.091 1.00 76.31 677 ARG A CA 1
ATOM 5303 C C . ARG A 1 677 ? -34.600 -21.544 15.603 1.00 76.31 677 ARG A C 1
ATOM 5305 O O . ARG A 1 677 ? -33.916 -21.359 16.595 1.00 76.31 677 ARG A O 1
ATOM 5312 N N . ASN A 1 678 ? -35.273 -20.564 14.998 1.00 65.81 678 ASN A N 1
ATOM 5313 C CA . ASN A 1 678 ? -35.153 -19.163 15.404 1.00 65.81 678 ASN A CA 1
ATOM 5314 C C . ASN A 1 678 ? -35.613 -18.937 16.855 1.00 65.81 678 ASN A C 1
ATOM 5316 O O . ASN A 1 678 ? -35.055 -18.085 17.541 1.00 65.81 678 ASN A O 1
ATOM 5320 N N . ALA A 1 679 ? -36.642 -19.654 17.320 1.00 67.06 679 ALA A N 1
ATOM 5321 C CA . ALA A 1 679 ? -37.109 -19.572 18.704 1.00 67.06 679 ALA A CA 1
ATOM 5322 C C . ALA A 1 679 ? -36.140 -20.240 19.692 1.00 67.06 679 ALA A C 1
ATOM 5324 O O . ALA A 1 679 ? -35.940 -19.720 20.785 1.00 67.06 679 ALA A O 1
ATOM 5325 N N . ALA A 1 680 ? -35.520 -21.353 19.299 1.00 75.62 680 ALA A N 1
ATOM 5326 C CA . ALA A 1 680 ? -34.497 -22.028 20.085 1.00 75.62 680 ALA A CA 1
ATOM 5327 C C . ALA A 1 680 ? -33.197 -21.221 20.153 1.00 75.62 680 ALA A C 1
ATOM 5329 O O . ALA A 1 680 ? -32.645 -21.096 21.233 1.00 75.62 680 ALA A O 1
ATOM 5330 N N . GLU A 1 681 ? -32.752 -20.614 19.048 1.00 69.50 681 GLU A N 1
ATOM 5331 C CA . GLU A 1 681 ? -31.600 -19.700 19.018 1.00 69.50 681 GLU A CA 1
ATOM 5332 C C . GLU A 1 681 ? -31.849 -18.464 19.900 1.00 69.50 681 GLU A C 1
ATOM 5334 O O . GLU A 1 681 ? -30.980 -18.102 20.683 1.00 69.50 681 GLU A O 1
ATOM 5339 N N . GLN A 1 682 ? -33.051 -17.870 19.863 1.00 60.66 682 GLN A N 1
ATOM 5340 C CA . GLN A 1 682 ? -33.427 -16.769 20.769 1.00 60.66 682 GLN A CA 1
ATOM 5341 C C . GLN A 1 682 ? -33.417 -17.187 22.246 1.00 60.66 682 GLN A C 1
ATOM 5343 O O . GLN A 1 682 ? -32.874 -16.466 23.077 1.00 60.66 682 GLN A O 1
ATOM 5348 N N . LEU A 1 683 ? -34.007 -18.341 22.579 1.00 67.25 683 LEU A N 1
ATOM 5349 C CA . LEU A 1 683 ? -34.005 -18.854 23.953 1.00 67.25 683 LEU A CA 1
ATOM 5350 C C . LEU A 1 683 ? -32.598 -19.242 24.416 1.00 67.25 683 LEU A C 1
ATOM 5352 O O . LEU A 1 683 ? -32.266 -19.004 25.569 1.00 67.25 683 LEU A O 1
ATOM 5356 N N . TYR A 1 684 ? -31.771 -19.798 23.530 1.00 70.94 684 TYR A N 1
ATOM 5357 C CA . TYR A 1 684 ? -30.388 -20.155 23.827 1.00 70.94 684 TYR A CA 1
ATOM 5358 C C . TYR A 1 684 ? -29.542 -18.905 24.075 1.00 70.94 684 TYR A C 1
ATOM 5360 O O . TYR A 1 684 ? -28.861 -18.848 25.088 1.00 70.94 684 TYR A O 1
ATOM 5368 N N . GLU A 1 685 ? -29.634 -17.872 23.227 1.00 58.88 685 GLU A N 1
ATOM 5369 C CA . GLU A 1 685 ? -28.941 -16.598 23.465 1.00 58.88 685 GLU A CA 1
ATOM 5370 C C . GLU A 1 685 ? -29.320 -15.973 24.819 1.00 58.88 685 GLU A C 1
ATOM 5372 O O . GLU A 1 685 ? -28.424 -15.613 25.577 1.00 58.88 685 GLU A O 1
ATOM 5377 N N . CYS A 1 686 ? -30.614 -15.895 25.155 1.00 55.66 686 CYS A N 1
ATOM 5378 C CA . CYS A 1 686 ? -31.062 -15.383 26.459 1.00 55.66 686 CYS A CA 1
ATOM 5379 C C . CYS A 1 686 ? -30.639 -16.279 27.639 1.00 55.66 686 CYS A C 1
ATOM 5381 O O . CYS A 1 686 ? -30.429 -15.793 28.743 1.00 55.66 686 CYS A O 1
ATOM 5383 N N . LEU A 1 687 ? -30.501 -17.593 27.438 1.00 62.00 687 LEU A N 1
ATOM 5384 C CA . LEU A 1 687 ? -30.009 -18.497 28.482 1.00 62.00 687 LEU A CA 1
ATOM 5385 C C . LEU A 1 687 ? -28.477 -18.511 28.594 1.00 62.00 687 LEU A C 1
ATOM 5387 O O . LEU A 1 687 ? -27.966 -18.951 29.621 1.00 62.00 687 LEU A O 1
ATOM 5391 N N . VAL A 1 688 ? -27.739 -18.006 27.606 1.00 62.84 688 VAL A N 1
ATOM 5392 C CA . VAL A 1 688 ? -26.281 -17.817 27.695 1.00 62.84 688 VAL A CA 1
ATOM 5393 C C . VAL A 1 688 ? -25.911 -16.468 28.330 1.00 62.84 688 VAL A C 1
ATOM 5395 O O . VAL A 1 688 ? -24.827 -16.371 28.894 1.00 62.84 688 VAL A O 1
ATOM 5398 N N . SER A 1 689 ? -26.775 -15.443 28.287 1.00 55.06 689 SER A N 1
ATOM 5399 C CA . SER A 1 689 ? -26.419 -14.090 28.759 1.00 55.06 689 SER A CA 1
ATOM 5400 C C . SER A 1 689 ? -26.366 -13.901 30.283 1.00 55.06 689 SER A C 1
ATOM 5402 O O . SER A 1 689 ? -25.605 -13.053 30.744 1.00 55.06 689 SER A O 1
ATOM 5404 N N . GLU A 1 690 ? -27.100 -14.684 31.082 1.00 54.19 690 GLU A N 1
ATOM 5405 C CA . GLU A 1 690 ? -27.046 -14.600 32.555 1.00 54.19 690 GLU A CA 1
ATOM 5406 C C . GLU A 1 690 ? -26.076 -15.660 33.134 1.00 54.19 690 GLU A C 1
ATOM 5408 O O . GLU A 1 690 ? -26.368 -16.857 33.094 1.00 54.19 690 GLU A O 1
ATOM 5413 N N . CYS A 1 691 ? -24.936 -15.246 33.704 1.00 46.69 691 CYS A N 1
ATOM 5414 C CA . CYS A 1 691 ? -23.890 -16.175 34.183 1.00 46.69 691 CYS A CA 1
ATOM 5415 C C . CYS A 1 691 ? -23.725 -16.297 35.714 1.00 46.69 691 CYS A C 1
ATOM 5417 O O . CYS A 1 691 ? -23.075 -17.241 36.161 1.00 46.69 691 CYS A O 1
ATOM 5419 N N . ASP A 1 692 ? -24.337 -15.425 36.524 1.00 50.53 692 ASP A N 1
ATOM 5420 C CA . ASP A 1 692 ? -23.997 -15.271 37.956 1.00 50.53 692 ASP A CA 1
ATOM 5421 C C . ASP A 1 692 ? -25.060 -15.792 38.951 1.00 50.53 692 ASP A C 1
ATOM 5423 O O . ASP A 1 692 ? -25.346 -15.173 39.977 1.00 50.53 692 ASP A O 1
ATOM 5427 N N . SER A 1 693 ? -25.646 -16.969 38.698 1.00 53.25 693 SER A N 1
ATOM 5428 C CA . SER A 1 693 ? -26.477 -17.654 39.705 1.00 53.25 693 SER A CA 1
ATOM 5429 C C . SER A 1 693 ? -25.611 -18.447 40.695 1.00 53.25 693 SER A C 1
ATOM 5431 O O . SER A 1 693 ? -25.021 -19.467 40.330 1.00 53.25 693 SER A O 1
ATOM 5433 N N . SER A 1 694 ? -25.596 -18.049 41.970 1.00 52.16 694 SER A N 1
ATOM 5434 C CA . SER A 1 694 ? -24.904 -18.765 43.061 1.00 52.16 694 SER A CA 1
ATOM 5435 C C . SER A 1 694 ? -25.561 -20.097 43.465 1.00 52.16 694 SER A C 1
ATOM 5437 O O . SER A 1 694 ? -25.001 -20.857 44.255 1.00 52.16 694 SER A O 1
ATOM 5439 N N . ASN A 1 695 ? -26.741 -20.399 42.920 1.00 66.50 695 ASN A N 1
ATOM 5440 C CA . ASN A 1 695 ? -27.520 -21.596 43.205 1.00 66.50 695 ASN A CA 1
ATOM 5441 C C . ASN A 1 695 ? -27.154 -22.751 42.254 1.00 66.50 695 ASN A C 1
ATOM 5443 O O . ASN A 1 695 ? -27.516 -22.757 41.076 1.00 66.50 695 ASN A O 1
ATOM 5447 N N . GLU A 1 696 ? -26.472 -23.770 42.779 1.00 71.69 696 GLU A N 1
ATOM 5448 C CA . GLU A 1 696 ? -26.033 -24.946 42.016 1.00 71.69 696 GLU A CA 1
ATOM 5449 C C . GLU A 1 696 ? -27.203 -25.711 41.361 1.00 71.69 696 GLU A C 1
ATOM 5451 O O . GLU A 1 696 ? -27.070 -26.219 40.247 1.00 71.69 696 GLU A O 1
ATOM 5456 N N . ALA A 1 697 ? -28.384 -25.733 41.990 1.00 71.75 697 ALA A N 1
ATOM 5457 C CA . ALA A 1 697 ? -29.566 -26.385 41.423 1.00 71.75 697 ALA A CA 1
ATOM 5458 C C . ALA A 1 697 ? -30.131 -25.635 40.202 1.00 71.75 697 ALA A C 1
ATOM 5460 O O . ALA A 1 697 ? -30.630 -26.267 39.269 1.00 71.75 697 ALA A O 1
ATOM 5461 N N . GLU A 1 698 ? -30.039 -24.303 40.177 1.00 59.97 698 GLU A N 1
ATOM 5462 C CA . GLU A 1 698 ? -30.422 -23.496 39.012 1.00 59.97 698 GLU A CA 1
ATOM 5463 C C . GLU A 1 698 ? -29.368 -23.570 37.914 1.00 59.97 698 GLU A C 1
ATOM 5465 O O . GLU A 1 698 ? -29.727 -23.777 36.756 1.00 59.97 698 GLU A O 1
ATOM 5470 N N . ARG A 1 699 ? -28.077 -23.529 38.268 1.00 67.19 699 ARG A N 1
ATOM 5471 C CA . ARG A 1 699 ? -26.980 -23.737 37.313 1.00 67.19 699 ARG A CA 1
ATOM 5472 C C . ARG A 1 699 ? -27.108 -25.085 36.594 1.00 67.19 699 ARG A C 1
ATOM 5474 O O . ARG A 1 699 ? -27.002 -25.129 35.371 1.00 67.19 699 ARG A O 1
ATOM 5481 N N . ASN A 1 700 ? -27.415 -26.161 37.319 1.00 76.19 700 ASN A N 1
ATOM 5482 C CA . ASN A 1 700 ? -27.616 -27.487 36.730 1.00 76.19 700 ASN A CA 1
ATOM 5483 C C . ASN A 1 700 ? -28.838 -27.536 35.791 1.00 76.19 700 ASN A C 1
ATOM 5485 O O . ASN A 1 700 ? -28.713 -28.013 34.664 1.00 76.19 700 ASN A O 1
ATOM 5489 N N . LYS A 1 701 ? -29.988 -26.965 36.186 1.00 69.19 701 LYS A N 1
ATOM 5490 C CA . LYS A 1 701 ? -31.169 -26.838 35.301 1.00 69.19 701 LYS A CA 1
ATOM 5491 C C . LYS A 1 701 ? -30.901 -25.971 34.065 1.00 69.19 701 LYS A C 1
ATOM 5493 O O . LYS A 1 701 ? -31.428 -26.249 32.990 1.00 69.19 701 LYS A O 1
ATOM 5498 N N . ARG A 1 702 ? -30.094 -24.915 34.204 1.00 69.50 702 ARG A N 1
ATOM 5499 C CA . ARG A 1 702 ? -29.694 -24.029 33.103 1.00 69.50 702 ARG A CA 1
ATOM 5500 C C . ARG A 1 702 ? -28.826 -24.769 32.092 1.00 69.50 702 ARG A C 1
ATOM 5502 O O . ARG A 1 702 ? -29.092 -24.684 30.898 1.00 69.50 702 ARG A O 1
ATOM 5509 N N . VAL A 1 703 ? -27.838 -25.531 32.562 1.00 79.19 703 VAL A N 1
ATOM 5510 C CA . VAL A 1 703 ? -27.005 -26.395 31.711 1.00 79.19 703 VAL A CA 1
ATOM 5511 C C . VAL A 1 703 ? -27.861 -27.461 31.017 1.00 79.19 703 VAL A C 1
ATOM 5513 O O . VAL A 1 703 ? -27.709 -27.666 29.816 1.00 79.19 703 VAL A O 1
ATOM 5516 N N . GLU A 1 704 ? -28.825 -28.071 31.713 1.00 80.50 704 GLU A N 1
ATOM 5517 C CA . GLU A 1 704 ? -29.789 -29.004 31.109 1.00 80.50 704 GLU A CA 1
ATOM 5518 C C . GLU A 1 704 ? -30.628 -28.339 29.996 1.00 80.50 704 GLU A C 1
ATOM 5520 O O . GLU A 1 704 ? -30.763 -28.902 28.909 1.00 80.50 704 GLU A O 1
ATOM 5525 N N . LEU A 1 705 ? -31.130 -27.116 30.214 1.00 77.00 705 LEU A N 1
ATOM 5526 C CA . LEU A 1 705 ? -31.844 -26.331 29.196 1.00 77.00 705 LEU A CA 1
ATOM 5527 C C . LEU A 1 705 ? -30.963 -25.959 27.998 1.00 77.00 705 LEU A C 1
ATOM 5529 O O . LEU A 1 705 ? -31.409 -26.081 26.857 1.00 77.00 705 LEU A O 1
ATOM 5533 N N . LEU A 1 706 ? -29.731 -25.505 28.239 1.00 80.12 706 LEU A N 1
ATOM 5534 C CA . LEU A 1 706 ? -28.780 -25.145 27.186 1.00 80.12 706 LEU A CA 1
ATOM 5535 C C . LEU A 1 706 ? -28.423 -26.368 26.333 1.00 80.12 706 LEU A C 1
ATOM 5537 O O . LEU A 1 706 ? -28.487 -26.286 25.106 1.00 80.12 706 LEU A O 1
ATOM 5541 N N . ASN A 1 707 ? -28.150 -27.517 26.956 1.00 83.19 707 ASN A N 1
ATOM 5542 C CA . ASN A 1 707 ? -27.917 -28.782 26.255 1.00 83.19 707 ASN A CA 1
ATOM 5543 C C . ASN A 1 707 ? -29.159 -29.211 25.457 1.00 83.19 707 ASN A C 1
ATOM 5545 O O . ASN A 1 707 ? -29.060 -29.512 24.270 1.00 83.19 707 ASN A O 1
ATOM 5549 N N . LEU A 1 708 ? -30.358 -29.144 26.049 1.00 82.88 708 LEU A N 1
ATOM 5550 C CA . LEU A 1 708 ? -31.604 -29.477 25.352 1.00 82.88 708 LEU A CA 1
ATOM 5551 C C . LEU A 1 708 ? -31.844 -28.578 24.126 1.00 82.88 708 LEU A C 1
ATOM 5553 O O . LEU A 1 708 ? -32.299 -29.059 23.085 1.00 82.88 708 LEU A O 1
ATOM 5557 N N . LEU A 1 709 ? -31.544 -27.281 24.223 1.00 82.00 709 LEU A N 1
ATOM 5558 C CA . LEU A 1 709 ? -31.696 -26.331 23.120 1.00 82.00 709 LEU A CA 1
ATOM 5559 C C . LEU A 1 709 ? -30.619 -26.492 22.033 1.00 82.00 709 LEU A C 1
ATOM 5561 O O . LEU A 1 709 ? -30.951 -26.325 20.856 1.00 82.00 709 LEU A O 1
ATOM 5565 N N . SER A 1 710 ? -29.377 -26.836 22.389 1.00 82.12 710 SER A N 1
ATOM 5566 C CA . SER A 1 710 ? -28.256 -26.976 21.445 1.00 82.12 710 SER A CA 1
ATOM 5567 C C . SER A 1 710 ? -28.211 -28.340 20.742 1.00 82.12 710 SER A C 1
ATOM 5569 O O . SER A 1 710 ? -27.994 -28.399 19.531 1.00 82.12 710 SER A O 1
ATOM 5571 N N . GLU A 1 711 ? -28.479 -29.438 21.455 1.00 84.06 711 GLU A N 1
ATOM 5572 C CA . GLU A 1 711 ? -28.454 -30.802 20.905 1.00 84.06 711 GLU A CA 1
ATOM 5573 C C . GLU A 1 711 ? -29.667 -31.105 20.007 1.00 84.06 711 GLU A C 1
ATOM 5575 O O . GLU A 1 711 ? -29.608 -31.950 19.102 1.00 84.06 711 GLU A O 1
ATOM 5580 N N . THR A 1 712 ? -30.788 -30.408 20.223 1.00 83.56 712 THR A N 1
ATOM 5581 C CA . THR A 1 712 ? -32.019 -30.634 19.458 1.00 83.56 712 THR A CA 1
ATOM 5582 C C . THR A 1 712 ? -31.863 -30.200 18.000 1.00 83.56 712 THR A C 1
ATOM 5584 O O . THR A 1 712 ? -31.689 -29.030 17.666 1.00 83.56 712 THR A O 1
ATOM 5587 N N . LYS A 1 713 ? -32.049 -31.143 17.070 1.00 84.12 713 LYS A N 1
ATOM 5588 C CA . LYS A 1 713 ? -32.033 -30.875 15.621 1.00 84.12 713 LYS A CA 1
ATOM 5589 C C . LYS A 1 713 ? -33.338 -30.217 15.145 1.00 84.12 713 LYS A C 1
ATOM 5591 O O . LYS A 1 713 ? -34.165 -30.840 14.475 1.00 84.12 713 LYS A O 1
ATOM 5596 N N . TRP A 1 714 ? -33.503 -28.927 15.439 1.00 83.12 714 TRP A N 1
ATOM 5597 C CA . TRP A 1 714 ? -34.700 -28.121 15.133 1.00 83.12 714 TRP A CA 1
ATOM 5598 C C . TRP A 1 714 ? -35.158 -28.154 13.665 1.00 83.12 714 TRP A C 1
ATOM 5600 O O . TRP A 1 714 ? -36.359 -28.042 13.390 1.00 83.12 714 TRP A O 1
ATOM 5610 N N . ASN A 1 715 ? -34.220 -28.378 12.738 1.00 78.75 715 ASN A N 1
ATOM 5611 C CA . ASN A 1 715 ? -34.443 -28.417 11.289 1.00 78.75 715 ASN A CA 1
ATOM 5612 C C . ASN A 1 715 ? -35.195 -29.672 10.779 1.00 78.75 715 ASN A C 1
ATOM 5614 O O . ASN A 1 715 ? -35.603 -29.690 9.620 1.00 78.75 715 ASN A O 1
ATOM 5618 N N . ILE A 1 716 ? -35.404 -30.712 11.600 1.00 77.19 716 ILE A N 1
ATOM 5619 C CA . ILE A 1 716 ? -36.037 -31.973 11.158 1.00 77.19 716 ILE A CA 1
ATOM 5620 C C . ILE A 1 716 ? -37.542 -31.798 10.882 1.00 77.19 716 ILE A C 1
ATOM 5622 O O . ILE A 1 716 ? -38.310 -31.344 11.731 1.00 77.19 716 ILE A O 1
ATOM 5626 N N . THR A 1 717 ? -38.001 -32.220 9.706 1.00 75.38 717 THR A N 1
ATOM 5627 C CA . THR A 1 717 ? -39.429 -32.302 9.348 1.00 75.38 717 THR A CA 1
ATOM 5628 C C . THR A 1 717 ? -40.059 -33.633 9.776 1.00 75.38 717 THR A C 1
ATOM 5630 O O . THR A 1 717 ? -39.378 -34.652 9.828 1.00 75.38 717 THR A O 1
ATOM 5633 N N . GLY A 1 718 ? -41.375 -33.650 10.022 1.00 68.69 718 GLY A N 1
ATOM 5634 C CA . GLY A 1 718 ? -42.155 -34.894 10.150 1.00 68.69 718 GLY A CA 1
ATOM 5635 C C . GLY A 1 718 ? -42.280 -35.513 11.550 1.00 68.69 718 GLY A C 1
ATOM 5636 O O . GLY A 1 718 ? -42.839 -36.597 11.660 1.00 68.69 718 GLY A O 1
ATOM 5637 N N . ASN A 1 719 ? -41.812 -34.854 12.617 1.00 74.12 719 ASN A N 1
ATOM 5638 C CA . ASN A 1 719 ? -41.906 -35.378 13.990 1.00 74.12 719 ASN A CA 1
ATOM 5639 C C . ASN A 1 719 ? -42.532 -34.363 14.969 1.00 74.12 719 ASN A C 1
ATOM 5641 O O . ASN A 1 719 ? -41.897 -33.910 15.919 1.00 74.12 719 ASN A O 1
ATOM 5645 N N . GLU A 1 720 ? -43.775 -33.944 14.714 1.00 74.50 720 GLU A N 1
ATOM 5646 C CA . GLU A 1 720 ? -44.441 -32.883 15.494 1.00 74.50 720 GLU A CA 1
ATOM 5647 C C . GLU A 1 720 ? -44.587 -33.236 16.986 1.00 74.50 720 GLU A C 1
ATOM 5649 O O . GLU A 1 720 ? -44.345 -32.384 17.840 1.00 74.50 720 GLU A O 1
ATOM 5654 N N . GLN A 1 721 ? -44.878 -34.500 17.321 1.00 79.94 721 GLN A N 1
ATOM 5655 C CA . GLN A 1 721 ? -44.980 -34.953 18.716 1.00 79.94 721 GLN A CA 1
ATOM 5656 C C . GLN A 1 721 ? -43.661 -34.815 19.496 1.00 79.94 721 GLN A C 1
ATOM 5658 O O . GLN A 1 721 ? -43.693 -34.521 20.690 1.00 79.94 721 GLN A O 1
ATOM 5663 N N . TYR A 1 722 ? -42.504 -34.985 18.847 1.00 84.50 722 TYR A N 1
ATOM 5664 C CA . TYR A 1 722 ? -41.192 -34.789 19.473 1.00 84.50 722 TYR A CA 1
ATOM 5665 C C . TYR A 1 722 ? -40.956 -33.322 19.852 1.00 84.50 722 TYR A C 1
ATOM 5667 O O . TYR A 1 722 ? -40.575 -33.037 20.985 1.00 84.50 722 TYR A O 1
ATOM 5675 N N . PHE A 1 723 ? -41.277 -32.376 18.965 1.00 83.25 723 PHE A N 1
ATOM 5676 C CA . PHE A 1 723 ? -41.154 -30.947 19.275 1.00 83.25 723 PHE A CA 1
ATOM 5677 C C . PHE A 1 723 ? -42.195 -30.473 20.297 1.00 83.25 723 PHE A C 1
ATOM 5679 O O . PHE A 1 723 ? -41.883 -29.632 21.141 1.00 83.25 723 PHE A O 1
ATOM 5686 N N . VAL A 1 724 ? -43.399 -31.062 20.307 1.00 80.12 724 VAL A N 1
ATOM 5687 C CA . VAL A 1 724 ? -44.360 -30.863 21.404 1.00 80.12 724 VAL A CA 1
ATOM 5688 C C . VAL A 1 724 ? -43.768 -31.348 22.729 1.00 80.12 724 VAL A C 1
ATOM 5690 O O . VAL A 1 724 ? -43.791 -30.572 23.679 1.00 80.12 724 VAL A O 1
ATOM 5693 N N . LYS A 1 725 ? -43.162 -32.545 22.792 1.00 81.81 725 LYS A N 1
ATOM 5694 C CA . LYS A 1 725 ? -42.471 -33.031 24.002 1.00 81.81 725 LYS A CA 1
ATOM 5695 C C . LYS A 1 725 ? -41.347 -32.097 24.449 1.00 81.81 725 LYS A C 1
ATOM 5697 O O . LYS A 1 725 ? -41.372 -31.677 25.594 1.00 81.81 725 LYS A O 1
ATOM 5702 N N . ILE A 1 726 ? -40.434 -31.690 23.566 1.00 80.88 726 ILE A N 1
ATOM 5703 C CA . ILE A 1 726 ? -39.323 -30.791 23.939 1.00 80.88 726 ILE A CA 1
ATOM 5704 C C . ILE A 1 726 ? -39.836 -29.440 24.432 1.00 80.88 726 ILE A C 1
ATOM 5706 O O . ILE A 1 726 ? -39.399 -28.949 25.463 1.00 80.88 726 ILE A O 1
ATOM 5710 N N . SER A 1 727 ? -40.821 -28.850 23.757 1.00 73.50 727 SER A N 1
ATOM 5711 C CA . SER A 1 727 ? -41.450 -27.611 24.228 1.00 73.50 727 SER A CA 1
ATOM 5712 C C . SER A 1 727 ? -42.309 -27.785 25.492 1.00 73.50 727 SER A C 1
ATOM 5714 O O . SER A 1 727 ? -42.762 -26.792 26.061 1.00 73.50 727 SER A O 1
ATOM 5716 N N . HIS A 1 728 ? -42.624 -29.027 25.876 1.00 73.38 728 HIS A N 1
ATOM 5717 C CA . HIS A 1 728 ? -43.165 -29.361 27.186 1.00 73.38 728 HIS A CA 1
ATOM 5718 C C . HIS A 1 728 ? -42.028 -29.450 28.193 1.00 73.38 728 HIS A C 1
ATOM 5720 O O . HIS A 1 728 ? -42.123 -28.751 29.179 1.00 73.38 728 HIS A O 1
ATOM 5726 N N . SER A 1 729 ? -40.916 -30.134 27.912 1.00 72.62 729 SER A N 1
ATOM 5727 C CA . SER A 1 729 ? -39.724 -30.148 28.774 1.00 72.62 729 SER A CA 1
ATOM 5728 C C . SER A 1 729 ? -39.198 -28.735 29.071 1.00 72.62 729 SER A C 1
ATOM 5730 O O . SER A 1 729 ? -39.067 -28.374 30.234 1.00 72.62 729 SER A O 1
ATOM 5732 N N . VAL A 1 730 ? -39.031 -27.879 28.054 1.00 68.56 730 VAL A N 1
ATOM 5733 C CA . VAL A 1 730 ? -38.651 -26.457 28.220 1.00 68.56 730 VAL A CA 1
ATOM 5734 C C . VAL A 1 730 ? -39.679 -25.674 29.061 1.00 68.56 730 VAL A C 1
ATOM 5736 O O . VAL A 1 730 ? -39.315 -24.737 29.763 1.00 68.56 730 VAL A O 1
ATOM 5739 N N . ALA A 1 731 ? -40.960 -26.059 29.036 1.00 62.97 731 ALA A N 1
ATOM 5740 C CA . ALA A 1 731 ? -42.012 -25.441 29.850 1.00 62.97 731 ALA A CA 1
ATOM 5741 C C . ALA A 1 731 ? -42.208 -26.099 31.237 1.00 62.97 731 ALA A C 1
ATOM 5743 O O . ALA A 1 731 ? -42.739 -25.454 32.136 1.00 62.97 731 ALA A O 1
ATOM 5744 N N . GLU A 1 732 ? -41.794 -27.356 31.421 1.00 57.06 732 GLU A N 1
ATOM 5745 C CA . GLU A 1 732 ? -41.919 -28.186 32.633 1.00 57.06 732 GLU A CA 1
ATOM 5746 C C . GLU A 1 732 ? -40.713 -28.037 33.557 1.00 57.06 732 GLU A C 1
ATOM 5748 O O . GLU A 1 732 ? -40.890 -28.047 34.772 1.00 57.06 732 GLU A O 1
ATOM 5753 N N . ILE A 1 733 ? -39.534 -27.739 32.995 1.00 53.53 733 ILE A N 1
ATOM 5754 C CA . ILE A 1 733 ? -38.405 -27.133 33.721 1.00 53.53 733 ILE A CA 1
ATOM 5755 C C . ILE A 1 733 ? -38.812 -25.762 34.314 1.00 53.53 733 ILE A C 1
ATOM 5757 O O . ILE A 1 733 ? -38.145 -25.267 35.216 1.00 53.53 733 ILE A O 1
ATOM 5761 N N . ARG A 1 734 ? -39.969 -25.221 33.884 1.00 42.72 734 ARG A N 1
ATOM 5762 C CA . ARG A 1 734 ? -40.788 -24.180 34.527 1.00 42.72 734 ARG A CA 1
ATOM 5763 C C . ARG A 1 734 ? -39.987 -22.986 35.048 1.00 42.72 734 ARG A C 1
ATOM 5765 O O . ARG A 1 734 ? -39.538 -22.965 36.189 1.00 42.72 734 ARG A O 1
ATOM 5772 N N . MET A 1 735 ? -40.093 -21.882 34.309 1.00 42.25 735 MET A N 1
ATOM 5773 C CA . MET A 1 735 ? -39.907 -20.511 34.816 1.00 42.25 735 MET A CA 1
ATOM 5774 C C . MET A 1 735 ? -40.960 -20.114 35.889 1.00 42.25 735 MET A C 1
ATOM 5776 O O . MET A 1 735 ? -41.363 -18.960 35.975 1.00 42.25 735 MET A O 1
ATOM 5780 N N . SER A 1 736 ? -41.475 -21.068 36.677 1.00 36.22 736 SER A N 1
ATOM 5781 C CA . SER A 1 736 ? -42.446 -20.849 37.757 1.00 36.22 736 SER A CA 1
ATOM 5782 C C . SER A 1 736 ? -41.787 -20.750 39.137 1.00 36.22 736 SER A C 1
ATOM 5784 O O . SER A 1 736 ? -42.483 -20.893 40.138 1.00 36.22 736 SER A O 1
ATOM 5786 N N . SER A 1 737 ? -40.464 -20.576 39.191 1.00 38.03 737 SER A N 1
ATOM 5787 C CA . SER A 1 737 ? -39.719 -20.137 40.379 1.00 38.03 737 SER A CA 1
ATOM 5788 C C . SER A 1 737 ? -39.402 -18.638 40.353 1.00 38.03 737 SER A C 1
ATOM 5790 O O . SER A 1 737 ? -38.713 -18.152 41.239 1.00 38.03 737 SER A O 1
ATOM 5792 N N . ILE A 1 738 ? -39.943 -17.884 39.385 1.00 35.91 738 ILE A N 1
ATOM 5793 C CA . ILE A 1 738 ? -40.011 -16.420 39.468 1.00 35.91 738 ILE A CA 1
ATOM 5794 C C . ILE A 1 738 ? -41.111 -16.064 40.486 1.00 35.91 738 ILE A C 1
ATOM 5796 O O . ILE A 1 738 ? -42.210 -15.639 40.124 1.00 35.91 738 ILE A O 1
ATOM 5800 N N . ASP A 1 739 ? -40.830 -16.293 41.772 1.00 38.50 739 ASP A N 1
ATOM 5801 C CA . ASP A 1 739 ? -41.575 -15.655 42.852 1.00 38.50 739 ASP A CA 1
ATOM 5802 C C . ASP A 1 739 ? -41.123 -14.194 42.909 1.00 38.50 739 ASP A C 1
ATOM 5804 O O . ASP A 1 739 ? -40.067 -13.850 43.445 1.00 38.50 739 ASP A O 1
ATOM 5808 N N . VAL A 1 740 ? -41.931 -13.313 42.321 1.00 38.88 740 VAL A N 1
ATOM 5809 C CA . VAL A 1 740 ? -41.643 -11.874 42.295 1.00 38.88 740 VAL A CA 1
ATOM 5810 C C . VAL A 1 740 ? -41.623 -11.288 43.721 1.00 38.88 740 VAL A C 1
ATOM 5812 O O . VAL A 1 740 ? -40.945 -10.296 43.980 1.00 38.88 740 VAL A O 1
ATOM 5815 N N . THR A 1 741 ? -42.242 -11.972 44.691 1.00 36.09 741 THR A N 1
ATOM 5816 C CA . THR A 1 741 ? -42.148 -11.653 46.122 1.00 36.09 741 THR A CA 1
ATOM 5817 C C . THR A 1 741 ? -40.855 -12.119 46.804 1.00 36.09 741 THR A C 1
ATOM 5819 O O . THR A 1 741 ? -40.597 -11.680 47.925 1.00 36.09 741 THR A O 1
ATOM 5822 N N . GLU A 1 742 ? -40.045 -12.975 46.179 1.00 36.88 742 GLU A N 1
ATOM 5823 C CA . GLU A 1 742 ? -38.718 -13.378 46.677 1.00 36.88 742 GLU A CA 1
ATOM 5824 C C . GLU A 1 742 ? -37.610 -12.528 46.029 1.00 36.88 742 GLU A C 1
ATOM 5826 O O . GLU A 1 742 ? -36.715 -12.051 46.730 1.00 36.88 742 GLU A O 1
ATOM 5831 N N . ILE A 1 743 ? -37.781 -12.169 44.748 1.00 34.41 743 ILE A N 1
ATOM 5832 C CA . ILE A 1 743 ? -37.013 -11.113 44.051 1.00 34.41 743 ILE A CA 1
ATOM 5833 C C . ILE A 1 743 ? -37.105 -9.771 44.810 1.00 34.41 743 ILE A C 1
ATOM 5835 O O . ILE A 1 743 ? -36.105 -9.071 44.953 1.00 34.41 743 ILE A O 1
ATOM 5839 N N . LEU A 1 744 ? -38.270 -9.468 45.396 1.00 34.47 744 LEU A N 1
ATOM 5840 C CA . LEU A 1 744 ? -38.502 -8.328 46.298 1.00 34.47 744 LEU A CA 1
ATOM 5841 C C . LEU A 1 744 ? -37.770 -8.385 47.646 1.00 34.47 744 LEU A C 1
ATOM 5843 O O . LEU A 1 744 ? -37.531 -7.349 48.268 1.00 34.47 744 LEU A O 1
ATOM 5847 N N . ARG A 1 745 ? -37.542 -9.589 48.184 1.00 36.00 745 ARG A N 1
ATOM 5848 C CA . ARG A 1 745 ? -37.144 -9.791 49.591 1.00 36.00 745 ARG A CA 1
ATOM 5849 C C . ARG A 1 745 ? -35.657 -10.075 49.772 1.00 36.00 745 ARG A C 1
ATOM 5851 O O . ARG A 1 745 ? -35.171 -9.959 50.892 1.00 36.00 745 ARG A O 1
ATOM 5858 N N . ALA A 1 746 ? -34.932 -10.369 48.695 1.00 33.69 746 ALA A N 1
ATOM 5859 C CA . ALA A 1 746 ? -33.491 -10.615 48.722 1.00 33.69 746 ALA A CA 1
ATOM 5860 C C . ALA A 1 746 ? -32.617 -9.345 48.880 1.00 33.69 746 ALA A C 1
ATOM 5862 O O . ALA A 1 746 ? -31.399 -9.455 48.991 1.00 33.69 746 ALA A O 1
ATOM 5863 N N . SER A 1 747 ? -33.206 -8.142 48.919 1.00 31.67 747 SER A N 1
ATOM 5864 C CA . SER A 1 747 ? -32.472 -6.859 48.918 1.00 31.67 747 SER A CA 1
ATOM 5865 C C . SER A 1 747 ? -32.255 -6.225 50.308 1.00 31.67 747 SER A C 1
ATOM 5867 O O . SER A 1 747 ? -32.102 -5.006 50.416 1.00 31.67 747 SER A O 1
ATOM 5869 N N . ALA A 1 748 ? -32.217 -7.021 51.385 1.00 30.00 748 ALA A N 1
ATOM 5870 C CA . ALA A 1 748 ? -31.856 -6.554 52.727 1.00 30.00 748 ALA A CA 1
ATOM 5871 C C . ALA A 1 748 ? -30.950 -7.550 53.484 1.00 30.00 748 ALA A C 1
ATOM 5873 O O . ALA A 1 748 ? -31.274 -8.724 53.598 1.00 30.00 748 ALA A O 1
ATOM 5874 N N . GLU A 1 749 ? -29.881 -7.005 54.083 1.00 31.17 749 GLU A N 1
ATOM 5875 C CA . GLU A 1 749 ? -28.841 -7.639 54.927 1.00 31.17 749 GLU A CA 1
ATOM 5876 C C . GLU A 1 749 ? -27.571 -8.221 54.247 1.00 31.17 749 GLU A C 1
ATOM 5878 O O . GLU A 1 749 ? -27.597 -8.814 53.180 1.00 31.17 749 GLU A O 1
ATOM 5883 N N . VAL A 1 750 ? -26.433 -8.037 54.948 1.00 28.47 750 VAL A N 1
ATOM 5884 C CA . VAL A 1 750 ? -25.064 -8.581 54.719 1.00 28.47 750 VAL A CA 1
ATOM 5885 C C . VAL A 1 750 ? -24.324 -8.118 53.436 1.00 28.47 750 VAL A C 1
ATOM 5887 O O . VAL A 1 750 ? -24.410 -8.724 52.382 1.00 28.47 750 VAL A O 1
ATOM 5890 N N . LYS A 1 751 ? -23.604 -6.984 53.418 1.00 27.02 751 LYS A N 1
ATOM 5891 C CA . LYS A 1 751 ? -22.270 -6.672 54.018 1.00 27.02 751 LYS A CA 1
ATOM 5892 C C . LYS A 1 751 ? -21.035 -7.428 53.473 1.00 27.02 751 LYS A C 1
ATOM 5894 O O . LYS A 1 751 ? -20.599 -8.423 54.035 1.00 27.02 751 LYS A O 1
ATOM 5899 N N . LEU A 1 752 ? -20.370 -6.783 52.507 1.00 25.25 752 LEU A N 1
ATOM 5900 C CA . LEU A 1 752 ? -18.912 -6.539 52.401 1.00 25.25 752 LEU A CA 1
ATOM 5901 C C . LEU A 1 752 ? -17.943 -7.316 53.331 1.00 25.25 752 LEU A C 1
ATOM 5903 O O . LEU A 1 752 ? -17.779 -6.943 54.496 1.00 25.25 752 LEU A O 1
ATOM 5907 N N . LYS A 1 753 ? -17.126 -8.202 52.738 1.00 23.64 753 LYS A N 1
ATOM 5908 C CA . LYS A 1 753 ? -15.646 -8.091 52.563 1.00 23.64 753 LYS A CA 1
ATOM 5909 C C . LYS A 1 753 ? -15.148 -9.358 51.822 1.00 23.64 753 LYS A C 1
ATOM 5911 O O . LYS A 1 753 ? -15.591 -10.441 52.170 1.00 23.64 753 LYS A O 1
ATOM 5916 N N . ARG A 1 754 ? -14.395 -9.296 50.707 1.00 28.78 754 ARG A N 1
ATOM 5917 C CA . ARG A 1 754 ? -12.993 -8.824 50.506 1.00 28.78 754 ARG A CA 1
ATOM 5918 C C . ARG A 1 754 ? -11.971 -9.550 51.407 1.00 28.78 754 ARG A C 1
ATOM 5920 O O . ARG A 1 754 ? -12.327 -9.841 52.545 1.00 28.78 754 ARG A O 1
ATOM 5927 N N . PRO A 1 755 ? -10.676 -9.649 51.026 1.00 35.41 755 PRO A N 1
ATOM 5928 C CA . PRO A 1 755 ? -10.014 -9.271 49.757 1.00 35.41 755 PRO A CA 1
ATOM 5929 C C . PRO A 1 755 ? -9.155 -10.452 49.192 1.00 35.41 755 PRO A C 1
ATOM 5931 O O . PRO A 1 755 ? -9.239 -11.550 49.724 1.00 35.41 755 PRO A O 1
ATOM 5934 N N . ARG A 1 756 ? -8.357 -10.352 48.118 1.00 25.22 756 ARG A N 1
ATOM 5935 C CA . ARG A 1 756 ? -7.044 -9.673 48.048 1.00 25.22 756 ARG A CA 1
ATOM 5936 C C . ARG A 1 756 ? -6.424 -9.859 46.662 1.00 25.22 756 ARG A C 1
ATOM 5938 O O . ARG A 1 756 ? -6.532 -10.959 46.144 1.00 25.22 756 ARG A O 1
ATOM 5945 N N . ILE A 1 757 ? -5.670 -8.924 46.089 1.00 28.78 757 ILE A N 1
ATOM 5946 C CA . ILE A 1 757 ? -5.550 -7.436 46.098 1.00 28.78 757 ILE A CA 1
ATOM 5947 C C . ILE A 1 757 ? -4.633 -7.149 44.866 1.00 28.78 757 ILE A C 1
ATOM 5949 O O . ILE A 1 757 ? -4.527 -8.028 44.019 1.00 28.78 757 ILE A O 1
ATOM 5953 N N . ASP A 1 758 ? -3.917 -6.053 44.636 1.00 26.52 758 ASP A N 1
ATOM 5954 C CA . ASP A 1 758 ? -4.087 -4.606 44.842 1.00 26.52 758 ASP A CA 1
ATOM 5955 C C . ASP A 1 758 ? -3.350 -4.044 43.618 1.00 26.52 758 ASP A C 1
ATOM 5957 O O . ASP A 1 758 ? -2.168 -4.345 43.460 1.00 26.52 758 ASP A O 1
ATOM 5961 N N . ILE A 1 759 ? -3.977 -3.206 42.788 1.00 32.66 759 ILE A N 1
ATOM 5962 C CA . ILE A 1 759 ? -3.197 -2.105 42.213 1.00 32.66 759 ILE A CA 1
ATOM 5963 C C . ILE A 1 759 ? -3.300 -1.014 43.257 1.00 32.66 759 ILE A C 1
ATOM 5965 O O . ILE A 1 759 ? -4.218 -0.192 43.245 1.00 32.66 759 ILE A O 1
ATOM 5969 N N . SER A 1 760 ? -2.415 -1.106 44.248 1.00 29.19 760 SER A N 1
ATOM 5970 C CA . SER A 1 760 ? -2.175 -0.011 45.167 1.00 29.19 760 SER A CA 1
ATOM 5971 C C . SER A 1 760 ? -1.821 1.236 44.340 1.00 29.19 760 SER A C 1
ATOM 5973 O O . SER A 1 760 ? -1.180 1.130 43.304 1.00 29.19 760 SER A O 1
ATOM 5975 N N . ASN A 1 761 ? -2.455 2.385 44.585 1.00 29.33 761 ASN A N 1
ATOM 5976 C CA . ASN A 1 761 ? -2.341 3.273 45.755 1.00 29.33 761 ASN A CA 1
ATOM 5977 C C . ASN A 1 761 ? -0.970 3.980 45.717 1.00 29.33 761 ASN A C 1
ATOM 5979 O O . ASN A 1 761 ? 0.052 3.331 45.833 1.00 29.33 761 ASN A O 1
ATOM 5983 N N . LEU A 1 762 ? -0.851 5.302 45.604 1.00 29.20 762 LEU A N 1
ATOM 5984 C CA . LEU A 1 762 ? -1.269 6.331 46.568 1.00 29.20 762 LEU A CA 1
ATOM 5985 C C . LEU A 1 762 ? -0.998 7.723 45.914 1.00 29.20 762 LEU A C 1
ATOM 5987 O O . LEU A 1 762 ? -0.055 7.846 45.146 1.00 29.20 762 LEU A O 1
ATOM 5991 N N . SER A 1 763 ? -1.700 8.828 46.204 1.00 30.64 763 SER A N 1
ATOM 5992 C CA . SER A 1 763 ? -2.843 9.010 47.107 1.00 30.64 763 SER A CA 1
ATOM 5993 C C . SER A 1 763 ? -3.520 10.389 47.007 1.00 30.64 763 SER A C 1
ATOM 5995 O O . SER A 1 763 ? -2.854 11.417 47.065 1.00 30.64 763 SER A O 1
ATOM 5997 N N . THR A 1 764 ? -4.855 10.378 47.049 1.00 29.22 764 THR A N 1
ATOM 5998 C CA . THR A 1 764 ? -5.719 11.232 47.898 1.00 29.22 764 THR A CA 1
ATOM 5999 C C . THR A 1 764 ? -5.379 12.724 48.090 1.00 29.22 764 THR A C 1
ATOM 6001 O O . THR A 1 764 ? -4.612 13.084 48.982 1.00 29.22 764 THR A O 1
ATOM 6004 N N . ALA A 1 765 ? -6.176 13.599 47.474 1.00 30.55 765 ALA A N 1
ATOM 6005 C CA . ALA A 1 765 ? -7.273 14.303 48.161 1.00 30.55 765 ALA A CA 1
ATOM 6006 C C . ALA A 1 765 ? -8.102 15.099 47.135 1.00 30.55 765 ALA A C 1
ATOM 6008 O O . ALA A 1 765 ? -7.523 15.722 46.255 1.00 30.55 765 ALA A O 1
ATOM 6009 N N . THR A 1 766 ? -9.438 15.094 47.268 1.00 37.12 766 THR A N 1
ATOM 6010 C CA . THR A 1 766 ? -10.398 15.849 46.421 1.00 37.12 766 THR A CA 1
ATOM 6011 C C . THR A 1 766 ? -10.156 15.736 44.910 1.00 37.12 766 THR A C 1
ATOM 6013 O O . THR A 1 766 ? -9.462 16.560 44.322 1.00 37.12 766 THR A O 1
ATOM 6016 N N . THR A 1 767 ? -10.734 14.715 44.275 1.00 31.73 767 THR A N 1
ATOM 6017 C CA . THR A 1 767 ? -10.633 14.512 42.819 1.00 31.73 767 THR A CA 1
ATOM 6018 C C . THR A 1 767 ? -11.881 13.755 42.345 1.00 31.73 767 THR A C 1
ATOM 6020 O O . THR A 1 767 ? -12.066 12.577 42.649 1.00 31.73 767 THR A O 1
ATOM 6023 N N . THR A 1 768 ? -12.803 14.475 41.713 1.00 43.34 768 THR A N 1
ATOM 6024 C CA . THR A 1 768 ? -14.078 13.994 41.152 1.00 43.34 768 THR A CA 1
ATOM 6025 C C . THR A 1 768 ? -13.881 13.305 39.792 1.00 43.34 768 THR A C 1
ATOM 6027 O O . THR A 1 768 ? -12.803 13.412 39.208 1.00 43.34 768 THR A O 1
ATOM 6030 N N . PRO A 1 769 ? -14.904 12.632 39.225 1.00 40.00 769 PRO A N 1
ATOM 6031 C CA . PRO A 1 769 ? -14.881 12.245 37.817 1.00 40.00 769 PRO A CA 1
ATOM 6032 C C . PRO A 1 769 ? -14.661 13.447 36.891 1.00 40.00 769 PRO A C 1
ATOM 6034 O O . PRO A 1 769 ? -13.981 13.287 35.886 1.00 40.00 769 PRO A O 1
ATOM 6037 N N . GLU A 1 770 ? -15.156 14.642 37.242 1.00 46.50 770 GLU A N 1
ATOM 6038 C CA . GLU A 1 770 ? -14.813 15.885 36.542 1.00 46.50 770 GLU A CA 1
ATOM 6039 C C . GLU A 1 770 ? -13.350 16.315 36.725 1.00 46.50 770 GLU A C 1
ATOM 6041 O O . GLU A 1 770 ? -12.810 16.906 35.805 1.00 46.50 770 GLU A O 1
ATOM 6046 N N . ASP A 1 771 ? -12.675 16.008 37.837 1.00 46.16 771 ASP A N 1
ATOM 6047 C CA . ASP A 1 771 ? -11.237 16.290 38.005 1.00 46.16 771 ASP A CA 1
ATOM 6048 C C . ASP A 1 771 ? -10.345 15.243 37.313 1.00 46.16 771 ASP A C 1
ATOM 6050 O O . ASP A 1 771 ? -9.228 15.563 36.921 1.00 46.16 771 ASP A O 1
ATOM 6054 N N . ILE A 1 772 ? -10.827 14.006 37.133 1.00 46.34 772 ILE A N 1
ATOM 6055 C CA . ILE A 1 772 ? -10.184 12.995 36.275 1.00 46.34 772 ILE A CA 1
ATOM 6056 C C . ILE A 1 772 ? -10.372 13.384 34.807 1.00 46.34 772 ILE A C 1
ATOM 6058 O O . ILE A 1 772 ? -9.410 13.376 34.043 1.00 46.34 772 ILE A O 1
ATOM 6062 N N . LEU A 1 773 ? -11.584 13.796 34.421 1.00 43.03 773 LEU A N 1
ATOM 6063 C CA . LEU A 1 773 ? -11.846 14.326 33.087 1.00 43.03 773 LEU A CA 1
ATOM 6064 C C . LEU A 1 773 ? -11.029 15.601 32.849 1.00 43.03 773 LEU A C 1
ATOM 6066 O O . LEU A 1 773 ? -10.364 15.682 31.835 1.00 43.03 773 LEU A O 1
ATOM 6070 N N . ALA A 1 774 ? -10.944 16.516 33.817 1.00 48.34 774 ALA A N 1
ATOM 6071 C CA . ALA A 1 774 ? -10.106 17.713 33.747 1.00 48.34 774 ALA A CA 1
ATOM 6072 C C . ALA A 1 774 ? -8.604 17.448 33.951 1.00 48.34 774 ALA A C 1
ATOM 6074 O O . ALA A 1 774 ? -7.822 18.384 33.823 1.00 48.34 774 ALA A O 1
ATOM 6075 N N . ALA A 1 775 ? -8.176 16.224 34.276 1.00 41.53 775 ALA A N 1
ATOM 6076 C CA . ALA A 1 775 ? -6.777 15.804 34.183 1.00 41.53 775 ALA A CA 1
ATOM 6077 C C . ALA A 1 775 ? -6.474 15.286 32.769 1.00 41.53 775 ALA A C 1
ATOM 6079 O O . ALA A 1 775 ? -5.483 15.694 32.175 1.00 41.53 775 ALA A O 1
ATOM 6080 N N . LEU A 1 776 ? -7.381 14.486 32.199 1.00 39.31 776 LEU A N 1
ATOM 6081 C CA . LEU A 1 776 ? -7.327 14.001 30.813 1.00 39.31 776 LEU A CA 1
ATOM 6082 C C . LEU A 1 776 ? -7.544 15.127 29.778 1.00 39.31 776 LEU A C 1
ATOM 6084 O O . LEU A 1 776 ? -6.980 15.088 28.694 1.00 39.31 776 LEU A O 1
ATOM 6088 N N . GLU A 1 777 ? -8.319 16.157 30.124 1.00 41.03 777 GLU A N 1
ATOM 6089 C CA . GLU A 1 777 ? -8.524 17.392 29.352 1.00 41.03 777 GLU A CA 1
ATOM 6090 C C . GLU A 1 777 ? -7.466 18.467 29.689 1.00 41.03 777 GLU A C 1
ATOM 6092 O O . GLU A 1 777 ? -7.413 19.493 29.018 1.00 41.03 777 GLU A O 1
ATOM 6097 N N . ARG A 1 778 ? -6.605 18.245 30.700 1.00 35.91 778 ARG A N 1
ATOM 6098 C CA . ARG A 1 778 ? -5.416 19.081 30.976 1.00 35.91 778 ARG A CA 1
ATOM 6099 C C . ARG A 1 778 ? -4.143 18.591 30.311 1.00 35.91 778 ARG A C 1
ATOM 6101 O O . ARG A 1 778 ? -3.165 19.337 30.351 1.00 35.91 778 ARG A O 1
ATOM 6108 N N . ASP A 1 779 ? -4.165 17.455 29.617 1.00 33.38 779 ASP A N 1
ATOM 6109 C CA . ASP A 1 779 ? -3.170 17.159 28.575 1.00 33.38 779 ASP A CA 1
ATOM 6110 C C . ASP A 1 779 ? -3.474 17.978 27.297 1.00 33.38 779 ASP A C 1
ATOM 6112 O O . ASP A 1 779 ? -3.530 17.525 26.153 1.00 33.38 779 ASP A O 1
ATOM 6116 N N . GLU A 1 780 ? -3.747 19.258 27.547 1.00 26.84 780 GLU A N 1
ATOM 6117 C CA . GLU A 1 780 ? -4.141 20.281 26.610 1.00 26.84 780 GLU A CA 1
ATOM 6118 C C . GLU A 1 780 ? -2.874 20.773 25.902 1.00 26.84 780 GLU A C 1
ATOM 6120 O O . GLU A 1 780 ? -2.218 21.735 26.304 1.00 26.84 780 GLU A O 1
ATOM 6125 N N . SER A 1 781 ? -2.592 20.195 24.738 1.00 28.88 781 SER A N 1
ATOM 6126 C CA . SER A 1 781 ? -2.001 20.952 23.628 1.00 28.88 781 SER A CA 1
ATOM 6127 C C . SER A 1 781 ? -0.643 21.633 23.885 1.00 28.88 781 SER A C 1
ATOM 6129 O O . SER A 1 781 ? -0.446 22.808 23.567 1.00 28.88 781 SER A O 1
ATOM 6131 N N . GLN A 1 782 ? 0.354 20.868 24.325 1.00 28.28 782 GLN A N 1
ATOM 6132 C CA . GLN A 1 782 ? 1.723 21.099 23.859 1.00 28.28 782 GLN A CA 1
ATOM 6133 C C . GLN A 1 782 ? 2.226 19.818 23.209 1.00 28.28 782 GLN A C 1
ATOM 6135 O O . GLN A 1 782 ? 2.155 18.752 23.809 1.00 28.28 782 GLN A O 1
ATOM 6140 N N . ALA A 1 783 ? 2.743 19.920 21.982 1.00 34.97 783 ALA A N 1
ATOM 6141 C CA . ALA A 1 783 ? 3.603 18.871 21.460 1.00 34.97 783 ALA A CA 1
ATOM 6142 C C . ALA A 1 783 ? 4.839 18.849 22.365 1.00 34.97 783 ALA A C 1
ATOM 6144 O O . ALA A 1 783 ? 5.681 19.747 22.277 1.00 34.97 783 ALA A O 1
ATOM 6145 N N . VAL A 1 784 ? 4.892 17.889 23.291 1.00 48.12 784 VAL A N 1
ATOM 6146 C CA . VAL A 1 784 ? 6.073 17.666 24.121 1.00 48.12 784 VAL A CA 1
ATOM 6147 C C . VAL A 1 784 ? 7.160 17.213 23.165 1.00 48.12 784 VAL A C 1
ATOM 6149 O O . VAL A 1 784 ? 7.162 16.073 22.711 1.00 48.12 784 VAL A O 1
ATOM 6152 N N . VAL A 1 785 ? 8.045 18.142 22.809 1.00 56.12 785 VAL A N 1
ATOM 6153 C CA . VAL A 1 785 ? 9.249 17.831 22.046 1.00 56.12 785 VAL A CA 1
ATOM 6154 C C . VAL A 1 785 ? 10.056 16.884 22.920 1.00 56.12 785 VAL A C 1
ATOM 6156 O O . VAL A 1 785 ? 10.629 17.305 23.925 1.00 56.12 785 VAL A O 1
ATOM 6159 N N . VAL A 1 786 ? 10.028 15.598 22.573 1.00 71.50 786 VAL A N 1
ATOM 6160 C CA . VAL A 1 786 ? 10.837 14.579 23.231 1.00 71.50 786 VAL A CA 1
ATOM 6161 C C . VAL A 1 786 ? 12.288 14.944 22.949 1.00 71.50 786 VAL A C 1
ATOM 6163 O O . VAL A 1 786 ? 12.738 14.880 21.812 1.00 71.50 786 VAL A O 1
ATOM 6166 N N . ASP A 1 787 ? 12.991 15.405 23.978 1.00 83.25 787 ASP A N 1
ATOM 6167 C CA . ASP A 1 787 ? 14.405 15.757 23.928 1.00 83.25 787 ASP A CA 1
ATOM 6168 C C . ASP A 1 787 ? 15.266 14.679 24.607 1.00 83.25 787 ASP A C 1
ATOM 6170 O O . ASP A 1 787 ? 14.761 13.779 25.282 1.00 83.25 787 ASP A O 1
ATOM 6174 N N . GLU A 1 788 ? 16.590 14.772 24.460 1.00 87.44 788 GLU A N 1
ATOM 6175 C CA . GLU A 1 788 ? 17.550 13.832 25.061 1.00 87.44 788 GLU A CA 1
ATOM 6176 C C . GLU A 1 788 ? 17.324 13.630 26.575 1.00 87.44 788 GLU A C 1
ATOM 6178 O O . GLU A 1 788 ? 17.414 12.510 27.090 1.00 87.44 788 GLU A O 1
ATOM 6183 N N . ALA A 1 789 ? 16.975 14.701 27.296 1.00 87.88 789 ALA A N 1
ATOM 6184 C CA . ALA A 1 789 ? 16.686 14.648 28.727 1.00 87.88 789 ALA A CA 1
ATOM 6185 C C . ALA A 1 789 ? 15.388 13.878 29.034 1.00 87.88 789 ALA A C 1
ATOM 6187 O O . ALA A 1 789 ? 15.331 13.124 30.011 1.00 87.88 789 ALA A O 1
ATOM 6188 N N . THR A 1 790 ? 14.363 14.036 28.195 1.00 88.00 790 THR A N 1
ATOM 6189 C CA . THR A 1 790 ? 13.089 13.316 28.276 1.00 88.00 790 THR A CA 1
ATOM 6190 C C . THR A 1 790 ? 13.270 11.830 27.986 1.00 88.00 790 THR A C 1
ATOM 6192 O O . THR A 1 790 ? 12.820 11.016 28.792 1.00 88.00 790 THR A O 1
ATOM 6195 N N . VAL A 1 791 ? 14.002 11.464 26.926 1.00 89.62 791 VAL A N 1
ATOM 6196 C CA . VAL A 1 791 ? 14.320 10.058 26.609 1.00 89.62 791 VAL A CA 1
ATOM 6197 C C . VAL A 1 791 ? 15.015 9.384 27.793 1.00 89.62 791 VAL A C 1
ATOM 6199 O O . VAL A 1 791 ? 14.555 8.357 28.295 1.00 89.62 791 VAL A O 1
ATOM 6202 N N . LYS A 1 792 ? 16.078 10.008 28.315 1.00 91.25 792 LYS A N 1
ATOM 6203 C CA . LYS A 1 792 ? 16.832 9.497 29.468 1.00 91.25 792 LYS A CA 1
ATOM 6204 C C . LYS A 1 792 ? 15.955 9.301 30.707 1.00 91.25 792 LYS A C 1
ATOM 6206 O O . LYS A 1 792 ? 16.092 8.302 31.412 1.00 91.25 792 LYS A O 1
ATOM 6211 N N . ARG A 1 793 ? 15.052 10.248 30.980 1.00 92.00 793 ARG A N 1
ATOM 6212 C CA . ARG A 1 793 ? 14.106 10.179 32.100 1.00 92.00 793 ARG A CA 1
ATOM 6213 C C . ARG A 1 793 ? 13.155 8.982 31.959 1.00 92.00 793 ARG A C 1
ATOM 6215 O O . ARG A 1 793 ? 12.989 8.249 32.933 1.00 92.00 793 ARG A O 1
ATOM 6222 N N . ILE A 1 794 ? 12.582 8.773 30.773 1.00 92.25 794 ILE A N 1
ATOM 6223 C CA . ILE A 1 794 ? 11.660 7.663 30.481 1.00 92.25 794 ILE A CA 1
ATOM 6224 C C . ILE A 1 794 ? 12.367 6.310 30.675 1.00 92.25 794 ILE A C 1
ATOM 6226 O O . ILE A 1 794 ? 11.870 5.464 31.420 1.00 92.25 794 ILE A O 1
ATOM 6230 N N . VAL A 1 795 ? 13.570 6.130 30.114 1.00 92.88 795 VAL A N 1
ATOM 6231 C CA . VAL A 1 795 ? 14.347 4.881 30.269 1.00 92.88 795 VAL A CA 1
ATOM 6232 C C . VAL A 1 795 ? 14.675 4.599 31.743 1.00 92.88 795 VAL A C 1
ATOM 6234 O O . VAL A 1 795 ? 14.413 3.502 32.237 1.00 92.88 795 VAL A O 1
ATOM 6237 N N . MET A 1 796 ? 15.145 5.603 32.496 1.00 92.44 796 MET A N 1
ATOM 6238 C CA . MET A 1 796 ? 15.411 5.454 33.937 1.00 92.44 796 MET A CA 1
ATOM 6239 C C . MET A 1 796 ? 14.148 5.138 34.761 1.00 92.44 796 MET A C 1
ATOM 6241 O O . MET A 1 796 ? 14.238 4.503 35.817 1.00 92.44 796 MET A O 1
ATOM 6245 N N . GLN A 1 797 ? 12.968 5.595 34.327 1.00 92.25 797 GLN A N 1
ATOM 6246 C CA . GLN A 1 797 ? 11.699 5.236 34.962 1.00 92.25 797 GLN A CA 1
ATOM 6247 C C . GLN A 1 797 ? 11.352 3.765 34.698 1.00 92.25 797 GLN A C 1
ATOM 6249 O O . GLN A 1 797 ? 11.048 3.061 35.664 1.00 92.25 797 GLN A O 1
ATOM 6254 N N . LEU A 1 798 ? 11.475 3.281 33.456 1.00 94.69 798 LEU A N 1
ATOM 6255 C CA . LEU A 1 798 ? 11.254 1.872 33.103 1.00 94.69 798 LEU A CA 1
ATOM 6256 C C . LEU A 1 798 ? 12.128 0.929 33.945 1.00 94.69 798 LEU A C 1
ATOM 6258 O O . LEU A 1 798 ? 11.595 0.047 34.623 1.00 94.69 798 LEU A O 1
ATOM 6262 N N . GLU A 1 799 ? 13.449 1.143 33.969 1.00 94.19 799 GLU A N 1
ATOM 6263 C CA . GLU A 1 799 ? 14.389 0.312 34.741 1.00 94.19 799 GLU A CA 1
ATOM 6264 C C . GLU A 1 799 ? 13.993 0.229 36.223 1.00 94.19 799 GLU A C 1
ATOM 6266 O O . GLU A 1 799 ? 13.945 -0.850 36.823 1.00 94.19 799 GLU A O 1
ATOM 6271 N N . LYS A 1 800 ? 13.648 1.376 36.820 1.00 94.56 800 LYS A N 1
ATOM 6272 C CA . LYS A 1 800 ? 13.259 1.471 38.230 1.00 94.56 800 LYS A CA 1
ATOM 6273 C C . LYS A 1 800 ? 11.957 0.722 38.529 1.00 94.56 800 LYS A C 1
ATOM 6275 O O . LYS A 1 800 ? 11.844 0.110 39.595 1.00 94.56 800 LYS A O 1
ATOM 6280 N N . ARG A 1 801 ? 10.968 0.774 37.629 1.00 95.00 801 ARG A N 1
ATOM 6281 C CA . ARG A 1 801 ? 9.702 0.033 37.781 1.00 95.00 801 ARG A CA 1
ATOM 6282 C C . ARG A 1 801 ? 9.908 -1.469 37.590 1.00 95.00 801 ARG A C 1
ATOM 6284 O O . ARG A 1 801 ? 9.414 -2.239 38.409 1.00 95.00 801 ARG A O 1
ATOM 6291 N N . CYS A 1 802 ? 10.711 -1.868 36.603 1.00 94.31 802 CYS A N 1
ATOM 6292 C CA . CYS A 1 802 ? 11.101 -3.259 36.364 1.00 94.31 802 CYS A CA 1
ATOM 6293 C C . CYS A 1 802 ? 11.781 -3.874 37.602 1.00 94.31 802 CYS A C 1
ATOM 6295 O O . CYS A 1 802 ? 11.362 -4.928 38.087 1.00 94.31 802 CYS A O 1
ATOM 6297 N N . LEU A 1 803 ? 12.752 -3.168 38.199 1.00 94.25 803 LEU A N 1
ATOM 6298 C CA . LEU A 1 803 ? 13.410 -3.611 39.431 1.00 94.25 803 LEU A CA 1
ATOM 6299 C C . LEU A 1 803 ? 12.418 -3.751 40.602 1.00 94.25 803 LEU A C 1
ATOM 6301 O O . LEU A 1 803 ? 12.416 -4.785 41.272 1.00 94.25 803 LEU A O 1
ATOM 6305 N N . LYS A 1 804 ? 11.538 -2.757 40.821 1.00 93.88 804 LYS A N 1
ATOM 6306 C CA . LYS A 1 804 ? 10.512 -2.799 41.884 1.00 93.88 804 LYS A CA 1
ATOM 6307 C C . LYS A 1 804 ? 9.562 -3.990 41.701 1.00 93.88 804 LYS A C 1
ATOM 6309 O O . LYS A 1 804 ? 9.298 -4.693 42.674 1.00 93.88 804 LYS A O 1
ATOM 6314 N N . ASN A 1 805 ? 9.070 -4.237 40.483 1.00 94.44 805 ASN A N 1
ATOM 6315 C CA . ASN A 1 805 ? 8.219 -5.393 40.186 1.00 94.44 805 ASN A CA 1
ATOM 6316 C C . ASN A 1 805 ? 8.934 -6.706 40.528 1.00 94.44 805 ASN A C 1
ATOM 6318 O O . ASN A 1 805 ? 8.417 -7.508 41.307 1.00 94.44 805 ASN A O 1
ATOM 6322 N N . ARG A 1 806 ? 10.164 -6.880 40.033 1.00 92.81 806 ARG A N 1
ATOM 6323 C CA . ARG A 1 806 ? 10.968 -8.084 40.263 1.00 92.81 806 ARG A CA 1
ATOM 6324 C C . ARG A 1 806 ? 11.211 -8.351 41.751 1.00 92.81 806 ARG A C 1
ATOM 6326 O O . ARG A 1 806 ? 11.050 -9.486 42.196 1.00 92.81 806 ARG A O 1
ATOM 6333 N N . GLU A 1 807 ? 11.555 -7.328 42.534 1.00 93.69 807 GLU A N 1
ATOM 6334 C CA . GLU A 1 807 ? 11.708 -7.451 43.991 1.00 93.69 807 GLU A CA 1
ATOM 6335 C C . GLU A 1 807 ? 10.405 -7.889 44.678 1.00 93.69 807 GLU A C 1
ATOM 6337 O O . GLU A 1 807 ? 10.424 -8.750 45.561 1.00 93.69 807 GLU A O 1
ATOM 6342 N N . MET A 1 808 ? 9.264 -7.329 44.265 1.00 91.75 808 MET A N 1
ATOM 6343 C CA . MET A 1 808 ? 7.954 -7.638 44.845 1.00 91.75 808 MET A CA 1
ATOM 6344 C C . MET A 1 808 ? 7.471 -9.047 44.470 1.00 91.75 808 MET A C 1
ATOM 6346 O O . MET A 1 808 ? 6.985 -9.757 45.354 1.00 91.75 808 MET A O 1
ATOM 6350 N N . ARG A 1 809 ? 7.678 -9.496 43.221 1.00 91.81 809 ARG A N 1
ATOM 6351 C CA . ARG A 1 809 ? 7.400 -10.879 42.785 1.00 91.81 809 ARG A CA 1
ATOM 6352 C C . ARG A 1 809 ? 8.273 -11.896 43.529 1.00 91.81 809 ARG A C 1
ATOM 6354 O O . ARG A 1 809 ? 7.743 -12.867 44.057 1.00 91.81 809 ARG A O 1
ATOM 6361 N N . ILE A 1 810 ? 9.578 -11.642 43.686 1.00 91.88 810 ILE A N 1
ATOM 6362 C CA . ILE A 1 810 ? 10.479 -12.511 44.478 1.00 91.88 810 ILE A CA 1
ATOM 6363 C C . ILE A 1 810 ? 10.020 -12.609 45.943 1.00 91.88 810 ILE A C 1
ATOM 6365 O O . ILE A 1 810 ? 10.100 -13.672 46.558 1.00 91.88 810 ILE A O 1
ATOM 6369 N N . LYS A 1 811 ? 9.542 -11.503 46.521 1.00 91.38 811 LYS A N 1
ATOM 6370 C CA . LYS A 1 811 ? 9.148 -11.430 47.933 1.00 91.38 811 LYS A CA 1
ATOM 6371 C C . LYS A 1 811 ? 7.776 -12.046 48.231 1.00 91.38 811 LYS A C 1
ATOM 6373 O O . LYS A 1 811 ? 7.539 -12.444 49.372 1.00 91.38 811 LYS A O 1
ATOM 6378 N N . TYR A 1 812 ? 6.878 -12.092 47.246 1.00 89.94 812 TYR A N 1
ATOM 6379 C CA . TYR A 1 812 ? 5.471 -12.463 47.427 1.00 89.94 812 TYR A CA 1
ATOM 6380 C C . TYR A 1 812 ? 4.927 -13.380 46.312 1.00 89.94 812 TYR A C 1
ATOM 6382 O O . TYR A 1 812 ? 3.758 -13.265 45.962 1.00 89.94 812 TYR A O 1
ATOM 6390 N N . GLY A 1 813 ? 5.747 -14.278 45.752 1.00 82.56 813 GLY A N 1
ATOM 6391 C CA . GLY A 1 813 ? 5.405 -15.073 44.558 1.00 82.56 813 GLY A CA 1
ATOM 6392 C C . GLY A 1 813 ? 4.061 -15.817 44.612 1.00 82.56 813 GLY A C 1
ATOM 6393 O O . GLY A 1 813 ? 3.305 -15.773 43.647 1.00 82.56 813 GLY A O 1
ATOM 6394 N N . ASP A 1 814 ? 3.711 -16.409 45.759 1.00 87.06 814 ASP A N 1
ATOM 6395 C CA . ASP A 1 814 ? 2.434 -17.124 45.961 1.00 87.06 814 ASP A CA 1
ATOM 6396 C C . ASP A 1 814 ? 1.233 -16.195 46.259 1.00 87.06 814 ASP A C 1
ATOM 6398 O O . ASP A 1 814 ? 0.104 -16.649 46.452 1.00 87.06 814 ASP A O 1
ATOM 6402 N N . GLU A 1 815 ? 1.452 -14.880 46.327 1.00 87.25 815 GLU A N 1
ATOM 6403 C CA . GLU A 1 815 ? 0.442 -13.865 46.626 1.00 87.25 815 GLU A CA 1
ATOM 6404 C C . GLU A 1 815 ? 0.422 -12.777 45.527 1.00 87.25 815 GLU A C 1
ATOM 6406 O O . GLU A 1 815 ? 0.871 -11.659 45.796 1.00 87.25 815 GLU A O 1
ATOM 6411 N N . PRO A 1 816 ? -0.157 -13.032 44.328 1.00 84.19 816 PRO A N 1
ATOM 6412 C CA . PRO A 1 816 ? -0.268 -12.044 43.236 1.00 84.19 816 PRO A CA 1
ATOM 6413 C C . PRO A 1 816 ? -0.844 -10.704 43.698 1.00 84.19 816 PRO A C 1
ATOM 6415 O O . PRO A 1 816 ? -0.302 -9.627 43.448 1.00 84.19 816 PRO A O 1
ATOM 6418 N N . ALA A 1 817 ? -1.872 -10.840 44.533 1.00 85.50 817 ALA A N 1
ATOM 6419 C CA . ALA A 1 817 ? -2.296 -9.940 45.591 1.00 85.50 817 ALA A CA 1
ATOM 6420 C C . ALA A 1 817 ? -1.328 -8.803 45.989 1.00 85.50 817 ALA A C 1
ATOM 6422 O O . ALA A 1 817 ? -1.743 -7.651 46.044 1.00 85.50 817 ALA A O 1
ATOM 6423 N N . LYS A 1 818 ? -0.079 -9.103 46.355 1.00 86.00 818 LYS A N 1
ATOM 6424 C CA . LYS A 1 818 ? 0.857 -8.149 46.969 1.00 86.00 818 LYS A CA 1
ATOM 6425 C C . LYS A 1 818 ? 1.816 -7.468 45.990 1.00 86.00 818 LYS A C 1
ATOM 6427 O O . LYS A 1 818 ? 2.562 -6.602 46.439 1.00 86.00 818 LYS A O 1
ATOM 6432 N N . PHE A 1 819 ? 1.839 -7.849 44.713 1.00 89.31 819 PHE A N 1
ATOM 6433 C CA . PHE A 1 819 ? 2.769 -7.288 43.719 1.00 89.31 819 PHE A CA 1
ATOM 6434 C C . PHE A 1 819 ? 2.090 -6.682 42.480 1.00 89.31 819 PHE A C 1
ATOM 6436 O O . PHE A 1 819 ? 2.750 -5.977 41.718 1.00 89.31 819 PHE A O 1
ATOM 6443 N N . MET A 1 820 ? 0.781 -6.882 42.305 1.00 85.44 820 MET A N 1
ATOM 6444 C CA . MET A 1 820 ? -0.001 -6.395 41.158 1.00 85.44 820 MET A CA 1
ATOM 6445 C C . MET A 1 820 ? 0.038 -4.853 40.972 1.00 85.44 820 MET A C 1
ATOM 6447 O O . MET A 1 820 ? -0.024 -4.374 39.845 1.00 85.44 820 MET A O 1
ATOM 6451 N N . GLU A 1 821 ? 0.276 -4.063 42.029 1.00 86.69 821 GLU A N 1
ATOM 6452 C CA . GLU A 1 821 ? 0.618 -2.626 41.946 1.00 86.69 821 GLU A CA 1
ATOM 6453 C C . GLU A 1 821 ? 1.878 -2.384 41.136 1.00 86.69 821 GLU A C 1
ATOM 6455 O O . GLU A 1 821 ? 1.866 -1.626 40.174 1.00 86.69 821 GLU A O 1
ATOM 6460 N N . SER A 1 822 ? 2.976 -3.029 41.532 1.00 91.62 822 SER A N 1
ATOM 6461 C CA . SER A 1 822 ? 4.249 -2.875 40.839 1.00 91.62 822 SER A CA 1
ATOM 6462 C C . SER A 1 822 ? 4.198 -3.435 39.416 1.00 91.62 822 SER A C 1
ATOM 6464 O O . SER A 1 822 ? 5.100 -3.171 38.633 1.00 91.62 822 SER A O 1
ATOM 6466 N N . GLU A 1 823 ? 3.161 -4.201 39.074 1.00 91.38 823 GLU A N 1
ATOM 6467 C CA . GLU A 1 823 ? 2.885 -4.675 37.719 1.00 91.38 823 GLU A CA 1
ATOM 6468 C C . GLU A 1 823 ? 2.155 -3.630 36.866 1.00 91.38 823 GLU A C 1
ATOM 6470 O O . GLU A 1 823 ? 2.593 -3.381 35.747 1.00 91.38 823 GLU A O 1
ATOM 6475 N N . ILE A 1 824 ? 1.144 -2.925 37.394 1.00 89.12 824 ILE A N 1
ATOM 6476 C CA . ILE A 1 824 ? 0.584 -1.765 36.677 1.00 89.12 824 ILE A CA 1
ATOM 6477 C C . ILE A 1 824 ? 1.565 -0.600 36.618 1.00 89.12 824 ILE A C 1
ATOM 6479 O O . ILE A 1 824 ? 1.712 -0.024 35.552 1.00 89.12 824 ILE A O 1
ATOM 6483 N N . GLU A 1 825 ? 2.295 -0.281 37.686 1.00 91.00 825 GLU A N 1
ATOM 6484 C CA . GLU A 1 825 ? 3.311 0.779 37.625 1.00 91.00 825 GLU A CA 1
ATOM 6485 C C . GLU A 1 825 ? 4.417 0.482 36.589 1.00 91.00 825 GLU A C 1
ATOM 6487 O O . GLU A 1 825 ? 5.069 1.404 36.099 1.00 91.00 825 GLU A O 1
ATOM 6492 N N . LEU A 1 826 ? 4.661 -0.801 36.289 1.00 95.00 826 LEU A N 1
ATOM 6493 C CA . LEU A 1 826 ? 5.538 -1.252 35.208 1.00 95.00 826 LEU A CA 1
ATOM 6494 C C . LEU A 1 826 ? 4.851 -1.104 33.844 1.00 95.00 826 LEU A C 1
ATOM 6496 O O . LEU A 1 826 ? 5.456 -0.549 32.931 1.00 95.00 826 LEU A O 1
ATOM 6500 N N . ASN A 1 827 ? 3.588 -1.519 33.717 1.00 91.38 827 ASN A N 1
ATOM 6501 C CA . ASN A 1 827 ? 2.802 -1.322 32.499 1.00 91.38 827 ASN A CA 1
ATOM 6502 C C . ASN A 1 827 ? 2.665 0.167 32.127 1.00 91.38 827 ASN A C 1
ATOM 6504 O O . ASN A 1 827 ? 2.885 0.530 30.980 1.00 91.38 827 ASN A O 1
ATOM 6508 N N . GLU A 1 828 ? 2.394 1.051 33.090 1.00 91.50 828 GLU A N 1
ATOM 6509 C CA . GLU A 1 828 ? 2.362 2.511 32.907 1.00 91.50 828 GLU A CA 1
ATOM 6510 C C . GLU A 1 828 ? 3.692 3.059 32.364 1.00 91.50 828 GLU A C 1
ATOM 6512 O O . GLU A 1 828 ? 3.691 3.925 31.493 1.00 91.50 828 GLU A O 1
ATOM 6517 N N . ALA A 1 829 ? 4.832 2.534 32.830 1.00 92.50 829 ALA A N 1
ATOM 6518 C CA . ALA A 1 829 ? 6.144 2.938 32.324 1.00 92.50 829 ALA A CA 1
ATOM 6519 C C . ALA A 1 829 ? 6.426 2.421 30.903 1.00 92.50 829 ALA A C 1
ATOM 6521 O O . ALA A 1 829 ? 7.104 3.108 30.144 1.00 92.50 829 ALA A O 1
ATOM 6522 N N . ILE A 1 830 ? 5.884 1.257 30.524 1.00 94.75 830 ILE A N 1
ATOM 6523 C CA . ILE A 1 830 ? 5.904 0.773 29.134 1.00 94.75 830 ILE A CA 1
ATOM 6524 C C . ILE A 1 830 ? 5.016 1.675 28.258 1.00 94.75 830 ILE A C 1
ATOM 6526 O O . ILE A 1 830 ? 5.435 2.071 27.176 1.00 94.75 830 ILE A O 1
ATOM 6530 N N . GLN A 1 831 ? 3.838 2.082 28.744 1.00 90.75 831 GLN A N 1
ATOM 6531 C CA . GLN A 1 831 ? 2.950 3.003 28.023 1.00 90.75 831 GLN A CA 1
ATOM 6532 C C . GLN A 1 831 ? 3.585 4.395 27.809 1.00 90.75 831 GLN A C 1
ATOM 6534 O O . GLN A 1 831 ? 3.461 4.951 26.721 1.00 90.75 831 GLN A O 1
ATOM 6539 N N . GLU A 1 832 ? 4.334 4.944 28.780 1.00 90.69 832 GLU A N 1
ATOM 6540 C CA . GLU A 1 832 ? 5.051 6.230 28.615 1.00 90.69 832 GLU A CA 1
ATOM 6541 C C . GLU A 1 832 ? 6.107 6.179 27.484 1.00 90.69 832 GLU A C 1
ATOM 6543 O O . GLU A 1 832 ? 6.391 7.200 26.853 1.00 90.69 832 GLU A O 1
ATOM 6548 N N . MET A 1 833 ? 6.656 4.999 27.164 1.00 93.19 833 MET A N 1
ATOM 6549 C CA . MET A 1 833 ? 7.643 4.842 26.087 1.00 93.19 833 MET A CA 1
ATOM 6550 C C . MET A 1 833 ? 7.075 5.011 24.676 1.00 93.19 833 MET A C 1
ATOM 6552 O O . MET A 1 833 ? 7.845 5.332 23.774 1.00 93.19 833 MET A O 1
ATOM 6556 N N . HIS A 1 834 ? 5.765 4.867 24.462 1.00 91.38 834 HIS A N 1
ATOM 6557 C CA . HIS A 1 834 ? 5.159 5.045 23.135 1.00 91.38 834 HIS A CA 1
ATOM 6558 C C . HIS A 1 834 ? 5.409 6.449 22.550 1.00 91.38 834 HIS A C 1
ATOM 6560 O O . HIS A 1 834 ? 5.564 6.609 21.342 1.00 91.38 834 HIS A O 1
ATOM 6566 N N . ALA A 1 835 ? 5.579 7.470 23.400 1.00 88.44 835 ALA A N 1
ATOM 6567 C CA . ALA A 1 835 ? 5.947 8.821 22.969 1.00 88.44 835 ALA A CA 1
ATOM 6568 C C . ALA A 1 835 ? 7.269 8.878 22.170 1.00 88.44 835 ALA A C 1
ATOM 6570 O O . ALA A 1 835 ? 7.449 9.769 21.336 1.00 88.44 835 ALA A O 1
ATOM 6571 N N . LEU A 1 836 ? 8.181 7.924 22.390 1.00 89.81 836 LEU A N 1
ATOM 6572 C CA . LEU A 1 836 ? 9.469 7.836 21.699 1.00 89.81 836 LEU A CA 1
ATOM 6573 C C . LEU A 1 836 ? 9.306 7.555 20.199 1.00 89.81 836 LEU A C 1
ATOM 6575 O O . LEU A 1 836 ? 10.123 8.033 19.416 1.00 89.81 836 LEU A O 1
ATOM 6579 N N . ALA A 1 837 ? 8.236 6.862 19.782 1.00 88.50 837 ALA A N 1
ATOM 6580 C CA . ALA A 1 837 ? 7.944 6.593 18.371 1.00 88.50 837 ALA A CA 1
ATOM 6581 C C . ALA A 1 837 ? 7.817 7.876 17.526 1.00 88.50 837 ALA A C 1
ATOM 6583 O O . ALA A 1 837 ? 8.020 7.851 16.319 1.00 88.50 837 ALA A O 1
ATOM 6584 N N . THR A 1 838 ? 7.561 9.025 18.160 1.00 86.56 838 THR A N 1
ATOM 6585 C CA . THR A 1 838 ? 7.445 10.318 17.473 1.00 86.56 838 THR A CA 1
ATOM 6586 C C . THR A 1 838 ? 8.780 11.007 17.157 1.00 86.56 838 THR A C 1
ATOM 6588 O O . THR A 1 838 ? 8.757 12.037 16.487 1.00 86.56 838 THR A O 1
ATOM 6591 N N . GLN A 1 839 ? 9.930 10.509 17.641 1.00 87.81 839 GLN A N 1
ATOM 6592 C CA . GLN A 1 839 ? 11.266 11.103 17.425 1.00 87.81 839 GLN A CA 1
ATOM 6593 C C . GLN A 1 839 ? 12.352 10.021 17.176 1.00 87.81 839 GLN A C 1
ATOM 6595 O O . GLN A 1 839 ? 13.214 9.802 18.034 1.00 87.81 839 GLN A O 1
ATOM 6600 N N . PRO A 1 840 ? 12.346 9.352 16.005 1.00 88.50 840 PRO A N 1
ATOM 6601 C CA . PRO A 1 840 ? 13.284 8.269 15.665 1.00 88.50 840 PRO A CA 1
ATOM 6602 C C . PRO A 1 840 ? 14.763 8.693 15.629 1.00 88.50 840 PRO A C 1
ATOM 6604 O O . PRO A 1 840 ? 15.638 7.892 15.959 1.00 88.50 840 PRO A O 1
ATOM 6607 N N . ASP A 1 841 ? 15.053 9.972 15.361 1.00 87.12 841 ASP A N 1
ATOM 6608 C CA . ASP A 1 841 ? 16.399 10.566 15.474 1.00 87.12 841 ASP A CA 1
ATOM 6609 C C . ASP A 1 841 ? 17.064 10.326 16.847 1.00 87.12 841 ASP A C 1
ATOM 6611 O O . ASP A 1 841 ? 18.289 10.318 16.963 1.00 87.12 841 ASP A O 1
ATOM 6615 N N . LEU A 1 842 ? 16.270 10.128 17.907 1.00 90.62 842 LEU A N 1
ATOM 6616 C CA . LEU A 1 842 ? 16.755 9.940 19.277 1.00 90.62 842 LEU A CA 1
ATOM 6617 C C . LEU A 1 842 ? 16.906 8.469 19.692 1.00 90.62 842 LEU A C 1
ATOM 6619 O O . LEU A 1 842 ? 17.287 8.193 20.832 1.00 90.62 842 LEU A O 1
ATOM 6623 N N . TYR A 1 843 ? 16.650 7.510 18.798 1.00 93.31 843 TYR A N 1
ATOM 6624 C CA . TYR A 1 843 ? 16.734 6.076 19.105 1.00 93.31 843 TYR A CA 1
ATOM 6625 C C . TYR A 1 843 ? 18.140 5.607 19.510 1.00 93.31 843 TYR A C 1
ATOM 6627 O O . TYR A 1 843 ? 18.269 4.669 20.300 1.00 93.31 843 TYR A O 1
ATOM 6635 N N . GLU A 1 844 ? 19.195 6.307 19.079 1.00 91.88 844 GLU A N 1
ATOM 6636 C CA . GLU A 1 844 ? 20.562 6.083 19.567 1.00 91.88 844 GLU A CA 1
ATOM 6637 C C . GLU A 1 844 ? 20.652 6.173 21.105 1.00 91.88 844 GLU A C 1
ATOM 6639 O O . GLU A 1 844 ? 21.347 5.373 21.735 1.00 91.88 844 GLU A O 1
ATOM 6644 N N . LEU A 1 845 ? 19.876 7.061 21.736 1.00 92.06 845 LEU A N 1
ATOM 6645 C CA . LEU A 1 845 ? 19.858 7.220 23.191 1.00 92.06 845 LEU A CA 1
ATOM 6646 C C . LEU A 1 845 ? 19.169 6.052 23.909 1.00 92.06 845 LEU A C 1
ATOM 6648 O O . LEU A 1 845 ? 19.487 5.802 25.072 1.00 92.06 845 LEU A O 1
ATOM 6652 N N . LEU A 1 846 ? 18.250 5.334 23.252 1.00 92.75 846 LEU A N 1
ATOM 6653 C CA . LEU A 1 846 ? 17.617 4.129 23.807 1.00 92.75 846 LEU A CA 1
ATOM 6654 C C . LEU A 1 846 ? 18.625 2.983 23.899 1.00 92.75 846 LEU A C 1
ATOM 6656 O O . LEU A 1 846 ? 18.678 2.283 24.912 1.00 92.75 846 LEU A O 1
ATOM 6660 N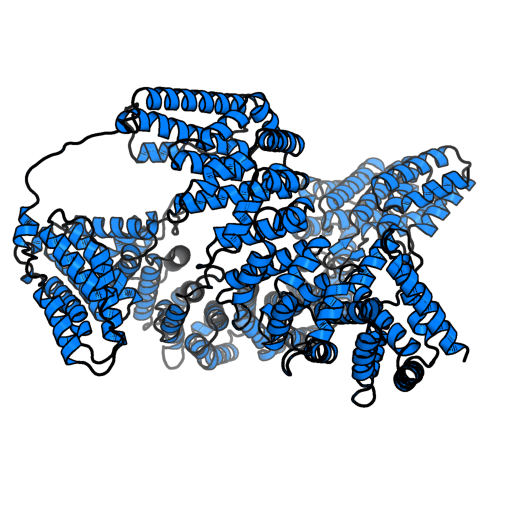 N . VAL A 1 847 ? 19.463 2.844 22.870 1.00 92.69 847 VAL A N 1
ATOM 6661 C CA . VAL A 1 847 ? 20.600 1.917 22.852 1.00 92.69 847 VAL A CA 1
ATOM 6662 C C . VAL A 1 847 ? 21.616 2.299 23.932 1.00 92.69 847 VAL A C 1
ATOM 6664 O O . VAL A 1 847 ? 21.950 1.475 24.782 1.00 92.69 847 VAL A O 1
ATOM 6667 N N . ASP A 1 848 ? 22.058 3.559 23.958 1.00 91.62 848 ASP A N 1
ATOM 6668 C CA . ASP A 1 848 ? 23.127 4.016 24.859 1.00 91.62 848 ASP A CA 1
ATOM 6669 C C . ASP A 1 848 ? 22.737 3.986 26.351 1.00 91.62 848 ASP A C 1
ATOM 6671 O O . ASP A 1 848 ? 23.610 3.909 27.218 1.00 91.62 848 ASP A O 1
ATOM 6675 N N . HIS A 1 849 ? 21.435 4.011 26.664 1.00 91.00 849 HIS A N 1
ATOM 6676 C CA . HIS A 1 849 ? 20.904 3.866 28.025 1.00 91.00 849 HIS A CA 1
ATOM 6677 C C . HIS A 1 849 ? 20.376 2.450 28.343 1.00 91.00 849 HIS A C 1
ATOM 6679 O O . HIS A 1 849 ? 19.742 2.272 29.377 1.00 91.00 849 HIS A O 1
ATOM 6685 N N . GLY A 1 850 ? 20.629 1.437 27.501 1.00 90.06 850 GLY A N 1
ATOM 6686 C CA . GLY A 1 850 ? 20.307 0.031 27.807 1.00 90.06 850 GLY A CA 1
ATOM 6687 C C . GLY A 1 850 ? 18.815 -0.335 27.759 1.00 90.06 850 GLY A C 1
ATOM 6688 O O . GLY A 1 850 ? 18.402 -1.364 28.309 1.00 90.06 850 GLY A O 1
ATOM 6689 N N . ALA A 1 851 ? 17.988 0.476 27.092 1.00 92.62 851 ALA A N 1
ATOM 6690 C CA . ALA A 1 851 ? 16.554 0.219 26.977 1.00 92.62 851 ALA A CA 1
ATOM 6691 C C . ALA A 1 851 ? 16.268 -1.072 26.188 1.00 92.62 851 ALA A C 1
ATOM 6693 O O . ALA A 1 851 ? 15.390 -1.836 26.581 1.00 92.62 851 ALA A O 1
ATOM 6694 N N . THR A 1 852 ? 17.050 -1.362 25.139 1.00 92.94 852 THR A N 1
ATOM 6695 C CA . THR A 1 852 ? 16.944 -2.590 24.326 1.00 92.94 852 THR A CA 1
ATOM 6696 C C . THR A 1 852 ? 17.025 -3.852 25.184 1.00 92.94 852 THR A C 1
ATOM 6698 O O . THR A 1 852 ? 16.106 -4.670 25.176 1.00 92.94 852 THR A O 1
ATOM 6701 N N . THR A 1 853 ? 18.072 -3.970 26.006 1.00 93.81 853 THR A N 1
ATOM 6702 C CA . THR A 1 853 ? 18.268 -5.090 26.936 1.00 93.81 853 THR A CA 1
ATOM 6703 C C . THR A 1 853 ? 17.103 -5.222 27.922 1.00 93.81 853 THR A C 1
ATOM 6705 O O . THR A 1 853 ? 16.686 -6.336 28.239 1.00 93.81 853 THR A O 1
ATOM 6708 N N . THR A 1 854 ? 16.549 -4.102 28.396 1.00 94.50 854 THR A N 1
ATOM 6709 C CA . THR A 1 854 ? 15.426 -4.103 29.350 1.00 94.50 854 THR A CA 1
ATOM 6710 C C . THR A 1 854 ? 14.118 -4.559 28.696 1.00 94.50 854 THR A C 1
ATOM 6712 O O . THR A 1 854 ? 13.411 -5.385 29.272 1.00 94.50 854 THR A O 1
ATOM 6715 N N . LEU A 1 855 ? 13.813 -4.090 27.482 1.00 95.25 855 LEU A N 1
ATOM 6716 C CA . LEU A 1 855 ? 12.632 -4.514 26.721 1.00 95.25 855 LEU A CA 1
ATOM 6717 C C . LEU A 1 855 ? 12.684 -6.014 26.393 1.00 95.25 855 LEU A C 1
ATOM 6719 O O . LEU A 1 855 ? 11.717 -6.731 26.643 1.00 95.25 855 LEU A O 1
ATOM 6723 N N . LEU A 1 856 ? 13.835 -6.518 25.935 1.00 94.94 856 LEU A N 1
ATOM 6724 C CA . LEU A 1 856 ? 14.022 -7.945 25.649 1.00 94.94 856 LEU A CA 1
ATOM 6725 C C . LEU A 1 856 ? 13.872 -8.825 26.903 1.00 94.94 856 LEU A C 1
ATOM 6727 O O . LEU A 1 856 ? 13.293 -9.907 26.829 1.00 94.94 856 LEU A O 1
ATOM 6731 N N . GLN A 1 857 ? 14.311 -8.355 28.077 1.00 94.19 857 GLN A N 1
ATOM 6732 C CA . GLN A 1 857 ? 14.063 -9.057 29.346 1.00 94.19 857 GLN A CA 1
ATOM 6733 C C . GLN A 1 857 ? 12.578 -9.080 29.736 1.00 94.19 857 GLN A C 1
ATOM 6735 O O . GLN A 1 857 ? 12.112 -10.073 30.295 1.00 94.19 857 GLN A O 1
ATOM 6740 N N . LEU A 1 858 ? 11.826 -8.013 29.447 1.00 95.88 858 LEU A N 1
ATOM 6741 C CA . LEU A 1 858 ? 10.398 -7.929 29.763 1.00 95.88 858 LEU A CA 1
ATOM 6742 C C . LEU A 1 858 ? 9.526 -8.813 28.854 1.00 95.88 858 LEU A C 1
ATOM 6744 O O . LEU A 1 858 ? 8.479 -9.270 29.306 1.00 95.88 858 LEU A O 1
ATOM 6748 N N . LEU A 1 859 ? 9.972 -9.160 27.639 1.00 95.12 859 LEU A N 1
ATOM 6749 C CA . LEU A 1 859 ? 9.303 -10.180 26.813 1.00 95.12 859 LEU A CA 1
ATOM 6750 C C . LEU A 1 859 ? 9.233 -11.552 27.508 1.00 95.12 859 LEU A C 1
ATOM 6752 O O . LEU A 1 859 ? 8.295 -12.306 27.276 1.00 95.12 859 LEU A O 1
ATOM 6756 N N . ALA A 1 860 ? 10.179 -11.869 28.399 1.00 92.62 860 ALA A N 1
ATOM 6757 C CA . ALA A 1 860 ? 10.181 -13.105 29.185 1.00 92.62 860 ALA A CA 1
ATOM 6758 C C . ALA A 1 860 ? 9.325 -13.034 30.472 1.00 92.62 860 ALA A C 1
ATOM 6760 O O . ALA A 1 860 ? 9.349 -13.968 31.276 1.00 92.62 860 ALA A O 1
ATOM 6761 N N . HIS A 1 861 ? 8.576 -11.947 30.705 1.00 94.12 861 HIS A N 1
ATOM 6762 C CA . HIS A 1 861 ? 7.800 -11.748 31.934 1.00 94.12 861 HIS A CA 1
ATOM 6763 C C . HIS A 1 861 ? 6.716 -12.826 32.138 1.00 94.12 861 HIS A C 1
ATOM 6765 O O . HIS A 1 861 ? 6.199 -13.405 31.185 1.00 94.12 861 HIS A O 1
ATOM 6771 N N . GLU A 1 862 ? 6.363 -13.132 33.391 1.00 90.50 862 GLU A N 1
ATOM 6772 C CA . GLU A 1 862 ? 5.432 -14.226 33.722 1.00 90.50 862 GLU A CA 1
ATOM 6773 C C . GLU A 1 862 ? 3.962 -13.904 33.392 1.00 90.50 862 GLU A C 1
ATOM 6775 O O . GLU A 1 862 ? 3.236 -14.802 32.975 1.00 90.50 862 GLU A O 1
ATOM 6780 N N . ASN A 1 863 ? 3.534 -12.643 33.531 1.00 91.75 863 ASN A N 1
ATOM 6781 C CA . ASN A 1 863 ? 2.219 -12.176 33.067 1.00 91.75 863 ASN A CA 1
ATOM 6782 C C . ASN A 1 863 ? 2.268 -11.812 31.570 1.00 91.75 863 ASN A C 1
ATOM 6784 O O . ASN A 1 863 ? 3.096 -10.979 31.187 1.00 91.75 863 ASN A O 1
ATOM 6788 N N . SER A 1 864 ? 1.370 -12.398 30.768 1.00 92.88 864 SER A N 1
ATOM 6789 C CA . SER A 1 864 ? 1.213 -12.143 29.333 1.00 92.88 864 SER A CA 1
ATOM 6790 C C . SER A 1 864 ? 0.745 -10.720 29.004 1.00 92.88 864 SER A C 1
ATOM 6792 O O . SER A 1 864 ? 1.136 -10.224 27.952 1.00 92.88 864 SER A O 1
ATOM 6794 N N . ASP A 1 865 ? 0.051 -10.010 29.905 1.00 91.69 865 ASP A N 1
ATOM 6795 C CA . ASP A 1 865 ? -0.309 -8.591 29.703 1.00 91.69 865 ASP A CA 1
ATOM 6796 C C . ASP A 1 865 ? 0.939 -7.717 29.479 1.00 91.69 865 ASP A C 1
ATOM 6798 O O . ASP A 1 865 ? 0.995 -6.890 28.569 1.00 91.69 865 ASP A O 1
ATOM 6802 N N . VAL A 1 866 ? 1.979 -7.931 30.297 1.00 93.94 866 VAL A N 1
ATOM 6803 C CA . VAL A 1 866 ? 3.253 -7.196 30.214 1.00 93.94 866 VAL A CA 1
ATOM 6804 C C . VAL A 1 866 ? 4.003 -7.561 28.933 1.00 93.94 866 VAL A C 1
ATOM 6806 O O . VAL A 1 866 ? 4.589 -6.690 28.295 1.00 93.94 866 VAL A O 1
ATOM 6809 N N . VAL A 1 867 ? 3.952 -8.835 28.527 1.00 95.75 867 VAL A N 1
ATOM 6810 C CA . VAL A 1 867 ? 4.548 -9.300 27.265 1.00 95.75 867 VAL A CA 1
ATOM 6811 C C . VAL A 1 867 ? 3.847 -8.636 26.075 1.00 95.75 867 VAL A C 1
ATOM 6813 O O . VAL A 1 867 ? 4.519 -8.063 25.222 1.00 95.75 867 VAL A O 1
ATOM 6816 N N . GLY A 1 868 ? 2.510 -8.621 26.054 1.00 93.56 868 GLY A N 1
ATOM 6817 C CA . GLY A 1 868 ? 1.712 -7.943 25.029 1.00 93.56 868 GLY A CA 1
ATOM 6818 C C . GLY A 1 868 ? 1.985 -6.438 24.951 1.00 93.56 868 GLY A C 1
ATOM 6819 O O . GLY A 1 868 ? 2.170 -5.910 23.856 1.00 93.56 868 GLY A O 1
ATOM 6820 N N . ALA A 1 869 ? 2.105 -5.757 26.096 1.00 94.81 869 ALA A N 1
ATOM 6821 C CA . ALA A 1 869 ? 2.443 -4.334 26.150 1.00 94.81 869 ALA A CA 1
ATOM 6822 C C . ALA A 1 869 ? 3.826 -4.027 25.544 1.00 94.81 869 ALA A C 1
ATOM 6824 O O . ALA A 1 869 ? 3.964 -3.068 24.785 1.00 94.81 869 ALA A O 1
ATOM 6825 N N . VAL A 1 870 ? 4.842 -4.853 25.824 1.00 96.81 870 VAL A N 1
ATOM 6826 C CA . VAL A 1 870 ? 6.186 -4.687 25.238 1.00 96.81 870 VAL A CA 1
ATOM 6827 C C . VAL A 1 870 ? 6.193 -4.973 23.739 1.00 96.81 870 VAL A C 1
ATOM 6829 O O . VAL A 1 870 ? 6.849 -4.249 22.995 1.00 96.81 870 VAL A O 1
ATOM 6832 N N . ILE A 1 871 ? 5.456 -5.985 23.272 1.00 96.94 871 ILE A N 1
ATOM 6833 C CA . ILE A 1 871 ? 5.345 -6.266 21.834 1.00 96.94 871 ILE A CA 1
ATOM 6834 C C . ILE A 1 871 ? 4.651 -5.104 21.110 1.00 96.94 871 ILE A C 1
ATOM 6836 O O . ILE A 1 871 ? 5.104 -4.713 20.039 1.00 96.94 871 ILE A O 1
ATOM 6840 N N . ASN A 1 872 ? 3.599 -4.521 21.694 1.00 95.81 872 ASN A N 1
ATOM 6841 C CA . ASN A 1 872 ? 2.918 -3.355 21.126 1.00 95.81 872 ASN A CA 1
ATOM 6842 C C . ASN A 1 872 ? 3.859 -2.142 21.011 1.00 95.81 872 ASN A C 1
ATOM 6844 O O . ASN A 1 872 ? 3.916 -1.502 19.966 1.00 95.81 872 ASN A O 1
ATOM 6848 N N . LEU A 1 873 ? 4.664 -1.876 22.045 1.00 96.00 873 LEU A N 1
ATOM 6849 C CA . LEU A 1 873 ? 5.700 -0.841 21.998 1.00 96.00 873 LEU A CA 1
ATOM 6850 C C . LEU A 1 873 ? 6.755 -1.121 20.915 1.00 96.00 873 LEU A C 1
ATOM 6852 O O . LEU A 1 873 ? 7.134 -0.214 20.180 1.00 96.00 873 LEU A O 1
ATOM 6856 N N . LEU A 1 874 ? 7.230 -2.364 20.796 1.00 96.56 874 LEU A N 1
ATOM 6857 C CA . LEU A 1 874 ? 8.180 -2.743 19.746 1.00 96.56 874 LEU A CA 1
ATOM 6858 C C . LEU A 1 874 ? 7.568 -2.609 18.345 1.00 96.56 874 LEU A C 1
ATOM 6860 O O . LEU A 1 874 ? 8.280 -2.233 17.420 1.00 96.56 874 LEU A O 1
ATOM 6864 N N . GLN A 1 875 ? 6.273 -2.884 18.171 1.00 95.69 875 GLN A N 1
ATOM 6865 C CA . GLN A 1 875 ? 5.586 -2.743 16.885 1.00 95.69 875 GLN A CA 1
ATOM 6866 C C . GLN A 1 875 ? 5.542 -1.276 16.433 1.00 95.69 875 GLN A C 1
ATOM 6868 O O . GLN A 1 875 ? 5.843 -1.008 15.274 1.00 95.69 875 GLN A O 1
ATOM 6873 N N . GLU A 1 876 ? 5.280 -0.331 17.341 1.00 93.69 876 GLU A N 1
ATOM 6874 C CA . GLU A 1 876 ? 5.333 1.107 17.034 1.00 93.69 876 GLU A CA 1
ATOM 6875 C C . GLU A 1 876 ? 6.770 1.631 16.850 1.00 93.69 876 GLU A C 1
ATOM 6877 O O . GLU A 1 876 ? 7.028 2.388 15.922 1.00 93.69 876 GLU A O 1
ATOM 6882 N N . LEU A 1 877 ? 7.738 1.197 17.671 1.00 94.06 877 LEU A N 1
ATOM 6883 C CA . LEU A 1 877 ? 9.153 1.598 17.529 1.00 94.06 877 LEU A CA 1
ATOM 6884 C C . LEU A 1 877 ? 9.848 1.020 16.283 1.00 94.06 877 LEU A C 1
ATOM 6886 O O . LEU A 1 877 ? 10.965 1.426 15.963 1.00 94.06 877 LEU A O 1
ATOM 6890 N N . THR A 1 878 ? 9.235 0.040 15.617 1.00 94.25 878 THR A N 1
ATOM 6891 C CA . THR A 1 878 ? 9.764 -0.571 14.389 1.00 94.25 878 THR A CA 1
ATOM 6892 C C . THR A 1 878 ? 8.964 -0.206 13.143 1.00 94.25 878 THR A C 1
ATOM 6894 O O . THR A 1 878 ? 9.360 -0.619 12.061 1.00 94.25 878 THR A O 1
ATOM 6897 N N . ASP A 1 879 ? 7.875 0.559 13.257 1.00 92.12 879 ASP A N 1
ATOM 6898 C CA . ASP A 1 879 ? 7.043 0.941 12.112 1.00 92.12 879 ASP A CA 1
ATOM 6899 C C . ASP A 1 879 ? 7.879 1.534 10.962 1.00 92.12 879 ASP A C 1
ATOM 6901 O O . ASP A 1 879 ? 8.751 2.377 11.175 1.00 92.12 879 ASP A O 1
ATOM 6905 N N . VAL A 1 880 ? 7.649 1.064 9.732 1.00 85.25 880 VAL A N 1
ATOM 6906 C CA . VAL A 1 880 ? 8.519 1.385 8.589 1.00 85.25 880 VAL A CA 1
ATOM 6907 C C . VAL A 1 880 ? 8.454 2.870 8.218 1.00 85.25 880 VAL A C 1
ATOM 6909 O O . VAL A 1 880 ? 9.479 3.428 7.819 1.00 85.25 880 VAL A O 1
ATOM 6912 N N . ASP A 1 881 ? 7.308 3.539 8.376 1.00 85.06 881 ASP A N 1
ATOM 6913 C CA . ASP A 1 881 ? 7.228 4.986 8.155 1.00 85.06 881 ASP A CA 1
ATOM 6914 C C . ASP A 1 881 ? 8.034 5.721 9.245 1.00 85.06 881 ASP A C 1
ATOM 6916 O O . ASP A 1 881 ? 8.839 6.597 8.922 1.00 85.06 881 ASP A O 1
ATOM 6920 N N . THR A 1 882 ? 7.929 5.292 10.510 1.00 82.19 882 THR A N 1
ATOM 6921 C CA . THR A 1 882 ? 8.738 5.814 11.629 1.00 82.19 882 THR A CA 1
ATOM 6922 C C . THR A 1 882 ? 10.247 5.590 11.444 1.00 82.19 882 THR A C 1
ATOM 6924 O O . THR A 1 882 ? 11.031 6.522 11.624 1.00 82.19 882 THR A O 1
ATOM 6927 N N . LEU A 1 883 ? 10.700 4.396 11.047 1.00 85.75 883 LEU A N 1
ATOM 6928 C CA . LEU A 1 883 ? 12.133 4.109 10.861 1.00 85.75 883 LEU A CA 1
ATOM 6929 C C . LEU A 1 883 ? 12.763 4.944 9.731 1.00 85.75 883 LEU A C 1
ATOM 6931 O O . LEU A 1 883 ? 13.935 5.314 9.817 1.00 85.75 883 LEU A O 1
ATOM 6935 N N . ASN A 1 884 ? 11.993 5.273 8.689 1.00 85.00 884 ASN A N 1
ATOM 6936 C CA . ASN A 1 884 ? 12.461 6.086 7.563 1.00 85.00 884 ASN A CA 1
ATOM 6937 C C . ASN A 1 884 ? 12.592 7.588 7.888 1.00 85.00 884 ASN A C 1
ATOM 6939 O O . ASN A 1 884 ? 13.269 8.303 7.146 1.00 85.00 884 ASN A O 1
ATOM 6943 N N . GLU A 1 885 ? 11.983 8.088 8.969 1.00 84.50 885 GLU A N 1
ATOM 6944 C CA . GLU A 1 885 ? 12.135 9.493 9.379 1.00 84.50 885 GLU A CA 1
ATOM 6945 C C . GLU A 1 885 ? 13.497 9.786 10.040 1.00 84.50 885 GLU A C 1
ATOM 6947 O O . GLU A 1 885 ? 13.964 10.920 9.952 1.00 84.50 885 GLU A O 1
ATOM 6952 N N . GLY A 1 886 ? 14.156 8.781 10.640 1.00 81.38 886 GLY A N 1
ATOM 6953 C CA . GLY A 1 886 ? 15.416 8.930 11.390 1.00 81.38 886 GLY A CA 1
ATOM 6954 C C . GLY A 1 886 ? 16.423 7.801 11.139 1.00 81.38 886 GLY A C 1
ATOM 6955 O O . GLY A 1 886 ? 16.830 7.117 12.080 1.00 81.38 886 GLY A O 1
ATOM 6956 N N . GLU A 1 887 ? 16.811 7.592 9.873 1.00 81.12 887 GLU A N 1
ATOM 6957 C CA . GLU A 1 887 ? 17.517 6.388 9.381 1.00 81.12 887 GLU A CA 1
ATOM 6958 C C . GLU A 1 887 ? 18.747 5.963 10.215 1.00 81.12 887 GLU A C 1
ATOM 6960 O O . GLU A 1 887 ? 18.906 4.772 10.484 1.00 81.12 887 GLU A O 1
ATOM 6965 N N . ASP A 1 888 ? 19.600 6.896 10.659 1.00 86.12 888 ASP A N 1
ATOM 6966 C CA . ASP A 1 888 ? 20.815 6.581 11.435 1.00 86.12 888 ASP A CA 1
ATOM 6967 C C . ASP A 1 888 ? 20.488 6.028 12.842 1.00 86.12 888 ASP A C 1
ATOM 6969 O O . ASP A 1 888 ? 21.055 5.019 13.277 1.00 86.12 888 ASP A O 1
ATOM 6973 N N . GLY A 1 889 ? 19.546 6.662 13.553 1.00 86.75 889 GLY A N 1
ATOM 6974 C CA . GLY A 1 889 ? 19.099 6.235 14.885 1.00 86.75 889 GLY A CA 1
ATOM 6975 C C . GLY A 1 889 ? 18.290 4.938 14.826 1.00 86.75 889 GLY A C 1
ATOM 6976 O O . GLY A 1 889 ? 18.522 4.019 15.618 1.00 86.75 889 GLY A O 1
ATOM 6977 N N . ALA A 1 890 ? 17.403 4.841 13.832 1.00 89.69 890 ALA A N 1
ATOM 6978 C CA . ALA A 1 890 ? 16.659 3.639 13.477 1.00 89.69 890 ALA A CA 1
ATOM 6979 C C . ALA A 1 890 ? 17.594 2.452 13.199 1.00 89.69 890 ALA A C 1
ATOM 6981 O O . ALA A 1 890 ? 17.457 1.401 13.825 1.00 89.69 890 ALA A O 1
ATOM 6982 N N . ALA A 1 891 ? 18.601 2.629 12.339 1.00 91.25 891 ALA A N 1
ATOM 6983 C CA . ALA A 1 891 ? 19.600 1.606 12.043 1.00 91.25 891 ALA A CA 1
ATOM 6984 C C . ALA A 1 891 ? 20.294 1.091 13.308 1.00 91.25 891 ALA A C 1
ATOM 6986 O O . ALA A 1 891 ? 20.321 -0.117 13.532 1.00 91.25 891 ALA A O 1
ATOM 6987 N N . LYS A 1 892 ? 20.790 1.990 14.171 1.00 92.25 892 LYS A N 1
ATOM 6988 C CA . LYS A 1 892 ? 21.479 1.593 15.409 1.00 92.25 892 LYS A CA 1
ATOM 6989 C C . LYS A 1 892 ? 20.565 0.798 16.351 1.00 92.25 892 LYS A C 1
ATOM 6991 O O . LYS A 1 892 ? 21.021 -0.178 16.946 1.00 92.25 892 LYS A O 1
ATOM 6996 N N . LEU A 1 893 ? 19.291 1.182 16.483 1.00 94.00 893 LEU A N 1
ATOM 6997 C CA . LEU A 1 893 ? 18.325 0.470 17.327 1.00 94.00 893 LEU A CA 1
ATOM 6998 C C . LEU A 1 893 ? 18.016 -0.934 16.794 1.00 94.00 893 LEU A C 1
ATOM 7000 O O . LEU A 1 893 ? 18.095 -1.901 17.553 1.00 94.00 893 LEU A O 1
ATOM 7004 N N . ILE A 1 894 ? 17.688 -1.051 15.504 1.00 94.06 894 ILE A N 1
ATOM 7005 C CA . ILE A 1 894 ? 17.334 -2.331 14.877 1.00 94.06 894 ILE A CA 1
ATOM 7006 C C . ILE A 1 894 ? 18.539 -3.282 14.873 1.00 94.06 894 ILE A C 1
ATOM 7008 O O . ILE A 1 894 ? 18.400 -4.438 15.274 1.00 94.06 894 ILE A O 1
ATOM 7012 N N . ASP A 1 895 ? 19.727 -2.795 14.497 1.00 94.19 895 ASP A N 1
ATOM 7013 C CA . ASP A 1 895 ? 20.956 -3.595 14.473 1.00 94.19 895 ASP A CA 1
ATOM 7014 C C . ASP A 1 895 ? 21.280 -4.168 15.869 1.00 94.19 895 ASP A C 1
ATOM 7016 O O . ASP A 1 895 ? 21.641 -5.341 15.984 1.00 94.19 895 ASP A O 1
ATOM 7020 N N . VAL A 1 896 ? 21.101 -3.380 16.941 1.00 95.12 896 VAL A N 1
ATOM 7021 C CA . VAL A 1 896 ? 21.326 -3.835 18.327 1.00 95.12 896 VAL A CA 1
ATOM 7022 C C . VAL A 1 896 ? 20.242 -4.797 18.806 1.00 95.12 896 VAL A C 1
ATOM 7024 O O . VAL A 1 896 ? 20.580 -5.833 19.371 1.00 95.12 896 VAL A O 1
ATOM 7027 N N . LEU A 1 897 ? 18.957 -4.518 18.562 1.00 95.12 897 LEU A N 1
ATOM 7028 C CA . LEU A 1 897 ? 17.870 -5.429 18.944 1.00 95.12 897 LEU A CA 1
ATOM 7029 C C . LEU A 1 897 ? 18.034 -6.812 18.293 1.00 95.12 897 LEU A C 1
ATOM 7031 O O . LEU A 1 897 ? 17.891 -7.838 18.958 1.00 95.12 897 LEU A O 1
ATOM 7035 N N . VAL A 1 898 ? 18.365 -6.858 17.000 1.00 94.94 898 VAL A N 1
ATOM 7036 C CA . VAL A 1 898 ? 18.569 -8.121 16.274 1.00 94.94 898 VAL A CA 1
ATOM 7037 C C . VAL A 1 898 ? 19.847 -8.836 16.737 1.00 94.94 898 VAL A C 1
ATOM 7039 O O . VAL A 1 898 ? 19.837 -10.065 16.866 1.00 94.94 898 VAL A O 1
ATOM 7042 N N . ALA A 1 899 ? 20.921 -8.097 17.045 1.00 93.94 899 ALA A N 1
ATOM 7043 C CA . ALA A 1 899 ? 22.145 -8.657 17.625 1.00 93.94 899 ALA A CA 1
ATOM 7044 C C . ALA A 1 899 ? 21.917 -9.262 19.026 1.00 93.94 899 ALA A C 1
ATOM 7046 O O . ALA A 1 899 ? 22.418 -10.353 19.297 1.00 93.94 899 ALA A O 1
ATOM 7047 N N . ASP A 1 900 ? 21.093 -8.622 19.862 1.00 93.31 900 ASP A N 1
ATOM 7048 C CA . ASP A 1 900 ? 20.668 -9.102 21.188 1.00 93.31 900 ASP A CA 1
ATOM 7049 C C . ASP A 1 900 ? 19.546 -10.173 21.117 1.00 93.31 900 ASP A C 1
ATOM 7051 O O . ASP A 1 900 ? 18.845 -10.431 22.094 1.00 93.31 900 ASP A O 1
ATOM 7055 N N . GLN A 1 901 ? 19.391 -10.854 19.973 1.00 94.50 901 GLN A N 1
ATOM 7056 C CA . GLN A 1 901 ? 18.468 -11.982 19.771 1.00 94.50 901 GLN A CA 1
ATOM 7057 C C . GLN A 1 901 ? 16.968 -11.633 19.903 1.00 94.50 901 GLN A C 1
ATOM 7059 O O . GLN A 1 901 ? 16.181 -12.447 20.400 1.00 94.50 901 GLN A O 1
ATOM 7064 N N . LEU A 1 902 ? 16.533 -10.461 19.411 1.00 95.81 902 LEU A N 1
ATOM 7065 C CA . LEU A 1 902 ? 15.107 -10.092 19.328 1.00 95.81 902 LEU A CA 1
ATOM 7066 C C . LEU A 1 902 ? 14.244 -11.199 18.703 1.00 95.81 902 LEU A C 1
ATOM 7068 O O . LEU A 1 902 ? 13.207 -11.547 19.265 1.00 95.81 902 LEU A O 1
ATOM 7072 N N . ILE A 1 903 ? 14.660 -11.772 17.567 1.00 96.06 903 ILE A N 1
ATOM 7073 C CA . ILE A 1 903 ? 13.831 -12.743 16.835 1.00 96.06 903 ILE A CA 1
ATOM 7074 C C . ILE A 1 903 ? 13.685 -14.047 17.630 1.00 96.06 903 ILE A C 1
ATOM 7076 O O . ILE A 1 903 ? 12.576 -14.558 17.766 1.00 96.06 903 ILE A O 1
ATOM 7080 N N . GLU A 1 904 ? 14.770 -14.561 18.214 1.00 95.50 904 GLU A N 1
ATOM 7081 C CA . GLU A 1 904 ? 14.727 -15.749 19.077 1.00 95.50 904 GLU A CA 1
ATOM 7082 C C . GLU A 1 904 ? 13.848 -15.511 20.314 1.00 95.50 904 GLU A C 1
ATOM 7084 O O . GLU A 1 904 ? 13.068 -16.383 20.702 1.00 95.50 904 GLU A O 1
ATOM 7089 N N . THR A 1 905 ? 13.928 -14.310 20.893 1.00 95.88 905 THR A N 1
ATOM 7090 C CA . THR A 1 905 ? 13.152 -13.916 22.075 1.00 95.88 905 THR A CA 1
ATOM 7091 C C . THR A 1 905 ? 11.658 -13.824 21.761 1.00 95.88 905 THR A C 1
ATOM 7093 O O . THR A 1 905 ? 10.860 -14.424 22.481 1.00 95.88 905 THR A O 1
ATOM 7096 N N . LEU A 1 906 ? 11.267 -13.162 20.663 1.00 96.31 906 LEU A N 1
ATOM 7097 C CA . LEU A 1 906 ? 9.874 -13.119 20.193 1.00 96.31 906 LEU A CA 1
ATOM 7098 C C . LEU A 1 906 ? 9.337 -14.526 19.896 1.00 96.31 906 LEU A C 1
ATOM 7100 O O . LEU A 1 906 ? 8.207 -14.848 20.261 1.00 96.31 906 LEU A O 1
ATOM 7104 N N . VAL A 1 907 ? 10.147 -15.397 19.282 1.00 95.00 907 VAL A N 1
ATOM 7105 C CA . VAL A 1 907 ? 9.748 -16.783 19.000 1.00 95.00 907 VAL A CA 1
ATOM 7106 C C . VAL A 1 907 ? 9.504 -17.568 20.291 1.00 95.00 907 VAL A C 1
ATOM 7108 O O . VAL A 1 907 ? 8.443 -18.168 20.443 1.00 95.00 907 VAL A O 1
ATOM 7111 N N . GLN A 1 908 ? 10.453 -17.560 21.230 1.00 94.00 908 GLN A N 1
ATOM 7112 C CA . GLN A 1 908 ? 10.390 -18.402 22.431 1.00 94.00 908 GLN A CA 1
ATOM 7113 C C . GLN A 1 908 ? 9.453 -17.866 23.520 1.00 94.00 908 GLN A C 1
ATOM 7115 O O . GLN A 1 908 ? 8.802 -18.655 24.202 1.00 94.00 908 GLN A O 1
ATOM 7120 N N . GLN A 1 909 ? 9.407 -16.547 23.723 1.00 92.94 909 GLN A N 1
ATOM 7121 C CA . GLN A 1 909 ? 8.693 -15.932 24.850 1.00 92.94 909 GLN A CA 1
ATOM 7122 C C . GLN A 1 909 ? 7.308 -15.400 24.483 1.00 92.94 909 GLN A C 1
ATOM 7124 O O . GLN A 1 909 ? 6.479 -15.216 25.372 1.00 92.94 909 GLN A O 1
ATOM 7129 N N . SER A 1 910 ? 7.037 -15.203 23.191 1.00 89.75 910 SER A N 1
ATOM 7130 C CA . SER A 1 910 ? 5.743 -14.735 22.694 1.00 89.75 910 SER A CA 1
ATOM 7131 C C . SER A 1 910 ? 5.086 -15.811 21.825 1.00 89.75 910 SER A C 1
ATOM 7133 O O . SER A 1 910 ? 4.140 -16.461 22.255 1.00 89.75 910 SER A O 1
ATOM 7135 N N . ILE A 1 911 ? 5.631 -16.076 20.638 1.00 92.69 911 ILE A N 1
ATOM 7136 C CA . ILE A 1 911 ? 4.969 -16.841 19.569 1.00 92.69 911 ILE A CA 1
ATOM 7137 C C . ILE A 1 911 ? 4.770 -18.339 19.899 1.00 92.69 911 ILE A C 1
ATOM 7139 O O . ILE A 1 911 ? 3.772 -18.927 19.485 1.00 92.69 911 ILE A O 1
ATOM 7143 N N . GLU A 1 912 ? 5.685 -18.984 20.634 1.00 92.69 912 GLU A N 1
ATOM 7144 C CA . GLU A 1 912 ? 5.516 -20.381 21.090 1.00 92.69 912 GLU A CA 1
ATOM 7145 C C . GLU A 1 912 ? 4.881 -20.521 22.485 1.00 92.69 912 GLU A C 1
ATOM 7147 O O . GLU A 1 912 ? 4.515 -21.634 22.870 1.00 92.69 912 GLU A O 1
ATOM 7152 N N . ARG A 1 913 ? 4.751 -19.424 23.244 1.00 93.25 913 ARG A N 1
ATOM 7153 C CA . ARG A 1 913 ? 4.310 -19.440 24.651 1.00 93.25 913 ARG A CA 1
ATOM 7154 C C . ARG A 1 913 ? 2.863 -18.981 24.850 1.00 93.25 913 ARG A C 1
ATOM 7156 O O . ARG A 1 913 ? 2.203 -19.497 25.750 1.00 93.25 913 ARG A O 1
ATOM 7163 N N . LEU A 1 914 ? 2.413 -18.007 24.065 1.00 93.38 914 LEU A N 1
ATOM 7164 C CA . LEU A 1 914 ? 1.084 -17.402 24.147 1.00 93.38 914 LEU A CA 1
ATOM 7165 C C . LEU A 1 914 ? 0.014 -18.302 23.496 1.00 93.38 914 LEU A C 1
ATOM 7167 O O . LEU A 1 914 ? 0.288 -19.019 22.531 1.00 93.38 914 LEU A O 1
ATOM 7171 N N . ASP A 1 915 ? -1.209 -18.283 24.028 1.00 91.56 915 ASP A N 1
ATOM 7172 C CA . ASP A 1 915 ? -2.322 -19.120 23.569 1.00 91.56 915 ASP A CA 1
ATOM 7173 C C . ASP A 1 915 ? -3.198 -18.367 22.554 1.00 91.56 915 ASP A C 1
ATOM 7175 O O . ASP A 1 915 ? -4.002 -17.511 22.913 1.00 91.56 915 ASP A O 1
ATOM 7179 N N . GLU A 1 916 ? -3.108 -18.738 21.272 1.00 90.44 916 GLU A N 1
ATOM 7180 C CA . GLU A 1 916 ? -3.926 -18.158 20.192 1.00 90.44 916 GLU A CA 1
ATOM 7181 C C . GLU A 1 916 ? -5.450 -18.354 20.355 1.00 90.44 916 GLU A C 1
ATOM 7183 O O . GLU A 1 916 ? -6.229 -17.806 19.573 1.00 90.44 916 GLU A O 1
ATOM 7188 N N . THR A 1 917 ? -5.915 -19.136 21.338 1.00 89.12 917 THR A N 1
ATOM 7189 C CA . THR A 1 917 ? -7.343 -19.208 21.693 1.00 89.12 917 THR A CA 1
ATOM 7190 C C . THR A 1 917 ? -7.794 -18.075 22.622 1.00 89.12 917 THR A C 1
ATOM 7192 O O . THR A 1 917 ? -8.996 -17.801 22.704 1.00 89.12 917 THR A O 1
ATOM 7195 N N . ILE A 1 918 ? -6.856 -17.379 23.272 1.00 91.50 918 ILE A N 1
ATOM 7196 C CA . ILE A 1 918 ? -7.085 -16.161 24.053 1.00 91.50 918 ILE A CA 1
ATOM 7197 C C . ILE A 1 918 ? -6.890 -14.964 23.117 1.00 91.50 918 ILE A C 1
ATOM 7199 O O . ILE A 1 918 ? -5.838 -14.806 22.506 1.00 91.50 918 ILE A O 1
ATOM 7203 N N . LYS A 1 919 ? -7.909 -14.104 22.985 1.00 89.75 919 LYS A N 1
ATOM 7204 C CA . LYS A 1 919 ? -7.906 -13.031 21.975 1.00 89.75 919 LYS A CA 1
ATOM 7205 C C . LYS A 1 919 ? -6.720 -12.075 22.129 1.00 89.75 919 LYS A C 1
ATOM 7207 O O . LYS A 1 919 ? -6.040 -11.808 21.149 1.00 89.75 919 LYS A O 1
ATOM 7212 N N . ASP A 1 920 ? -6.482 -11.567 23.332 1.00 88.00 920 ASP A N 1
ATOM 7213 C CA . ASP A 1 920 ? -5.475 -10.519 23.538 1.00 88.00 920 ASP A CA 1
ATOM 7214 C C . ASP A 1 920 ? -4.042 -11.082 23.400 1.00 88.00 920 ASP A C 1
ATOM 7216 O O . ASP A 1 920 ? -3.135 -10.393 22.941 1.00 88.00 920 ASP A O 1
ATOM 7220 N N . GLU A 1 921 ? -3.860 -12.380 23.671 1.00 95.62 921 GLU A N 1
ATOM 7221 C CA . GLU A 1 921 ? -2.623 -13.117 23.384 1.00 95.62 921 GLU A CA 1
ATOM 7222 C C . GLU A 1 921 ? -2.454 -13.420 21.882 1.00 95.62 921 GLU A C 1
ATOM 7224 O O . GLU A 1 921 ? -1.344 -13.334 21.357 1.00 95.62 921 GLU A O 1
ATOM 7229 N N . ALA A 1 922 ? -3.543 -13.696 21.156 1.00 94.56 922 ALA A N 1
ATOM 7230 C CA . ALA A 1 922 ? -3.528 -13.828 19.699 1.00 94.56 922 ALA A CA 1
ATOM 7231 C C . ALA A 1 922 ? -3.195 -12.496 18.997 1.00 94.56 922 ALA A C 1
ATOM 7233 O O . ALA A 1 922 ? -2.427 -12.501 18.033 1.00 94.56 922 ALA A O 1
ATOM 7234 N N . ASP A 1 923 ? -3.718 -11.373 19.500 1.00 93.44 923 ASP A N 1
ATOM 7235 C CA . ASP A 1 923 ? -3.388 -10.019 19.035 1.00 93.44 923 ASP A CA 1
ATOM 7236 C C . ASP A 1 923 ? -1.909 -9.681 19.351 1.00 93.44 923 ASP A C 1
ATOM 7238 O O . ASP A 1 923 ? -1.199 -9.136 18.507 1.00 93.44 923 ASP A O 1
ATOM 7242 N N . ALA A 1 924 ? -1.385 -10.098 20.511 1.00 95.06 924 ALA A N 1
ATOM 7243 C CA . ALA A 1 924 ? 0.041 -9.968 20.835 1.00 95.06 924 ALA A CA 1
ATOM 7244 C C . ALA A 1 924 ? 0.949 -10.808 19.908 1.00 95.06 924 ALA A C 1
ATOM 7246 O O . ALA A 1 924 ? 2.008 -10.336 19.494 1.00 95.06 924 ALA A O 1
ATOM 7247 N N . ILE A 1 925 ? 0.535 -12.022 19.522 1.00 96.44 925 ILE A N 1
ATOM 7248 C CA . ILE A 1 925 ? 1.235 -12.819 18.495 1.00 96.44 925 ILE A CA 1
ATOM 7249 C C . ILE A 1 925 ? 1.198 -12.110 17.133 1.00 96.44 925 ILE A C 1
ATOM 7251 O O . ILE A 1 925 ? 2.202 -12.122 16.423 1.00 96.44 925 ILE A O 1
ATOM 7255 N N . HIS A 1 926 ? 0.083 -11.463 16.779 1.00 96.75 926 HIS A N 1
ATOM 7256 C CA . HIS A 1 926 ? -0.031 -10.688 15.542 1.00 96.75 926 HIS A CA 1
ATOM 7257 C C . HIS A 1 926 ? 0.993 -9.548 15.500 1.00 96.75 926 HIS A C 1
ATOM 7259 O O . HIS A 1 926 ? 1.798 -9.471 14.573 1.00 96.75 926 HIS A O 1
ATOM 7265 N N . ASN A 1 927 ? 1.043 -8.734 16.558 1.00 96.19 927 ASN A N 1
ATOM 7266 C CA . ASN A 1 927 ? 1.998 -7.632 16.670 1.00 96.19 927 ASN A CA 1
ATOM 7267 C C . ASN A 1 927 ? 3.456 -8.131 16.669 1.00 96.19 927 ASN A C 1
ATOM 7269 O O . ASN A 1 927 ? 4.325 -7.475 16.099 1.00 96.19 927 ASN A O 1
ATOM 7273 N N . ALA A 1 928 ? 3.740 -9.311 17.237 1.00 97.12 928 ALA A N 1
ATOM 7274 C CA . ALA A 1 928 ? 5.077 -9.912 17.191 1.00 97.12 928 ALA A CA 1
ATOM 7275 C C . ALA A 1 928 ? 5.504 -10.291 15.761 1.00 97.12 928 ALA A C 1
ATOM 7277 O O . ALA A 1 928 ? 6.688 -10.199 15.437 1.00 97.12 928 ALA A O 1
ATOM 7278 N N . LEU A 1 929 ? 4.562 -10.686 14.898 1.00 97.12 929 LEU A N 1
ATOM 7279 C CA . LEU A 1 929 ? 4.822 -10.902 13.473 1.00 97.12 929 LEU A CA 1
ATOM 7280 C C . LEU A 1 929 ? 5.034 -9.570 12.732 1.00 97.12 929 LEU A C 1
ATOM 7282 O O . LEU A 1 929 ? 5.965 -9.488 11.932 1.00 97.12 929 LEU A O 1
ATOM 7286 N N . SER A 1 930 ? 4.274 -8.515 13.060 1.00 96.75 930 SER A N 1
ATOM 7287 C CA . SER A 1 930 ? 4.488 -7.163 12.511 1.00 96.75 930 SER A CA 1
ATOM 7288 C C . SER A 1 930 ? 5.865 -6.594 12.855 1.00 96.75 930 SER A C 1
ATOM 7290 O O . SER A 1 930 ? 6.515 -6.035 11.981 1.00 96.75 930 SER A O 1
ATOM 7292 N N . VAL A 1 931 ? 6.372 -6.804 14.078 1.00 96.62 931 VAL A N 1
ATOM 7293 C CA . VAL A 1 931 ? 7.755 -6.424 14.443 1.00 96.62 931 VAL A CA 1
ATOM 7294 C C . VAL A 1 931 ? 8.782 -7.091 13.522 1.00 96.62 931 VAL A C 1
ATOM 7296 O O . VAL A 1 931 ? 9.770 -6.466 13.143 1.00 96.62 931 VAL A O 1
ATOM 7299 N N . VAL A 1 932 ? 8.569 -8.352 13.130 1.00 96.25 932 VAL A N 1
ATOM 7300 C CA . VAL A 1 932 ? 9.478 -9.036 12.197 1.00 96.25 932 VAL A CA 1
ATOM 7301 C C . VAL A 1 932 ? 9.344 -8.491 10.776 1.00 96.25 932 VAL A C 1
ATOM 7303 O O . VAL A 1 932 ? 10.366 -8.292 10.123 1.00 96.25 932 VAL A O 1
ATOM 7306 N N . GLU A 1 933 ? 8.120 -8.264 10.295 1.00 96.31 933 GLU A N 1
ATOM 7307 C CA . GLU A 1 933 ? 7.862 -7.675 8.973 1.00 96.31 933 GLU A CA 1
ATOM 7308 C C . GLU A 1 933 ? 8.579 -6.328 8.831 1.00 96.31 933 GLU A C 1
ATOM 7310 O O . GLU A 1 933 ? 9.445 -6.176 7.972 1.00 96.31 933 GLU A O 1
ATOM 7315 N N . ASN A 1 934 ? 8.330 -5.426 9.779 1.00 95.19 934 ASN A N 1
ATOM 7316 C CA . ASN A 1 934 ? 8.984 -4.132 9.931 1.00 95.19 934 ASN A CA 1
ATOM 7317 C C . ASN A 1 934 ? 10.525 -4.212 9.867 1.00 95.19 934 ASN A C 1
ATOM 7319 O O . ASN A 1 934 ? 11.177 -3.486 9.110 1.00 95.19 934 ASN A O 1
ATOM 7323 N N . VAL A 1 935 ? 11.127 -5.124 10.644 1.00 94.44 935 VAL A N 1
ATOM 7324 C CA . VAL A 1 935 ? 12.585 -5.344 10.668 1.00 94.44 935 VAL A CA 1
ATOM 7325 C C . VAL A 1 935 ? 13.108 -5.844 9.316 1.00 94.44 935 VAL A C 1
ATOM 7327 O O . VAL A 1 935 ? 14.196 -5.443 8.896 1.00 94.44 935 VAL A O 1
ATOM 7330 N N . LEU A 1 936 ? 12.362 -6.711 8.625 1.00 94.31 936 LEU A N 1
ATOM 7331 C CA . LEU A 1 936 ? 12.748 -7.248 7.319 1.00 94.31 936 LEU A CA 1
ATOM 7332 C C . LEU A 1 936 ? 12.590 -6.226 6.190 1.00 94.31 936 LEU A C 1
ATOM 7334 O O . LEU A 1 936 ? 13.445 -6.200 5.307 1.00 94.31 936 LEU A O 1
ATOM 7338 N N . ASP A 1 937 ? 11.569 -5.374 6.230 1.00 92.50 937 ASP A N 1
ATOM 7339 C CA . ASP A 1 937 ? 11.361 -4.313 5.241 1.00 92.50 937 ASP A CA 1
ATOM 7340 C C . ASP A 1 937 ? 12.437 -3.221 5.351 1.00 92.50 937 ASP A C 1
ATOM 7342 O O . ASP A 1 937 ? 12.998 -2.795 4.337 1.00 92.50 937 ASP A O 1
ATOM 7346 N N . PHE A 1 938 ? 12.813 -2.826 6.573 1.00 91.94 938 PHE A N 1
ATOM 7347 C CA . PHE A 1 938 ? 13.881 -1.845 6.801 1.00 91.94 938 PHE A CA 1
ATOM 7348 C C . PHE A 1 938 ? 15.300 -2.422 6.606 1.00 91.94 938 PHE A C 1
ATOM 7350 O O . PHE A 1 938 ? 16.214 -1.734 6.130 1.00 91.94 938 PHE A O 1
ATOM 7357 N N . ARG A 1 939 ? 15.520 -3.698 6.960 1.00 91.19 939 ARG A N 1
ATOM 7358 C CA . ARG A 1 939 ? 16.812 -4.400 6.826 1.00 91.19 939 ARG A CA 1
ATOM 7359 C C . ARG A 1 939 ? 16.641 -5.839 6.293 1.00 91.19 939 ARG A C 1
ATOM 7361 O O . ARG A 1 939 ? 16.838 -6.809 7.036 1.00 91.19 939 ARG A O 1
ATOM 7368 N N . PRO A 1 940 ? 16.433 -6.022 4.969 1.00 91.88 940 PRO A N 1
ATOM 7369 C CA . PRO A 1 940 ? 16.233 -7.345 4.355 1.00 91.88 940 PRO A CA 1
ATOM 7370 C C . PRO A 1 940 ? 17.361 -8.360 4.601 1.00 91.88 940 PRO A C 1
ATOM 7372 O O . PRO A 1 940 ? 17.139 -9.574 4.546 1.00 91.88 940 PRO A O 1
ATOM 7375 N N . SER A 1 941 ? 18.572 -7.884 4.913 1.00 92.00 941 SER A N 1
ATOM 7376 C CA . SER A 1 941 ? 19.734 -8.694 5.300 1.00 92.00 941 SER A CA 1
ATOM 7377 C C . SER A 1 941 ? 19.498 -9.589 6.522 1.00 92.00 941 SER A C 1
ATOM 7379 O O . SER A 1 941 ? 20.153 -10.622 6.642 1.00 92.00 941 SER A O 1
ATOM 7381 N N . PHE A 1 942 ? 18.550 -9.256 7.404 1.00 94.94 942 PHE A N 1
ATOM 7382 C CA . PHE A 1 942 ? 18.225 -10.073 8.580 1.00 94.94 942 PHE A CA 1
ATOM 7383 C C . PHE A 1 942 ? 17.328 -11.287 8.281 1.00 94.94 942 PHE A C 1
ATOM 7385 O O . PHE A 1 942 ? 17.012 -12.064 9.185 1.00 94.94 942 PHE A O 1
ATOM 7392 N N . SER A 1 943 ? 17.004 -11.529 7.005 1.00 95.00 943 SER A N 1
ATOM 7393 C CA . SER A 1 943 ? 16.308 -12.741 6.550 1.00 95.00 943 SER A CA 1
ATOM 7394 C C . SER A 1 943 ? 17.002 -14.036 6.996 1.00 95.00 943 SER A C 1
ATOM 7396 O O . SER A 1 943 ? 16.325 -14.974 7.412 1.00 95.00 943 SER A O 1
ATOM 7398 N N . ASP A 1 944 ? 18.340 -14.097 6.956 1.00 95.38 944 ASP A N 1
ATOM 7399 C CA . ASP A 1 944 ? 19.092 -15.273 7.423 1.00 95.38 944 ASP A CA 1
ATOM 7400 C C . ASP A 1 944 ? 18.943 -15.474 8.936 1.00 95.38 944 ASP A C 1
ATOM 7402 O O . ASP A 1 944 ? 18.666 -16.587 9.388 1.00 95.38 944 ASP A O 1
ATOM 7406 N N . ILE A 1 945 ? 19.021 -14.390 9.714 1.00 95.44 945 ILE A N 1
ATOM 7407 C CA . ILE A 1 945 ? 18.879 -14.422 11.175 1.00 95.44 945 ILE A CA 1
ATOM 7408 C C . ILE A 1 945 ? 17.489 -14.936 11.571 1.00 95.44 945 ILE A C 1
ATOM 7410 O O . ILE A 1 945 ? 17.382 -15.784 12.454 1.00 95.44 945 ILE A O 1
ATOM 7414 N N . CYS A 1 946 ? 16.432 -14.526 10.863 1.00 94.56 946 CYS A N 1
ATOM 7415 C CA . CYS A 1 946 ? 15.072 -15.030 11.089 1.00 94.56 946 CYS A CA 1
ATOM 7416 C C . CYS A 1 946 ? 14.927 -16.543 10.826 1.00 94.56 946 CYS A C 1
ATOM 7418 O O . CYS A 1 946 ? 14.083 -17.216 11.425 1.00 94.56 946 CYS A O 1
ATOM 7420 N N . VAL A 1 947 ? 15.754 -17.109 9.944 1.00 94.12 947 VAL A N 1
ATOM 7421 C CA . VAL A 1 947 ? 15.788 -18.555 9.691 1.00 94.12 947 VAL A CA 1
ATOM 7422 C C . VAL A 1 947 ? 16.591 -19.292 10.766 1.00 94.12 947 VAL A C 1
ATOM 7424 O O . VAL A 1 947 ? 16.203 -20.390 11.171 1.00 94.12 947 VAL A O 1
ATOM 7427 N N . GLU A 1 948 ? 17.694 -18.711 11.241 1.00 93.44 948 GLU A N 1
ATOM 7428 C CA . GLU A 1 948 ? 18.557 -19.317 12.263 1.00 93.44 948 GLU A CA 1
ATOM 7429 C C . GLU A 1 948 ? 17.950 -19.260 13.670 1.00 93.44 948 GLU A C 1
ATOM 7431 O O . GLU A 1 948 ? 17.954 -20.275 14.367 1.00 93.44 948 GLU A O 1
ATOM 7436 N N . GLN A 1 949 ? 17.332 -18.135 14.043 1.00 94.06 949 GLN A N 1
ATOM 7437 C CA . GLN A 1 949 ? 16.667 -17.899 15.335 1.00 94.06 949 GLN A CA 1
ATOM 7438 C C . GLN A 1 949 ? 15.256 -18.531 15.437 1.00 94.06 949 GLN A C 1
ATOM 7440 O O . GLN A 1 949 ? 14.454 -18.189 16.301 1.00 94.06 949 GLN A O 1
ATOM 7445 N N . GLY A 1 950 ? 14.938 -19.499 14.569 1.00 90.88 950 GLY A N 1
ATOM 7446 C CA . GLY A 1 950 ? 13.810 -20.424 14.740 1.00 90.88 950 GLY A CA 1
ATOM 7447 C C . GLY A 1 950 ? 12.463 -20.005 14.141 1.00 90.88 950 GLY A C 1
ATOM 7448 O O . GLY A 1 950 ? 11.645 -20.891 13.875 1.00 90.88 950 GLY A O 1
ATOM 7449 N N . LEU A 1 951 ? 12.242 -18.720 13.839 1.00 95.00 951 LEU A N 1
ATOM 7450 C CA . LEU A 1 951 ? 10.953 -18.209 13.343 1.00 95.00 951 LEU A CA 1
ATOM 7451 C C . LEU A 1 951 ? 10.455 -18.961 12.101 1.00 95.00 951 LEU A C 1
ATOM 7453 O O . LEU A 1 951 ? 9.301 -19.390 12.049 1.00 95.00 951 LEU A O 1
ATOM 7457 N N . PHE A 1 952 ? 11.337 -19.199 11.126 1.00 94.69 952 PHE A N 1
ATOM 7458 C CA . PHE A 1 952 ? 11.008 -19.943 9.903 1.00 94.69 952 PHE A CA 1
ATOM 7459 C C . PHE A 1 952 ? 10.368 -21.319 10.179 1.00 94.69 952 PHE A C 1
ATOM 7461 O O . PHE A 1 952 ? 9.448 -21.744 9.475 1.00 94.69 952 PHE A O 1
ATOM 7468 N N . ALA A 1 953 ? 10.815 -22.014 11.231 1.00 92.62 953 ALA A N 1
ATOM 7469 C CA . ALA A 1 953 ? 10.281 -23.319 11.603 1.00 92.62 953 ALA A CA 1
ATOM 7470 C C . ALA A 1 953 ? 8.894 -23.234 12.262 1.00 92.62 953 ALA A C 1
ATOM 7472 O O . ALA A 1 953 ? 8.150 -24.214 12.196 1.00 92.62 953 ALA A O 1
ATOM 7473 N N . TRP A 1 954 ? 8.540 -22.110 12.892 1.00 93.94 954 TRP A N 1
ATOM 7474 C CA . TRP A 1 954 ? 7.187 -21.861 13.396 1.00 93.94 954 TRP A CA 1
ATOM 7475 C C . TRP A 1 954 ? 6.243 -21.455 12.259 1.00 93.94 954 TRP A C 1
ATOM 7477 O O . TRP A 1 954 ? 5.216 -22.110 12.069 1.00 93.94 954 TRP A O 1
ATOM 7487 N N . LEU A 1 955 ? 6.646 -20.481 11.431 1.00 96.31 955 LEU A N 1
ATOM 7488 C CA . LEU A 1 955 ? 5.882 -19.999 10.271 1.00 96.31 955 LEU A CA 1
ATOM 7489 C C . LEU A 1 955 ? 5.461 -21.152 9.349 1.00 96.31 955 LEU A C 1
ATOM 7491 O O . LEU A 1 955 ? 4.288 -21.285 9.003 1.00 96.31 955 LEU A O 1
ATOM 7495 N N . LEU A 1 956 ? 6.395 -22.058 9.031 1.00 95.38 956 LEU A N 1
ATOM 7496 C CA . LEU A 1 956 ? 6.125 -23.261 8.240 1.00 95.38 956 LEU A CA 1
ATOM 7497 C C . LEU A 1 956 ? 5.041 -24.156 8.866 1.00 95.38 956 LEU A C 1
ATOM 7499 O O . LEU A 1 956 ? 4.167 -24.652 8.149 1.00 95.38 956 LEU A O 1
ATOM 7503 N N . ARG A 1 957 ? 5.074 -24.374 10.189 1.00 94.00 957 ARG A N 1
ATOM 7504 C CA . ARG A 1 957 ? 4.069 -25.192 10.892 1.00 94.00 957 ARG A CA 1
ATOM 7505 C C . ARG A 1 957 ? 2.709 -24.503 10.912 1.00 94.00 957 ARG A C 1
ATOM 7507 O O . ARG A 1 957 ? 1.712 -25.169 10.640 1.00 94.00 957 ARG A O 1
ATOM 7514 N N . ARG A 1 958 ? 2.665 -23.197 11.201 1.00 94.88 958 ARG A N 1
ATOM 7515 C CA . ARG A 1 958 ? 1.420 -22.427 11.323 1.00 94.88 958 ARG A CA 1
ATOM 7516 C C . ARG A 1 958 ? 0.724 -22.256 9.974 1.00 94.88 958 ARG A C 1
ATOM 7518 O O . ARG A 1 958 ? -0.432 -22.651 9.832 1.00 94.88 958 ARG A O 1
ATOM 7525 N N . ALA A 1 959 ? 1.447 -21.798 8.951 1.00 96.38 959 ALA A N 1
ATOM 7526 C CA . ALA A 1 959 ? 0.913 -21.605 7.602 1.00 96.38 959 ALA A CA 1
ATOM 7527 C C . ALA A 1 959 ? 0.374 -22.907 6.975 1.00 96.38 959 ALA A C 1
ATOM 7529 O O . ALA A 1 959 ? -0.619 -22.884 6.252 1.00 96.38 959 ALA A O 1
ATOM 7530 N N . THR A 1 960 ? 0.986 -24.063 7.267 1.00 96.00 960 THR A N 1
ATOM 7531 C CA . THR A 1 960 ? 0.549 -25.370 6.727 1.00 96.00 960 THR A CA 1
ATOM 7532 C C . THR A 1 960 ? -0.410 -26.144 7.646 1.00 96.00 960 THR A C 1
ATOM 7534 O O . THR A 1 960 ? -0.839 -27.255 7.312 1.00 96.00 960 THR A O 1
ATOM 7537 N N . GLN A 1 961 ? -0.798 -25.567 8.789 1.00 93.06 961 GLN A N 1
ATOM 7538 C CA . GLN A 1 961 ? -1.670 -26.204 9.775 1.00 93.06 961 GLN A CA 1
ATOM 7539 C C . GLN A 1 961 ? -3.075 -26.476 9.214 1.00 93.06 961 GLN A C 1
ATOM 7541 O O . GLN A 1 961 ? -3.719 -25.620 8.598 1.00 93.06 961 GLN A O 1
ATOM 7546 N N . ARG A 1 962 ? -3.615 -27.668 9.491 1.00 90.12 962 ARG A N 1
ATOM 7547 C CA . ARG A 1 962 ? -5.020 -27.990 9.197 1.00 90.12 962 ARG A CA 1
ATOM 7548 C C . ARG A 1 962 ? -5.937 -27.332 10.224 1.00 90.12 962 ARG A C 1
ATOM 7550 O O . ARG A 1 962 ? -5.754 -27.535 11.418 1.00 90.12 962 ARG A O 1
ATOM 7557 N N . GLY A 1 963 ? -6.953 -26.622 9.753 1.00 85.00 963 GLY A N 1
ATOM 7558 C CA . GLY A 1 963 ? -7.913 -25.909 10.592 1.00 85.00 963 GLY A CA 1
ATOM 7559 C C . GLY A 1 963 ? -8.617 -24.820 9.791 1.00 85.00 963 GLY A C 1
ATOM 7560 O O . GLY A 1 963 ? -8.498 -24.791 8.564 1.00 85.00 963 GLY A O 1
ATOM 7561 N N . ALA A 1 964 ? -9.314 -23.927 10.492 1.00 86.50 964 ALA A N 1
ATOM 7562 C CA . ALA A 1 964 ? -9.798 -22.679 9.913 1.00 86.50 964 ALA A CA 1
ATOM 7563 C C . ALA A 1 964 ? -8.629 -21.801 9.410 1.00 86.50 964 ALA A C 1
ATOM 7565 O O . ALA A 1 964 ? -7.448 -22.120 9.610 1.00 86.50 964 ALA A O 1
ATOM 7566 N N . LEU A 1 965 ? -8.974 -20.717 8.720 1.00 92.12 965 LEU A N 1
ATOM 7567 C CA . LEU A 1 965 ? -8.077 -19.590 8.511 1.00 92.12 965 LEU A CA 1
ATOM 7568 C C . LEU A 1 965 ? -8.432 -18.503 9.528 1.00 92.12 965 LEU A C 1
ATOM 7570 O O . LEU A 1 965 ? -9.608 -18.237 9.775 1.00 92.12 965 LEU A O 1
ATOM 7574 N N . ASP A 1 966 ? -7.396 -17.916 10.101 1.00 93.25 966 ASP A N 1
ATOM 7575 C CA . ASP A 1 966 ? -7.411 -16.835 11.076 1.00 93.25 966 ASP A CA 1
ATOM 7576 C C . ASP A 1 966 ? -6.293 -15.840 10.694 1.00 93.25 966 ASP A C 1
ATOM 7578 O O . ASP A 1 966 ? -5.493 -16.128 9.795 1.00 93.25 966 ASP A O 1
ATOM 7582 N N . ALA A 1 967 ? -6.249 -14.669 11.335 1.00 94.19 967 ALA A N 1
ATOM 7583 C CA . ALA A 1 967 ? -5.320 -13.598 10.966 1.00 94.19 967 ALA A CA 1
ATOM 7584 C C . ALA A 1 967 ? -3.840 -14.007 11.110 1.00 94.19 967 ALA A C 1
ATOM 7586 O O . ALA A 1 967 ? -3.034 -13.726 10.228 1.00 94.19 967 ALA A O 1
ATOM 7587 N N . ASN A 1 968 ? -3.483 -14.739 12.166 1.00 95.12 968 ASN A N 1
ATOM 7588 C CA . ASN A 1 968 ? -2.095 -15.132 12.423 1.00 95.12 968 ASN A CA 1
ATOM 7589 C C . ASN A 1 968 ? -1.617 -16.219 11.460 1.00 95.12 968 ASN A C 1
ATOM 7591 O O . ASN A 1 968 ? -0.478 -16.191 11.001 1.00 95.12 968 ASN A O 1
ATOM 7595 N N . LYS A 1 969 ? -2.490 -17.153 11.074 1.00 96.25 969 LYS A N 1
ATOM 7596 C CA . LYS A 1 969 ? -2.198 -18.138 10.027 1.00 96.25 969 LYS A CA 1
ATOM 7597 C C . LYS A 1 969 ? -2.049 -17.506 8.646 1.00 96.25 969 LYS A C 1
ATOM 7599 O O . LYS A 1 969 ? -1.243 -17.986 7.844 1.00 96.25 969 LYS A O 1
ATOM 7604 N N . MET A 1 970 ? -2.843 -16.474 8.370 1.00 95.56 970 MET A N 1
ATOM 7605 C CA . MET A 1 970 ? -2.762 -15.693 7.142 1.00 95.56 970 MET A CA 1
ATOM 7606 C C . MET A 1 970 ? -1.391 -15.016 7.045 1.00 95.56 970 MET A C 1
ATOM 7608 O O . MET A 1 970 ? -0.600 -15.361 6.162 1.00 95.56 970 MET A O 1
ATOM 7612 N N . PHE A 1 971 ? -1.059 -14.208 8.050 1.00 96.81 971 PHE A N 1
ATOM 7613 C CA . PHE A 1 971 ? 0.202 -13.477 8.159 1.00 96.81 971 PHE A CA 1
ATOM 7614 C C . PHE A 1 971 ? 1.424 -14.414 8.176 1.00 96.81 971 PHE A C 1
ATOM 7616 O O . PHE A 1 971 ? 2.414 -14.206 7.472 1.00 96.81 971 PHE A O 1
ATOM 7623 N N . ALA A 1 972 ? 1.325 -15.555 8.870 1.00 97.25 972 ALA A N 1
ATOM 7624 C CA . ALA A 1 972 ? 2.372 -16.574 8.861 1.00 97.25 972 ALA A CA 1
ATOM 7625 C C . ALA A 1 972 ? 2.644 -17.156 7.460 1.00 97.25 972 ALA A C 1
ATOM 7627 O O . ALA A 1 972 ? 3.763 -17.592 7.185 1.00 97.25 972 ALA A O 1
ATOM 7628 N N . SER A 1 973 ? 1.648 -17.182 6.564 1.00 97.25 973 SER A N 1
ATOM 7629 C CA . SER A 1 973 ? 1.840 -17.630 5.177 1.00 97.25 973 SER A CA 1
ATOM 7630 C C . SER A 1 973 ? 2.507 -16.578 4.286 1.00 97.25 973 SER A C 1
ATOM 7632 O O . SER A 1 973 ? 3.225 -16.947 3.354 1.00 97.25 973 SER A O 1
ATOM 7634 N N . GLU A 1 974 ? 2.342 -15.296 4.610 1.00 97.00 974 GLU A N 1
ATOM 7635 C CA . GLU A 1 974 ? 2.972 -14.157 3.929 1.00 97.00 974 GLU A CA 1
ATOM 7636 C C . GLU A 1 974 ? 4.452 -14.076 4.289 1.00 97.00 974 GLU A C 1
ATOM 7638 O O . GLU A 1 974 ? 5.301 -14.207 3.406 1.00 97.00 974 GLU A O 1
ATOM 7643 N N . LEU A 1 975 ? 4.776 -14.035 5.584 1.00 96.75 975 LEU A N 1
ATOM 7644 C CA . LEU A 1 975 ? 6.162 -14.027 6.064 1.00 96.75 975 LEU A CA 1
ATOM 7645 C C . LEU A 1 975 ? 6.939 -15.294 5.666 1.00 96.75 975 LEU A C 1
ATOM 7647 O O . LEU A 1 975 ? 8.124 -15.221 5.334 1.00 96.75 975 LEU A O 1
ATOM 7651 N N . LEU A 1 976 ? 6.287 -16.465 5.612 1.00 97.25 976 LEU A N 1
ATOM 7652 C CA . LEU A 1 976 ? 6.907 -17.686 5.076 1.00 97.25 976 LEU A CA 1
ATOM 7653 C C . LEU A 1 976 ? 7.262 -17.546 3.587 1.00 97.25 976 LEU A C 1
ATOM 7655 O O . LEU A 1 976 ? 8.331 -17.988 3.158 1.00 97.25 976 LEU A O 1
ATOM 7659 N N . SER A 1 977 ? 6.362 -16.954 2.798 1.00 96.50 977 SER A N 1
ATOM 7660 C CA . SER A 1 977 ? 6.574 -16.679 1.375 1.00 96.50 977 SER A CA 1
ATOM 7661 C C . SER A 1 977 ? 7.687 -15.647 1.164 1.00 96.50 977 SER A C 1
ATOM 7663 O O . SER A 1 977 ? 8.529 -15.845 0.285 1.00 96.50 977 SER A O 1
ATOM 7665 N N . LEU A 1 978 ? 7.738 -14.598 1.993 1.00 95.25 978 LEU A N 1
ATOM 7666 C CA . LEU A 1 978 ? 8.772 -13.561 1.987 1.00 95.25 978 LEU A CA 1
ATOM 7667 C C . LEU A 1 978 ? 10.161 -14.152 2.269 1.00 95.25 978 LEU A C 1
ATOM 7669 O O . LEU A 1 978 ? 11.050 -14.042 1.425 1.00 95.25 978 LEU A O 1
ATOM 7673 N N . LEU A 1 979 ? 10.334 -14.871 3.386 1.00 96.12 979 LEU A N 1
ATOM 7674 C CA . LEU A 1 979 ? 11.619 -15.482 3.762 1.00 96.12 979 LEU A CA 1
ATOM 7675 C C . LEU A 1 979 ? 12.120 -16.504 2.728 1.00 96.12 979 LEU A C 1
ATOM 7677 O O . LEU A 1 979 ? 13.319 -16.585 2.456 1.00 96.12 979 LEU A O 1
ATOM 7681 N N . LEU A 1 980 ? 11.220 -17.283 2.113 1.00 96.19 980 LEU A N 1
ATOM 7682 C CA . LEU A 1 980 ? 11.596 -18.212 1.039 1.00 96.19 980 LEU A CA 1
ATOM 7683 C C . LEU A 1 980 ? 12.036 -17.500 -0.244 1.00 96.19 980 LEU A C 1
ATOM 7685 O O . LEU A 1 980 ? 12.789 -18.095 -1.020 1.00 96.19 980 LEU A O 1
ATOM 7689 N N . GLN A 1 981 ? 11.587 -16.266 -0.484 1.00 93.75 981 GLN A N 1
ATOM 7690 C CA . GLN A 1 981 ? 12.024 -15.435 -1.608 1.00 93.75 981 GLN A CA 1
ATOM 7691 C C . GLN A 1 981 ? 13.348 -14.725 -1.297 1.00 93.75 981 GLN A C 1
ATOM 7693 O O . GLN A 1 981 ? 14.277 -14.813 -2.105 1.00 93.75 981 GLN A O 1
ATOM 7698 N N . SER A 1 982 ? 13.472 -14.098 -0.124 1.00 92.06 982 SER A N 1
ATOM 7699 C CA . SER A 1 982 ? 14.622 -13.258 0.229 1.00 92.06 982 SER A CA 1
ATOM 7700 C C . SER A 1 982 ? 15.924 -14.042 0.428 1.00 92.06 982 SER A C 1
ATOM 7702 O O . SER A 1 982 ? 16.968 -13.593 -0.041 1.00 92.06 982 SER A O 1
ATOM 7704 N N . THR A 1 983 ? 15.889 -15.236 1.039 1.00 93.31 983 THR A N 1
ATOM 7705 C CA . THR A 1 983 ? 17.110 -16.001 1.357 1.00 93.31 983 THR A CA 1
ATOM 7706 C C . THR A 1 983 ? 17.153 -17.434 0.806 1.00 93.31 983 THR A C 1
ATOM 7708 O O . THR A 1 983 ? 16.184 -18.196 0.815 1.00 93.31 983 THR A O 1
ATOM 7711 N N . GLU A 1 984 ? 18.343 -17.850 0.356 1.00 94.00 984 GLU A N 1
ATOM 7712 C CA . GLU A 1 984 ? 18.645 -19.247 0.028 1.00 94.00 984 GLU A CA 1
ATOM 7713 C C . GLU A 1 984 ? 18.734 -20.148 1.272 1.00 94.00 984 GLU A C 1
ATOM 7715 O O . GLU A 1 984 ? 18.486 -21.351 1.168 1.00 94.00 984 GLU A O 1
ATOM 7720 N N . LEU A 1 985 ? 19.037 -19.595 2.451 1.00 94.75 985 LEU A N 1
ATOM 7721 C CA . LEU A 1 985 ? 19.096 -20.349 3.702 1.00 94.75 985 LEU A CA 1
ATOM 7722 C C . LEU A 1 985 ? 17.720 -20.911 4.075 1.00 94.75 985 LEU A C 1
ATOM 7724 O O . LEU A 1 985 ? 17.627 -22.102 4.365 1.00 94.75 985 LEU A O 1
ATOM 7728 N N . ALA A 1 986 ? 16.641 -20.125 3.956 1.00 94.75 986 ALA A N 1
ATOM 7729 C CA . ALA A 1 986 ? 15.268 -20.625 4.116 1.00 94.75 986 ALA A CA 1
ATOM 7730 C C . ALA A 1 986 ? 14.978 -21.785 3.148 1.00 94.75 986 ALA A C 1
ATOM 7732 O O . ALA A 1 986 ? 14.480 -22.840 3.547 1.00 94.75 986 ALA A O 1
ATOM 7733 N N . ARG A 1 987 ? 15.357 -21.623 1.871 1.00 95.44 987 ARG A N 1
ATOM 7734 C CA . ARG A 1 987 ? 15.139 -22.632 0.820 1.00 95.44 987 ARG A CA 1
ATOM 7735 C C . ARG A 1 987 ? 15.909 -23.937 1.074 1.00 95.44 987 ARG A C 1
ATOM 7737 O O . ARG A 1 987 ? 15.388 -25.001 0.742 1.00 95.44 987 ARG A O 1
ATOM 7744 N N . LYS A 1 988 ? 17.100 -23.873 1.685 1.00 93.25 988 LYS A N 1
ATOM 7745 C CA . LYS A 1 988 ? 17.869 -25.036 2.175 1.00 93.25 988 LYS A CA 1
ATOM 7746 C C . LYS A 1 988 ? 17.192 -25.688 3.384 1.00 93.25 988 LYS A C 1
ATOM 7748 O O . LYS A 1 988 ? 16.842 -26.868 3.342 1.00 93.25 988 LYS A O 1
ATOM 7753 N N . ARG A 1 989 ? 16.946 -24.894 4.432 1.00 92.62 989 ARG A N 1
ATOM 7754 C CA . ARG A 1 989 ? 16.401 -25.325 5.731 1.00 92.62 989 ARG A CA 1
ATOM 7755 C C . ARG A 1 989 ? 15.010 -25.958 5.626 1.00 92.62 989 ARG A C 1
ATOM 7757 O O . ARG A 1 989 ? 14.691 -26.822 6.443 1.00 92.62 989 ARG A O 1
ATOM 7764 N N . LEU A 1 990 ? 14.223 -25.596 4.604 1.00 93.25 990 LEU A N 1
ATOM 7765 C CA . LEU A 1 990 ? 12.874 -26.109 4.315 1.00 93.25 990 LEU A CA 1
ATOM 7766 C C . LEU A 1 990 ? 12.744 -27.644 4.354 1.00 93.25 990 LEU A C 1
ATOM 7768 O O . LEU A 1 990 ? 11.650 -28.138 4.620 1.00 93.25 990 LEU A O 1
ATOM 7772 N N . THR A 1 991 ? 13.815 -28.399 4.078 1.00 88.31 991 THR A N 1
ATOM 7773 C CA . THR A 1 991 ? 13.773 -29.877 4.039 1.00 88.31 991 THR A CA 1
ATOM 7774 C C . THR A 1 991 ? 14.767 -30.580 4.973 1.00 88.31 991 THR A C 1
ATOM 7776 O O . THR A 1 991 ? 14.892 -31.802 4.912 1.00 88.31 991 THR A O 1
ATOM 7779 N N . GLU A 1 992 ? 15.457 -29.846 5.858 1.00 83.50 992 GLU A N 1
ATOM 7780 C CA . GLU A 1 992 ? 16.504 -30.412 6.730 1.00 83.50 992 GLU A CA 1
ATOM 7781 C C . GLU A 1 992 ? 15.962 -31.189 7.941 1.00 83.50 992 GLU A C 1
ATOM 7783 O O . GLU A 1 992 ? 16.407 -32.304 8.207 1.00 83.50 992 GLU A O 1
ATOM 7788 N N . LYS A 1 993 ? 15.038 -30.591 8.708 1.00 77.94 993 LYS A N 1
ATOM 7789 C CA . LYS A 1 993 ? 14.511 -31.165 9.970 1.00 77.94 993 LYS A CA 1
ATOM 7790 C C . LYS A 1 993 ? 13.100 -31.739 9.833 1.00 77.94 993 LYS A C 1
ATOM 7792 O O . LYS A 1 993 ? 12.747 -32.703 10.505 1.00 77.94 993 LYS A O 1
ATOM 7797 N N . VAL A 1 994 ? 12.294 -31.123 8.976 1.00 81.75 994 VAL A N 1
ATOM 7798 C CA . VAL A 1 994 ? 10.918 -31.496 8.634 1.00 81.75 994 VAL A CA 1
ATOM 7799 C C . VAL A 1 994 ? 10.831 -31.412 7.114 1.00 81.75 994 VAL A C 1
ATOM 7801 O O . VAL A 1 994 ? 11.466 -30.534 6.533 1.00 81.75 994 VAL A O 1
ATOM 7804 N N . ASP A 1 995 ? 10.068 -32.286 6.454 1.00 86.38 995 ASP A N 1
ATOM 7805 C CA . ASP A 1 995 ? 9.834 -32.149 5.010 1.00 86.38 995 ASP A CA 1
ATOM 7806 C C . ASP A 1 995 ? 8.792 -31.045 4.754 1.00 86.38 995 ASP A C 1
ATOM 7808 O O . ASP A 1 995 ? 7.612 -31.290 4.500 1.00 86.38 995 ASP A O 1
ATOM 7812 N N . GLY A 1 996 ? 9.227 -29.791 4.902 1.00 90.38 996 GLY A N 1
ATOM 7813 C CA . GLY A 1 996 ? 8.392 -28.607 4.716 1.00 90.38 996 GLY A CA 1
ATOM 7814 C C . GLY A 1 996 ? 7.863 -28.466 3.294 1.00 90.38 996 GLY A C 1
ATOM 7815 O O . GLY A 1 996 ? 6.808 -27.871 3.082 1.00 90.38 996 GLY A O 1
ATOM 7816 N N . PHE A 1 997 ? 8.547 -29.070 2.322 1.00 92.69 997 PHE A N 1
ATOM 7817 C CA . PHE A 1 997 ? 8.089 -29.101 0.942 1.00 92.69 997 PHE A CA 1
ATOM 7818 C C . PHE A 1 997 ? 6.828 -29.976 0.799 1.00 92.69 997 PHE A C 1
ATOM 7820 O O . PHE A 1 997 ? 5.837 -29.546 0.204 1.00 92.69 997 PHE A O 1
ATOM 7827 N N . ASP A 1 998 ? 6.812 -31.166 1.406 1.00 93.94 998 ASP A N 1
ATOM 7828 C CA . ASP A 1 998 ? 5.607 -32.001 1.505 1.00 93.94 998 ASP A CA 1
ATOM 7829 C C . ASP A 1 998 ? 4.478 -31.314 2.306 1.00 93.94 998 ASP A C 1
ATOM 7831 O O . ASP A 1 998 ? 3.315 -31.396 1.898 1.00 93.94 998 ASP A O 1
ATOM 7835 N N . LEU A 1 999 ? 4.788 -30.560 3.371 1.00 95.19 999 LEU A N 1
ATOM 7836 C CA . LEU A 1 999 ? 3.780 -29.767 4.095 1.00 95.19 999 LEU A CA 1
ATOM 7837 C C . LEU A 1 999 ? 3.102 -28.716 3.198 1.00 95.19 999 LEU A C 1
ATOM 7839 O O . LEU A 1 999 ? 1.870 -28.645 3.174 1.00 95.19 999 LEU A O 1
ATOM 7843 N N . LEU A 1 1000 ? 3.875 -27.953 2.415 1.00 96.88 1000 LEU A N 1
ATOM 7844 C CA . LEU A 1 1000 ? 3.345 -26.975 1.454 1.00 96.88 1000 LEU A CA 1
ATOM 7845 C C . LEU A 1 1000 ? 2.459 -27.644 0.388 1.00 96.88 1000 LEU A C 1
ATOM 7847 O O . LEU A 1 1000 ? 1.346 -27.182 0.123 1.00 96.88 1000 LEU A O 1
ATOM 7851 N N . LEU A 1 1001 ? 2.897 -28.772 -0.186 1.00 96.56 1001 LEU A N 1
ATOM 7852 C CA . LEU A 1 1001 ? 2.102 -29.521 -1.169 1.00 96.56 1001 LEU A CA 1
ATOM 7853 C C . LEU A 1 1001 ? 0.803 -30.079 -0.563 1.00 96.56 1001 LEU A C 1
ATOM 7855 O O . LEU A 1 1001 ? -0.244 -30.045 -1.213 1.00 96.56 1001 LEU A O 1
ATOM 7859 N N . ARG A 1 1002 ? 0.829 -30.551 0.691 1.00 95.12 1002 ARG A N 1
ATOM 7860 C CA . ARG A 1 1002 ? -0.368 -31.019 1.414 1.00 95.12 1002 ARG A CA 1
ATOM 7861 C C . ARG A 1 1002 ? -1.343 -29.891 1.734 1.00 95.12 1002 ARG A C 1
ATOM 7863 O O . ARG A 1 1002 ? -2.548 -30.131 1.652 1.00 95.12 1002 ARG A O 1
ATOM 7870 N N . ALA A 1 1003 ? -0.844 -28.703 2.073 1.00 95.81 1003 ALA A N 1
ATOM 7871 C CA . ALA A 1 1003 ? -1.666 -27.516 2.289 1.00 95.81 1003 ALA A CA 1
ATOM 7872 C C . ALA A 1 1003 ? -2.351 -27.087 0.981 1.00 95.81 1003 ALA A C 1
ATOM 7874 O O . ALA A 1 1003 ? -3.574 -26.997 0.935 1.00 95.81 1003 ALA A O 1
ATOM 7875 N N . LEU A 1 1004 ? -1.604 -26.971 -0.124 1.00 96.44 1004 LEU A N 1
ATOM 7876 C CA . LEU A 1 1004 ? -2.166 -26.669 -1.448 1.00 96.44 1004 LEU A CA 1
ATOM 7877 C C . LEU A 1 1004 ? -3.151 -27.741 -1.955 1.00 96.44 1004 LEU A C 1
ATOM 7879 O O . LEU A 1 1004 ? -4.078 -27.442 -2.712 1.00 96.44 1004 LEU A O 1
ATOM 7883 N N . ALA A 1 1005 ? -3.000 -28.999 -1.532 1.00 95.06 1005 ALA A N 1
ATOM 7884 C CA . ALA A 1 1005 ? -3.866 -30.100 -1.949 1.00 95.06 1005 ALA A CA 1
ATOM 7885 C C . ALA A 1 1005 ? -5.319 -30.027 -1.434 1.00 95.06 1005 ALA A C 1
ATOM 7887 O O . ALA A 1 1005 ? -6.129 -30.867 -1.850 1.00 95.06 1005 ALA A O 1
ATOM 7888 N N . THR A 1 1006 ? -5.684 -29.057 -0.589 1.00 93.69 1006 THR A N 1
ATOM 7889 C CA . THR A 1 1006 ? -7.088 -28.740 -0.258 1.00 93.69 1006 THR A CA 1
ATOM 7890 C C . THR A 1 1006 ? -7.805 -28.106 -1.463 1.00 93.69 1006 THR A C 1
ATOM 7892 O O . THR A 1 1006 ? -8.881 -28.561 -1.863 1.00 93.69 1006 THR A O 1
ATOM 7895 N N . TYR A 1 1007 ? -7.150 -27.163 -2.147 1.00 93.81 1007 TYR A N 1
ATOM 7896 C CA . TYR A 1 1007 ? -7.681 -26.366 -3.266 1.00 93.81 1007 TYR A CA 1
ATOM 7897 C C . TYR A 1 1007 ? -7.647 -27.075 -4.632 1.00 93.81 1007 TYR A C 1
ATOM 7899 O O . TYR A 1 1007 ? -7.870 -26.467 -5.682 1.00 93.81 1007 TYR A O 1
ATOM 7907 N N . LYS A 1 1008 ? -7.368 -28.386 -4.664 1.00 92.44 1008 LYS A N 1
ATOM 7908 C CA . LYS A 1 1008 ? -7.266 -29.158 -5.919 1.00 92.44 1008 LYS A CA 1
ATOM 7909 C C . LYS A 1 1008 ? -8.603 -29.382 -6.634 1.00 92.44 1008 LYS A C 1
ATOM 7911 O O . LYS A 1 1008 ? -8.609 -29.621 -7.835 1.00 92.44 1008 LYS A O 1
ATOM 7916 N N . ARG A 1 1009 ? -9.725 -29.341 -5.903 1.00 91.00 1009 ARG A N 1
ATOM 7917 C CA . ARG A 1 1009 ? -11.099 -29.575 -6.415 1.00 91.00 1009 ARG A CA 1
ATOM 7918 C C . ARG A 1 1009 ? -12.124 -28.535 -5.966 1.00 91.00 1009 ARG A C 1
ATOM 7920 O O . ARG A 1 1009 ? -13.235 -28.496 -6.497 1.00 91.00 1009 ARG A O 1
ATOM 7927 N N . HIS A 1 1010 ? -11.751 -27.689 -5.016 1.00 90.44 1010 HIS A N 1
ATOM 7928 C CA . HIS A 1 1010 ? -12.603 -26.664 -4.436 1.00 90.44 1010 HIS A CA 1
ATOM 7929 C C . HIS A 1 1010 ? -11.946 -25.308 -4.657 1.00 90.44 1010 HIS A C 1
ATOM 7931 O O . HIS A 1 1010 ? -10.723 -25.200 -4.688 1.00 90.44 1010 HIS A O 1
ATOM 7937 N N . ASP A 1 1011 ? -12.779 -24.305 -4.885 1.00 90.75 1011 ASP A N 1
ATOM 7938 C CA . ASP A 1 1011 ? -12.347 -22.917 -4.891 1.00 90.75 1011 ASP A CA 1
ATOM 7939 C C . ASP A 1 1011 ? -12.323 -22.428 -3.425 1.00 90.75 1011 ASP A C 1
ATOM 7941 O O . ASP A 1 1011 ? -13.157 -22.915 -2.655 1.00 90.75 1011 ASP A O 1
ATOM 7945 N N . PRO A 1 1012 ? -11.423 -21.506 -3.034 1.00 90.31 1012 PRO A N 1
ATOM 7946 C CA . PRO A 1 1012 ? -11.433 -20.901 -1.699 1.00 90.31 1012 PRO A CA 1
ATOM 7947 C C . PRO A 1 1012 ? -12.792 -20.271 -1.352 1.00 90.31 1012 PRO A C 1
ATOM 7949 O O . PRO A 1 1012 ? -13.479 -19.740 -2.234 1.00 90.31 1012 PRO A O 1
ATOM 7952 N N . GLY A 1 1013 ? -13.185 -20.356 -0.081 1.00 86.94 1013 GLY A N 1
ATOM 7953 C CA . GLY A 1 1013 ? -14.471 -19.909 0.451 1.00 86.94 1013 GLY A CA 1
ATOM 7954 C C . GLY A 1 1013 ? -14.546 -18.416 0.782 1.00 86.94 1013 GLY A C 1
ATOM 7955 O O . GLY A 1 1013 ? -15.629 -17.842 0.658 1.00 86.94 1013 GLY A O 1
ATOM 7956 N N . SER A 1 1014 ? -13.424 -17.781 1.143 1.00 90.19 1014 SER A N 1
ATOM 7957 C CA . SER A 1 1014 ? -13.299 -16.323 1.330 1.00 90.19 1014 SER A CA 1
ATOM 7958 C C . SER A 1 1014 ? -12.230 -15.707 0.411 1.00 90.19 1014 SER A C 1
ATOM 7960 O O . SER A 1 1014 ? -11.590 -16.407 -0.380 1.00 90.19 1014 SER A O 1
ATOM 7962 N N . ALA A 1 1015 ? -12.076 -14.379 0.465 1.00 89.50 1015 ALA A N 1
ATOM 7963 C CA . ALA A 1 1015 ? -10.976 -13.682 -0.205 1.00 89.50 1015 ALA A CA 1
ATOM 7964 C C . ALA A 1 1015 ? -9.636 -14.001 0.480 1.00 89.50 1015 ALA A C 1
ATOM 7966 O O . ALA A 1 1015 ? -8.697 -14.417 -0.186 1.00 89.50 1015 ALA A O 1
ATOM 7967 N N . ASP A 1 1016 ? -9.608 -13.931 1.804 1.00 89.81 1016 ASP A N 1
ATOM 7968 C CA . ASP A 1 1016 ? -8.464 -14.260 2.659 1.00 89.81 1016 ASP A CA 1
ATOM 7969 C C . ASP A 1 1016 ? -8.001 -15.720 2.458 1.00 89.81 1016 ASP A C 1
ATOM 7971 O O . ASP A 1 1016 ? -6.815 -15.979 2.286 1.00 89.81 1016 ASP A O 1
ATOM 7975 N N . GLU A 1 1017 ? -8.917 -16.696 2.335 1.00 93.19 1017 GLU A N 1
ATOM 7976 C CA . GLU A 1 1017 ? -8.544 -18.092 2.016 1.00 93.19 1017 GLU A CA 1
ATOM 7977 C C . GLU A 1 1017 ? -7.926 -18.235 0.614 1.00 93.19 1017 GLU A C 1
ATOM 7979 O O . GLU A 1 1017 ? -7.103 -19.121 0.364 1.00 93.19 1017 GLU A O 1
ATOM 7984 N N . ARG A 1 1018 ? -8.288 -17.346 -0.315 1.00 92.38 1018 ARG A N 1
ATOM 7985 C CA . ARG A 1 1018 ? -7.680 -17.302 -1.644 1.00 92.38 1018 ARG A CA 1
ATOM 7986 C C . ARG A 1 1018 ? -6.280 -16.706 -1.599 1.00 92.38 1018 ARG A C 1
ATOM 7988 O O . ARG A 1 1018 ? -5.391 -17.243 -2.246 1.00 92.38 1018 ARG A O 1
ATOM 7995 N N . GLU A 1 1019 ? -6.087 -15.629 -0.861 1.00 93.50 1019 GLU A N 1
ATOM 7996 C CA . GLU A 1 1019 ? -4.790 -14.972 -0.723 1.00 93.50 1019 GLU A CA 1
ATOM 7997 C C . GLU A 1 1019 ? -3.806 -15.872 0.047 1.00 93.50 1019 GLU A C 1
ATOM 7999 O O . GLU A 1 1019 ? -2.719 -16.141 -0.456 1.00 93.50 1019 GLU A O 1
ATOM 8004 N N . HIS A 1 1020 ? -4.252 -16.539 1.121 1.00 95.88 1020 HIS A N 1
ATOM 8005 C CA . HIS A 1 1020 ? -3.520 -17.630 1.781 1.00 95.88 1020 HIS A CA 1
ATOM 8006 C C . HIS A 1 1020 ? -3.075 -18.732 0.797 1.00 95.88 1020 HIS A C 1
ATOM 8008 O O . HIS A 1 1020 ? -1.934 -19.197 0.831 1.00 95.88 1020 HIS A O 1
ATOM 8014 N N . MET A 1 1021 ? -3.962 -19.151 -0.116 1.00 95.19 1021 MET A N 1
ATOM 8015 C CA . MET A 1 1021 ? -3.627 -20.115 -1.171 1.00 95.19 1021 MET A CA 1
ATOM 8016 C C . MET A 1 1021 ? -2.539 -19.576 -2.120 1.00 95.19 1021 MET A C 1
ATOM 8018 O O . MET A 1 1021 ? -1.617 -20.324 -2.449 1.00 95.19 1021 MET A O 1
ATOM 8022 N N . GLU A 1 1022 ? -2.616 -18.316 -2.559 1.00 94.88 1022 GLU A N 1
ATOM 8023 C CA . GLU A 1 1022 ? -1.589 -17.707 -3.421 1.00 94.88 1022 GLU A CA 1
ATOM 8024 C C . GLU A 1 1022 ? -0.243 -17.541 -2.690 1.00 94.88 1022 GLU A C 1
ATOM 8026 O O . GLU A 1 1022 ? 0.807 -17.813 -3.275 1.00 94.88 1022 GLU A O 1
ATOM 8031 N N . ASN A 1 1023 ? -0.254 -17.211 -1.396 1.00 96.69 1023 ASN A N 1
ATOM 8032 C CA . ASN A 1 1023 ? 0.943 -17.134 -0.553 1.00 96.69 1023 ASN A CA 1
ATOM 8033 C C . ASN A 1 1023 ? 1.651 -18.495 -0.447 1.00 96.69 1023 ASN A C 1
ATOM 8035 O O . ASN A 1 1023 ? 2.861 -18.590 -0.664 1.00 96.69 1023 ASN A O 1
ATOM 8039 N N . LEU A 1 1024 ? 0.895 -19.584 -0.257 1.00 97.25 1024 LEU A N 1
ATOM 8040 C CA . LEU A 1 1024 ? 1.427 -20.952 -0.321 1.00 97.25 1024 LEU A CA 1
ATOM 8041 C C . LEU A 1 1024 ? 1.981 -21.311 -1.717 1.00 97.25 1024 LEU A C 1
ATOM 8043 O O . LEU A 1 1024 ? 2.993 -22.010 -1.818 1.00 97.25 1024 LEU A O 1
ATOM 8047 N N . PHE A 1 1025 ? 1.366 -20.836 -2.806 1.00 97.06 1025 PHE A N 1
ATOM 8048 C CA . PHE A 1 1025 ? 1.895 -21.033 -4.163 1.00 97.06 1025 PHE A CA 1
ATOM 8049 C C . PHE A 1 1025 ? 3.191 -20.250 -4.412 1.00 97.06 1025 PHE A C 1
ATOM 8051 O O . PHE A 1 1025 ? 4.112 -20.785 -5.038 1.00 97.06 1025 PHE A O 1
ATOM 8058 N N . ASN A 1 1026 ? 3.294 -19.017 -3.912 1.00 96.69 1026 ASN A N 1
ATOM 8059 C CA . ASN A 1 1026 ? 4.506 -18.203 -3.993 1.00 96.69 1026 ASN A CA 1
ATOM 8060 C C . ASN A 1 1026 ? 5.649 -18.826 -3.175 1.00 96.69 1026 ASN A C 1
ATOM 8062 O O . ASN A 1 1026 ? 6.745 -18.988 -3.713 1.00 96.69 1026 ASN A O 1
ATOM 8066 N N . ALA A 1 1027 ? 5.369 -19.316 -1.962 1.00 97.25 1027 ALA A N 1
ATOM 8067 C CA . ALA A 1 1027 ? 6.306 -20.099 -1.155 1.00 97.25 1027 ALA A CA 1
ATOM 8068 C C . ALA A 1 1027 ? 6.848 -21.334 -1.908 1.00 97.25 1027 ALA A C 1
ATOM 8070 O O . ALA A 1 1027 ? 8.055 -21.577 -1.913 1.00 97.25 1027 ALA A O 1
ATOM 8071 N N . VAL A 1 1028 ? 5.993 -22.088 -2.617 1.00 97.25 1028 VAL A N 1
ATOM 8072 C CA . VAL A 1 1028 ? 6.431 -23.228 -3.453 1.00 97.25 1028 VAL A CA 1
ATOM 8073 C C . VAL A 1 1028 ? 7.274 -22.781 -4.653 1.00 97.25 1028 VAL A C 1
ATOM 8075 O O . VAL A 1 1028 ? 8.290 -23.415 -4.944 1.00 97.25 1028 VAL A O 1
ATOM 8078 N N . CYS A 1 1029 ? 6.905 -21.695 -5.343 1.00 96.50 1029 CYS A N 1
ATOM 8079 C CA . CYS A 1 1029 ? 7.706 -21.154 -6.451 1.00 96.50 1029 CYS A CA 1
ATOM 8080 C C . CYS A 1 1029 ? 9.106 -20.738 -5.977 1.00 96.50 1029 CYS A C 1
ATOM 8082 O O . CYS A 1 1029 ? 10.103 -21.098 -6.602 1.00 96.50 1029 CYS A O 1
ATOM 8084 N N . ALA A 1 1030 ? 9.180 -20.040 -4.844 1.00 96.50 1030 ALA A N 1
ATOM 8085 C CA . ALA A 1 1030 ? 10.428 -19.605 -4.237 1.00 96.50 1030 ALA A CA 1
ATOM 8086 C C . ALA A 1 1030 ? 11.282 -20.800 -3.780 1.00 96.50 1030 ALA A C 1
ATOM 8088 O O . ALA A 1 1030 ? 12.456 -20.901 -4.134 1.00 96.50 1030 ALA A O 1
ATOM 8089 N N . ALA A 1 1031 ? 10.685 -21.785 -3.101 1.00 96.25 1031 ALA A N 1
ATOM 8090 C CA . ALA A 1 1031 ? 11.367 -23.016 -2.703 1.00 96.25 1031 ALA A CA 1
ATOM 8091 C C . ALA A 1 1031 ? 12.003 -23.768 -3.890 1.00 96.25 1031 ALA A C 1
ATOM 8093 O O . ALA A 1 1031 ? 13.109 -24.295 -3.751 1.00 96.25 1031 ALA A O 1
ATOM 8094 N N . LEU A 1 1032 ? 11.347 -23.783 -5.059 1.00 95.88 1032 LEU A N 1
ATOM 8095 C CA . LEU A 1 1032 ? 11.846 -24.399 -6.300 1.00 95.88 1032 LEU A CA 1
ATOM 8096 C C . LEU A 1 1032 ? 13.046 -23.677 -6.936 1.00 95.88 1032 LEU A C 1
ATOM 8098 O O . LEU A 1 1032 ? 13.682 -24.248 -7.825 1.00 95.88 1032 LEU A O 1
ATOM 8102 N N . MET A 1 1033 ? 13.382 -22.457 -6.501 1.00 92.75 1033 MET A N 1
ATOM 8103 C CA . MET A 1 1033 ? 14.589 -21.755 -6.957 1.00 92.75 1033 MET A CA 1
ATOM 8104 C C . MET A 1 1033 ? 15.870 -22.421 -6.432 1.00 92.75 1033 MET A C 1
ATOM 8106 O O . MET A 1 1033 ? 16.905 -22.338 -7.086 1.00 92.75 1033 MET A O 1
ATOM 8110 N N . TYR A 1 1034 ? 15.806 -23.141 -5.304 1.00 93.25 1034 TYR A N 1
ATOM 8111 C CA . TYR A 1 1034 ? 16.920 -23.959 -4.822 1.00 93.25 1034 TYR A CA 1
ATOM 8112 C C . TYR A 1 1034 ? 16.887 -25.351 -5.470 1.00 93.25 1034 TYR A C 1
ATOM 8114 O O . TYR A 1 1034 ? 15.971 -26.142 -5.236 1.00 93.25 1034 TYR A O 1
ATOM 8122 N N . ALA A 1 1035 ? 17.890 -25.665 -6.296 1.00 91.88 1035 ALA A N 1
ATOM 8123 C CA . ALA A 1 1035 ? 17.856 -26.818 -7.199 1.00 91.88 1035 ALA A CA 1
ATOM 8124 C C . ALA A 1 1035 ? 17.518 -28.186 -6.551 1.00 91.88 1035 ALA A C 1
ATOM 8126 O O . ALA A 1 1035 ? 16.692 -28.897 -7.130 1.00 91.88 1035 ALA A O 1
ATOM 8127 N N . PRO A 1 1036 ? 18.046 -28.571 -5.367 1.00 92.69 1036 PRO A N 1
ATOM 8128 C CA . PRO A 1 1036 ? 17.666 -29.822 -4.698 1.00 92.69 1036 PRO A CA 1
ATOM 8129 C C . PRO A 1 1036 ? 16.163 -29.961 -4.402 1.00 92.69 1036 PRO A C 1
ATOM 8131 O O . PRO A 1 1036 ? 15.619 -31.066 -4.477 1.00 92.69 1036 PRO A O 1
ATOM 8134 N N . ASN A 1 1037 ? 15.454 -28.853 -4.161 1.00 94.31 1037 ASN A N 1
ATOM 8135 C CA . ASN A 1 1037 ? 14.012 -28.880 -3.912 1.00 94.31 1037 ASN A CA 1
ATOM 8136 C C . ASN A 1 1037 ? 13.202 -29.283 -5.158 1.00 94.31 1037 ASN A C 1
ATOM 8138 O O . ASN A 1 1037 ? 12.076 -29.760 -5.023 1.00 94.31 1037 ASN A O 1
ATOM 8142 N N . ARG A 1 1038 ? 13.767 -29.188 -6.373 1.00 93.94 1038 ARG A N 1
ATOM 8143 C CA . ARG A 1 1038 ? 13.115 -29.699 -7.594 1.00 93.94 1038 ARG A CA 1
ATOM 8144 C C . ARG A 1 1038 ? 12.963 -31.221 -7.586 1.00 93.94 1038 ARG A C 1
ATOM 8146 O O . ARG A 1 1038 ? 11.989 -31.714 -8.152 1.00 93.94 1038 ARG A O 1
ATOM 8153 N N . GLN A 1 1039 ? 13.874 -31.948 -6.930 1.00 93.19 1039 GLN A N 1
ATOM 8154 C CA . GLN A 1 1039 ? 13.739 -33.392 -6.708 1.00 93.19 1039 GLN A CA 1
ATOM 8155 C C . GLN A 1 1039 ? 12.721 -33.681 -5.596 1.00 93.19 1039 GLN A C 1
ATOM 8157 O O . GLN A 1 1039 ? 11.877 -34.550 -5.762 1.00 93.19 1039 GLN A O 1
ATOM 8162 N N . LYS A 1 1040 ? 12.700 -32.888 -4.518 1.00 93.69 1040 LYS A N 1
ATOM 8163 C CA . LYS A 1 1040 ? 11.680 -33.003 -3.459 1.00 93.69 1040 LYS A CA 1
ATOM 8164 C C . LYS A 1 1040 ? 10.253 -32.775 -3.974 1.00 93.69 1040 LYS A C 1
ATOM 8166 O O . LYS A 1 1040 ? 9.350 -33.532 -3.634 1.00 93.69 1040 LYS A O 1
ATOM 8171 N N . PHE A 1 1041 ? 10.059 -31.804 -4.866 1.00 95.19 1041 PHE A N 1
ATOM 8172 C CA . PHE A 1 1041 ? 8.797 -31.590 -5.583 1.00 95.19 1041 PHE A CA 1
ATOM 8173 C C . PHE A 1 1041 ? 8.390 -32.793 -6.454 1.00 95.19 1041 PHE A C 1
ATOM 8175 O O . PHE A 1 1041 ? 7.205 -33.111 -6.548 1.00 95.19 1041 PHE A O 1
ATOM 8182 N N . LEU A 1 1042 ? 9.360 -33.468 -7.082 1.00 93.00 1042 LEU A N 1
ATOM 8183 C CA . LEU A 1 1042 ? 9.134 -34.677 -7.878 1.00 93.00 1042 LEU A CA 1
ATOM 8184 C C . LEU A 1 1042 ? 8.725 -35.868 -6.998 1.00 93.00 1042 LEU A C 1
ATOM 8186 O O . LEU A 1 1042 ? 7.755 -36.559 -7.313 1.00 93.00 1042 LEU A O 1
ATOM 8190 N N . ASP A 1 1043 ? 9.445 -36.073 -5.894 1.00 92.38 1043 ASP A N 1
ATOM 8191 C CA . ASP A 1 1043 ? 9.225 -37.159 -4.935 1.00 92.38 1043 ASP A CA 1
ATOM 8192 C C . ASP A 1 1043 ? 7.882 -36.996 -4.195 1.00 92.38 1043 ASP A C 1
ATOM 8194 O O . ASP A 1 1043 ? 7.165 -37.973 -3.990 1.00 92.38 1043 ASP A O 1
ATOM 8198 N N . GLY A 1 1044 ? 7.498 -35.756 -3.865 1.00 91.69 1044 GLY A N 1
ATOM 8199 C CA . GLY A 1 1044 ? 6.223 -35.392 -3.231 1.00 91.69 1044 GLY A CA 1
ATOM 8200 C C . GLY A 1 1044 ? 5.008 -35.327 -4.172 1.00 91.69 1044 GLY A C 1
ATOM 8201 O O . GLY A 1 1044 ? 3.998 -34.721 -3.822 1.00 91.69 1044 GLY A O 1
ATOM 8202 N N . GLU A 1 1045 ? 5.095 -35.900 -5.377 1.00 92.50 1045 GLU A N 1
ATOM 8203 C CA . GLU A 1 1045 ? 4.035 -35.899 -6.402 1.00 92.50 1045 GLU A CA 1
ATOM 8204 C C . GLU A 1 1045 ? 3.538 -34.504 -6.850 1.00 92.50 1045 GLU A C 1
ATOM 8206 O O . GLU A 1 1045 ? 2.419 -34.352 -7.357 1.00 92.50 1045 GLU A O 1
ATOM 8211 N N . GLY A 1 1046 ? 4.372 -33.466 -6.724 1.00 94.44 1046 GLY A N 1
ATOM 8212 C CA . GLY A 1 1046 ? 4.013 -32.085 -7.056 1.00 94.44 1046 GLY A CA 1
ATOM 8213 C C . GLY A 1 1046 ? 3.532 -31.915 -8.502 1.00 94.44 1046 GLY A C 1
ATOM 8214 O O . GLY A 1 1046 ? 2.529 -31.242 -8.748 1.00 94.44 1046 GLY A O 1
ATOM 8215 N N . LEU A 1 1047 ? 4.164 -32.599 -9.466 1.00 92.62 1047 LEU A N 1
ATOM 8216 C CA . LEU A 1 1047 ? 3.729 -32.603 -10.872 1.00 92.62 1047 LEU A CA 1
ATOM 8217 C C . LEU A 1 1047 ? 2.299 -33.141 -11.037 1.00 92.62 1047 LEU A C 1
ATOM 8219 O O . LEU A 1 1047 ? 1.510 -32.575 -11.799 1.00 92.62 1047 LEU A O 1
ATOM 8223 N N . GLN A 1 1048 ? 1.955 -34.223 -10.331 1.00 91.50 1048 GLN A N 1
ATOM 8224 C CA . GLN A 1 1048 ? 0.625 -34.830 -10.355 1.00 91.50 1048 GLN A CA 1
ATOM 8225 C C . GLN A 1 1048 ? -0.420 -33.865 -9.778 1.00 91.50 1048 GLN A C 1
ATOM 8227 O O . GLN A 1 1048 ? -1.490 -33.700 -10.374 1.00 91.50 1048 GLN A O 1
ATOM 8232 N N . LEU A 1 1049 ? -0.101 -33.187 -8.667 1.00 94.12 1049 LEU A N 1
ATOM 8233 C CA . LEU A 1 1049 ? -0.986 -32.213 -8.025 1.00 94.12 1049 LEU A CA 1
ATOM 8234 C C . LEU A 1 1049 ? -1.263 -30.999 -8.925 1.00 94.12 1049 LEU A C 1
ATOM 8236 O O . LEU A 1 1049 ? -2.429 -30.670 -9.162 1.00 94.12 1049 LEU A O 1
ATOM 8240 N N . MET A 1 1050 ? -0.221 -30.378 -9.487 1.00 94.69 1050 MET A N 1
ATOM 8241 C CA . MET A 1 1050 ? -0.389 -29.212 -10.365 1.00 94.69 1050 MET A CA 1
ATOM 8242 C C . MET A 1 1050 ? -1.159 -29.577 -11.642 1.00 94.69 1050 MET A C 1
ATOM 8244 O O . MET A 1 1050 ? -2.097 -28.884 -12.040 1.00 94.69 1050 MET A O 1
ATOM 8248 N N . ASN A 1 1051 ? -0.847 -30.724 -12.253 1.00 91.12 1051 ASN A N 1
ATOM 8249 C CA . ASN A 1 1051 ? -1.572 -31.229 -13.421 1.00 91.12 1051 ASN A CA 1
ATOM 8250 C C . ASN A 1 1051 ? -3.057 -31.521 -13.111 1.00 91.12 1051 ASN A C 1
ATOM 8252 O O . ASN A 1 1051 ? -3.921 -31.301 -13.963 1.00 91.12 1051 ASN A O 1
ATOM 8256 N N . LEU A 1 1052 ? -3.390 -31.965 -11.891 1.00 91.56 1052 LEU A N 1
ATOM 8257 C CA . LEU A 1 1052 ? -4.778 -32.113 -11.443 1.00 91.56 1052 LEU A CA 1
ATOM 8258 C C . LEU A 1 1052 ? -5.488 -30.751 -11.332 1.00 91.56 1052 LEU A C 1
ATOM 8260 O O . LEU A 1 1052 ? -6.567 -30.596 -11.904 1.00 91.56 1052 LEU A O 1
ATOM 8264 N N . MET A 1 1053 ? -4.875 -29.751 -10.688 1.00 92.50 1053 MET A N 1
ATOM 8265 C CA . MET A 1 1053 ? -5.432 -28.390 -10.559 1.00 92.50 1053 MET A CA 1
ATOM 8266 C C . MET A 1 1053 ? -5.729 -27.748 -11.925 1.00 92.50 1053 MET A C 1
ATOM 8268 O O . MET A 1 1053 ? -6.829 -27.233 -12.163 1.00 92.50 1053 MET A O 1
ATOM 8272 N N . LEU A 1 1054 ? -4.799 -27.867 -12.882 1.00 90.31 1054 LEU A N 1
ATOM 8273 C CA . LEU A 1 1054 ? -5.011 -27.411 -14.261 1.00 90.31 1054 LEU A CA 1
ATOM 8274 C C . LEU A 1 1054 ? -6.237 -28.069 -14.920 1.00 90.31 1054 LEU A C 1
ATOM 8276 O O . LEU A 1 1054 ? -6.989 -27.399 -15.645 1.00 90.31 1054 LEU A O 1
ATOM 8280 N N . ARG A 1 1055 ? -6.456 -29.368 -14.670 1.00 88.19 1055 ARG A N 1
ATOM 8281 C CA . ARG A 1 1055 ? -7.564 -30.156 -15.239 1.00 88.19 1055 ARG A CA 1
ATOM 8282 C C . ARG A 1 1055 ? -8.919 -29.852 -14.600 1.00 88.19 1055 ARG A C 1
ATOM 8284 O O . ARG A 1 1055 ? -9.887 -29.759 -15.353 1.00 88.19 1055 ARG A O 1
ATOM 8291 N N . GLU A 1 1056 ? -8.974 -29.650 -13.283 1.00 89.31 1056 GLU A N 1
ATOM 8292 C CA . GLU A 1 1056 ? -10.197 -29.362 -12.501 1.00 89.31 1056 GLU A CA 1
ATOM 8293 C C . GLU A 1 1056 ? -10.735 -27.933 -12.730 1.00 89.31 1056 GLU A C 1
ATOM 8295 O O . GLU A 1 1056 ? -11.923 -27.663 -12.551 1.00 89.31 1056 GLU A O 1
ATOM 8300 N N . ARG A 1 1057 ? -9.898 -27.029 -13.263 1.00 85.62 1057 ARG A N 1
ATOM 8301 C CA . ARG A 1 1057 ? -10.290 -25.689 -13.766 1.00 85.62 1057 ARG A CA 1
ATOM 8302 C C . ARG A 1 1057 ? -10.782 -24.711 -12.687 1.00 85.62 1057 ARG A C 1
ATOM 8304 O O . ARG A 1 1057 ? -11.581 -23.823 -12.994 1.00 85.62 1057 ARG A O 1
ATOM 8311 N N . LYS A 1 1058 ? -10.288 -24.901 -11.465 1.00 89.00 1058 LYS A N 1
ATOM 8312 C CA . LYS A 1 1058 ? -10.526 -24.093 -10.260 1.00 89.00 1058 LYS A CA 1
ATOM 8313 C C . LYS A 1 1058 ? -9.624 -22.859 -10.208 1.00 89.00 1058 LYS A C 1
ATOM 8315 O O . LYS A 1 1058 ? -8.761 -22.712 -11.072 1.00 89.00 1058 LYS A O 1
ATOM 8320 N N . GLN A 1 1059 ? -9.826 -21.978 -9.226 1.00 87.25 1059 GLN A N 1
ATOM 8321 C CA . GLN A 1 1059 ? -9.018 -20.758 -9.050 1.00 87.25 1059 GLN A CA 1
ATOM 8322 C C . GLN A 1 1059 ? -7.508 -21.057 -8.937 1.00 87.25 1059 GLN A C 1
ATOM 8324 O O . GLN A 1 1059 ? -6.721 -20.397 -9.606 1.00 87.25 1059 GLN A O 1
ATOM 8329 N N . SER A 1 1060 ? -7.133 -22.143 -8.249 1.00 91.56 1060 SER A N 1
ATOM 8330 C CA . SER A 1 1060 ? -5.758 -22.669 -8.098 1.00 91.56 1060 SER A CA 1
ATOM 8331 C C . SER A 1 1060 ? -5.019 -23.024 -9.403 1.00 91.56 1060 SER A C 1
ATOM 8333 O O . SER A 1 1060 ? -3.837 -23.362 -9.387 1.00 91.56 1060 SER A O 1
ATOM 8335 N N . ARG A 1 1061 ? -5.693 -22.977 -10.558 1.00 90.12 1061 ARG A N 1
ATOM 8336 C CA . ARG A 1 1061 ? -5.125 -23.295 -11.876 1.00 90.12 1061 ARG A CA 1
ATOM 8337 C C . ARG A 1 1061 ? -3.937 -22.419 -12.265 1.00 90.12 1061 ARG A C 1
ATOM 8339 O O . ARG A 1 1061 ? -2.981 -22.934 -12.834 1.00 90.12 1061 ARG A O 1
ATOM 8346 N N . GLU A 1 1062 ? -4.067 -21.106 -12.125 1.00 88.19 1062 GLU A N 1
ATOM 8347 C CA . GLU A 1 1062 ? -3.127 -20.168 -12.755 1.00 88.19 1062 GLU A CA 1
ATOM 8348 C C . GLU A 1 1062 ? -1.781 -20.212 -12.013 1.00 88.19 1062 GLU A C 1
ATOM 8350 O O . GLU A 1 1062 ? -0.722 -20.348 -12.623 1.00 88.19 1062 GLU A O 1
ATOM 8355 N N . SER A 1 1063 ? -1.839 -20.292 -10.689 1.00 92.94 1063 SER A N 1
ATOM 8356 C CA . SER A 1 1063 ? -0.714 -20.521 -9.782 1.00 92.94 1063 SER A CA 1
ATOM 8357 C C . SER A 1 1063 ? -0.096 -21.918 -9.965 1.00 92.94 1063 SER A C 1
ATOM 8359 O O . SER A 1 1063 ? 1.125 -22.056 -10.004 1.00 92.94 1063 SER A O 1
ATOM 8361 N N . ALA A 1 1064 ? -0.906 -22.960 -10.201 1.00 94.50 1064 ALA A N 1
ATOM 8362 C CA . ALA A 1 1064 ? -0.397 -24.291 -10.553 1.00 94.50 1064 ALA A CA 1
ATOM 8363 C C . ALA A 1 1064 ? 0.365 -24.319 -11.896 1.00 94.50 1064 ALA A C 1
ATOM 8365 O O . ALA A 1 1064 ? 1.292 -25.113 -12.066 1.00 94.50 1064 ALA A O 1
ATOM 8366 N N . LEU A 1 1065 ? 0.007 -23.451 -12.851 1.00 93.75 1065 LEU A N 1
ATOM 8367 C CA . LEU A 1 1065 ? 0.761 -23.265 -14.094 1.00 93.75 1065 LEU A CA 1
ATOM 8368 C C . LEU A 1 1065 ? 2.110 -22.569 -13.828 1.00 93.75 1065 LEU A C 1
ATOM 8370 O O . LEU A 1 1065 ? 3.126 -23.033 -14.345 1.00 93.75 1065 LEU A O 1
ATOM 8374 N N . LYS A 1 1066 ? 2.129 -21.524 -12.986 1.00 94.25 1066 LYS A N 1
ATOM 8375 C CA . LYS A 1 1066 ? 3.353 -20.838 -12.524 1.00 94.25 1066 LYS A CA 1
ATOM 8376 C C . LYS A 1 1066 ? 4.320 -21.820 -11.843 1.00 94.25 1066 LYS A C 1
ATOM 8378 O O . LYS A 1 1066 ? 5.482 -21.896 -12.229 1.00 94.25 1066 LYS A O 1
ATOM 8383 N N . VAL A 1 1067 ? 3.841 -22.664 -10.922 1.00 96.44 1067 VAL A N 1
ATOM 8384 C CA . VAL A 1 1067 ? 4.673 -23.697 -10.262 1.00 96.44 1067 VAL A CA 1
ATOM 8385 C C . VAL A 1 1067 ? 5.300 -24.674 -11.267 1.00 96.44 1067 VAL A C 1
ATOM 8387 O O . VAL A 1 1067 ? 6.468 -25.038 -11.124 1.00 96.44 1067 VAL A O 1
ATOM 8390 N N . LEU A 1 1068 ? 4.561 -25.096 -12.300 1.00 95.06 1068 LEU A N 1
ATOM 8391 C CA . LEU A 1 1068 ? 5.093 -25.999 -13.330 1.00 95.06 1068 LEU A CA 1
ATOM 8392 C C . LEU A 1 1068 ? 6.220 -25.366 -14.157 1.00 95.06 1068 LEU A C 1
ATOM 8394 O O . LEU A 1 1068 ? 7.132 -26.087 -14.564 1.00 95.06 1068 LEU A O 1
ATOM 8398 N N . ASP A 1 1069 ? 6.192 -24.051 -14.379 1.00 94.56 1069 ASP A N 1
ATOM 8399 C CA . ASP A 1 1069 ? 7.296 -23.313 -15.002 1.00 94.56 1069 ASP A CA 1
ATOM 8400 C C . ASP A 1 1069 ? 8.561 -23.427 -14.134 1.00 94.56 1069 ASP A C 1
ATOM 8402 O O . ASP A 1 1069 ? 9.540 -24.049 -14.545 1.00 94.56 1069 ASP A O 1
ATOM 8406 N N . TYR A 1 1070 ? 8.497 -22.993 -12.870 1.00 94.56 1070 TYR A N 1
ATOM 8407 C CA . TYR A 1 1070 ? 9.625 -23.044 -11.921 1.00 94.56 1070 TYR A CA 1
ATOM 8408 C C . TYR A 1 1070 ? 10.187 -24.465 -11.706 1.00 94.56 1070 TYR A C 1
ATOM 8410 O O . TYR A 1 1070 ? 11.401 -24.645 -11.552 1.00 94.56 1070 TYR A O 1
ATOM 8418 N N . ALA A 1 1071 ? 9.324 -25.487 -11.726 1.00 95.62 1071 ALA A N 1
ATOM 8419 C CA . ALA A 1 1071 ? 9.718 -26.887 -11.567 1.00 95.62 1071 ALA A CA 1
ATOM 8420 C C . ALA A 1 1071 ? 10.395 -27.493 -12.813 1.00 95.62 1071 ALA A C 1
ATOM 8422 O O . ALA A 1 1071 ? 11.187 -28.429 -12.670 1.00 95.62 1071 ALA A O 1
ATOM 8423 N N . THR A 1 1072 ? 10.080 -27.003 -14.020 1.00 93.69 1072 THR A N 1
ATOM 8424 C CA . THR A 1 1072 ? 10.609 -27.536 -15.295 1.00 93.69 1072 THR A CA 1
ATOM 8425 C C . THR A 1 1072 ? 11.741 -26.699 -15.892 1.00 93.69 1072 THR A C 1
ATOM 8427 O O . THR A 1 1072 ? 12.524 -27.221 -16.690 1.00 93.69 1072 THR A O 1
ATOM 8430 N N . ASN A 1 1073 ? 11.869 -25.433 -15.494 1.00 90.12 1073 ASN A N 1
ATOM 8431 C CA . ASN A 1 1073 ? 12.922 -24.538 -15.958 1.00 90.12 1073 ASN A CA 1
ATOM 8432 C C . ASN A 1 1073 ? 14.320 -24.937 -15.421 1.00 90.12 1073 ASN A C 1
ATOM 8434 O O . ASN A 1 1073 ? 14.458 -25.775 -14.529 1.00 90.12 1073 ASN A O 1
ATOM 8438 N N . GLY A 1 1074 ? 15.372 -24.365 -16.011 1.00 85.19 1074 GLY A N 1
ATOM 8439 C CA . GLY A 1 1074 ? 16.765 -24.758 -15.780 1.00 85.19 1074 GLY A CA 1
ATOM 8440 C C . GLY A 1 1074 ? 17.161 -26.126 -16.362 1.00 85.19 1074 GLY A C 1
ATOM 8441 O O . GLY A 1 1074 ? 16.377 -26.823 -17.021 1.00 85.19 1074 GLY A O 1
ATOM 8442 N N . VAL A 1 1075 ? 18.413 -26.506 -16.113 1.00 85.50 1075 VAL A N 1
ATOM 8443 C CA . VAL A 1 1075 ? 18.955 -27.852 -16.387 1.00 85.50 1075 VAL A CA 1
ATOM 8444 C C . VAL A 1 1075 ? 18.498 -28.822 -15.291 1.00 85.50 1075 VAL A C 1
ATOM 8446 O O . VAL A 1 1075 ? 18.246 -30.001 -15.532 1.00 85.50 1075 VAL A O 1
ATOM 8449 N N . GLU A 1 1076 ? 18.303 -28.305 -14.085 1.00 88.25 1076 GLU A N 1
ATOM 8450 C CA . GLU A 1 1076 ? 17.909 -29.023 -12.877 1.00 88.25 1076 GLU A CA 1
ATOM 8451 C C . GLU A 1 1076 ? 16.425 -29.435 -12.919 1.00 88.25 1076 GLU A C 1
ATOM 8453 O O . GLU A 1 1076 ? 16.032 -30.423 -12.304 1.00 88.25 1076 GLU A O 1
ATOM 8458 N N . GLY A 1 1077 ? 15.602 -28.754 -13.728 1.00 90.56 1077 GLY A N 1
ATOM 8459 C CA . GLY A 1 1077 ? 14.234 -29.168 -14.061 1.00 90.56 1077 GLY A CA 1
ATOM 8460 C C . GLY A 1 1077 ? 14.137 -3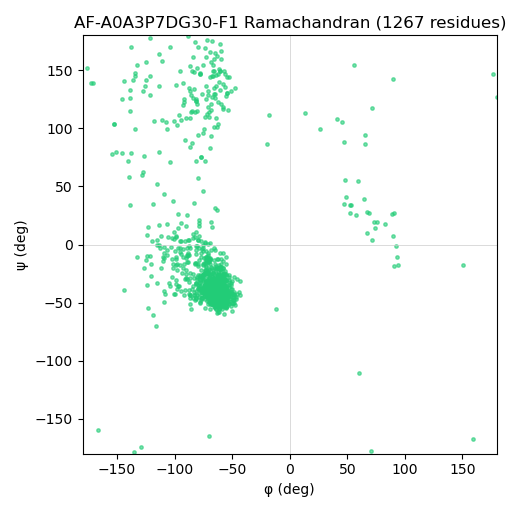0.395 -14.983 1.00 90.56 1077 GLY A C 1
ATOM 8461 O O . GLY A 1 1077 ? 13.030 -30.822 -15.321 1.00 90.56 1077 GLY A O 1
ATOM 8462 N N . LYS A 1 1078 ? 15.257 -31.000 -15.410 1.00 91.12 1078 LYS A N 1
ATOM 8463 C CA . LYS A 1 1078 ? 15.284 -32.122 -16.369 1.00 91.12 1078 LYS A CA 1
ATOM 8464 C C . LYS A 1 1078 ? 14.514 -33.362 -15.906 1.00 91.12 1078 LYS A C 1
ATOM 8466 O O . LYS A 1 1078 ? 13.758 -33.920 -16.703 1.00 91.12 1078 LYS A O 1
ATOM 8471 N N . SER A 1 1079 ? 14.648 -33.764 -14.641 1.00 92.06 1079 SER A N 1
ATOM 8472 C CA . SER A 1 1079 ? 13.891 -34.897 -14.079 1.00 92.06 1079 SER A CA 1
ATOM 8473 C C . SER A 1 1079 ? 12.382 -34.627 -14.095 1.00 92.06 1079 SER A C 1
ATOM 8475 O O . SER A 1 1079 ? 11.598 -35.494 -14.485 1.00 92.06 1079 SER A O 1
ATOM 8477 N N . ASN A 1 1080 ? 11.980 -33.392 -13.770 1.00 92.81 1080 ASN A N 1
ATOM 8478 C CA . ASN A 1 1080 ? 10.586 -32.957 -13.832 1.00 92.81 1080 ASN A CA 1
ATOM 8479 C C . ASN A 1 1080 ? 10.051 -32.939 -15.269 1.00 92.81 1080 ASN A C 1
ATOM 8481 O O . ASN A 1 1080 ? 8.941 -33.407 -15.512 1.00 92.81 1080 ASN A O 1
ATOM 8485 N N . CYS A 1 1081 ? 10.848 -32.473 -16.235 1.00 92.00 1081 CYS A N 1
ATOM 8486 C CA . CYS A 1 1081 ? 10.490 -32.485 -17.653 1.00 92.00 1081 CYS A CA 1
ATOM 8487 C C . CYS A 1 1081 ? 10.221 -33.904 -18.174 1.00 92.00 1081 CYS A C 1
ATOM 8489 O O . CYS A 1 1081 ? 9.189 -34.143 -18.804 1.00 92.00 1081 CYS A O 1
ATOM 8491 N N . ALA A 1 1082 ? 11.119 -34.849 -17.877 1.00 88.69 1082 ALA A N 1
ATOM 8492 C CA . ALA A 1 1082 ? 10.947 -36.250 -18.252 1.00 88.69 1082 ALA A CA 1
ATOM 8493 C C . ALA A 1 1082 ? 9.672 -36.833 -17.620 1.00 88.69 1082 ALA A C 1
ATOM 8495 O O . ALA A 1 1082 ? 8.779 -37.297 -18.335 1.00 88.69 1082 ALA A O 1
ATOM 8496 N N . LYS A 1 1083 ? 9.515 -36.696 -16.294 1.00 88.62 1083 LYS A N 1
ATOM 8497 C CA . LYS A 1 1083 ? 8.332 -37.206 -15.590 1.00 88.62 1083 LYS A CA 1
ATOM 8498 C C . LYS A 1 1083 ? 7.032 -36.590 -16.109 1.00 88.62 1083 LYS A C 1
ATOM 8500 O O . LYS A 1 1083 ? 6.063 -37.323 -16.257 1.00 88.62 1083 LYS A O 1
ATOM 8505 N N . PHE A 1 1084 ? 6.996 -35.295 -16.437 1.00 88.56 1084 PHE A N 1
ATOM 8506 C CA . PHE A 1 1084 ? 5.801 -34.609 -16.952 1.00 88.56 1084 PHE A CA 1
ATOM 8507 C C . PHE A 1 1084 ? 5.284 -35.197 -18.280 1.00 88.56 1084 PHE A C 1
ATOM 8509 O O . PHE A 1 1084 ? 4.072 -35.220 -18.525 1.00 88.56 1084 PHE A O 1
ATOM 8516 N N . ILE A 1 1085 ? 6.181 -35.720 -19.124 1.00 83.38 1085 ILE A N 1
ATOM 8517 C CA . ILE A 1 1085 ? 5.810 -36.499 -20.315 1.00 83.38 1085 ILE A CA 1
ATOM 8518 C C . ILE A 1 1085 ? 5.397 -37.927 -19.930 1.00 83.38 1085 ILE A C 1
ATOM 8520 O O . ILE A 1 1085 ? 4.409 -38.441 -20.464 1.00 83.38 1085 ILE A O 1
ATOM 8524 N N . ASP A 1 1086 ? 6.115 -38.542 -18.991 1.00 78.50 1086 ASP A N 1
ATOM 8525 C CA . ASP A 1 1086 ? 5.955 -39.944 -18.588 1.00 78.50 1086 ASP A CA 1
ATOM 8526 C C . ASP A 1 1086 ? 4.821 -40.221 -17.588 1.00 78.50 1086 ASP A C 1
ATOM 8528 O O . ASP A 1 1086 ? 4.598 -41.374 -17.226 1.00 78.50 1086 ASP A O 1
ATOM 8532 N N . ILE A 1 1087 ? 3.982 -39.234 -17.239 1.00 61.47 1087 ILE A N 1
ATOM 8533 C CA . ILE A 1 1087 ? 2.690 -39.470 -16.544 1.00 61.47 1087 ILE A CA 1
ATOM 8534 C C . ILE A 1 1087 ? 1.663 -40.220 -17.445 1.00 61.47 1087 ILE A C 1
ATOM 8536 O O . ILE A 1 1087 ? 0.466 -40.294 -17.167 1.00 61.47 1087 ILE A O 1
ATOM 8540 N N . LEU A 1 1088 ? 2.134 -40.820 -18.543 1.00 45.38 1088 LEU A N 1
ATOM 8541 C CA . LEU A 1 1088 ? 1.481 -41.836 -19.368 1.00 45.38 1088 LEU A CA 1
ATOM 8542 C C . LEU A 1 1088 ? 1.590 -43.240 -18.732 1.00 45.38 1088 LEU A C 1
ATOM 8544 O O . LEU A 1 1088 ? 2.067 -44.180 -19.360 1.00 45.38 1088 LEU A O 1
ATOM 8548 N N . GLY A 1 1089 ? 1.105 -43.382 -17.496 1.00 46.44 1089 GLY A N 1
ATOM 8549 C CA . GLY A 1 1089 ? 0.775 -44.688 -16.899 1.00 46.44 1089 GLY A CA 1
ATOM 8550 C C . GLY A 1 1089 ? -0.717 -45.022 -17.016 1.00 46.44 1089 GLY A C 1
ATOM 8551 O O . GLY A 1 1089 ? -1.091 -46.159 -17.282 1.00 46.44 1089 GLY A O 1
ATOM 8552 N N . GLU A 1 1090 ? -1.578 -44.008 -16.897 1.00 45.06 1090 GLU A N 1
ATOM 8553 C CA . GLU A 1 1090 ? -3.034 -44.152 -16.958 1.00 45.06 1090 GLU A CA 1
ATOM 8554 C C . GLU A 1 1090 ? -3.659 -43.080 -17.859 1.00 45.06 1090 GLU A C 1
ATOM 8556 O O . GLU A 1 1090 ? -3.187 -41.940 -17.927 1.00 45.06 1090 GLU A O 1
ATOM 8561 N N . LEU A 1 1091 ? -4.761 -43.428 -18.539 1.00 48.22 1091 LEU A N 1
ATOM 8562 C CA . LEU A 1 1091 ? -5.383 -42.624 -19.607 1.00 48.22 1091 LEU A CA 1
ATOM 8563 C C . LEU A 1 1091 ? -5.748 -41.173 -19.226 1.00 48.22 1091 LEU A C 1
ATOM 8565 O O . LEU A 1 1091 ? -5.992 -40.357 -20.123 1.00 48.22 1091 LEU A O 1
ATOM 8569 N N . LEU A 1 1092 ? -5.807 -40.852 -17.930 1.00 51.06 1092 LEU A N 1
ATOM 8570 C CA . LEU A 1 1092 ? -6.210 -39.548 -17.413 1.00 51.06 1092 LEU A CA 1
ATOM 8571 C C . LEU A 1 1092 ? -5.077 -38.507 -17.313 1.00 51.06 1092 LEU A C 1
ATOM 8573 O O . LEU A 1 1092 ? -5.392 -37.323 -17.405 1.00 51.06 1092 LEU A O 1
ATOM 8577 N N . PHE A 1 1093 ? -3.805 -38.880 -17.112 1.00 56.75 1093 PHE A N 1
ATOM 8578 C CA . PHE A 1 1093 ? -2.826 -37.961 -16.490 1.00 56.75 1093 PHE A CA 1
ATOM 8579 C C . PHE A 1 1093 ? -1.680 -37.421 -17.367 1.00 56.75 1093 PHE A C 1
ATOM 8581 O O . PHE A 1 1093 ? -0.829 -36.698 -16.860 1.00 56.75 1093 PHE A O 1
ATOM 8588 N N . SER A 1 1094 ? -1.664 -37.651 -18.682 1.00 72.06 1094 SER A N 1
ATOM 8589 C CA . SER A 1 1094 ? -0.613 -37.096 -19.562 1.00 72.06 1094 SER A CA 1
ATOM 8590 C C . SER A 1 1094 ? -0.525 -35.558 -19.504 1.00 72.06 1094 SER A C 1
ATOM 8592 O O . SER A 1 1094 ? -1.447 -34.873 -19.954 1.00 72.06 1094 SER A O 1
ATOM 8594 N N . GLY A 1 1095 ? 0.603 -35.006 -19.034 1.00 80.62 1095 GLY A N 1
ATOM 8595 C CA . GLY A 1 1095 ? 0.825 -33.554 -18.938 1.00 80.62 1095 GLY A CA 1
ATOM 8596 C C . GLY A 1 1095 ? 0.703 -32.831 -20.286 1.00 80.62 1095 GLY A C 1
ATOM 8597 O O . GLY A 1 1095 ? 0.131 -31.742 -20.370 1.00 80.62 1095 GLY A O 1
ATOM 8598 N N . LEU A 1 1096 ? 1.103 -33.492 -21.382 1.00 86.56 1096 LEU A N 1
ATOM 8599 C CA . LEU A 1 1096 ? 0.919 -32.985 -22.749 1.00 86.56 1096 LEU A CA 1
ATOM 8600 C C . LEU A 1 1096 ? -0.567 -32.791 -23.117 1.00 86.56 1096 LEU A C 1
ATOM 8602 O O . LEU A 1 1096 ? -0.903 -31.855 -23.842 1.00 86.56 1096 LEU A O 1
ATOM 8606 N N . ARG A 1 1097 ? -1.486 -33.624 -22.607 1.00 85.62 1097 ARG A N 1
ATOM 8607 C CA . ARG A 1 1097 ? -2.936 -33.441 -22.829 1.00 85.62 1097 ARG A CA 1
ATOM 8608 C C . ARG A 1 1097 ? -3.515 -32.260 -22.044 1.00 85.62 1097 ARG A C 1
ATOM 8610 O O . ARG A 1 1097 ? -4.575 -31.771 -22.423 1.00 85.62 1097 ARG A O 1
ATOM 8617 N N . THR A 1 1098 ? -2.832 -31.791 -21.002 1.00 88.44 1098 THR A N 1
ATOM 8618 C CA . THR A 1 1098 ? -3.257 -30.651 -20.177 1.00 88.44 1098 THR A CA 1
ATOM 8619 C C . THR A 1 1098 ? -2.685 -29.325 -20.682 1.00 88.44 1098 THR A C 1
ATOM 8621 O O . THR A 1 1098 ? -3.427 -28.349 -20.787 1.00 88.44 1098 THR A O 1
ATOM 8624 N N . ILE A 1 1099 ? -1.398 -29.286 -21.050 1.00 90.62 1099 ILE A N 1
ATOM 8625 C CA . ILE A 1 1099 ? -0.710 -28.043 -21.442 1.00 90.62 1099 ILE A CA 1
ATOM 8626 C C . ILE A 1 1099 ? -1.082 -27.566 -22.857 1.00 90.62 1099 ILE A C 1
ATOM 8628 O O . ILE A 1 1099 ? -1.287 -26.374 -23.075 1.00 90.62 1099 ILE A O 1
ATOM 8632 N N . PHE A 1 1100 ? -1.252 -28.476 -23.826 1.00 90.75 1100 PHE A N 1
ATOM 8633 C CA . PHE A 1 1100 ? -1.556 -28.090 -25.211 1.00 90.75 1100 PHE A CA 1
ATOM 8634 C C . PHE A 1 1100 ? -2.925 -27.399 -25.398 1.00 90.75 1100 PHE A C 1
ATOM 8636 O O . PHE A 1 1100 ? -2.997 -26.466 -26.195 1.00 90.75 1100 PHE A O 1
ATOM 8643 N N . PRO A 1 1101 ? -4.004 -27.758 -24.675 1.00 89.69 1101 PRO A N 1
ATOM 8644 C CA . PRO A 1 1101 ? -5.236 -26.965 -24.674 1.00 89.69 1101 PRO A CA 1
ATOM 8645 C C . PRO A 1 1101 ? -5.073 -25.536 -24.136 1.00 89.69 1101 PRO A C 1
ATOM 8647 O O . PRO A 1 1101 ? -5.740 -24.636 -24.640 1.00 89.69 1101 PRO A O 1
ATOM 8650 N N . LEU A 1 1102 ? -4.199 -25.316 -23.145 1.00 89.44 1102 LEU A N 1
ATOM 8651 C CA . LEU A 1 1102 ? -3.898 -23.978 -22.613 1.00 89.44 1102 LEU A CA 1
ATOM 8652 C C . LEU A 1 1102 ? -3.068 -23.163 -23.615 1.00 89.44 1102 LEU A C 1
ATOM 8654 O O . LEU A 1 1102 ? -3.384 -22.005 -23.878 1.00 89.44 1102 LEU A O 1
ATOM 8658 N N . PHE A 1 1103 ? -2.098 -23.807 -24.273 1.00 89.31 1103 PHE A N 1
ATOM 8659 C CA . PHE A 1 1103 ? -1.349 -23.236 -25.398 1.00 89.31 1103 PHE A CA 1
ATOM 8660 C C . PHE A 1 1103 ? -2.290 -22.772 -26.513 1.00 89.31 1103 PHE A C 1
ATOM 8662 O O . PHE A 1 1103 ? -2.226 -21.613 -26.919 1.00 89.31 1103 PHE A O 1
ATOM 8669 N N . MET A 1 1104 ? -3.214 -23.645 -26.937 1.00 88.31 1104 MET A N 1
ATOM 8670 C CA . MET A 1 1104 ? -4.189 -23.347 -27.988 1.00 88.31 1104 MET A CA 1
ATOM 8671 C C . MET A 1 1104 ? -5.245 -22.317 -27.583 1.00 88.31 1104 MET A C 1
ATOM 8673 O O . MET A 1 1104 ? -5.794 -21.648 -28.459 1.00 88.31 1104 MET A O 1
ATOM 8677 N N . ARG A 1 1105 ? -5.565 -22.162 -26.294 1.00 84.19 1105 ARG A N 1
ATOM 8678 C CA . ARG A 1 1105 ? -6.556 -21.178 -25.852 1.00 84.19 1105 ARG A CA 1
ATOM 8679 C C . ARG A 1 1105 ? -6.317 -20.700 -24.425 1.00 84.19 1105 ARG A C 1
ATOM 8681 O O . ARG A 1 1105 ? -6.754 -21.328 -23.459 1.00 84.19 1105 ARG A O 1
ATOM 8688 N N . THR A 1 1106 ? -5.784 -19.489 -24.329 1.00 81.94 1106 THR A N 1
ATOM 8689 C CA . THR A 1 1106 ? -5.723 -18.703 -23.099 1.00 81.94 1106 THR A CA 1
ATOM 8690 C C . THR A 1 1106 ? -7.145 -18.549 -22.501 1.00 81.94 1106 THR A C 1
ATOM 8692 O O . THR A 1 1106 ? -8.064 -18.155 -23.233 1.00 81.94 1106 THR A O 1
ATOM 8695 N N . PRO A 1 1107 ? -7.392 -18.871 -21.212 1.00 75.06 1107 PRO A N 1
ATOM 8696 C CA . PRO A 1 1107 ? -8.733 -18.826 -20.615 1.00 75.06 1107 PRO A CA 1
ATOM 8697 C C . PRO A 1 1107 ? -9.397 -17.433 -20.654 1.00 75.06 1107 PRO A C 1
ATOM 8699 O O . PRO A 1 1107 ? -8.747 -16.406 -20.787 1.00 75.06 1107 PRO A O 1
ATOM 8702 N N . SER A 1 1108 ? -10.724 -17.355 -20.534 1.00 68.44 1108 SER A N 1
ATOM 8703 C CA . SER A 1 1108 ? -11.440 -16.064 -20.486 1.00 68.44 1108 SER A CA 1
ATOM 8704 C C . SER A 1 1108 ? -11.119 -15.271 -19.211 1.00 68.44 1108 SER A C 1
ATOM 8706 O O . SER A 1 1108 ? -11.003 -15.888 -18.156 1.00 68.44 1108 SER A O 1
ATOM 8708 N N . LYS A 1 1109 ? -11.128 -13.924 -19.249 1.00 63.66 1109 LYS A N 1
ATOM 8709 C CA . LYS A 1 1109 ? -10.848 -13.065 -18.068 1.00 63.66 1109 LYS A CA 1
ATOM 8710 C C . LYS A 1 1109 ? -11.698 -13.394 -16.823 1.00 63.66 1109 LYS A C 1
ATOM 8712 O O . LYS A 1 1109 ? -11.200 -13.310 -15.719 1.00 63.66 1109 LYS A O 1
ATOM 8717 N N . GLN A 1 1110 ? -12.934 -13.880 -16.974 1.00 59.81 1110 GLN A N 1
ATOM 8718 C CA . GLN A 1 1110 ? -13.751 -14.365 -15.840 1.00 59.81 1110 GLN A CA 1
ATOM 8719 C C . GLN A 1 1110 ? -13.154 -15.566 -15.071 1.00 59.81 1110 GLN A C 1
ATOM 8721 O O . GLN A 1 1110 ? -13.609 -15.863 -13.973 1.00 59.81 1110 GLN A O 1
ATOM 8726 N N . LYS A 1 1111 ? -12.187 -16.283 -15.658 1.00 60.66 1111 LYS A N 1
ATOM 8727 C CA . LYS A 1 1111 ? -11.505 -17.457 -15.079 1.00 60.66 1111 LYS A CA 1
ATOM 8728 C C . LYS A 1 1111 ? -10.043 -17.193 -14.710 1.00 60.66 1111 LYS A C 1
ATOM 8730 O O . LYS A 1 1111 ? -9.448 -18.024 -14.042 1.00 60.66 1111 LYS A O 1
ATOM 8735 N N . ARG A 1 1112 ? -9.496 -16.057 -15.147 1.00 61.31 1112 ARG A N 1
ATOM 8736 C CA . ARG A 1 1112 ? -8.194 -15.517 -14.752 1.00 61.31 1112 ARG A CA 1
ATOM 8737 C C . ARG A 1 1112 ? -8.465 -14.234 -13.974 1.00 61.31 1112 ARG A C 1
ATOM 8739 O O . ARG A 1 1112 ? -8.483 -13.153 -14.564 1.00 61.31 1112 ARG A O 1
ATOM 8746 N N . LYS A 1 1113 ? -8.838 -14.366 -12.700 1.00 56.16 1113 LYS A N 1
ATOM 8747 C CA . LYS A 1 1113 ? -9.156 -13.185 -11.886 1.00 56.16 1113 LYS A CA 1
ATOM 8748 C C . LYS A 1 1113 ? -7.911 -12.309 -11.686 1.00 56.16 1113 LYS A C 1
ATOM 8750 O O . LYS A 1 1113 ? -8.051 -11.096 -11.808 1.00 56.16 1113 LYS A O 1
ATOM 8755 N N . ASP A 1 1114 ? -6.739 -12.934 -11.516 1.00 57.59 1114 ASP A N 1
ATOM 8756 C CA . ASP A 1 1114 ? -5.504 -12.230 -11.133 1.00 57.59 1114 ASP A CA 1
ATOM 8757 C C . ASP A 1 1114 ? -4.366 -12.379 -12.160 1.00 57.59 1114 ASP A C 1
ATOM 8759 O O . ASP A 1 1114 ? -3.461 -11.560 -12.145 1.00 57.59 1114 ASP A O 1
ATOM 8763 N N . SER A 1 1115 ? -4.425 -13.349 -13.090 1.00 68.06 1115 SER A N 1
ATOM 8764 C CA . SER A 1 1115 ? -3.424 -13.483 -14.163 1.00 68.06 1115 SER A CA 1
ATOM 8765 C C . SER A 1 1115 ? -3.814 -12.749 -15.454 1.00 68.06 1115 SER A C 1
ATOM 8767 O O . SER A 1 1115 ? -4.964 -12.791 -15.933 1.00 68.06 1115 SER A O 1
ATOM 8769 N N . THR A 1 1116 ? -2.843 -12.092 -16.082 1.00 75.75 1116 THR A N 1
ATOM 8770 C CA . THR A 1 1116 ? -3.020 -11.488 -17.407 1.00 75.75 1116 THR A CA 1
ATOM 8771 C C . THR A 1 1116 ? -3.075 -12.567 -18.505 1.00 75.75 1116 THR A C 1
ATOM 8773 O O . THR A 1 1116 ? -2.707 -13.728 -18.295 1.00 75.75 1116 THR A O 1
ATOM 8776 N N . PRO A 1 1117 ? -3.608 -12.257 -19.709 1.00 80.19 1117 PRO A N 1
ATOM 8777 C CA . PRO A 1 1117 ? -3.495 -13.176 -20.838 1.00 80.19 1117 PRO A CA 1
ATOM 8778 C C . PRO A 1 1117 ? -2.039 -13.489 -21.185 1.00 80.19 1117 PRO A C 1
ATOM 8780 O O . PRO A 1 1117 ? -1.759 -14.612 -21.589 1.00 80.19 1117 PRO A O 1
ATOM 8783 N N . ASP A 1 1118 ? -1.151 -12.513 -21.026 1.00 80.00 1118 ASP A N 1
ATOM 8784 C CA . ASP A 1 1118 ? 0.249 -12.611 -21.406 1.00 80.00 1118 ASP A CA 1
ATOM 8785 C C . ASP A 1 1118 ? 1.051 -13.455 -20.408 1.00 80.00 1118 ASP A C 1
ATOM 8787 O O . ASP A 1 1118 ? 1.668 -14.415 -20.852 1.00 80.00 1118 ASP A O 1
ATOM 8791 N N . GLU A 1 1119 ? 0.911 -13.260 -19.089 1.00 83.94 1119 GLU A N 1
ATOM 8792 C CA . GLU A 1 1119 ? 1.490 -14.156 -18.058 1.00 83.94 1119 GLU A CA 1
ATOM 8793 C C . GLU A 1 1119 ? 1.086 -15.627 -18.248 1.00 83.94 1119 GLU A C 1
ATOM 8795 O O . GLU A 1 1119 ? 1.904 -16.544 -18.158 1.00 83.94 1119 GLU A O 1
ATOM 8800 N N . HIS A 1 1120 ? -0.192 -15.881 -18.555 1.00 88.31 1120 HIS A N 1
ATOM 8801 C CA . HIS A 1 1120 ? -0.651 -17.241 -18.833 1.00 88.31 1120 HIS A CA 1
ATOM 8802 C C . HIS A 1 1120 ? 0.055 -17.828 -20.064 1.00 88.31 1120 HIS A C 1
ATOM 8804 O O . HIS A 1 1120 ? 0.401 -19.009 -20.097 1.00 88.31 1120 HIS A O 1
ATOM 8810 N N . GLU A 1 1121 ? 0.244 -17.028 -21.113 1.00 88.06 1121 GLU A N 1
ATOM 8811 C CA . GLU A 1 1121 ? 0.948 -17.467 -22.317 1.00 88.06 1121 GLU A CA 1
ATOM 8812 C C . GLU A 1 1121 ? 2.443 -17.647 -22.089 1.00 88.06 1121 GLU A C 1
ATOM 8814 O O . GLU A 1 1121 ? 3.017 -18.580 -22.656 1.00 88.06 1121 GLU A O 1
ATOM 8819 N N . GLU A 1 1122 ? 3.035 -16.806 -21.246 1.00 89.06 1122 GLU A N 1
ATOM 8820 C CA . GLU A 1 1122 ? 4.425 -16.854 -20.825 1.00 89.06 1122 GLU A CA 1
ATOM 8821 C C . GLU A 1 1122 ? 4.750 -18.200 -20.192 1.00 89.06 1122 GLU A C 1
ATOM 8823 O O . GLU A 1 1122 ? 5.546 -18.959 -20.750 1.00 89.06 1122 GLU A O 1
ATOM 8828 N N . HIS A 1 1123 ? 4.059 -18.551 -19.103 1.00 92.75 1123 HIS A N 1
ATOM 8829 C CA . HIS A 1 1123 ? 4.297 -19.803 -18.390 1.00 92.75 1123 HIS A CA 1
ATOM 8830 C C . HIS A 1 1123 ? 4.047 -21.027 -19.280 1.00 92.75 1123 HIS A C 1
ATOM 8832 O O . HIS A 1 1123 ? 4.848 -21.963 -19.288 1.00 92.75 1123 HIS A O 1
ATOM 8838 N N . VAL A 1 1124 ? 2.993 -21.026 -20.111 1.00 93.19 1124 VAL A N 1
ATOM 8839 C CA . VAL A 1 1124 ? 2.760 -22.139 -21.051 1.00 93.19 1124 VAL A CA 1
ATOM 8840 C C . VAL A 1 1124 ? 3.902 -22.268 -22.070 1.00 93.19 1124 VAL A C 1
ATOM 8842 O O . VAL A 1 1124 ? 4.330 -23.387 -22.373 1.00 93.19 1124 VAL A O 1
ATOM 8845 N N . CYS A 1 1125 ? 4.408 -21.159 -22.617 1.00 92.56 1125 CYS A N 1
ATOM 8846 C CA . CYS A 1 1125 ? 5.519 -21.193 -23.573 1.00 92.56 1125 CYS A CA 1
ATOM 8847 C C . CYS A 1 1125 ? 6.857 -21.526 -22.890 1.00 92.56 1125 CYS A C 1
ATOM 8849 O O . CYS A 1 1125 ? 7.682 -22.223 -23.481 1.00 92.56 1125 CYS A O 1
ATOM 8851 N N . SER A 1 1126 ? 7.070 -21.094 -21.647 1.00 93.44 1126 SER A N 1
ATOM 8852 C CA . SER A 1 1126 ? 8.262 -21.415 -20.859 1.00 93.44 1126 SER A CA 1
ATOM 8853 C C . SER A 1 1126 ? 8.330 -22.906 -20.509 1.00 93.44 1126 SER A C 1
ATOM 8855 O O . SER A 1 1126 ? 9.339 -23.557 -20.803 1.00 93.44 1126 SER A O 1
ATOM 8857 N N . VAL A 1 1127 ? 7.222 -23.496 -20.036 1.00 93.75 1127 VAL A N 1
ATOM 8858 C CA . VAL A 1 1127 ? 7.098 -24.948 -19.809 1.00 93.75 1127 VAL A CA 1
ATOM 8859 C C . VAL A 1 1127 ? 7.360 -25.728 -21.102 1.00 93.75 1127 VAL A C 1
ATOM 8861 O O . VAL A 1 1127 ? 8.171 -26.651 -21.114 1.00 93.75 1127 VAL A O 1
ATOM 8864 N N . LEU A 1 1128 ? 6.733 -25.355 -22.226 1.00 92.75 1128 LEU A N 1
ATOM 8865 C CA . LEU A 1 1128 ? 6.937 -26.059 -23.502 1.00 92.75 1128 LEU A CA 1
ATOM 8866 C C . LEU A 1 1128 ? 8.370 -25.929 -24.048 1.00 92.75 1128 LEU A C 1
ATOM 8868 O O . LEU A 1 1128 ? 8.900 -26.906 -24.579 1.00 92.75 1128 LEU A O 1
ATOM 8872 N N . SER A 1 1129 ? 9.014 -24.767 -23.895 1.00 91.94 1129 SER A N 1
ATOM 8873 C CA . SER A 1 1129 ? 10.426 -24.579 -24.264 1.00 91.94 1129 SER A CA 1
ATOM 8874 C C . SER A 1 1129 ? 11.359 -25.420 -23.383 1.00 91.94 1129 SER A C 1
ATOM 8876 O O . SER A 1 1129 ? 12.282 -26.053 -23.899 1.00 91.94 1129 SER A O 1
ATOM 8878 N N . SER A 1 1130 ? 11.082 -25.501 -22.078 1.00 92.56 1130 SER A N 1
ATOM 8879 C CA . SER A 1 1130 ? 11.845 -26.315 -21.121 1.00 92.56 1130 SER A CA 1
ATOM 8880 C C . SER A 1 1130 ? 11.690 -27.818 -21.383 1.00 92.56 1130 SER A C 1
ATOM 8882 O O . SER A 1 1130 ? 12.677 -28.554 -21.381 1.00 92.56 1130 SER A O 1
ATOM 8884 N N . LEU A 1 1131 ? 10.482 -28.278 -21.731 1.00 92.31 1131 LEU A N 1
ATOM 8885 C CA . LEU A 1 1131 ? 10.248 -29.657 -22.172 1.00 92.31 1131 LEU A CA 1
ATOM 8886 C C . LEU A 1 1131 ? 11.015 -29.981 -23.466 1.00 92.31 1131 LEU A C 1
ATOM 8888 O O . LEU A 1 1131 ? 11.644 -31.036 -23.552 1.00 92.31 1131 LEU A O 1
ATOM 8892 N N . LEU A 1 1132 ? 11.010 -29.079 -24.456 1.00 89.94 1132 LEU A N 1
ATOM 8893 C CA . LEU A 1 1132 ? 11.780 -29.248 -25.696 1.00 89.94 1132 LEU A CA 1
ATOM 8894 C C . LEU A 1 1132 ? 13.296 -29.249 -25.459 1.00 89.94 1132 LEU A C 1
ATOM 8896 O O . LEU A 1 1132 ? 13.996 -30.012 -26.123 1.00 89.94 1132 LEU A O 1
ATOM 8900 N N . ARG A 1 1133 ? 13.802 -28.458 -24.502 1.00 88.31 1133 ARG A N 1
ATOM 8901 C CA . ARG A 1 1133 ? 15.209 -28.476 -24.072 1.00 88.31 1133 ARG A CA 1
ATOM 8902 C C . ARG A 1 1133 ? 15.596 -29.816 -23.455 1.00 88.31 1133 ARG A C 1
ATOM 8904 O O . ARG A 1 1133 ? 16.534 -30.456 -23.925 1.00 88.31 1133 ARG A O 1
ATOM 8911 N N . SER A 1 1134 ? 14.896 -30.203 -22.391 1.00 88.44 1134 SER A N 1
ATOM 8912 C CA . SER A 1 1134 ? 15.416 -31.154 -21.404 1.00 88.44 1134 SER A CA 1
ATOM 8913 C C . SER A 1 1134 ? 14.994 -32.610 -21.633 1.00 88.44 1134 SER A C 1
ATOM 8915 O O . SER A 1 1134 ? 15.622 -33.516 -21.082 1.00 88.44 1134 SER A O 1
ATOM 8917 N N . CYS A 1 1135 ? 13.953 -32.866 -22.432 1.00 83.94 1135 CYS A N 1
ATOM 8918 C CA . CYS A 1 1135 ? 13.480 -34.229 -22.689 1.00 83.94 1135 CYS A CA 1
ATOM 8919 C C . CYS A 1 1135 ? 14.357 -34.980 -23.704 1.00 83.94 1135 CYS A C 1
ATOM 8921 O O . CYS A 1 1135 ? 14.878 -34.397 -24.655 1.00 83.94 1135 CYS A O 1
ATOM 8923 N N . GLY A 1 1136 ? 14.464 -36.303 -23.535 1.00 83.44 1136 GLY A N 1
ATOM 8924 C CA . GLY A 1 1136 ? 15.110 -37.192 -24.507 1.00 83.44 1136 GLY A CA 1
ATOM 8925 C C . GLY A 1 1136 ? 14.339 -37.312 -25.829 1.00 83.44 1136 GLY A C 1
ATOM 8926 O O . GLY A 1 1136 ? 13.230 -36.790 -25.970 1.00 83.44 1136 GLY A O 1
ATOM 8927 N N . GLU A 1 1137 ? 14.915 -38.028 -26.798 1.00 83.81 1137 GLU A N 1
ATOM 8928 C CA . GLU A 1 1137 ? 14.384 -38.133 -28.169 1.00 83.81 1137 GLU A CA 1
ATOM 8929 C C . GLU A 1 1137 ? 12.925 -38.602 -28.228 1.00 83.81 1137 GLU A C 1
ATOM 8931 O O . GLU A 1 1137 ? 12.124 -38.009 -28.951 1.00 83.81 1137 GLU A O 1
ATOM 8936 N N . GLU A 1 1138 ? 12.542 -39.600 -27.424 1.00 84.50 1138 GLU A N 1
ATOM 8937 C CA . GLU A 1 1138 ? 11.158 -40.084 -27.374 1.00 84.50 1138 GLU A CA 1
ATOM 8938 C C . GLU A 1 1138 ? 10.187 -38.994 -26.885 1.00 84.50 1138 GLU A C 1
ATOM 8940 O O . GLU A 1 1138 ? 9.146 -38.752 -27.502 1.00 84.50 1138 GLU A O 1
ATOM 8945 N N . GLY A 1 1139 ? 10.551 -38.269 -25.823 1.00 85.25 1139 GLY A N 1
ATOM 8946 C CA . GLY A 1 1139 ? 9.754 -37.158 -25.304 1.00 85.25 1139 GLY A CA 1
ATOM 8947 C C . GLY A 1 1139 ? 9.615 -36.020 -26.317 1.00 85.25 1139 GLY A C 1
ATOM 8948 O O . GLY A 1 1139 ? 8.510 -35.528 -26.554 1.00 85.25 1139 GLY A O 1
ATOM 8949 N N . ARG A 1 1140 ? 10.710 -35.658 -26.997 1.00 86.25 1140 ARG A N 1
ATOM 8950 C CA . ARG A 1 1140 ? 10.702 -34.652 -28.074 1.00 86.25 1140 ARG A CA 1
ATOM 8951 C C . ARG A 1 1140 ? 9.842 -35.104 -29.259 1.00 86.25 1140 ARG A C 1
ATOM 8953 O O . ARG A 1 1140 ? 9.041 -34.315 -29.749 1.00 86.25 1140 ARG A O 1
ATOM 8960 N N . SER A 1 1141 ? 9.908 -36.378 -29.650 1.00 86.12 1141 SER A N 1
ATOM 8961 C CA . SER A 1 1141 ? 9.054 -36.972 -30.690 1.00 86.12 1141 SER A CA 1
ATOM 8962 C C . SER A 1 1141 ? 7.559 -36.904 -30.338 1.00 86.12 1141 SER A C 1
ATOM 8964 O O . SER A 1 1141 ? 6.736 -36.496 -31.168 1.00 86.12 1141 SER A O 1
ATOM 8966 N N . ARG A 1 1142 ? 7.193 -37.190 -29.077 1.00 88.12 1142 ARG A N 1
ATOM 8967 C CA . ARG A 1 1142 ? 5.817 -37.017 -28.570 1.00 88.12 1142 ARG A CA 1
ATOM 8968 C C . ARG A 1 1142 ? 5.359 -35.549 -28.661 1.00 88.12 1142 ARG A C 1
ATOM 8970 O O . ARG A 1 1142 ? 4.231 -35.300 -29.082 1.00 88.12 1142 ARG A O 1
ATOM 8977 N N . ILE A 1 1143 ? 6.221 -34.572 -28.349 1.00 89.19 1143 ILE A N 1
ATOM 8978 C CA . ILE A 1 1143 ? 5.913 -33.132 -28.500 1.00 89.19 1143 ILE A CA 1
ATOM 8979 C C . ILE A 1 1143 ? 5.760 -32.745 -29.982 1.00 89.19 1143 ILE A C 1
ATOM 8981 O O . ILE A 1 1143 ? 4.771 -32.112 -30.350 1.00 89.19 1143 ILE A O 1
ATOM 8985 N N . PHE A 1 1144 ? 6.687 -33.147 -30.856 1.00 89.25 1144 PHE A N 1
ATOM 8986 C CA . PHE A 1 1144 ? 6.624 -32.852 -32.296 1.00 89.25 1144 PHE A CA 1
ATOM 8987 C C . PHE A 1 1144 ? 5.381 -33.451 -32.971 1.00 89.25 1144 PHE A C 1
ATOM 8989 O O . PHE A 1 1144 ? 4.792 -32.825 -33.856 1.00 89.25 1144 PHE A O 1
ATOM 8996 N N . SER A 1 1145 ? 4.926 -34.614 -32.498 1.00 87.56 1145 SER A N 1
ATOM 8997 C CA . SER A 1 1145 ? 3.668 -35.225 -32.935 1.00 87.56 1145 SER A CA 1
ATOM 8998 C C . SER A 1 1145 ? 2.466 -34.319 -32.637 1.00 87.56 1145 SER A C 1
ATOM 9000 O O . SER A 1 1145 ? 1.637 -34.110 -33.518 1.00 87.56 1145 SER A O 1
ATOM 9002 N N . LYS A 1 1146 ? 2.407 -33.680 -31.455 1.00 88.94 1146 LYS A N 1
ATOM 9003 C CA . LYS A 1 1146 ? 1.341 -32.713 -31.109 1.00 88.94 1146 LYS A CA 1
ATOM 9004 C C . LYS A 1 1146 ? 1.308 -31.512 -32.059 1.00 88.94 1146 LYS A C 1
ATOM 9006 O O . LYS A 1 1146 ? 0.222 -31.076 -32.440 1.00 88.94 1146 LYS A O 1
ATOM 9011 N N . PHE A 1 1147 ? 2.468 -30.999 -32.475 1.00 89.62 1147 PHE A N 1
ATOM 9012 C CA . PHE A 1 1147 ? 2.565 -29.910 -33.461 1.00 89.62 1147 PHE A CA 1
ATOM 9013 C C . PHE A 1 1147 ? 2.186 -30.322 -34.893 1.00 89.62 1147 PHE A C 1
ATOM 9015 O O . PHE A 1 1147 ? 1.935 -29.444 -35.715 1.00 89.62 1147 PHE A O 1
ATOM 9022 N N . SER A 1 1148 ? 2.102 -31.625 -35.176 1.00 88.06 1148 SER A N 1
ATOM 9023 C CA . SER A 1 1148 ? 1.691 -32.174 -36.478 1.00 88.06 1148 SER A CA 1
ATOM 9024 C C . SER A 1 1148 ? 0.192 -32.510 -36.564 1.00 88.06 1148 SER A C 1
ATOM 9026 O O . SER A 1 1148 ? -0.306 -32.829 -37.640 1.00 88.06 1148 SER A O 1
ATOM 9028 N N . GLU A 1 1149 ? -0.543 -32.445 -35.449 1.00 87.12 1149 GLU A N 1
ATOM 9029 C CA . GLU A 1 1149 ? -2.001 -32.626 -35.421 1.00 87.12 1149 GLU A CA 1
ATOM 9030 C C . GLU A 1 1149 ? -2.736 -31.483 -36.145 1.00 87.12 1149 GLU A C 1
ATOM 9032 O O . GLU A 1 1149 ? -2.246 -30.353 -36.185 1.00 87.12 1149 GLU A O 1
ATOM 9037 N N . HIS A 1 1150 ? -3.945 -31.772 -36.646 1.00 87.56 1150 HIS A N 1
ATOM 9038 C CA . HIS A 1 1150 ? -4.897 -30.789 -37.191 1.00 87.56 1150 HIS A CA 1
ATOM 9039 C C . HIS A 1 1150 ? -4.261 -29.791 -38.181 1.00 87.56 1150 HIS A C 1
ATOM 9041 O O . HIS A 1 1150 ? -4.314 -28.582 -37.986 1.00 87.56 1150 HIS A O 1
ATOM 9047 N N . GLU A 1 1151 ? -3.619 -30.316 -39.231 1.00 86.62 1151 GLU A N 1
ATOM 9048 C CA . GLU A 1 1151 ? -2.969 -29.528 -40.298 1.00 86.62 1151 GLU A CA 1
ATOM 9049 C C . GLU A 1 1151 ? -1.964 -28.471 -39.802 1.00 86.62 1151 GLU A C 1
ATOM 9051 O O . GLU A 1 1151 ? -1.782 -27.426 -40.428 1.00 86.62 1151 GLU A O 1
ATOM 9056 N N . TYR A 1 1152 ? -1.260 -28.778 -38.707 1.00 88.81 1152 TYR A N 1
ATOM 9057 C CA . TYR A 1 1152 ? -0.253 -27.914 -38.085 1.00 88.81 1152 TYR A CA 1
ATOM 9058 C C . TYR A 1 1152 ? -0.827 -26.646 -37.417 1.00 88.81 1152 TYR A C 1
ATOM 9060 O O . TYR A 1 1152 ? -0.089 -25.678 -37.232 1.00 88.81 1152 TYR A O 1
ATOM 9068 N N . GLU A 1 1153 ? -2.092 -26.667 -36.956 1.00 89.44 1153 GLU A N 1
ATOM 9069 C CA . GLU A 1 1153 ? -2.785 -25.566 -36.234 1.00 89.44 1153 GLU A CA 1
ATOM 9070 C C . GLU A 1 1153 ? -1.923 -24.864 -35.157 1.00 89.44 1153 GLU A C 1
ATOM 9072 O O . GLU A 1 1153 ? -2.073 -23.676 -34.864 1.00 89.44 1153 GLU A O 1
ATOM 9077 N N . LYS A 1 1154 ? -1.011 -25.623 -34.537 1.00 89.06 1154 LYS A N 1
ATOM 9078 C CA . LYS A 1 1154 ? -0.171 -25.190 -33.417 1.00 89.06 1154 LYS A CA 1
ATOM 9079 C C . LYS A 1 1154 ? 1.029 -24.372 -33.889 1.00 89.06 1154 LYS A C 1
ATOM 9081 O O . LYS A 1 1154 ? 1.522 -23.534 -33.140 1.00 89.06 1154 LYS A O 1
ATOM 9086 N N . VAL A 1 1155 ? 1.489 -24.620 -35.117 1.00 86.62 1155 VAL A N 1
ATOM 9087 C CA . VAL A 1 1155 ? 2.488 -23.803 -35.815 1.00 86.62 1155 VAL A CA 1
ATOM 9088 C C . VAL A 1 1155 ? 1.831 -22.501 -36.264 1.00 86.62 1155 VAL A C 1
ATOM 9090 O O . VAL A 1 1155 ? 2.366 -21.438 -35.957 1.00 86.62 1155 VAL A O 1
ATOM 9093 N N . ASP A 1 1156 ? 0.644 -22.581 -36.878 1.00 86.19 1156 ASP A N 1
ATOM 9094 C CA . ASP A 1 1156 ? -0.146 -21.419 -37.312 1.00 86.19 1156 ASP A CA 1
ATOM 9095 C C . ASP A 1 1156 ? -0.300 -20.402 -36.187 1.00 86.19 1156 ASP A C 1
ATOM 9097 O O . ASP A 1 1156 ? 0.165 -19.271 -36.286 1.00 86.19 1156 ASP A O 1
ATOM 9101 N N . GLN A 1 1157 ? -0.850 -20.842 -35.055 1.00 83.50 1157 GLN A N 1
ATOM 9102 C CA . GLN A 1 1157 ? -1.075 -19.967 -33.914 1.00 83.50 1157 GLN A CA 1
ATOM 9103 C C . GLN A 1 1157 ? 0.213 -19.334 -33.358 1.00 83.50 1157 GLN A C 1
ATOM 9105 O O . GLN A 1 1157 ? 0.166 -18.227 -32.814 1.00 83.50 1157 GLN A O 1
ATOM 9110 N N . ARG A 1 1158 ? 1.363 -20.018 -33.439 1.00 83.44 1158 ARG A N 1
ATOM 9111 C CA . ARG A 1 1158 ? 2.629 -19.451 -32.955 1.00 83.44 1158 ARG A CA 1
ATOM 9112 C C . ARG A 1 1158 ? 3.211 -18.420 -33.906 1.00 83.44 1158 ARG A C 1
ATOM 9114 O O . ARG A 1 1158 ? 3.704 -17.415 -33.407 1.00 83.44 1158 ARG A O 1
ATOM 9121 N N . VAL A 1 1159 ? 3.121 -18.622 -35.221 1.00 81.44 1159 VAL A N 1
ATOM 9122 C CA . VAL A 1 1159 ? 3.510 -17.589 -36.197 1.00 81.44 1159 VAL A CA 1
ATOM 9123 C C . VAL A 1 1159 ? 2.585 -16.375 -36.062 1.00 81.44 1159 VAL A C 1
ATOM 9125 O O . VAL A 1 1159 ? 3.060 -15.253 -35.924 1.00 81.44 1159 VAL A O 1
ATOM 9128 N N . ASP A 1 1160 ? 1.277 -16.607 -35.933 1.00 80.62 1160 ASP A N 1
ATOM 9129 C CA . ASP A 1 1160 ? 0.281 -15.557 -35.709 1.00 80.62 1160 ASP A CA 1
ATOM 9130 C C . ASP A 1 1160 ? 0.577 -14.684 -34.474 1.00 80.62 1160 ASP A C 1
ATOM 9132 O O . ASP A 1 1160 ? 0.415 -13.463 -34.523 1.00 80.62 1160 ASP A O 1
ATOM 9136 N N . ARG A 1 1161 ? 1.021 -15.298 -33.367 1.00 75.69 1161 ARG A N 1
ATOM 9137 C CA . ARG A 1 1161 ? 1.409 -14.588 -32.133 1.00 75.69 1161 ARG A CA 1
ATOM 9138 C C . ARG A 1 1161 ? 2.811 -13.986 -32.183 1.00 75.69 1161 ARG A C 1
ATOM 9140 O O . ARG A 1 1161 ? 3.039 -12.980 -31.515 1.00 75.69 1161 ARG A O 1
ATOM 9147 N N . PHE A 1 1162 ? 3.729 -14.583 -32.942 1.00 78.94 1162 PHE A N 1
ATOM 9148 C CA . PHE A 1 1162 ? 5.045 -14.010 -33.212 1.00 78.94 1162 PHE A CA 1
ATOM 9149 C C . PHE A 1 1162 ? 4.888 -12.664 -33.926 1.00 78.94 1162 PHE A C 1
ATOM 9151 O O . PHE A 1 1162 ? 5.394 -11.669 -33.418 1.00 78.94 1162 PHE A O 1
ATOM 9158 N N . ASP A 1 1163 ? 4.118 -12.602 -35.019 1.00 73.25 1163 ASP A N 1
ATOM 9159 C CA . ASP A 1 1163 ? 3.957 -11.360 -35.790 1.00 73.25 1163 ASP A CA 1
ATOM 9160 C C . ASP A 1 1163 ? 3.306 -10.258 -34.945 1.00 73.25 1163 ASP A C 1
ATOM 9162 O O . ASP A 1 1163 ? 3.739 -9.107 -34.966 1.00 73.25 1163 ASP A O 1
ATOM 9166 N N . ALA A 1 1164 ? 2.286 -10.622 -34.156 1.00 72.06 1164 ALA A N 1
ATOM 9167 C CA . ALA A 1 1164 ? 1.588 -9.693 -33.274 1.00 72.06 1164 ALA A CA 1
ATOM 9168 C C . ALA A 1 1164 ? 2.508 -9.088 -32.196 1.00 72.06 1164 ALA A C 1
ATOM 9170 O O . ALA A 1 1164 ? 2.406 -7.897 -31.918 1.00 72.06 1164 ALA A O 1
ATOM 9171 N N . ARG A 1 1165 ? 3.418 -9.879 -31.604 1.00 73.31 1165 ARG A N 1
ATOM 9172 C CA . ARG A 1 1165 ? 4.380 -9.377 -30.604 1.00 73.31 1165 ARG A CA 1
ATOM 9173 C C . ARG A 1 1165 ? 5.575 -8.665 -31.244 1.00 73.31 1165 ARG A C 1
ATOM 9175 O O . ARG A 1 1165 ? 5.995 -7.634 -30.733 1.00 73.31 1165 ARG A O 1
ATOM 9182 N N . GLN A 1 1166 ? 6.086 -9.136 -32.384 1.00 73.56 1166 GLN A N 1
ATOM 9183 C CA . GLN A 1 1166 ? 7.194 -8.468 -33.077 1.00 73.56 1166 GLN A CA 1
ATOM 9184 C C . GLN A 1 1166 ? 6.800 -7.062 -33.559 1.00 73.56 1166 GLN A C 1
ATOM 9186 O O . GLN A 1 1166 ? 7.612 -6.146 -33.458 1.00 73.56 1166 GLN A O 1
ATOM 9191 N N . ALA A 1 1167 ? 5.547 -6.865 -33.989 1.00 69.62 1167 ALA A N 1
ATOM 9192 C CA . ALA A 1 1167 ? 5.014 -5.546 -34.336 1.00 69.62 1167 ALA A CA 1
ATOM 9193 C C . ALA A 1 1167 ? 5.012 -4.551 -33.154 1.00 69.62 1167 ALA A C 1
ATOM 9195 O O . ALA A 1 1167 ? 5.234 -3.359 -33.366 1.00 69.62 1167 ALA A O 1
ATOM 9196 N N . ASN A 1 1168 ? 4.814 -5.028 -31.918 1.00 65.56 1168 ASN A N 1
ATOM 9197 C CA . ASN A 1 1168 ? 4.851 -4.187 -30.714 1.00 65.56 1168 ASN A CA 1
ATOM 9198 C C . ASN A 1 1168 ? 6.285 -3.783 -30.319 1.00 65.56 1168 ASN A C 1
ATOM 9200 O O . ASN A 1 1168 ? 6.484 -2.716 -29.748 1.00 65.56 1168 ASN A O 1
ATOM 9204 N N . LEU A 1 1169 ? 7.282 -4.619 -30.630 1.00 67.56 1169 LEU A N 1
ATOM 9205 C CA . LEU A 1 1169 ? 8.676 -4.456 -30.186 1.00 67.56 1169 LEU A CA 1
ATOM 9206 C C . LEU A 1 1169 ? 9.543 -3.601 -31.130 1.00 67.56 1169 LEU A C 1
ATOM 9208 O O . LEU A 1 1169 ? 10.679 -3.261 -30.798 1.00 67.56 1169 LEU A O 1
ATOM 9212 N N . THR A 1 1170 ? 9.044 -3.248 -32.318 1.00 62.62 1170 THR A N 1
ATOM 9213 C CA . THR A 1 1170 ? 9.803 -2.492 -33.329 1.00 62.62 1170 THR A CA 1
ATOM 9214 C C . THR A 1 1170 ? 9.832 -0.976 -33.084 1.00 62.62 1170 THR A C 1
ATOM 9216 O O . THR A 1 1170 ? 9.278 -0.199 -33.860 1.00 62.62 1170 THR A O 1
ATOM 9219 N N . GLN A 1 1171 ? 10.571 -0.539 -32.059 1.00 54.03 1171 GLN A N 1
ATOM 9220 C CA . GLN A 1 1171 ? 11.063 0.842 -31.946 1.00 54.03 1171 GLN A CA 1
ATOM 9221 C C . GLN A 1 1171 ? 12.589 0.890 -32.124 1.00 54.03 1171 GLN A C 1
ATOM 9223 O O . GLN A 1 1171 ? 13.351 0.487 -31.252 1.00 54.03 1171 GLN A O 1
ATOM 9228 N N . ASN A 1 1172 ? 13.043 1.396 -33.276 1.00 46.62 1172 ASN A N 1
ATOM 9229 C CA . ASN A 1 1172 ? 14.466 1.566 -33.590 1.00 46.62 1172 ASN A CA 1
ATOM 9230 C C . ASN A 1 1172 ? 14.915 3.009 -33.316 1.00 46.62 1172 ASN A C 1
ATOM 9232 O O . ASN A 1 1172 ? 14.708 3.889 -34.154 1.00 46.62 1172 ASN A O 1
ATOM 9236 N N . ASN A 1 1173 ? 15.606 3.236 -32.200 1.00 45.91 1173 ASN A N 1
ATOM 9237 C CA . ASN A 1 1173 ? 16.410 4.436 -31.960 1.00 45.91 1173 ASN A CA 1
ATOM 9238 C C . ASN A 1 1173 ? 17.794 4.039 -31.422 1.00 45.91 1173 ASN A C 1
ATOM 9240 O O . ASN A 1 1173 ? 17.966 2.966 -30.852 1.00 45.91 1173 ASN A O 1
ATOM 9244 N N . LYS A 1 1174 ? 18.795 4.903 -31.633 1.00 49.41 1174 LYS A N 1
ATOM 9245 C CA . LYS A 1 1174 ? 20.089 4.800 -30.942 1.00 49.41 1174 LYS A CA 1
ATOM 9246 C C . LYS A 1 1174 ? 19.925 5.424 -29.561 1.00 49.41 1174 LYS A C 1
ATOM 9248 O O . LYS A 1 1174 ? 19.537 6.588 -29.500 1.00 49.41 1174 LYS A O 1
ATOM 9253 N N . LEU A 1 1175 ? 20.229 4.657 -28.524 1.00 52.75 1175 LEU A N 1
ATOM 9254 C CA . LEU A 1 1175 ? 19.949 4.966 -27.124 1.00 52.75 1175 LEU A CA 1
ATOM 9255 C C . LEU A 1 1175 ? 21.246 4.907 -26.292 1.00 52.75 1175 LEU A C 1
ATOM 9257 O O . LEU A 1 1175 ? 22.214 4.280 -26.731 1.00 52.75 1175 LEU A O 1
ATOM 9261 N N . SER A 1 1176 ? 21.288 5.596 -25.149 1.00 52.28 1176 SER A N 1
ATOM 9262 C CA . SER A 1 1176 ? 22.337 5.450 -24.120 1.00 52.28 1176 SER A CA 1
ATOM 9263 C C . SER A 1 1176 ? 22.191 4.137 -23.339 1.00 52.28 1176 SER A C 1
ATOM 9265 O O . SER A 1 1176 ? 21.164 3.480 -23.446 1.00 52.28 1176 SER A O 1
ATOM 9267 N N . ASP A 1 1177 ? 23.181 3.760 -22.523 1.00 61.41 1177 ASP A N 1
ATOM 9268 C CA . ASP A 1 1177 ? 23.117 2.521 -21.727 1.00 61.41 1177 ASP A CA 1
ATOM 9269 C C . ASP A 1 1177 ? 21.915 2.506 -20.753 1.00 61.41 1177 ASP A C 1
ATOM 9271 O O . ASP A 1 1177 ? 21.218 1.499 -20.653 1.00 61.41 1177 ASP A O 1
ATOM 9275 N N . ASP A 1 1178 ? 21.588 3.646 -20.132 1.00 63.28 1178 ASP A N 1
ATOM 9276 C CA . ASP A 1 1178 ? 20.389 3.807 -19.288 1.00 63.28 1178 ASP A CA 1
ATOM 9277 C C . ASP A 1 1178 ? 19.083 3.668 -20.093 1.00 63.28 1178 ASP A C 1
ATOM 9279 O O . ASP A 1 1178 ? 18.116 3.043 -19.660 1.00 63.28 1178 ASP A O 1
ATOM 9283 N N . GLU A 1 1179 ? 19.057 4.246 -21.296 1.00 68.62 1179 GLU A N 1
ATOM 9284 C CA . GLU A 1 1179 ? 17.931 4.132 -22.224 1.00 68.62 1179 GLU A CA 1
ATOM 9285 C C . GLU A 1 1179 ? 17.834 2.709 -22.829 1.00 68.62 1179 GLU A C 1
ATOM 9287 O O . GLU A 1 1179 ? 16.754 2.304 -23.252 1.00 68.62 1179 GLU A O 1
ATOM 9292 N N . ILE A 1 1180 ? 18.925 1.929 -22.862 1.00 69.56 1180 ILE A N 1
ATOM 9293 C CA . ILE A 1 1180 ? 18.944 0.510 -23.261 1.00 69.56 1180 ILE A CA 1
ATOM 9294 C C . ILE A 1 1180 ? 18.342 -0.365 -22.158 1.00 69.56 1180 ILE A C 1
ATOM 9296 O O . ILE A 1 1180 ? 17.557 -1.256 -22.479 1.00 69.56 1180 ILE A O 1
ATOM 9300 N N . GLU A 1 1181 ? 18.659 -0.105 -20.885 1.00 72.06 1181 GLU A N 1
ATOM 9301 C CA . GLU A 1 1181 ? 18.033 -0.792 -19.748 1.00 72.06 1181 GLU A CA 1
ATOM 9302 C C . GLU A 1 1181 ? 16.521 -0.515 -19.718 1.00 72.06 1181 GLU A C 1
ATOM 9304 O O . GLU A 1 1181 ? 15.727 -1.458 -19.712 1.00 72.06 1181 GLU A O 1
ATOM 9309 N N . GLN A 1 1182 ? 16.103 0.751 -19.854 1.00 75.12 1182 GLN A N 1
ATOM 9310 C CA . GLN A 1 1182 ? 14.681 1.097 -19.957 1.00 75.12 1182 GLN A CA 1
ATOM 9311 C C . GLN A 1 1182 ? 14.017 0.500 -21.209 1.00 75.12 1182 GLN A C 1
ATOM 9313 O O . GLN A 1 1182 ? 12.937 -0.069 -21.094 1.00 75.12 1182 GLN A O 1
ATOM 9318 N N . LEU A 1 1183 ? 14.650 0.539 -22.392 1.00 74.81 1183 LEU A N 1
ATOM 9319 C CA . LEU A 1 1183 ? 14.096 -0.113 -23.590 1.00 74.81 1183 LEU A CA 1
ATOM 9320 C C . LEU A 1 1183 ? 13.964 -1.631 -23.394 1.00 74.81 1183 LEU A C 1
ATOM 9322 O O . LEU A 1 1183 ? 13.046 -2.240 -23.940 1.00 74.81 1183 LEU A O 1
ATOM 9326 N N . TYR A 1 1184 ? 14.877 -2.267 -22.660 1.00 77.50 1184 TYR A N 1
ATOM 9327 C CA . TYR A 1 1184 ? 14.781 -3.692 -22.364 1.00 77.50 1184 TYR A CA 1
ATOM 9328 C C . TYR A 1 1184 ? 13.602 -3.990 -21.428 1.00 77.50 1184 TYR A C 1
ATOM 9330 O O . TYR A 1 1184 ? 12.856 -4.928 -21.705 1.00 77.50 1184 TYR A O 1
ATOM 9338 N N . LEU A 1 1185 ? 13.361 -3.156 -20.410 1.00 79.81 1185 LEU A N 1
ATOM 9339 C CA . LEU A 1 1185 ? 12.154 -3.220 -19.575 1.00 79.81 1185 LEU A CA 1
ATOM 9340 C C . LEU A 1 1185 ? 10.876 -2.992 -20.405 1.00 79.81 1185 LEU A C 1
ATOM 9342 O O . LEU A 1 1185 ? 9.991 -3.842 -20.391 1.00 79.81 1185 LEU A O 1
ATOM 9346 N N . ASP A 1 1186 ? 10.822 -1.941 -21.230 1.00 77.88 1186 ASP A N 1
ATOM 9347 C CA . ASP A 1 1186 ? 9.688 -1.653 -22.125 1.00 77.88 1186 ASP A CA 1
ATOM 9348 C C . ASP A 1 1186 ? 9.413 -2.821 -23.095 1.00 77.88 1186 ASP A C 1
ATOM 9350 O O . ASP A 1 1186 ? 8.265 -3.149 -23.409 1.00 77.88 1186 ASP A O 1
ATOM 9354 N N . LYS A 1 1187 ? 10.472 -3.485 -23.580 1.00 80.88 1187 LYS A N 1
ATOM 9355 C CA . LYS A 1 1187 ? 10.365 -4.697 -24.401 1.00 80.88 1187 LYS A CA 1
ATOM 9356 C C . LYS A 1 1187 ? 9.840 -5.888 -23.596 1.00 80.88 1187 LYS A C 1
ATOM 9358 O O . LYS A 1 1187 ? 9.038 -6.655 -24.133 1.00 80.88 1187 LYS A O 1
ATOM 9363 N N . LEU A 1 1188 ? 10.283 -6.083 -22.353 1.00 81.75 1188 LEU A N 1
ATOM 9364 C CA . LEU A 1 1188 ? 9.766 -7.134 -21.471 1.00 81.75 1188 LEU A CA 1
ATOM 9365 C C . LEU A 1 1188 ? 8.266 -6.931 -21.208 1.00 81.75 1188 LEU A C 1
ATOM 9367 O O . LEU A 1 1188 ? 7.504 -7.867 -21.450 1.00 81.75 1188 LEU A O 1
ATOM 9371 N N . ASP A 1 1189 ? 7.840 -5.709 -20.879 1.00 77.00 1189 ASP A N 1
ATOM 9372 C CA . ASP A 1 1189 ? 6.430 -5.320 -20.715 1.00 77.00 1189 ASP A CA 1
ATOM 9373 C C . ASP A 1 1189 ? 5.609 -5.513 -22.005 1.00 77.00 1189 ASP A C 1
ATOM 9375 O O . ASP A 1 1189 ? 4.456 -5.947 -21.973 1.00 77.00 1189 ASP A O 1
ATOM 9379 N N . ALA A 1 1190 ? 6.211 -5.271 -23.176 1.00 75.62 1190 ALA A N 1
ATOM 9380 C CA . ALA A 1 1190 ? 5.617 -5.578 -24.482 1.00 75.62 1190 ALA A CA 1
ATOM 9381 C C . ALA A 1 1190 ? 5.606 -7.089 -24.835 1.00 75.62 1190 ALA A C 1
ATOM 9383 O O . ALA A 1 1190 ? 5.142 -7.475 -25.917 1.00 75.62 1190 ALA A O 1
ATOM 9384 N N . GLY A 1 1191 ? 6.087 -7.957 -23.939 1.00 81.12 1191 GLY A N 1
ATOM 9385 C CA . GLY A 1 1191 ? 6.050 -9.414 -24.062 1.00 81.12 1191 GLY A CA 1
ATOM 9386 C C . GLY A 1 1191 ? 7.268 -10.044 -24.744 1.00 81.12 1191 GLY A C 1
ATOM 9387 O O . GLY A 1 1191 ? 7.133 -11.122 -25.337 1.00 81.12 1191 GLY A O 1
ATOM 9388 N N . LEU A 1 1192 ? 8.450 -9.411 -24.688 1.00 85.75 1192 LEU A N 1
ATOM 9389 C CA . LEU A 1 1192 ? 9.696 -9.948 -25.259 1.00 85.75 1192 LEU A CA 1
ATOM 9390 C C . LEU A 1 1192 ? 10.029 -11.345 -24.726 1.00 85.75 1192 LEU A C 1
ATOM 9392 O O . LEU A 1 1192 ? 10.376 -12.218 -25.520 1.00 85.75 1192 LEU A O 1
ATOM 9396 N N . TYR A 1 1193 ? 9.897 -11.590 -23.419 1.00 87.19 1193 T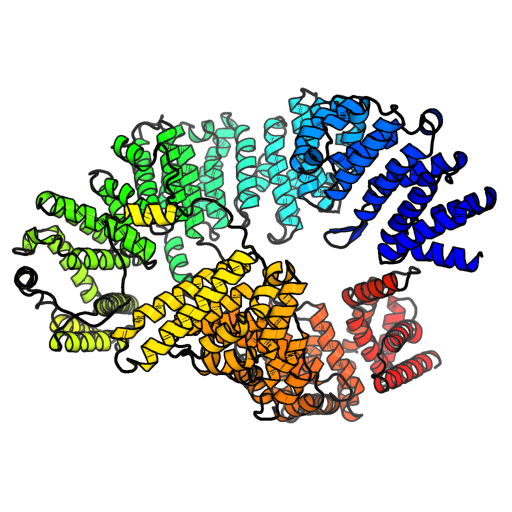YR A N 1
ATOM 9397 C CA . TYR A 1 1193 ? 10.197 -12.901 -22.833 1.00 87.19 1193 TYR A CA 1
ATOM 9398 C C . TYR A 1 1193 ? 9.309 -13.992 -23.451 1.00 87.19 1193 TYR A C 1
ATOM 9400 O O . TYR A 1 1193 ? 9.806 -14.990 -23.986 1.00 87.19 1193 TYR A O 1
ATOM 9408 N N . THR A 1 1194 ? 7.992 -13.769 -23.488 1.00 87.88 1194 THR A N 1
ATOM 9409 C CA . THR A 1 1194 ? 7.048 -14.659 -24.177 1.00 87.88 1194 THR A CA 1
ATOM 9410 C C . THR A 1 1194 ? 7.386 -14.831 -25.666 1.00 87.88 1194 THR A C 1
ATOM 9412 O O . THR A 1 1194 ? 7.322 -15.955 -26.177 1.00 87.88 1194 THR A O 1
ATOM 9415 N N . LEU A 1 1195 ? 7.798 -13.771 -26.377 1.00 88.81 1195 LEU A N 1
ATOM 9416 C CA . LEU A 1 1195 ? 8.242 -13.876 -27.772 1.00 88.81 1195 LEU A CA 1
ATOM 9417 C C . LEU A 1 1195 ? 9.490 -14.766 -27.910 1.00 88.81 1195 LEU A C 1
ATOM 9419 O O . LEU A 1 1195 ? 9.489 -15.681 -28.733 1.00 88.81 1195 LEU A O 1
ATOM 9423 N N . GLN A 1 1196 ? 10.518 -14.567 -27.082 1.00 90.12 1196 GLN A N 1
ATOM 9424 C CA . GLN A 1 1196 ? 11.724 -15.402 -27.054 1.00 90.12 1196 GLN A CA 1
ATOM 9425 C C . GLN A 1 1196 ? 11.375 -16.878 -26.801 1.00 90.12 1196 GLN A C 1
ATOM 9427 O O . GLN A 1 1196 ? 11.886 -17.763 -27.490 1.00 90.12 1196 GLN A O 1
ATOM 9432 N N . ARG A 1 1197 ? 10.450 -17.174 -25.872 1.00 90.75 1197 ARG A N 1
ATOM 9433 C CA . ARG A 1 1197 ? 9.971 -18.551 -25.629 1.00 90.75 1197 ARG A CA 1
ATOM 9434 C C . ARG A 1 1197 ? 9.240 -19.139 -26.840 1.00 90.75 1197 ARG A C 1
ATOM 9436 O O . ARG A 1 1197 ? 9.491 -20.293 -27.186 1.00 90.75 1197 ARG A O 1
ATOM 9443 N N . ILE A 1 1198 ? 8.399 -18.363 -27.531 1.00 89.69 1198 ILE A N 1
ATOM 9444 C CA . ILE A 1 1198 ? 7.752 -18.785 -28.789 1.00 89.69 1198 ILE A CA 1
ATOM 9445 C C . ILE A 1 1198 ? 8.795 -19.074 -29.881 1.00 89.69 1198 ILE A C 1
ATOM 9447 O O . ILE A 1 1198 ? 8.666 -20.065 -30.600 1.00 89.69 1198 ILE A O 1
ATOM 9451 N N . ILE A 1 1199 ? 9.839 -18.254 -29.991 1.00 90.75 1199 ILE A N 1
ATOM 9452 C CA . ILE A 1 1199 ? 10.890 -18.397 -31.006 1.00 90.75 1199 ILE A CA 1
ATOM 9453 C C . ILE A 1 1199 ? 11.772 -19.618 -30.742 1.00 90.75 1199 ILE A C 1
ATOM 9455 O O . ILE A 1 1199 ? 12.059 -20.353 -31.684 1.00 90.75 1199 ILE A O 1
ATOM 9459 N N . LEU A 1 1200 ? 12.128 -19.903 -29.485 1.00 91.56 1200 LEU A N 1
ATOM 9460 C CA . LEU A 1 1200 ? 12.819 -21.144 -29.110 1.00 91.56 1200 LEU A CA 1
ATOM 9461 C C . LEU A 1 1200 ? 11.996 -22.381 -29.508 1.00 91.56 1200 LEU A C 1
ATOM 9463 O O . LEU A 1 1200 ? 12.529 -23.293 -30.139 1.00 91.56 1200 LEU A O 1
ATOM 9467 N N . ILE A 1 1201 ? 10.685 -22.377 -29.229 1.00 91.75 1201 ILE A N 1
ATOM 9468 C CA . ILE A 1 1201 ? 9.757 -23.441 -29.652 1.00 91.75 1201 ILE A CA 1
ATOM 9469 C C . ILE A 1 1201 ? 9.742 -23.580 -31.186 1.00 91.75 1201 ILE A C 1
ATOM 9471 O O . ILE A 1 1201 ? 9.904 -24.686 -31.706 1.00 91.75 1201 ILE A O 1
ATOM 9475 N N . LEU A 1 1202 ? 9.580 -22.476 -31.927 1.00 90.75 1202 LEU A N 1
ATOM 9476 C CA . LEU A 1 1202 ? 9.564 -22.485 -33.396 1.00 90.75 1202 LEU A CA 1
ATOM 9477 C C . LEU A 1 1202 ? 10.900 -22.957 -33.992 1.00 90.75 1202 LEU A C 1
ATOM 9479 O O . LEU A 1 1202 ? 10.889 -23.713 -34.964 1.00 90.75 1202 LEU A O 1
ATOM 9483 N N . ALA A 1 1203 ? 12.035 -22.567 -33.408 1.00 91.56 1203 ALA A N 1
ATOM 9484 C CA . ALA A 1 1203 ? 13.366 -22.977 -33.843 1.00 91.56 1203 ALA A CA 1
ATOM 9485 C C . ALA A 1 1203 ? 13.617 -24.474 -33.601 1.00 91.56 1203 ALA A C 1
ATOM 9487 O O . ALA A 1 1203 ? 14.097 -25.164 -34.505 1.00 91.56 1203 ALA A O 1
ATOM 9488 N N . ASP A 1 1204 ? 13.244 -25.014 -32.434 1.00 90.44 1204 ASP A N 1
ATOM 9489 C CA . ASP A 1 1204 ? 13.321 -26.455 -32.151 1.00 90.44 1204 ASP A CA 1
ATOM 9490 C C . ASP A 1 1204 ? 12.454 -27.264 -33.133 1.00 90.44 1204 ASP A C 1
ATOM 9492 O O . ASP A 1 1204 ? 12.923 -28.242 -33.719 1.00 90.44 1204 ASP A O 1
ATOM 9496 N N . ILE A 1 1205 ? 11.214 -26.828 -33.385 1.00 90.31 1205 ILE A N 1
ATOM 9497 C CA . ILE A 1 1205 ? 10.291 -27.514 -34.302 1.00 90.31 1205 ILE A CA 1
ATOM 9498 C C . ILE A 1 1205 ? 10.779 -27.427 -35.753 1.00 90.31 1205 ILE A C 1
ATOM 9500 O O . ILE A 1 1205 ? 10.856 -28.446 -36.434 1.00 90.31 1205 ILE A O 1
ATOM 9504 N N . CYS A 1 1206 ? 11.145 -26.246 -36.256 1.00 88.38 1206 CYS A N 1
ATOM 9505 C CA . CYS A 1 1206 ? 11.561 -26.105 -37.655 1.00 88.38 1206 CYS A CA 1
ATOM 9506 C C . CYS A 1 1206 ? 12.907 -26.790 -37.939 1.00 88.38 1206 CYS A C 1
ATOM 9508 O O . CYS A 1 1206 ? 13.124 -27.280 -39.053 1.00 88.38 1206 CYS A O 1
ATOM 9510 N N . SER A 1 1207 ? 13.804 -26.855 -36.949 1.00 85.44 1207 SER A N 1
ATOM 9511 C CA . SER A 1 1207 ? 15.092 -27.544 -37.079 1.00 85.44 1207 SER A CA 1
ATOM 9512 C C . SER A 1 1207 ? 14.993 -29.063 -36.956 1.00 85.44 1207 SER A C 1
ATOM 9514 O O . SER A 1 1207 ? 15.703 -29.750 -37.687 1.00 85.44 1207 SER A O 1
ATOM 9516 N N . SER A 1 1208 ? 14.133 -29.575 -36.068 1.00 78.88 1208 SER A N 1
ATOM 9517 C CA . SER A 1 1208 ? 14.207 -30.967 -35.594 1.00 78.88 1208 SER A CA 1
ATOM 9518 C C . SER A 1 1208 ? 12.918 -31.787 -35.771 1.00 78.88 1208 SER A C 1
ATOM 9520 O O . SER A 1 1208 ? 12.968 -33.006 -35.630 1.00 78.88 1208 SER A O 1
ATOM 9522 N N . ALA A 1 1209 ? 11.772 -31.165 -36.075 1.00 68.19 1209 ALA A N 1
ATOM 9523 C CA . ALA A 1 1209 ? 10.524 -31.879 -36.358 1.00 68.19 1209 ALA A CA 1
ATOM 9524 C C . ALA A 1 1209 ? 10.378 -32.241 -37.851 1.00 68.19 1209 ALA A C 1
ATOM 9526 O O . ALA A 1 1209 ? 11.221 -31.922 -38.692 1.00 68.19 1209 ALA A O 1
ATOM 9527 N N . MET A 1 1210 ? 9.269 -32.908 -38.185 1.00 73.19 1210 MET A N 1
ATOM 9528 C CA . MET A 1 1210 ? 8.930 -33.302 -39.555 1.00 73.19 1210 MET A CA 1
ATOM 9529 C C . MET A 1 1210 ? 8.895 -32.104 -40.519 1.00 73.19 1210 MET A C 1
ATOM 9531 O O . MET A 1 1210 ? 8.445 -31.012 -40.161 1.00 73.19 1210 MET A O 1
ATOM 9535 N N . LEU A 1 1211 ? 9.277 -32.347 -41.782 1.00 83.56 1211 LEU A N 1
ATOM 9536 C CA . LEU A 1 1211 ? 9.352 -31.336 -42.850 1.00 83.56 1211 LEU A CA 1
ATOM 9537 C C . LEU A 1 1211 ? 8.071 -30.487 -42.989 1.00 83.56 1211 LEU A C 1
ATOM 9539 O O . LEU A 1 1211 ? 8.146 -29.311 -43.336 1.00 83.56 1211 LEU A O 1
ATOM 9543 N N . GLY A 1 1212 ? 6.903 -31.064 -42.687 1.00 86.69 1212 GLY A N 1
ATOM 9544 C CA . GLY A 1 1212 ? 5.610 -30.376 -42.724 1.00 86.69 1212 GLY A CA 1
ATOM 9545 C C . GLY A 1 1212 ? 5.531 -29.142 -41.819 1.00 86.69 1212 GLY A C 1
ATOM 9546 O O . GLY A 1 1212 ? 5.093 -28.090 -42.281 1.00 86.69 1212 GLY A O 1
ATOM 9547 N N . CYS A 1 1213 ? 6.033 -29.216 -40.579 1.00 86.62 1213 CYS A N 1
ATOM 9548 C CA . CYS A 1 1213 ? 6.015 -28.078 -39.651 1.00 86.62 1213 CYS A CA 1
ATOM 9549 C C . CYS A 1 1213 ? 6.881 -26.917 -40.165 1.00 86.62 1213 CYS A C 1
ATOM 9551 O O . CYS A 1 1213 ? 6.451 -25.763 -40.150 1.00 86.62 1213 CYS A O 1
ATOM 9553 N N . ARG A 1 1214 ? 8.077 -27.233 -40.685 1.00 89.00 1214 ARG A N 1
ATOM 9554 C CA . ARG A 1 1214 ? 8.982 -26.267 -41.327 1.00 89.00 1214 ARG A CA 1
ATOM 9555 C C . ARG A 1 1214 ? 8.316 -25.614 -42.538 1.00 89.00 1214 ARG A C 1
ATOM 9557 O O . ARG A 1 1214 ? 8.269 -24.390 -42.622 1.00 89.00 1214 ARG A O 1
ATOM 9564 N N . ASN A 1 1215 ? 7.761 -26.420 -43.441 1.00 89.50 1215 ASN A N 1
ATOM 9565 C CA . ASN A 1 1215 ? 7.100 -25.935 -44.652 1.00 89.50 1215 ASN A CA 1
ATOM 9566 C C . ASN A 1 1215 ? 5.883 -25.053 -44.324 1.00 89.50 1215 ASN A C 1
ATOM 9568 O O . ASN A 1 1215 ? 5.641 -24.066 -45.020 1.00 89.50 1215 ASN A O 1
ATOM 9572 N N . ARG A 1 1216 ? 5.141 -25.360 -43.248 1.00 90.31 1216 ARG A N 1
ATOM 9573 C CA . ARG A 1 1216 ? 4.041 -24.517 -42.765 1.00 90.31 1216 ARG A CA 1
ATOM 9574 C C . ARG A 1 1216 ? 4.545 -23.165 -42.261 1.00 90.31 1216 ARG A C 1
ATOM 9576 O O . ARG A 1 1216 ? 4.041 -22.145 -42.721 1.00 90.31 1216 ARG A O 1
ATOM 9583 N N . ALA A 1 1217 ? 5.560 -23.148 -41.394 1.00 88.94 1217 ALA A N 1
ATOM 9584 C CA . ALA A 1 1217 ? 6.144 -21.910 -40.874 1.00 88.94 1217 ALA A CA 1
ATOM 9585 C C . ALA A 1 1217 ? 6.691 -21.014 -42.003 1.00 88.94 1217 ALA A C 1
ATOM 9587 O O . ALA A 1 1217 ? 6.315 -19.847 -42.092 1.00 88.94 1217 ALA A O 1
ATOM 9588 N N . VAL A 1 1218 ? 7.487 -21.578 -42.924 1.00 89.50 1218 VAL A N 1
ATOM 9589 C CA . VAL A 1 1218 ? 8.005 -20.880 -44.120 1.00 89.50 1218 VAL A CA 1
ATOM 9590 C C . VAL A 1 1218 ? 6.868 -20.264 -44.940 1.00 89.50 1218 VAL A C 1
ATOM 9592 O O . VAL A 1 1218 ? 6.939 -19.095 -45.319 1.00 89.50 1218 VAL A O 1
ATOM 9595 N N . LYS A 1 1219 ? 5.791 -21.024 -45.191 1.00 89.50 1219 LYS A N 1
ATOM 9596 C CA . LYS A 1 1219 ? 4.635 -20.543 -45.960 1.00 89.50 1219 LYS A CA 1
ATOM 9597 C C . LYS A 1 1219 ? 3.913 -19.388 -45.260 1.00 89.50 1219 LYS A C 1
ATOM 9599 O O . LYS A 1 1219 ? 3.565 -18.418 -45.927 1.00 89.50 1219 LYS A O 1
ATOM 9604 N N . LEU A 1 1220 ? 3.709 -19.464 -43.945 1.00 89.00 1220 LEU A N 1
ATOM 9605 C CA . LEU A 1 1220 ? 3.057 -18.401 -43.173 1.00 89.00 1220 LEU A CA 1
ATOM 9606 C C . LEU A 1 1220 ? 3.898 -17.121 -43.155 1.00 89.00 1220 LEU A C 1
ATOM 9608 O O . LEU A 1 1220 ? 3.382 -16.058 -43.497 1.00 89.00 1220 LEU A O 1
ATOM 9612 N N . PHE A 1 1221 ? 5.200 -17.222 -42.873 1.00 88.50 1221 PHE A N 1
ATOM 9613 C CA . PHE A 1 1221 ? 6.108 -16.074 -42.927 1.00 88.50 1221 PHE A CA 1
ATOM 9614 C C . PHE A 1 1221 ? 6.172 -15.449 -44.326 1.00 88.50 1221 PHE A C 1
ATOM 9616 O O . PHE A 1 1221 ? 6.121 -14.223 -44.452 1.00 88.50 1221 PHE A O 1
ATOM 9623 N N . GLN A 1 1222 ? 6.189 -16.264 -45.387 1.00 89.25 1222 GLN A N 1
ATOM 9624 C CA . GLN A 1 1222 ? 6.125 -15.785 -46.770 1.00 89.25 1222 GLN A CA 1
ATOM 9625 C C . GLN A 1 1222 ? 4.804 -15.063 -47.085 1.00 89.25 1222 GLN A C 1
ATOM 9627 O O . GLN A 1 1222 ? 4.823 -14.061 -47.797 1.00 89.25 1222 GLN A O 1
ATOM 9632 N N . MET A 1 1223 ? 3.672 -15.546 -46.559 1.00 86.38 1223 MET A N 1
ATOM 9633 C CA . MET A 1 1223 ? 2.354 -14.927 -46.750 1.00 86.38 1223 MET A CA 1
ATOM 9634 C C . MET A 1 1223 ? 2.182 -13.622 -45.963 1.00 86.38 1223 MET A C 1
ATOM 9636 O O . MET A 1 1223 ? 1.482 -12.731 -46.437 1.00 86.38 1223 MET A O 1
ATOM 9640 N N . ARG A 1 1224 ? 2.796 -13.501 -44.779 1.00 81.50 1224 ARG A N 1
ATOM 9641 C CA . ARG A 1 1224 ? 2.579 -12.369 -43.862 1.00 81.50 1224 ARG A CA 1
ATOM 9642 C C . ARG A 1 1224 ? 3.635 -11.268 -43.948 1.00 81.50 1224 ARG A C 1
ATOM 9644 O O . ARG A 1 1224 ? 3.292 -10.094 -43.899 1.00 81.50 1224 ARG A O 1
ATOM 9651 N N . THR A 1 1225 ? 4.905 -11.631 -44.122 1.00 79.75 1225 THR A N 1
ATOM 9652 C CA . THR A 1 1225 ? 6.040 -10.681 -44.161 1.00 79.75 1225 THR A CA 1
ATOM 9653 C C . THR A 1 1225 ? 6.614 -10.473 -45.567 1.00 79.75 1225 THR A C 1
ATOM 9655 O O . THR A 1 1225 ? 7.552 -9.699 -45.758 1.00 79.75 1225 THR A O 1
ATOM 9658 N N . GLY A 1 1226 ? 6.112 -11.218 -46.560 1.00 81.38 1226 GLY A N 1
ATOM 9659 C CA . GLY A 1 1226 ? 6.683 -11.272 -47.907 1.00 81.38 1226 GLY A CA 1
ATOM 9660 C C . GLY A 1 1226 ? 8.015 -12.028 -48.001 1.00 81.38 1226 GLY A C 1
ATOM 9661 O O . GLY A 1 1226 ? 8.604 -12.072 -49.082 1.00 81.38 1226 GLY A O 1
ATOM 9662 N N . ASN A 1 1227 ? 8.504 -12.638 -46.913 1.00 81.94 1227 ASN A N 1
ATOM 9663 C CA . ASN A 1 1227 ? 9.773 -13.361 -46.889 1.00 81.94 1227 ASN A CA 1
ATOM 9664 C C . ASN A 1 1227 ? 9.669 -14.664 -46.079 1.00 81.94 1227 ASN A C 1
ATOM 9666 O O . ASN A 1 1227 ? 9.464 -14.634 -44.871 1.00 81.94 1227 ASN A O 1
ATOM 9670 N N . GLY A 1 1228 ? 9.824 -15.811 -46.740 1.00 80.88 1228 GLY A N 1
ATOM 9671 C CA . GLY A 1 1228 ? 9.750 -17.133 -46.111 1.00 80.88 1228 GLY A CA 1
ATOM 9672 C C . GLY A 1 1228 ? 11.020 -17.607 -45.396 1.00 80.88 1228 GLY A C 1
ATOM 9673 O O . GLY A 1 1228 ? 10.979 -18.673 -44.787 1.00 80.88 1228 GLY A O 1
ATOM 9674 N N . LYS A 1 1229 ? 12.138 -16.867 -45.461 1.00 88.12 1229 LYS A N 1
ATOM 9675 C CA . LYS A 1 1229 ? 13.403 -17.269 -44.822 1.00 88.12 1229 LYS A CA 1
ATOM 9676 C C . LYS A 1 1229 ? 13.283 -17.228 -43.301 1.00 88.12 1229 LYS A C 1
ATOM 9678 O O . LYS A 1 1229 ? 13.112 -16.152 -42.726 1.00 88.12 1229 LYS A O 1
ATOM 9683 N N . LEU A 1 1230 ? 13.404 -18.384 -42.648 1.00 88.31 1230 LEU A N 1
ATOM 9684 C CA . LEU A 1 1230 ? 13.221 -18.508 -41.198 1.00 88.31 1230 LEU A CA 1
ATOM 9685 C C . LEU A 1 1230 ? 14.315 -17.776 -40.413 1.00 88.31 1230 LEU A C 1
ATOM 9687 O O . LEU A 1 1230 ? 14.036 -17.208 -39.357 1.00 88.31 1230 LEU A O 1
ATOM 9691 N N . SER A 1 1231 ? 15.543 -17.740 -40.937 1.00 90.06 1231 SER A N 1
ATOM 9692 C CA . SER A 1 1231 ? 16.668 -17.019 -40.332 1.00 90.06 1231 SER A CA 1
ATOM 9693 C C . SER A 1 1231 ? 16.354 -15.543 -40.120 1.00 90.06 1231 SER A C 1
ATOM 9695 O O . SER A 1 1231 ? 16.611 -15.022 -39.041 1.00 90.06 1231 SER A O 1
ATOM 9697 N N . LYS A 1 1232 ? 15.717 -14.885 -41.097 1.00 87.25 1232 LYS A N 1
ATOM 9698 C CA . LYS A 1 1232 ? 15.414 -13.449 -41.040 1.00 87.25 1232 LYS A CA 1
ATOM 9699 C C . LYS A 1 1232 ? 14.483 -13.077 -39.876 1.00 87.25 1232 LYS A C 1
ATOM 9701 O O . LYS A 1 1232 ? 14.559 -11.954 -39.386 1.00 87.25 1232 LYS A O 1
ATOM 9706 N N . HIS A 1 1233 ? 13.629 -14.006 -39.447 1.00 87.25 1233 HIS A N 1
ATOM 9707 C CA . HIS A 1 1233 ? 12.616 -13.777 -38.412 1.00 87.25 1233 HIS A CA 1
ATOM 9708 C C . HIS A 1 1233 ? 13.051 -14.289 -37.040 1.00 87.25 1233 HIS A C 1
ATOM 9710 O O . HIS A 1 1233 ? 12.855 -13.606 -36.040 1.00 87.25 1233 HIS A O 1
ATOM 9716 N N . LEU A 1 1234 ? 13.652 -15.483 -36.987 1.00 90.81 1234 LEU A N 1
ATOM 9717 C CA . LEU A 1 1234 ? 13.966 -16.159 -35.726 1.00 90.81 1234 LEU A CA 1
ATOM 9718 C C . LEU A 1 1234 ? 15.362 -15.814 -35.189 1.00 90.81 1234 LEU A C 1
ATOM 9720 O O . LEU A 1 1234 ? 15.518 -15.664 -33.981 1.00 90.81 1234 LEU A O 1
ATOM 9724 N N . VAL A 1 1235 ? 16.379 -15.689 -36.052 1.00 92.00 1235 VAL A N 1
ATOM 9725 C CA . VAL A 1 1235 ? 17.777 -15.529 -35.604 1.00 92.00 1235 VAL A CA 1
ATOM 9726 C C . VAL A 1 1235 ? 18.020 -14.219 -34.844 1.00 92.00 1235 VAL A C 1
ATOM 9728 O O . VAL A 1 1235 ? 18.602 -14.320 -33.769 1.00 92.00 1235 VAL A O 1
ATOM 9731 N N . PRO A 1 1236 ? 17.522 -13.035 -35.265 1.00 89.69 1236 PRO A N 1
ATOM 9732 C CA . PRO A 1 1236 ? 17.786 -11.787 -34.541 1.00 89.69 1236 PRO A CA 1
ATOM 9733 C C . PRO A 1 1236 ? 17.345 -11.809 -33.070 1.00 89.69 1236 PRO A C 1
ATOM 9735 O O . PRO A 1 1236 ? 18.029 -11.270 -32.208 1.00 89.69 1236 PRO A O 1
ATOM 9738 N N . VAL A 1 1237 ? 16.222 -12.471 -32.765 1.00 89.00 1237 VAL A N 1
ATOM 9739 C CA . VAL A 1 1237 ? 15.707 -12.569 -31.388 1.00 89.00 1237 VAL A CA 1
ATOM 9740 C C . VAL A 1 1237 ? 16.367 -13.718 -30.613 1.00 89.00 1237 VAL A C 1
ATOM 9742 O O . VAL A 1 1237 ? 16.465 -13.653 -29.392 1.00 89.00 1237 VAL A O 1
ATOM 9745 N N . LEU A 1 1238 ? 16.861 -14.761 -31.294 1.00 91.88 1238 LEU A N 1
ATOM 9746 C CA . LEU A 1 1238 ? 17.721 -15.773 -30.664 1.00 91.88 1238 LEU A CA 1
ATOM 9747 C C . LEU A 1 1238 ? 19.096 -15.193 -30.299 1.00 91.88 1238 LEU A C 1
ATOM 9749 O O . LEU A 1 1238 ? 19.633 -15.549 -29.257 1.00 91.88 1238 LEU A O 1
ATOM 9753 N N . GLU A 1 1239 ? 19.645 -14.296 -31.118 1.00 92.38 1239 GLU A N 1
ATOM 9754 C CA . GLU A 1 1239 ? 20.880 -13.559 -30.827 1.00 92.38 1239 GLU A CA 1
ATOM 9755 C C . GLU A 1 1239 ? 20.668 -12.576 -29.662 1.00 92.38 1239 GLU A C 1
ATOM 9757 O O . GLU A 1 1239 ? 21.454 -12.579 -28.718 1.00 92.38 1239 GLU A O 1
ATOM 9762 N N . GLU A 1 1240 ? 19.564 -11.816 -29.652 1.00 88.81 1240 GLU A N 1
ATOM 9763 C CA . GLU A 1 1240 ? 19.169 -10.976 -28.506 1.00 88.81 1240 GLU A CA 1
ATOM 9764 C C . GLU A 1 1240 ? 18.958 -11.805 -27.225 1.00 88.81 1240 GLU A C 1
ATOM 9766 O O . GLU A 1 1240 ? 19.386 -11.394 -26.147 1.00 88.81 1240 GLU A O 1
ATOM 9771 N N . TYR A 1 1241 ? 18.356 -12.995 -27.323 1.00 90.75 1241 TYR A N 1
ATOM 9772 C CA . TYR A 1 1241 ? 18.233 -13.913 -26.190 1.00 90.75 1241 TYR A CA 1
ATOM 9773 C C . TYR A 1 1241 ? 19.604 -14.404 -25.705 1.00 90.75 1241 TYR A C 1
ATOM 9775 O O . TYR A 1 1241 ? 19.865 -14.360 -24.508 1.00 90.75 1241 TYR A O 1
ATOM 9783 N N . GLU A 1 1242 ? 20.499 -14.821 -26.610 1.00 90.94 1242 GLU A N 1
ATOM 9784 C CA . GLU A 1 1242 ? 21.834 -15.321 -26.256 1.00 90.94 1242 GLU A CA 1
ATOM 9785 C C . GLU A 1 1242 ? 22.688 -14.268 -25.533 1.00 90.94 1242 GLU A C 1
ATOM 9787 O O . GLU A 1 1242 ? 23.382 -14.599 -24.568 1.00 90.94 1242 GLU A O 1
ATOM 9792 N N . ILE A 1 1243 ? 22.627 -13.011 -25.986 1.00 87.06 1243 ILE A N 1
ATOM 9793 C CA . ILE A 1 1243 ? 23.373 -11.883 -25.407 1.00 87.06 1243 ILE A CA 1
ATOM 9794 C C . ILE A 1 1243 ? 22.921 -11.598 -23.968 1.00 87.06 1243 ILE A C 1
ATOM 9796 O O . ILE A 1 1243 ? 23.759 -11.327 -23.113 1.00 87.06 1243 ILE A O 1
ATOM 9800 N N . ASN A 1 1244 ? 21.619 -11.712 -23.689 1.00 85.94 1244 ASN A N 1
ATOM 9801 C CA . ASN A 1 1244 ? 21.032 -11.434 -22.374 1.00 85.94 1244 ASN A CA 1
ATOM 9802 C C . ASN A 1 1244 ? 21.040 -12.643 -21.413 1.00 85.94 1244 ASN A C 1
ATOM 9804 O O . ASN A 1 1244 ? 20.518 -12.559 -20.300 1.00 85.94 1244 ASN A O 1
ATOM 9808 N N . LEU A 1 1245 ? 21.630 -13.780 -21.801 1.00 84.88 1245 LEU A N 1
ATOM 9809 C CA . LEU A 1 1245 ? 21.855 -14.899 -20.882 1.00 84.88 1245 LEU A CA 1
ATOM 9810 C C . LEU A 1 1245 ? 22.979 -14.563 -19.893 1.00 84.88 1245 LEU A C 1
ATOM 9812 O O . LEU A 1 1245 ? 24.108 -14.293 -20.305 1.00 84.88 1245 LEU A O 1
ATOM 9816 N N . GLY A 1 1246 ? 22.692 -14.670 -18.591 1.00 79.00 1246 GLY A N 1
ATOM 9817 C CA . GLY A 1 1246 ? 23.666 -14.470 -17.512 1.00 79.00 1246 GLY A CA 1
ATOM 9818 C C . GLY A 1 1246 ? 24.867 -15.425 -17.567 1.00 79.00 1246 GLY A C 1
ATOM 9819 O O . GLY A 1 1246 ? 24.870 -16.418 -18.302 1.00 79.00 1246 GLY A O 1
ATOM 9820 N N . ALA A 1 1247 ? 25.914 -15.132 -16.790 1.00 79.50 1247 ALA A N 1
ATOM 9821 C CA . ALA A 1 1247 ? 27.186 -15.864 -16.835 1.00 79.50 1247 ALA A CA 1
ATOM 9822 C C . ALA A 1 1247 ? 27.014 -17.389 -16.677 1.00 79.50 1247 ALA A C 1
ATOM 9824 O O . ALA A 1 1247 ? 27.587 -18.150 -17.454 1.00 79.50 1247 ALA A O 1
ATOM 9825 N N . GLU A 1 1248 ? 26.149 -17.816 -15.756 1.00 77.12 1248 GLU A N 1
ATOM 9826 C CA . GLU A 1 1248 ? 25.911 -19.222 -15.393 1.00 77.12 1248 GLU A CA 1
ATOM 9827 C C . GLU A 1 1248 ? 25.139 -20.035 -16.455 1.00 77.12 1248 GLU A C 1
ATOM 9829 O O . GLU A 1 1248 ? 25.165 -21.265 -16.449 1.00 77.12 1248 GLU A O 1
ATOM 9834 N N . ALA A 1 1249 ? 24.478 -19.380 -17.415 1.00 83.19 1249 ALA A N 1
ATOM 9835 C CA . ALA A 1 1249 ? 23.576 -20.019 -18.381 1.00 83.19 1249 ALA A CA 1
ATOM 9836 C C . ALA A 1 1249 ? 24.289 -20.643 -19.608 1.00 83.19 1249 ALA A C 1
ATOM 9838 O O . ALA A 1 1249 ? 23.773 -20.628 -20.730 1.00 83.19 1249 ALA A O 1
ATOM 9839 N N . ASP A 1 1250 ? 25.481 -21.211 -19.414 1.00 85.12 1250 ASP A N 1
ATOM 9840 C CA . ASP A 1 1250 ? 26.359 -21.696 -20.491 1.00 85.12 1250 ASP A CA 1
ATOM 9841 C C . ASP A 1 1250 ? 25.757 -22.824 -21.348 1.00 85.12 1250 ASP A C 1
ATOM 9843 O O . ASP A 1 1250 ? 26.004 -22.899 -22.557 1.00 85.12 1250 ASP A O 1
ATOM 9847 N N . GLU A 1 1251 ? 24.948 -23.709 -20.759 1.00 85.12 1251 GLU A N 1
ATOM 9848 C CA . GLU A 1 1251 ? 24.282 -24.781 -21.509 1.00 85.12 1251 GLU A CA 1
ATOM 9849 C C . GLU A 1 1251 ? 23.159 -24.238 -22.409 1.00 85.12 1251 GLU A C 1
ATOM 9851 O O . GLU A 1 1251 ? 23.036 -24.656 -23.564 1.00 85.12 1251 GLU A O 1
ATOM 9856 N N . GLU A 1 1252 ? 22.408 -23.236 -21.942 1.00 87.38 1252 GLU A N 1
ATOM 9857 C CA . GLU A 1 1252 ? 21.377 -22.556 -22.735 1.00 87.38 1252 GLU A CA 1
ATOM 9858 C C . GLU A 1 1252 ? 22.002 -21.710 -23.856 1.00 87.38 1252 GLU A C 1
ATOM 9860 O O . GLU A 1 1252 ? 21.535 -21.736 -24.998 1.00 87.38 1252 GLU A O 1
ATOM 9865 N N . ARG A 1 1253 ? 23.130 -21.045 -23.574 1.00 90.75 1253 ARG A N 1
ATOM 9866 C CA . ARG A 1 1253 ? 23.944 -20.332 -24.571 1.00 90.75 1253 ARG A CA 1
ATOM 9867 C C . ARG A 1 1253 ? 24.423 -21.292 -25.666 1.00 90.75 1253 ARG A C 1
ATOM 9869 O O . ARG A 1 1253 ? 24.290 -21.011 -26.857 1.00 90.75 1253 ARG A O 1
ATOM 9876 N N . ARG A 1 1254 ? 24.898 -22.486 -25.285 1.00 90.75 1254 ARG A N 1
ATOM 9877 C CA . ARG A 1 1254 ? 25.295 -23.553 -26.223 1.00 90.75 1254 ARG A CA 1
ATOM 9878 C C . ARG A 1 1254 ? 24.113 -24.080 -27.048 1.00 90.75 1254 ARG A C 1
ATOM 9880 O O . ARG A 1 1254 ? 24.272 -24.265 -28.256 1.00 90.75 1254 ARG A O 1
ATOM 9887 N N . ARG A 1 1255 ? 22.937 -24.292 -26.440 1.00 89.88 1255 ARG A N 1
ATOM 9888 C CA . ARG A 1 1255 ? 21.697 -24.685 -27.144 1.00 89.88 1255 ARG A CA 1
ATOM 9889 C C . ARG A 1 1255 ? 21.273 -23.627 -28.161 1.00 89.88 1255 ARG A C 1
ATOM 9891 O O . ARG A 1 1255 ? 21.002 -23.971 -29.311 1.00 89.88 1255 ARG A O 1
ATOM 9898 N N . THR A 1 1256 ? 21.260 -22.359 -27.765 1.00 91.12 1256 THR A N 1
ATOM 9899 C CA . THR A 1 1256 ? 20.828 -21.238 -28.612 1.00 91.12 1256 THR A CA 1
ATOM 9900 C C . THR A 1 1256 ? 21.720 -21.109 -29.849 1.00 91.12 1256 THR A C 1
ATOM 9902 O O . THR A 1 1256 ? 21.204 -21.116 -30.967 1.00 91.12 1256 THR A O 1
ATOM 9905 N N . ARG A 1 1257 ? 23.052 -21.188 -29.692 1.00 92.94 1257 ARG A N 1
ATOM 9906 C CA . ARG A 1 1257 ? 24.004 -21.262 -30.821 1.00 92.94 1257 ARG A CA 1
ATOM 9907 C C . ARG A 1 1257 ? 23.731 -22.427 -31.770 1.00 92.94 1257 ARG A C 1
ATOM 9909 O O . ARG A 1 1257 ? 23.783 -22.259 -32.988 1.00 92.94 1257 ARG A O 1
ATOM 9916 N N . GLN A 1 1258 ? 23.429 -23.615 -31.240 1.00 92.00 1258 GLN A N 1
ATOM 9917 C CA . GLN A 1 1258 ? 23.088 -24.777 -32.068 1.00 92.00 1258 GLN A CA 1
ATOM 9918 C C . GLN A 1 1258 ? 21.770 -24.577 -32.830 1.00 92.00 1258 GLN A C 1
ATOM 9920 O O . GLN A 1 1258 ? 21.684 -24.969 -33.994 1.00 92.00 1258 GLN A O 1
ATOM 9925 N N . LEU A 1 1259 ? 20.761 -23.951 -32.217 1.00 91.62 1259 LEU A N 1
ATOM 9926 C CA . LEU A 1 1259 ? 19.503 -23.608 -32.885 1.00 91.62 1259 LEU A CA 1
ATOM 9927 C C . LEU A 1 1259 ? 19.716 -22.564 -33.988 1.00 91.62 1259 LEU A C 1
ATOM 9929 O O . LEU A 1 1259 ? 19.262 -22.790 -35.109 1.00 91.62 1259 LEU A O 1
ATOM 9933 N N . ILE A 1 1260 ? 20.476 -21.495 -33.725 1.00 92.06 1260 ILE A N 1
ATOM 9934 C CA . ILE A 1 1260 ? 20.860 -20.486 -34.727 1.00 92.06 1260 ILE A CA 1
ATOM 9935 C C . ILE A 1 1260 ? 21.584 -21.149 -35.909 1.00 92.06 1260 ILE A C 1
ATOM 9937 O O . ILE A 1 1260 ? 21.213 -20.935 -37.064 1.00 92.06 1260 ILE A O 1
ATOM 9941 N N . ALA A 1 1261 ? 22.570 -22.013 -35.643 1.00 92.00 1261 ALA A N 1
ATOM 9942 C CA . ALA A 1 1261 ? 23.300 -22.738 -36.683 1.00 92.00 1261 ALA A CA 1
ATOM 9943 C C . ALA A 1 1261 ? 22.384 -23.650 -37.521 1.00 92.00 1261 ALA A C 1
ATOM 9945 O O . ALA A 1 1261 ? 22.498 -23.674 -38.749 1.00 92.00 1261 ALA A O 1
ATOM 9946 N N . ARG A 1 1262 ? 21.441 -24.363 -36.885 1.00 91.00 1262 ARG A N 1
ATOM 9947 C CA . ARG A 1 1262 ? 20.453 -25.198 -37.589 1.00 91.00 1262 ARG A CA 1
ATOM 9948 C C . ARG A 1 1262 ? 19.500 -24.357 -38.437 1.00 91.00 1262 ARG A C 1
ATOM 9950 O O . ARG A 1 1262 ? 19.314 -24.691 -39.600 1.00 91.00 1262 ARG A O 1
ATOM 9957 N N . VAL A 1 1263 ? 18.934 -23.270 -37.904 1.00 89.81 1263 VAL A N 1
ATOM 9958 C CA . VAL A 1 1263 ? 18.007 -22.384 -38.638 1.00 89.81 1263 VAL A CA 1
ATOM 9959 C C . VAL A 1 1263 ? 18.703 -21.722 -39.832 1.00 89.81 1263 VAL A C 1
ATOM 9961 O O . VAL A 1 1263 ? 18.171 -21.756 -40.939 1.00 89.81 1263 VAL A O 1
ATOM 9964 N N . ASN A 1 1264 ? 19.934 -21.233 -39.663 1.00 89.62 1264 ASN A N 1
ATOM 9965 C CA . ASN A 1 1264 ? 20.754 -20.723 -40.769 1.00 89.62 1264 ASN A CA 1
ATOM 9966 C C . ASN A 1 1264 ? 21.133 -21.805 -41.800 1.00 89.62 1264 ASN A C 1
ATOM 9968 O O . ASN A 1 1264 ? 21.409 -21.485 -42.956 1.00 89.62 1264 ASN A O 1
ATOM 9972 N N . GLY A 1 1265 ? 21.154 -23.080 -41.401 1.00 86.44 1265 GLY A N 1
ATOM 9973 C CA . GLY A 1 1265 ? 21.296 -24.222 -42.304 1.00 86.44 1265 GLY A CA 1
ATOM 9974 C C . GLY A 1 1265 ? 20.013 -24.577 -43.064 1.00 86.44 1265 GLY A C 1
ATOM 9975 O O . GLY A 1 1265 ? 20.107 -25.190 -44.122 1.00 86.44 1265 GLY A O 1
ATOM 9976 N N . ILE A 1 1266 ? 18.827 -24.188 -42.577 1.00 84.12 1266 ILE A N 1
ATOM 9977 C CA . ILE A 1 1266 ? 17.559 -24.416 -43.290 1.00 84.12 1266 ILE A CA 1
ATOM 9978 C C . ILE A 1 1266 ? 17.498 -23.545 -44.546 1.00 84.12 1266 ILE A C 1
ATOM 9980 O O . ILE A 1 1266 ? 17.266 -24.078 -45.618 1.00 84.12 1266 ILE A O 1
ATOM 9984 N N . ASP A 1 1267 ? 17.773 -22.242 -44.438 1.00 78.50 1267 ASP A N 1
ATOM 9985 C CA . ASP A 1 1267 ? 17.635 -21.292 -45.561 1.00 78.50 1267 ASP A CA 1
ATOM 9986 C C . ASP A 1 1267 ? 18.780 -21.354 -46.601 1.00 78.50 1267 ASP A C 1
ATOM 9988 O O . ASP A 1 1267 ? 18.831 -20.535 -47.528 1.00 78.50 1267 ASP A O 1
ATOM 9992 N N . LYS A 1 1268 ? 19.730 -22.282 -46.418 1.00 72.94 1268 LYS A N 1
ATOM 9993 C CA . LYS A 1 1268 ? 20.807 -22.611 -47.371 1.00 72.94 1268 LYS A CA 1
ATOM 9994 C C . LYS A 1 1268 ? 20.501 -23.851 -48.222 1.00 72.94 1268 LYS A C 1
ATOM 9996 O O . LYS A 1 1268 ? 21.254 -24.103 -49.161 1.00 72.94 1268 LYS A O 1
ATOM 10001 N N . ASN A 1 1269 ? 19.450 -24.598 -47.877 1.00 57.41 1269 ASN A N 1
ATOM 10002 C CA . ASN A 1 1269 ? 18.987 -25.820 -48.541 1.00 57.41 1269 ASN A CA 1
ATOM 10003 C C . ASN A 1 1269 ? 17.608 -25.602 -49.182 1.00 57.41 1269 ASN A C 1
ATOM 10005 O O . ASN A 1 1269 ? 17.307 -26.352 -50.133 1.00 57.41 1269 ASN A O 1
#

pLDDT: mean 84.19, std 15.28, range [23.64, 97.5]

Nearest PDB structures (foldseek):
  4cb9-assembly1_A  TM=9.205E-01  e=6.552E-25  Homo sapiens
  4cba-assembly1_A  TM=9.097E-01  e=1.382E-23  Homo sapiens
  4mfu-assembly1_A  TM=9.213E-01  e=3.018E-22  Homo sapiens
  7abi-assembly1_S  TM=8.597E-01  e=3.864E-15  Homo sapiens
  7unk-assembly1_A  TM=2.484E-01  e=2.394E-07  Homo sapiens

InterPro domains:
  IPR011989 Armadillo-like helical [G3DSA:1.25.10.10] (1-178)
  IPR011989 Armadillo-like helical [G3DSA:1.25.10.10] (199-431)
  IPR011989 Armadillo-like helical [G3DSA:1.25.10.10] (785-1263)
  IPR013180 Beta-catenin-like protein 1, N-terminal [PF08216] (771-1227)
  IPR013180 Beta-catenin-like protein 1, N-terminal [SM01156] (765-871)
  IPR016024 Armadillo-type fold [SSF48371] (2-684)
  IPR016024 Armadillo-type fold [SSF48371] (827-1144)
  IPR022577 Tubulin-folding cofactor D, C-terminal domain [PF12612] (491-661)
  IPR033162 Tubulin-folding cofactor D [PTHR12658] (2-458)
  IPR058033 Tubulin-folding cofactor D, ARM repeats [PF25767] (2-172)

Mean predicted aligned error: 21.29 Å

Organism: Wuchereria bancrofti (NCBI:txid6293)

Sequence (1269 aa):
MEVVLNTILESLRDRHTDIRWAGAKGIGRILSRLPKHLASDVLCNIIKFNFNLRSGNAAWHGGCLAVAELARRGFLPLERLPDIVKILLIALVFEEPQGHHALGASVRDAACYICWSLARTFRPVDLEKYIEQIATSLVCVALFDREVNVRRAASAAFQEIVGRQGTFPNGIEILTKIDYFAVGQRCRTYLEISCQIARYSMYTQGIIEHLISFKIIHWDEEIRLLSAEALHRLCASDPSFVCAQVLKKLMPLISSESLIMRQGGVVALASTLSGLKRCGTLLDEELYENVTQIPSMVYPLCKKRTHSLGSKLMRRAMNVFIKSLSSVIPKGLIKTEDWLSCLELNFCDENEDIRKGACEAGKSFFKLYIDSSGAEFLMLRIRQVYLPQIIAAKVESDREGIAALLGVIPSEVLLLSTLSDSFAAEIIRTLTFTISGSSALDATWAYGRRSCVEAITRDIGRVLREEAMRALAIILPLAQSYSKIVDRISEAVCKIIQQSIEKIDATRECAALVMKRILQSGLKGIQEEEILRKIYLINGSNMDWRSPSCFKRLALLLKSSYYRYFALSGFIISAGGVTESTMRGASDALLSVISDIRGSRQELEIFLQCFTSILINNAGLLRVTQPLLRTLEQILSAQLLQCFEADPDSSPSLRKIVDRVAIVVRNLRSRYPIMRRNAAEQLYECLVSECDSSNEAERNKRVELLNLLSETKWNITGNEQYFVKISHSVAEIRMSSIDVTEILRASAEVKLKRPRIDISNLSTATTTPEDILAALERDESQAVVVDEATVKRIVMQLEKRCLKNREMRIKYGDEPAKFMESEIELNEAIQEMHALATQPDLYELLVDHGATTTLLQLLAHENSDVVGAVINLLQELTDVDTLNEGEDGAAKLIDVLVADQLIETLVQQSIERLDETIKDEADAIHNALSVVENVLDFRPSFSDICVEQGLFAWLLRRATQRGALDANKMFASELLSLLLQSTELARKRLTEKVDGFDLLLRALATYKRHDPGSADEREHMENLFNAVCAALMYAPNRQKFLDGEGLQLMNLMLRERKQSRESALKVLDYATNGVEGKSNCAKFIDILGELLFSGLRTIFPLFMRTPSKQKRKDSTPDEHEEHVCSVLSSLLRSCGEEGRSRIFSKFSEHEYEKVDQRVDRFDARQANLTQNNKLSDDEIEQLYLDKLDAGLYTLQRIILILADICSSAMLGCRNRAVKLFQMRTGNGKLSKHLVPVLEEYEINLGAEADEERRRTRQLIARVNGIDKN